Protein 3EZ2 (pdb70)

Sequence (782 aa):
SQLHKVAQRANRMLNVLTEQVQLQKEFYQVYAKAALAKLPLLTRANVDYAVSEMEEKGYVFDKRPAGSSMKYAMSIQNIIDIYEHRGVPKYRDRYSEAYVIFISNLKGGVSKTVSTVSLAHAMRAHPHLLMEDLRILVIDLDPQSSATMFLSHKHSIGIVNATSAQAMLQNVSREELLEEFIVPSVVPGVDVMPASIDDAFIASDWRELCNEHLPGQNIHAVLKENVIDKLKSDYDFILVDSGPHLDAFLKNALASANILFTPLPPATVDFHSSLKYVARLPELVKLISDEGCECQLATNIGFMSKLSNKADHKYCHSLAKEVFGGDMLDVFLPRLDGFERCGESFDTVISANPATYVGSADALKNARIAAEDFAKAVFDRIEFIRSNSQLHKVAQRANRMLNVLTEQVQLQKDELHANEFYQVYAKAALAKLPLLTRANVDYAVSEMEEKGYVFDKRPAGSSMKYAMSIQNIIDIYEHRGVPKYRDRYSEAYVIFISNLKGGVSKTVSTVSLAHAMRAHPHLLMEDLRILVIDLDPQSSATMFLSHKHSIGIVNATSAQAMLQNVSREELLEEFIVPSVVPGVDVMPASIDDAFIASDWRELCNEHLPGQNIHAVLKENVIDKLKSDYDFILVDSGPHLDAFLKNALASANILFTPLPPATVDFHSSLKYVARLPELVKLISDEGCECQLATNIGFMSKLSNKADHKYCHSLAKEVFGGDMLDVFLPRLDGFERCGESFDTVISANPATYVGSADALKNARIAAEDFAKAVFDRIEFIRSN

Foldseek 3Di:
DCVVVVVVVVVVVVVVVLVVLLVLAAFPAWDFLCRLCVFPPDHNVLSVVLVVVCVVVPDDADWACDPDDITGGHDLVNSLVSLVSVPQDALCVPPQWAAEEEADFLQPPLCSQLLQLLLQLLCCPQSHNSPNLFQEEEAEAAQVFLNVLLFADCSHCRDPDQALLNLLLQLDALVCCVVPQKDHGLRPRYIYRTHHNVCVVCQVCVVVSCCVRPNPDQLLQSSQPSPRVRCTRVGHYYYYYYGSDPTSSVSNSQQNHQEYEYAAEQAVVSNVSRVVRVVCVVVSQVVSVVRDDHRNYDYYAYAYEQADPDPSSVVSVVVVCVVCVVSYQPAHQHNAVLSVQCSVSSYRLSRDDLVPRPDDSVRSVVNSVSSNVVSVSVVVVVCVVVVD/DCVVVVVVVVVVVVVVVLVVLLVLFDAADQVPQPAWDFLCCLCVEPPHHNVLSVVLVVVVVVVPDDFDWDDDPPDTTGGHDLVNSLVSLVSVPQDAQCVPPQWAAEEEADFLQPPLCSQLLLLLLLLLCCPQSHRSPNNFAEEEAEAAQVFLNVLLFADSRNQRDDDQALLNQLLQLDALVCCVPPFWDHGNHPRYIYRTHHNVSVVCQVCVVVSCCVRPNPDQLLQRSQPSPRVRCTRPGHYYYYGYHSDPTSSVSNSQQRHQEYEYAAEQDPVSNVSRVVRVVCVVVSQVVSVVRDDHHNYDYYAYAYEQADPDDSSVVSVVVVCVVCPVRYQPAHQHNAVLSVQCSVSSYRLSSDDLVPRPDDSVRSVVNSVSSNVSSVSVVVVVCVVVVD

Radius of gyration: 28.62 Å; Cα contacts (8 Å, |Δi|>4): 1425; chains: 2; bounding box: 56×77×88 Å

Structure (mmCIF, N/CA/C/O backbone):
data_3EZ2
#
_entry.id   3EZ2
#
_cell.length_a   60.100
_cell.length_b   125.900
_cell.length_c   148.400
_cell.angle_alpha   90.00
_cell.angle_beta   90.00
_cell.angle_gamma   90.00
#
_symmetry.space_group_name_H-M   'P 21 21 21'
#
loop_
_entity.id
_entity.type
_entity.pdbx_description
1 polymer 'Plasmid partition protein A'
2 non-polymer "ADENOSINE-5'-DIPHOSPHATE"
3 non-polymer 'MAGNESIUM ION'
4 non-polymer '4-(2-HYDROXYETHYL)-1-PIPERAZINE ETHANESULFONIC ACID'
5 non-polymer GLYCEROL
6 water water
#
loop_
_atom_site.group_PDB
_atom_site.id
_atom_site.type_symbol
_atom_site.label_atom_id
_atom_site.label_alt_id
_atom_site.label_comp_id
_atom_site.label_asym_id
_atom_site.label_entity_id
_atom_site.label_seq_id
_atom_site.pdbx_PDB_ins_code
_atom_site.Cartn_x
_atom_site.Cartn_y
_atom_site.Cartn_z
_atom_site.occupancy
_atom_site.B_iso_or_equiv
_atom_site.auth_seq_id
_atom_site.auth_comp_id
_atom_site.auth_asym_id
_atom_site.auth_atom_id
_atom_site.pdbx_PDB_model_num
ATOM 1 N N . SER A 1 5 ? -21.184 63.608 69.722 1.00 88.89 5 SER A N 1
ATOM 2 C CA . SER A 1 5 ? -20.864 62.633 68.644 1.00 86.61 5 SER A CA 1
ATOM 3 C C . SER A 1 5 ? -20.797 63.335 67.294 1.00 84.28 5 SER A C 1
ATOM 4 O O . SER A 1 5 ? -21.332 62.847 66.292 1.00 81.52 5 SER A O 1
ATOM 7 N N . GLN A 1 6 ? -20.125 64.481 67.272 1.00 79.23 6 GLN A N 1
ATOM 8 C CA . GLN A 1 6 ? -19.997 65.250 66.047 1.00 74.61 6 GLN A CA 1
ATOM 9 C C . GLN A 1 6 ? -19.140 64.578 64.970 1.00 67.15 6 GLN A C 1
ATOM 10 O O . GLN A 1 6 ? -19.272 64.894 63.791 1.00 64.84 6 GLN A O 1
ATOM 16 N N . LEU A 1 7 ? -18.248 63.677 65.371 1.00 60.58 7 LEU A N 1
ATOM 17 C CA . LEU A 1 7 ? -17.438 62.955 64.396 1.00 57.01 7 LEU A CA 1
ATOM 18 C C . LEU A 1 7 ? -18.428 62.207 63.509 1.00 57.18 7 LEU A C 1
ATOM 19 O O . LEU A 1 7 ? -18.223 62.078 62.300 1.00 53.78 7 LEU A O 1
ATOM 24 N N . HIS A 1 8 ? -19.504 61.708 64.117 1.00 54.67 8 HIS A N 1
ATOM 25 C CA . HIS A 1 8 ? -20.517 60.986 63.356 1.00 55.63 8 HIS A CA 1
ATOM 26 C C . HIS A 1 8 ? -21.260 61.973 62.479 1.00 51.58 8 HIS A C 1
ATOM 27 O O . HIS A 1 8 ? -21.563 61.695 61.323 1.00 48.70 8 HIS A O 1
ATOM 34 N N . LYS A 1 9 ? -21.548 63.132 63.049 1.00 46.66 9 LYS A N 1
ATOM 35 C CA . LYS A 1 9 ? -22.255 64.165 62.329 1.00 45.82 9 LYS A CA 1
ATOM 36 C C . LYS A 1 9 ? -21.489 64.546 61.062 1.00 43.41 9 LYS A C 1
ATOM 37 O O . LYS A 1 9 ? -22.056 64.538 59.963 1.00 37.91 9 LYS A O 1
ATOM 43 N N . VAL A 1 10 ? -20.200 64.863 61.207 1.00 37.55 10 VAL A N 1
ATOM 44 C CA . VAL A 1 10 ? -19.395 65.240 60.048 1.00 37.70 10 VAL A CA 1
ATOM 45 C C . VAL A 1 10 ? -19.166 64.031 59.136 1.00 36.01 10 VAL A C 1
ATOM 46 O O . VAL A 1 10 ? -19.154 64.170 57.910 1.00 34.48 10 VAL A O 1
ATOM 50 N N . ALA A 1 11 ? -19.015 62.848 59.731 1.00 32.48 11 ALA A N 1
ATOM 51 C CA . ALA A 1 11 ? -18.811 61.628 58.953 1.00 34.51 11 ALA A CA 1
ATOM 52 C C . ALA A 1 11 ? -20.003 61.410 58.020 1.00 38.34 11 ALA A C 1
ATOM 53 O O . ALA A 1 11 ? -19.832 61.059 56.857 1.00 34.66 11 ALA A O 1
ATOM 55 N N . GLN A 1 12 ? -21.214 61.635 58.527 1.00 38.28 12 GLN A N 1
ATOM 56 C CA . GLN A 1 12 ? -22.407 61.434 57.704 1.00 46.50 12 GLN A CA 1
ATOM 57 C C . GLN A 1 12 ? -22.519 62.440 56.575 1.00 40.46 12 GLN A C 1
ATOM 58 O O . GLN A 1 12 ? -22.985 62.084 55.498 1.00 38.36 12 GLN A O 1
ATOM 64 N N . ARG A 1 13 ? -22.118 63.692 56.808 1.00 36.18 13 ARG A N 1
ATOM 65 C CA . ARG A 1 13 ? -22.154 64.661 55.714 1.00 38.90 13 ARG A CA 1
ATOM 66 C C . ARG A 1 13 ? -21.103 64.209 54.703 1.00 38.35 13 ARG A C 1
ATOM 67 O O . ARG A 1 13 ? -21.312 64.314 53.498 1.00 37.05 13 ARG A O 1
ATOM 75 N N . ALA A 1 14 ? -19.979 63.694 55.213 1.00 34.18 14 ALA A N 1
ATOM 76 C CA . ALA A 1 14 ? -18.898 63.200 54.362 1.00 34.79 14 ALA A CA 1
ATOM 77 C C . ALA A 1 14 ? -19.440 62.076 53.484 1.00 31.96 14 ALA A C 1
ATOM 78 O O . ALA A 1 14 ? -19.246 62.076 52.279 1.00 27.56 14 ALA A O 1
ATOM 80 N N . ASN A 1 15 ? -20.116 61.110 54.090 1.00 30.53 15 ASN A N 1
ATOM 81 C CA . ASN A 1 15 ? -20.677 60.020 53.296 1.00 38.89 15 ASN A CA 1
ATOM 82 C C . ASN A 1 15 ? -21.564 60.538 52.161 1.00 32.33 15 ASN A C 1
ATOM 83 O O . ASN A 1 15 ? -21.467 60.095 51.030 1.00 29.50 15 ASN A O 1
ATOM 88 N N . ARG A 1 16 ? -22.417 61.499 52.457 1.00 33.02 16 ARG A N 1
ATOM 89 C CA . ARG A 1 16 ? -23.269 62.050 51.414 1.00 37.10 16 ARG A CA 1
ATOM 90 C C . ARG A 1 16 ? -22.477 62.768 50.306 1.00 42.66 16 ARG A C 1
ATOM 91 O O . ARG A 1 16 ? -22.792 62.621 49.113 1.00 36.98 16 ARG A O 1
ATOM 99 N N . MET A 1 17 ? -21.452 63.542 50.682 1.00 36.61 17 MET A N 1
ATOM 100 C CA . MET A 1 17 ? -20.655 64.245 49.674 1.00 36.57 17 MET A CA 1
ATOM 101 C C . MET A 1 17 ? -19.926 63.281 48.754 1.00 31.34 17 MET A C 1
ATOM 102 O O . MET A 1 17 ? -19.644 63.626 47.601 1.00 31.38 17 MET A O 1
ATOM 107 N N . LEU A 1 18 ? -19.604 62.091 49.262 1.00 31.85 18 LEU A N 1
ATOM 108 C CA . LEU A 1 18 ? -18.909 61.090 48.453 1.00 39.50 18 LEU A CA 1
ATOM 109 C C . LEU A 1 18 ? -19.728 60.708 47.203 1.00 43.08 18 LEU A C 1
ATOM 110 O O . LEU A 1 18 ? -19.222 60.704 46.073 1.00 37.66 18 LEU A O 1
ATOM 115 N N . ASN A 1 19 ? -20.999 60.393 47.420 1.00 42.66 19 ASN A N 1
ATOM 116 C CA . ASN A 1 19 ? -21.901 60.032 46.338 1.00 40.72 19 ASN A CA 1
ATOM 117 C C . ASN A 1 19 ? -21.977 61.226 45.363 1.00 37.59 19 ASN A C 1
ATOM 118 O O . ASN A 1 19 ? -21.945 61.058 44.147 1.00 39.15 19 ASN A O 1
ATOM 121 N N . VAL A 1 20 ? -22.039 62.445 45.888 1.00 37.11 20 VAL A N 1
ATOM 122 C CA . VAL A 1 20 ? -22.071 63.623 45.021 1.00 36.89 20 VAL A CA 1
ATOM 123 C C . VAL A 1 20 ? -20.761 63.753 44.213 1.00 46.47 20 VAL A C 1
ATOM 124 O O . VAL A 1 20 ? -20.781 64.150 43.037 1.00 41.05 20 VAL A O 1
ATOM 128 N N . LEU A 1 21 ? -19.622 63.438 44.835 1.00 40.22 21 LEU A N 1
ATOM 129 C CA . LEU A 1 21 ? -18.345 63.544 44.121 1.00 47.59 21 LEU A CA 1
ATOM 130 C C . LEU A 1 21 ? -18.192 62.425 43.102 1.00 42.71 21 LEU A C 1
ATOM 131 O O . LEU A 1 21 ? -17.714 62.646 41.994 1.00 42.15 21 LEU A O 1
ATOM 136 N N . THR A 1 22 ? -18.600 61.225 43.482 1.00 42.39 22 THR A N 1
ATOM 137 C CA . THR A 1 22 ? -18.507 60.095 42.582 1.00 45.64 22 THR A CA 1
ATOM 138 C C . THR A 1 22 ? -19.286 60.375 41.306 1.00 51.22 22 THR A C 1
ATOM 139 O O . THR A 1 22 ? -18.869 59.975 40.224 1.00 58.82 22 THR A O 1
ATOM 143 N N . GLU A 1 23 ? -20.413 61.067 41.424 1.00 56.41 23 GLU A N 1
ATOM 144 C CA . GLU A 1 23 ? -21.214 61.373 40.244 1.00 61.59 23 GLU A CA 1
ATOM 145 C C . GLU A 1 23 ? -20.530 62.402 39.373 1.00 60.60 23 GLU A C 1
ATOM 146 O O . GLU A 1 23 ? -20.660 62.380 38.157 1.00 61.22 23 GLU A O 1
ATOM 152 N N . GLN A 1 24 ? -19.804 63.312 40.003 1.00 61.57 24 GLN A N 1
ATOM 153 C CA . GLN A 1 24 ? -19.113 64.355 39.269 1.00 64.11 24 GLN A CA 1
ATOM 154 C C . GLN A 1 24 ? -17.918 63.799 38.486 1.00 64.19 24 GLN A C 1
ATOM 155 O O . GLN A 1 24 ? -17.631 64.267 37.380 1.00 60.82 24 GLN A O 1
ATOM 161 N N . VAL A 1 25 ? -17.229 62.805 39.049 1.00 64.10 25 VAL A N 1
ATOM 162 C CA . VAL A 1 25 ? -16.075 62.200 38.374 1.00 69.31 25 VAL A CA 1
ATOM 163 C C . VAL A 1 25 ? -16.504 61.246 37.255 1.00 72.14 25 VAL A C 1
ATOM 164 O O . VAL A 1 25 ? -15.913 61.251 36.172 1.00 70.35 25 VAL A O 1
ATOM 168 N N . GLN A 1 26 ? -17.526 60.433 37.515 1.00 74.85 26 GLN A N 1
ATOM 169 C CA . GLN A 1 26 ? -18.019 59.478 36.523 1.00 79.66 26 GLN A CA 1
ATOM 170 C C . GLN A 1 26 ? -18.648 60.175 35.325 1.00 80.65 26 GLN A C 1
ATOM 171 O O . GLN A 1 26 ? -18.984 59.536 34.325 1.00 78.24 26 GLN A O 1
ATOM 177 N N . LEU A 1 27 ? -18.818 61.487 35.434 1.00 81.76 27 LEU A N 1
ATOM 178 C CA . LEU A 1 27 ? -19.397 62.264 34.351 1.00 85.66 27 LEU A CA 1
ATOM 179 C C . LEU A 1 27 ? -18.309 63.019 33.594 1.00 88.85 27 LEU A C 1
ATOM 180 O O . LEU A 1 27 ? -18.600 63.877 32.765 1.00 91.17 27 LEU A O 1
ATOM 185 N N . GLN A 1 28 ? -17.052 62.703 33.888 1.00 93.38 28 GLN A N 1
ATOM 186 C CA . GLN A 1 28 ? -15.935 63.347 33.204 1.00 97.20 28 GLN A CA 1
ATOM 187 C C . GLN A 1 28 ? -15.255 62.356 32.266 1.00 99.22 28 GLN A C 1
ATOM 188 O O . GLN A 1 28 ? -14.632 62.750 31.275 1.00 100.34 28 GLN A O 1
ATOM 194 N N . LYS A 1 29 ? -15.389 61.070 32.582 1.00 99.00 29 LYS A N 1
ATOM 195 C CA . LYS A 1 29 ? -14.801 60.009 31.774 1.00 98.00 29 LYS A CA 1
ATOM 196 C C . LYS A 1 29 ? -15.834 59.456 30.792 1.00 97.43 29 LYS A C 1
ATOM 197 O O . LYS A 1 29 ? -17.039 59.667 30.950 1.00 95.52 29 LYS A O 1
ATOM 203 N N . GLU A 1 36 ? -3.853 56.972 22.667 1.00 65.32 36 GLU A N 1
ATOM 204 C CA . GLU A 1 36 ? -3.437 58.320 23.038 1.00 65.87 36 GLU A CA 1
ATOM 205 C C . GLU A 1 36 ? -1.918 58.524 23.029 1.00 63.77 36 GLU A C 1
ATOM 206 O O . GLU A 1 36 ? -1.456 59.669 23.027 1.00 65.68 36 GLU A O 1
ATOM 212 N N . PHE A 1 37 ? -1.139 57.440 23.044 1.00 55.77 37 PHE A N 1
ATOM 213 C CA . PHE A 1 37 ? 0.322 57.579 23.032 1.00 44.87 37 PHE A CA 1
ATOM 214 C C . PHE A 1 37 ? 0.687 58.501 21.863 1.00 40.10 37 PHE A C 1
ATOM 215 O O . PHE A 1 37 ? 0.191 58.327 20.768 1.00 33.56 37 PHE A O 1
ATOM 223 N N . TYR A 1 38 ? 1.547 59.484 22.092 1.00 38.28 38 TYR A N 1
ATOM 224 C CA . TYR A 1 38 ? 1.906 60.432 21.028 1.00 36.94 38 TYR A CA 1
ATOM 225 C C . TYR A 1 38 ? 2.917 59.921 19.996 1.00 35.36 38 TYR A C 1
ATOM 226 O O . TYR A 1 38 ? 2.982 60.424 18.872 1.00 34.05 38 TYR A O 1
ATOM 235 N N . GLN A 1 39 ? 3.712 58.934 20.383 1.00 28.24 39 GLN A N 1
ATOM 236 C CA . GLN A 1 39 ? 4.791 58.518 19.520 1.00 31.39 39 GLN A CA 1
ATOM 237 C C . GLN A 1 39 ? 4.472 57.773 18.256 1.00 27.04 39 GLN A C 1
ATOM 238 O O . GLN A 1 39 ? 3.829 56.734 18.289 1.00 27.32 39 GLN A O 1
ATOM 244 N N . VAL A 1 40 ? 4.934 58.330 17.141 1.00 27.21 40 VAL A N 1
ATOM 245 C CA . VAL A 1 40 ? 4.811 57.702 15.837 1.00 29.88 40 VAL A CA 1
ATOM 246 C C . VAL A 1 40 ? 6.193 57.871 15.169 1.00 33.31 40 VAL A C 1
ATOM 247 O O . VAL A 1 40 ? 6.993 58.704 15.606 1.00 26.05 40 VAL A O 1
ATOM 251 N N . TYR A 1 41 ? 6.476 57.062 14.146 1.00 24.75 41 TYR A N 1
ATOM 252 C CA . TYR A 1 41 ? 7.752 57.126 13.414 1.00 27.35 41 TYR A CA 1
ATOM 253 C C . TYR A 1 41 ? 7.558 57.321 11.912 1.00 28.68 41 TYR A C 1
ATOM 254 O O . TYR A 1 41 ? 6.673 56.695 11.293 1.00 25.31 41 TYR A O 1
ATOM 263 N N . ALA A 1 42 ? 8.393 58.162 11.307 1.00 28.48 42 ALA A N 1
ATOM 264 C CA . ALA A 1 42 ? 8.311 58.319 9.855 1.00 26.50 42 ALA A CA 1
ATOM 265 C C . ALA A 1 42 ? 8.886 56.984 9.321 1.00 28.97 42 ALA A C 1
ATOM 266 O O . ALA A 1 42 ? 9.739 56.376 9.972 1.00 21.65 42 ALA A O 1
ATOM 268 N N . LYS A 1 43 ? 8.421 56.527 8.155 1.00 29.98 43 LYS A N 1
ATOM 269 C CA . LYS A 1 43 ? 8.921 55.269 7.611 1.00 30.27 43 LYS A CA 1
ATOM 270 C C . LYS A 1 43 ? 10.434 55.299 7.537 1.00 28.71 43 LYS A C 1
ATOM 271 O O . LYS A 1 43 ? 11.114 54.384 8.021 1.00 26.92 43 LYS A O 1
ATOM 277 N N . ALA A 1 44 ? 10.974 56.372 6.980 1.00 24.86 44 ALA A N 1
ATOM 278 C CA . ALA A 1 44 ? 12.427 56.470 6.862 1.00 29.62 44 ALA A CA 1
ATOM 279 C C . ALA A 1 44 ? 13.159 56.371 8.216 1.00 32.87 44 ALA A C 1
ATOM 280 O O . ALA A 1 44 ? 14.322 55.947 8.279 1.00 30.23 44 ALA A O 1
ATOM 282 N N . ALA A 1 45 ? 12.484 56.727 9.302 1.00 26.61 45 ALA A N 1
ATOM 283 C CA . ALA A 1 45 ? 13.120 56.674 10.620 1.00 25.53 45 ALA A CA 1
ATOM 284 C C . ALA A 1 45 ? 13.340 55.258 11.194 1.00 28.14 45 ALA A C 1
ATOM 285 O O . ALA A 1 45 ? 14.118 55.048 12.155 1.00 27.15 45 ALA A O 1
ATOM 287 N N . LEU A 1 46 ? 12.661 54.271 10.627 1.00 26.41 46 LEU A N 1
ATOM 288 C CA . LEU A 1 46 ? 12.831 52.904 11.129 1.00 25.32 46 LEU A CA 1
ATOM 289 C C . LEU A 1 46 ? 14.243 52.331 10.843 1.00 23.19 46 LEU A C 1
ATOM 290 O O . LEU A 1 46 ? 14.706 51.424 11.542 1.00 21.46 46 LEU A O 1
ATOM 295 N N . ALA A 1 47 ? 14.910 52.860 9.812 1.00 18.53 47 ALA A N 1
ATOM 296 C CA . ALA A 1 47 ? 16.241 52.361 9.405 1.00 20.57 47 ALA A CA 1
ATOM 297 C C . ALA A 1 47 ? 17.264 52.530 10.506 1.00 25.24 47 ALA A C 1
ATOM 298 O O . ALA A 1 47 ? 18.250 51.794 10.590 1.00 25.95 47 ALA A O 1
ATOM 300 N N . LYS A 1 48 ? 17.028 53.501 11.372 1.00 25.89 48 LYS A N 1
ATOM 301 C CA . LYS A 1 48 ? 17.929 53.703 12.488 1.00 29.26 48 LYS A CA 1
ATOM 302 C C . LYS A 1 48 ? 17.797 52.571 13.508 1.00 26.30 48 LYS A C 1
ATOM 303 O O . LYS A 1 48 ? 18.657 52.426 14.357 1.00 22.57 48 LYS A O 1
ATOM 309 N N . LEU A 1 49 ? 16.734 51.767 13.436 1.00 26.21 49 LEU A N 1
ATOM 310 C CA . LEU A 1 49 ? 16.544 50.700 14.429 1.00 20.27 49 LEU A CA 1
ATOM 311 C C . LEU A 1 49 ? 17.374 49.439 14.124 1.00 25.94 49 LEU A C 1
ATOM 312 O O . LEU A 1 49 ? 17.740 49.175 12.989 1.00 24.45 49 LEU A O 1
ATOM 317 N N . PRO A 1 50 ? 17.657 48.637 15.146 1.00 16.33 50 PRO A N 1
ATOM 318 C CA . PRO A 1 50 ? 18.448 47.417 14.934 1.00 21.21 50 PRO A CA 1
ATOM 319 C C . PRO A 1 50 ? 17.809 46.438 13.931 1.00 27.07 50 PRO A C 1
ATOM 320 O O . PRO A 1 50 ? 16.607 46.170 13.998 1.00 23.87 50 PRO A O 1
ATOM 324 N N . LEU A 1 51 ? 18.634 45.889 13.039 1.00 23.15 51 LEU A N 1
ATOM 325 C CA . LEU A 1 51 ? 18.191 44.909 12.036 1.00 23.15 51 LEU A CA 1
ATOM 326 C C . LEU A 1 51 ? 17.368 45.469 10.882 1.00 26.47 51 LEU A C 1
ATOM 327 O O . LEU A 1 51 ? 17.079 44.744 9.933 1.00 24.41 51 LEU A O 1
ATOM 332 N N . LEU A 1 52 ? 17.004 46.751 10.930 1.00 20.42 52 LEU A N 1
ATOM 333 C CA . LEU A 1 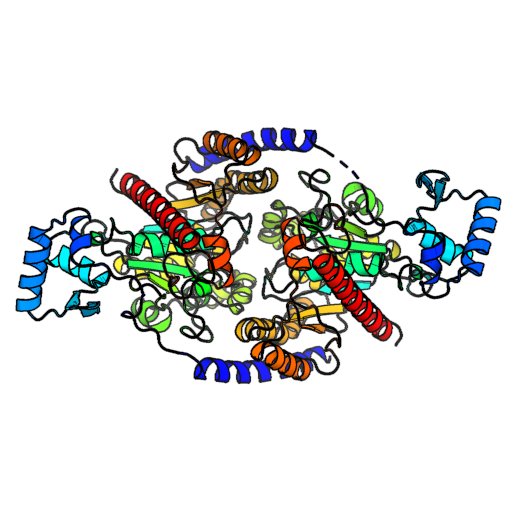52 ? 16.210 47.309 9.843 1.00 19.56 52 LEU A CA 1
ATOM 334 C C . LEU A 1 52 ? 16.995 48.216 8.898 1.00 21.16 52 LEU A C 1
ATOM 335 O O . LEU A 1 52 ? 17.918 48.924 9.320 1.00 24.91 52 LEU A O 1
ATOM 340 N N . THR A 1 53 ? 16.654 48.210 7.614 1.00 19.30 53 THR A N 1
ATOM 341 C CA . THR A 1 53 ? 17.320 49.117 6.680 1.00 21.52 53 THR A CA 1
ATOM 342 C C . THR A 1 53 ? 16.227 49.771 5.848 1.00 26.16 53 THR A C 1
ATOM 343 O O . THR A 1 53 ? 15.109 49.267 5.817 1.00 24.27 53 THR A O 1
ATOM 347 N N . ARG A 1 54 ? 16.553 50.873 5.165 1.00 20.75 54 ARG A N 1
ATOM 348 C CA . ARG A 1 54 ? 15.581 51.517 4.305 1.00 25.08 54 ARG A CA 1
ATOM 349 C C . ARG A 1 54 ? 15.021 50.440 3.344 1.00 25.26 54 ARG A C 1
ATOM 350 O O . ARG A 1 54 ? 13.830 50.365 3.121 1.00 20.25 54 ARG A O 1
ATOM 358 N N . ALA A 1 55 ? 15.892 49.623 2.766 1.00 23.91 55 ALA A N 1
ATOM 359 C CA . ALA A 1 55 ? 15.447 48.585 1.823 1.00 23.68 55 ALA A CA 1
ATOM 360 C C . ALA A 1 55 ? 14.596 47.468 2.452 1.00 20.76 55 ALA A C 1
ATOM 361 O O . ALA A 1 55 ? 13.574 47.083 1.893 1.00 17.57 55 ALA A O 1
ATOM 363 N N . ASN A 1 56 ? 15.013 46.912 3.586 1.00 17.18 56 ASN A N 1
ATOM 364 C CA . ASN A 1 56 ? 14.185 45.833 4.088 1.00 21.85 56 ASN A CA 1
ATOM 365 C C . ASN A 1 56 ? 12.860 46.328 4.708 1.00 22.74 56 ASN A C 1
ATOM 366 O O . ASN A 1 56 ? 11.872 45.603 4.732 1.00 17.88 56 ASN A O 1
ATOM 371 N N . VAL A 1 57 ? 12.809 47.588 5.125 1.00 15.39 57 VAL A N 1
ATOM 372 C CA . VAL A 1 57 ? 11.558 48.133 5.644 1.00 15.28 57 VAL A CA 1
ATOM 373 C C . VAL A 1 57 ? 10.595 48.338 4.458 1.00 17.37 57 VAL A C 1
ATOM 374 O O . VAL A 1 57 ? 9.414 47.993 4.556 1.00 19.61 57 VAL A O 1
ATOM 378 N N . ASP A 1 58 ? 11.077 48.877 3.332 1.00 16.83 58 ASP A N 1
ATOM 379 C CA . ASP A 1 58 ? 10.185 49.042 2.160 1.00 19.81 58 ASP A CA 1
ATOM 380 C C . ASP A 1 58 ? 9.697 47.697 1.615 1.00 22.03 58 ASP A C 1
ATOM 381 O O . ASP A 1 58 ? 8.550 47.569 1.188 1.00 21.12 58 ASP A O 1
ATOM 386 N N . TYR A 1 59 ? 10.578 46.701 1.626 1.00 23.43 59 TYR A N 1
ATOM 387 C CA . TYR A 1 59 ? 10.224 45.360 1.161 1.00 22.52 59 TYR A CA 1
ATOM 388 C C . TYR A 1 59 ? 9.132 44.780 2.079 1.00 21.78 59 TYR A C 1
ATOM 389 O O . TYR A 1 59 ? 8.076 44.355 1.595 1.00 16.12 59 TYR A O 1
ATOM 398 N N . ALA A 1 60 ? 9.365 44.785 3.397 1.00 18.42 60 ALA A N 1
ATOM 399 C CA . ALA A 1 60 ? 8.357 44.253 4.315 1.00 17.46 60 ALA A CA 1
ATOM 400 C C . ALA A 1 60 ? 7.043 45.052 4.240 1.00 20.99 60 ALA A C 1
ATOM 401 O O . ALA A 1 60 ? 5.961 44.466 4.252 1.00 17.51 60 ALA A O 1
ATOM 403 N N . VAL A 1 61 ? 7.134 46.378 4.143 1.00 24.62 61 VAL A N 1
ATOM 404 C CA . VAL A 1 61 ? 5.927 47.189 4.073 1.00 19.92 61 VAL A CA 1
ATOM 405 C C . VAL A 1 61 ? 5.093 46.838 2.845 1.00 21.72 61 VAL A C 1
ATOM 406 O O . VAL A 1 61 ? 3.873 46.609 2.961 1.00 21.49 61 VAL A O 1
ATOM 410 N N . SER A 1 62 ? 5.730 46.799 1.672 1.00 25.37 62 SER A N 1
ATOM 411 C CA . SER A 1 62 ? 4.965 46.486 0.474 1.00 30.44 62 SER A CA 1
ATOM 412 C C . SER A 1 62 ? 4.398 45.054 0.512 1.00 27.97 62 SER A C 1
ATOM 413 O O . SER A 1 62 ? 3.296 44.829 0.025 1.00 29.38 62 SER A O 1
ATOM 416 N N . GLU A 1 63 ? 5.109 44.100 1.114 1.00 27.42 63 GLU A N 1
ATOM 417 C CA . GLU A 1 63 ? 4.600 42.716 1.160 1.00 22.83 63 GLU A CA 1
ATOM 418 C C . GLU A 1 63 ? 3.391 42.648 2.088 1.00 22.19 63 GLU A C 1
ATOM 419 O O . GLU A 1 63 ? 2.395 41.980 1.788 1.00 18.45 63 GLU A O 1
ATOM 425 N N . MET A 1 64 ? 3.472 43.348 3.218 1.00 17.86 64 MET A N 1
ATOM 426 C CA . MET A 1 64 ? 2.366 43.352 4.153 1.00 22.19 64 MET A CA 1
ATOM 427 C C . MET A 1 64 ? 1.128 44.037 3.538 1.00 22.15 64 MET A C 1
ATOM 428 O O . MET A 1 64 ? 0.004 43.573 3.715 1.00 21.67 64 MET A O 1
ATOM 433 N N . GLU A 1 65 ? 1.323 45.150 2.828 1.00 18.65 65 GLU A N 1
ATOM 434 C CA . GLU A 1 65 ? 0.175 45.816 2.223 1.00 23.82 65 GLU A CA 1
ATOM 435 C C . GLU A 1 65 ? -0.419 44.899 1.144 1.00 22.72 65 GLU A C 1
ATOM 436 O O . GLU A 1 65 ? -1.622 44.803 1.020 1.00 21.01 65 GLU A O 1
ATOM 442 N N . GLU A 1 66 ? 0.425 44.200 0.395 1.00 21.65 66 GLU A N 1
ATOM 443 C CA . GLU A 1 66 ? -0.082 43.273 -0.624 1.00 18.53 66 GLU A CA 1
ATOM 444 C C . GLU A 1 66 ? -0.949 42.208 0.073 1.00 25.66 66 GLU A C 1
ATOM 445 O O . GLU A 1 66 ? -1.998 41.833 -0.446 1.00 24.15 66 GLU A O 1
ATOM 451 N N . LYS A 1 67 ? -0.527 41.719 1.248 1.00 21.28 67 LYS A N 1
ATOM 452 C CA . LYS A 1 67 ? -1.315 40.700 1.948 1.00 23.41 67 LYS A CA 1
ATOM 453 C C . LYS A 1 67 ? -2.665 41.246 2.490 1.00 25.96 67 LYS A C 1
ATOM 454 O O . LYS A 1 67 ? -3.641 40.483 2.710 1.00 21.74 67 LYS A O 1
ATOM 460 N N . GLY A 1 68 ? -2.727 42.567 2.677 1.00 19.44 68 GLY A N 1
ATOM 461 C CA . GLY A 1 68 ? -3.931 43.214 3.166 1.00 27.66 68 GLY A CA 1
ATOM 462 C C . GLY A 1 68 ? -3.779 44.113 4.397 1.00 28.49 68 GLY A C 1
ATOM 463 O O . GLY A 1 68 ? -4.756 44.720 4.866 1.00 21.82 68 GLY A O 1
ATOM 464 N N . TYR A 1 69 ? -2.561 44.189 4.931 1.00 23.78 69 TYR A N 1
ATOM 465 C CA . TYR A 1 69 ? -2.282 44.998 6.120 1.00 24.35 69 TYR A CA 1
ATOM 466 C C . TYR A 1 69 ? -2.421 46.482 5.792 1.00 21.37 69 TYR A C 1
ATOM 467 O O . TYR A 1 69 ? -2.023 46.915 4.718 1.00 24.12 69 TYR A O 1
ATOM 476 N N . VAL A 1 70 ? -2.969 47.263 6.712 1.00 16.12 70 VAL A N 1
ATOM 477 C CA . VAL A 1 70 ? -3.096 48.693 6.487 1.00 20.77 70 VAL A CA 1
ATOM 478 C C . VAL A 1 70 ? -2.357 49.494 7.565 1.00 25.69 70 VAL A C 1
ATOM 479 O O . VAL A 1 70 ? -2.713 49.449 8.751 1.00 22.42 70 VAL A O 1
ATOM 483 N N . PHE A 1 71 ? -1.311 50.212 7.152 1.00 25.09 71 PHE A N 1
ATOM 484 C CA . PHE A 1 71 ? -0.511 51.016 8.084 1.00 25.80 71 PHE A CA 1
ATOM 485 C C . PHE A 1 71 ? -1.169 52.362 8.439 1.00 30.38 71 PHE A C 1
ATOM 486 O O . PHE A 1 71 ? -1.933 52.909 7.650 1.00 34.72 71 PHE A O 1
ATOM 494 N N . ASP A 1 72 ? -0.861 52.901 9.619 1.00 30.64 72 ASP A N 1
ATOM 495 C CA . ASP A 1 72 ? -1.418 54.202 9.994 1.00 34.07 72 ASP A CA 1
ATOM 496 C C . ASP A 1 72 ? -0.755 55.258 9.114 1.00 34.81 72 ASP A C 1
ATOM 497 O O . ASP A 1 72 ? 0.439 55.183 8.827 1.00 35.20 72 ASP A O 1
ATOM 502 N N . LYS A 1 73 ? -1.531 56.236 8.673 1.00 41.35 73 LYS A N 1
ATOM 503 C CA . LYS A 1 73 ? -0.998 57.329 7.866 1.00 49.84 73 LYS A CA 1
ATOM 504 C C . LYS A 1 73 ? -1.581 58.658 8.345 1.00 56.60 73 LYS A C 1
ATOM 505 O O . LYS A 1 73 ? -2.631 58.691 8.985 1.00 58.12 73 LYS A O 1
ATOM 511 N N . ARG A 1 74 ? -0.882 59.748 8.065 1.00 61.68 74 ARG A N 1
ATOM 512 C CA . ARG A 1 74 ? -1.350 61.060 8.467 1.00 70.90 74 ARG A CA 1
ATOM 513 C C . ARG A 1 74 ? -0.954 62.065 7.406 1.00 79.41 74 ARG A C 1
ATOM 514 O O . ARG A 1 74 ? 0.155 62.015 6.876 1.00 81.83 74 ARG A O 1
ATOM 522 N N . PRO A 1 75 ? -1.861 62.998 7.075 1.00 87.11 75 PRO A N 1
ATOM 523 C CA . PRO A 1 75 ? -1.582 64.018 6.057 1.00 91.03 75 PRO A CA 1
ATOM 524 C C . PRO A 1 75 ? -0.350 64.870 6.370 1.00 93.93 75 PRO A C 1
ATOM 525 O O . PRO A 1 75 ? -0.243 65.442 7.454 1.00 93.55 75 PRO A O 1
ATOM 529 N N . ALA A 1 76 ? 0.581 64.939 5.421 1.00 97.47 76 ALA A N 1
ATOM 530 C CA . ALA A 1 76 ? 1.795 65.732 5.601 1.00 104.37 76 ALA A CA 1
ATOM 531 C C . ALA A 1 76 ? 1.844 66.845 4.551 1.00 109.50 76 ALA A C 1
ATOM 532 O O . ALA A 1 76 ? 2.593 66.758 3.572 1.00 112.40 76 ALA A O 1
ATOM 534 N N . GLY A 1 77 ? 1.045 67.890 4.766 1.00 110.91 77 GLY A N 1
ATOM 535 C CA . GLY A 1 77 ? 0.992 68.996 3.825 1.00 109.39 77 GLY A CA 1
ATOM 536 C C . GLY A 1 77 ? 0.304 68.571 2.538 1.00 108.85 77 GLY A C 1
ATOM 537 O O . GLY A 1 77 ? -0.928 68.522 2.463 1.00 107.30 77 GLY A O 1
ATOM 538 N N . SER A 1 78 ? 1.101 68.255 1.521 1.00 108.43 78 SER A N 1
ATOM 539 C CA . SER A 1 78 ? 0.570 67.819 0.233 1.00 108.09 78 SER A CA 1
ATOM 540 C C . SER A 1 78 ? 0.199 66.332 0.275 1.00 107.18 78 SER A C 1
ATOM 541 O O . SER A 1 78 ? -0.949 65.968 0.571 1.00 104.86 78 SER A O 1
ATOM 544 N N . SER A 1 79 ? 1.183 65.487 -0.025 1.00 105.05 79 SER A N 1
ATOM 545 C CA . SER A 1 79 ? 1.014 64.038 -0.025 1.00 102.32 79 SER A CA 1
ATOM 546 C C . SER A 1 79 ? 0.898 63.519 1.417 1.00 99.14 79 SER A C 1
ATOM 547 O O . SER A 1 79 ? 1.378 64.159 2.354 1.00 100.71 79 SER A O 1
ATOM 550 N N . MET A 1 80 ? 0.250 62.371 1.598 1.00 93.20 80 MET A N 1
ATOM 551 C CA . MET A 1 80 ? 0.092 61.801 2.932 1.00 85.66 80 MET A CA 1
ATOM 552 C C . MET A 1 80 ? 1.253 60.845 3.225 1.00 77.72 80 MET A C 1
ATOM 553 O O . MET A 1 80 ? 1.764 60.183 2.317 1.00 77.35 80 MET A O 1
ATOM 558 N N . LYS A 1 81 ? 1.677 60.777 4.486 1.00 65.71 81 LYS A N 1
ATOM 559 C CA . LYS A 1 81 ? 2.809 59.926 4.850 1.00 55.21 81 LYS A CA 1
ATOM 560 C C . LYS A 1 81 ? 2.520 58.891 5.943 1.00 45.17 81 LYS A C 1
ATOM 561 O O . LYS A 1 81 ? 1.567 59.036 6.718 1.00 40.24 81 LYS A O 1
ATOM 567 N N . TYR A 1 82 ? 3.345 57.844 6.000 1.00 34.08 82 TYR A N 1
ATOM 568 C CA . TYR A 1 82 ? 3.186 56.811 7.023 1.00 32.24 82 TYR A CA 1
ATOM 569 C C . TYR A 1 82 ? 3.457 57.405 8.407 1.00 30.99 82 TYR A C 1
ATOM 570 O O . TYR A 1 82 ? 4.373 58.190 8.577 1.00 32.55 82 TYR A O 1
ATOM 579 N N . ALA A 1 83 ? 2.669 57.007 9.386 1.00 25.77 83 ALA A N 1
ATOM 580 C CA . ALA A 1 83 ? 2.868 57.448 10.761 1.00 31.63 83 ALA A CA 1
ATOM 581 C C . ALA A 1 83 ? 2.890 56.115 11.493 1.00 27.78 83 ALA A C 1
ATOM 582 O O . ALA A 1 83 ? 1.880 55.661 12.032 1.00 28.30 83 ALA A O 1
ATOM 584 N N . MET A 1 84 ? 4.054 55.480 11.473 1.00 27.83 84 MET A N 1
ATOM 585 C CA . MET A 1 84 ? 4.215 54.176 12.088 1.00 24.94 84 MET A CA 1
ATOM 586 C C . MET A 1 84 ? 4.021 54.183 13.603 1.00 23.72 84 MET A C 1
ATOM 587 O O . MET A 1 84 ? 4.685 54.933 14.315 1.00 22.32 84 MET A O 1
ATOM 592 N N . SER A 1 85 ? 3.115 53.354 14.087 1.00 20.37 85 SER A N 1
ATOM 593 C CA . SER A 1 85 ? 2.924 53.210 15.516 1.00 22.53 85 SER A CA 1
ATOM 594 C C . SER A 1 85 ? 3.923 52.141 15.993 1.00 28.26 85 SER A C 1
ATOM 595 O O . SER A 1 85 ? 4.562 51.445 15.195 1.00 21.76 85 SER A O 1
ATOM 598 N N . ILE A 1 86 ? 4.035 52.003 17.305 1.00 21.96 86 ILE A N 1
ATOM 599 C CA . ILE A 1 86 ? 4.881 50.971 17.890 1.00 26.01 86 ILE A CA 1
ATOM 600 C C . ILE A 1 86 ? 4.392 49.588 17.404 1.00 25.39 86 ILE A C 1
ATOM 601 O O . ILE A 1 86 ? 5.210 48.714 17.093 1.00 20.11 86 ILE A O 1
ATOM 606 N N . GLN A 1 87 ? 3.077 49.366 17.362 1.00 21.73 87 GLN A N 1
ATOM 607 C CA . GLN A 1 87 ? 2.558 48.056 16.901 1.00 21.58 87 GLN A CA 1
ATOM 608 C C . GLN A 1 87 ? 2.928 47.773 15.422 1.00 17.59 87 GLN A C 1
ATOM 609 O O . GLN A 1 87 ? 3.238 46.629 15.049 1.00 19.76 87 GLN A O 1
ATOM 615 N N . ASN A 1 88 ? 2.891 48.817 14.594 1.00 14.63 88 ASN A N 1
ATOM 616 C CA . ASN A 1 88 ? 3.252 48.693 13.184 1.00 19.75 88 ASN A CA 1
ATOM 617 C C . ASN A 1 88 ? 4.713 48.210 13.112 1.00 21.98 88 ASN A C 1
ATOM 618 O O . ASN A 1 88 ? 5.050 47.331 12.318 1.00 23.11 88 ASN A O 1
ATOM 623 N N . ILE A 1 89 ? 5.575 48.780 13.950 1.00 22.30 89 ILE A N 1
ATOM 624 C CA . ILE A 1 89 ? 6.999 48.402 13.935 1.00 22.92 89 ILE A CA 1
ATOM 625 C C . ILE A 1 89 ? 7.153 46.947 14.408 1.00 23.72 89 ILE A C 1
ATOM 626 O O . ILE A 1 89 ? 7.860 46.149 13.780 1.00 23.41 89 ILE A O 1
ATOM 631 N N . ILE A 1 90 ? 6.467 46.601 15.492 1.00 18.98 90 ILE A N 1
ATOM 632 C CA . ILE A 1 90 ? 6.497 45.245 16.018 1.00 21.50 90 ILE A CA 1
ATOM 633 C C . ILE A 1 90 ? 6.026 44.248 14.918 1.00 22.28 90 ILE A C 1
ATOM 634 O O . ILE A 1 90 ? 6.611 43.176 14.744 1.00 24.98 90 ILE A O 1
ATOM 639 N N . ASP A 1 91 ? 5.003 44.626 14.160 1.00 20.60 91 ASP A N 1
ATOM 640 C CA . ASP A 1 91 ? 4.484 43.755 13.118 1.00 20.67 91 ASP A CA 1
ATOM 641 C C . ASP A 1 91 ? 5.458 43.587 11.975 1.00 23.14 91 ASP A C 1
ATOM 642 O O . ASP A 1 91 ? 5.478 42.541 11.327 1.00 21.13 91 ASP A O 1
ATOM 647 N N . ILE A 1 92 ? 6.259 44.621 11.720 1.00 22.39 92 ILE A N 1
ATOM 648 C CA . ILE A 1 92 ? 7.248 44.575 10.661 1.00 19.08 92 ILE A CA 1
ATOM 649 C C . ILE A 1 92 ? 8.364 43.573 11.064 1.00 21.37 92 ILE A C 1
ATOM 650 O O . ILE A 1 92 ? 8.779 42.735 10.252 1.00 16.54 92 ILE A O 1
ATOM 655 N N . TYR A 1 93 ? 8.803 43.626 12.323 1.00 20.43 93 TYR A N 1
ATOM 656 C CA . TYR A 1 93 ? 9.835 42.693 12.838 1.00 22.90 93 TYR A CA 1
ATOM 657 C C . TYR A 1 93 ? 9.334 41.249 12.746 1.00 23.61 93 TYR A C 1
ATOM 658 O O . TYR A 1 93 ? 10.073 40.330 12.345 1.00 20.60 93 TYR A O 1
ATOM 667 N N . GLU A 1 94 ? 8.065 41.057 13.096 1.00 22.86 94 GLU A N 1
ATOM 668 C CA . GLU A 1 94 ? 7.467 39.722 13.055 1.00 25.07 94 GLU A CA 1
ATOM 669 C C . GLU A 1 94 ? 7.454 39.208 11.605 1.00 27.97 94 GLU A C 1
ATOM 670 O O . GLU A 1 94 ? 7.869 38.066 11.319 1.00 27.17 94 GLU A O 1
ATOM 676 N N . HIS A 1 95 ? 6.950 40.051 10.700 1.00 23.84 95 HIS A N 1
ATOM 677 C CA . HIS A 1 95 ? 6.905 39.717 9.294 1.00 23.49 95 HIS A CA 1
ATOM 678 C C . HIS A 1 95 ? 8.303 39.304 8.776 1.00 28.07 95 HIS A C 1
ATOM 679 O O . HIS A 1 95 ? 8.429 38.411 7.938 1.00 24.41 95 HIS A O 1
ATOM 686 N N . ARG A 1 96 ? 9.346 39.990 9.241 1.00 24.38 96 ARG A N 1
ATOM 687 C CA . ARG A 1 96 ? 10.704 39.664 8.837 1.00 20.34 96 ARG A CA 1
ATOM 688 C C . ARG A 1 96 ? 11.310 38.468 9.599 1.00 26.14 96 ARG A C 1
ATOM 689 O O . ARG A 1 96 ? 12.517 38.207 9.521 1.00 26.81 96 ARG A O 1
ATOM 697 N N . GLY A 1 97 ? 10.483 37.730 10.331 1.00 19.94 97 GLY A N 1
ATOM 698 C CA . GLY A 1 97 ? 11.010 36.564 11.025 1.00 27.16 97 GLY A CA 1
ATOM 699 C C . GLY A 1 97 ? 11.873 36.769 12.269 1.00 26.39 97 GLY A C 1
ATOM 700 O O . GLY A 1 97 ? 12.606 35.874 12.651 1.00 26.85 97 GLY A O 1
ATOM 701 N N . VAL A 1 98 ? 11.804 37.938 12.898 1.00 19.36 98 VAL A N 1
ATOM 702 C CA . VAL A 1 98 ? 12.585 38.182 14.123 1.00 18.99 98 VAL A CA 1
ATOM 703 C C . VAL A 1 98 ? 11.751 37.648 15.295 1.00 19.13 98 VAL A C 1
ATOM 704 O O . VAL A 1 98 ? 10.594 38.038 15.464 1.00 21.58 98 VAL A O 1
ATOM 708 N N . PRO A 1 99 ? 12.299 36.719 16.099 1.00 21.39 99 PRO A N 1
ATOM 709 C CA . PRO A 1 99 ? 11.477 36.217 17.217 1.00 21.34 99 PRO A CA 1
ATOM 710 C C . PRO A 1 99 ? 11.218 37.274 18.306 1.00 22.95 99 PRO A C 1
ATOM 711 O O . PRO A 1 99 ? 11.908 38.300 18.366 1.00 21.28 99 PRO A O 1
ATOM 715 N N . LYS A 1 100 ? 10.213 37.022 19.139 1.00 18.49 100 LYS A N 1
ATOM 716 C CA . LYS A 1 100 ? 9.859 37.929 20.235 1.00 25.47 100 LYS A CA 1
ATOM 717 C C . LYS A 1 100 ? 10.421 37.370 21.554 1.00 33.25 100 LYS A C 1
ATOM 718 O O . LYS A 1 100 ? 10.863 36.207 21.608 1.00 27.06 100 LYS A O 1
ATOM 724 N N . TYR A 1 101 ? 10.417 38.200 22.608 1.00 26.61 101 TYR A N 1
ATOM 725 C CA . TYR A 1 101 ? 10.907 37.774 23.923 1.00 23.66 101 TYR A CA 1
ATOM 726 C C . TYR A 1 101 ? 10.158 36.508 24.361 1.00 24.79 101 TYR A C 1
ATOM 727 O O . TYR A 1 101 ? 10.774 35.542 24.836 1.00 25.63 101 TYR A O 1
ATOM 736 N N . ARG A 1 102 ? 8.837 36.498 24.198 1.00 22.19 102 ARG A N 1
ATOM 737 C CA . ARG A 1 102 ? 8.081 35.316 24.606 1.00 25.84 102 ARG A CA 1
ATOM 738 C C . ARG A 1 102 ? 8.503 34.035 23.851 1.00 31.90 102 ARG A C 1
ATOM 739 O O . ARG A 1 102 ? 8.112 32.932 24.248 1.00 29.18 102 ARG A O 1
ATOM 747 N N . ASP A 1 103 ? 9.286 34.172 22.779 1.00 28.65 103 ASP A N 1
ATOM 748 C CA . ASP A 1 103 ? 9.720 32.993 22.031 1.00 33.97 103 ASP A CA 1
ATOM 749 C C . ASP A 1 103 ? 10.875 32.298 22.722 1.00 34.38 103 ASP A C 1
ATOM 750 O O . ASP A 1 103 ? 11.202 31.167 22.379 1.00 31.01 103 ASP A O 1
ATOM 755 N N . ARG A 1 104 ? 11.498 32.960 23.689 1.00 29.79 104 ARG A N 1
ATOM 756 C CA . ARG A 1 104 ? 12.589 32.323 24.406 1.00 30.72 104 ARG A CA 1
ATOM 757 C C . ARG A 1 104 ? 12.314 32.183 25.917 1.00 33.24 104 ARG A C 1
ATOM 758 O O . ARG A 1 104 ? 12.941 31.364 26.583 1.00 33.49 104 ARG A O 1
ATOM 766 N N . TYR A 1 105 ? 11.401 32.982 26.465 1.00 29.84 105 TYR A N 1
ATOM 767 C CA . TYR A 1 105 ? 11.029 32.822 27.871 1.00 25.93 105 TYR A CA 1
ATOM 768 C C . TYR A 1 105 ? 9.557 32.534 27.878 1.00 26.88 105 TYR A C 1
ATOM 769 O O . TYR A 1 105 ? 8.780 33.308 27.341 1.00 29.27 105 TYR A O 1
ATOM 778 N N . SER A 1 106 ? 9.151 31.435 28.508 1.00 32.00 106 SER A N 1
ATOM 779 C CA . SER A 1 106 ? 7.741 31.073 28.500 1.00 34.61 106 SER A CA 1
ATOM 780 C C . SER A 1 106 ? 6.907 31.402 29.726 1.00 36.54 106 SER A C 1
ATOM 781 O O . SER A 1 106 ? 5.735 31.016 29.787 1.00 33.52 106 SER A O 1
ATOM 784 N N . GLU A 1 107 ? 7.497 32.106 30.688 1.00 33.45 107 GLU A N 1
ATOM 785 C CA . GLU A 1 107 ? 6.798 32.512 31.914 1.00 40.37 107 GLU A CA 1
ATOM 786 C C . GLU A 1 107 ? 7.166 33.955 32.345 1.00 32.95 107 GLU A C 1
ATOM 787 O O . GLU A 1 107 ? 8.328 34.347 32.271 1.00 28.77 107 GLU A O 1
ATOM 793 N N . ALA A 1 108 ? 6.183 34.728 32.806 1.00 30.25 108 ALA A N 1
ATOM 794 C CA . ALA A 1 108 ? 6.447 36.108 33.254 1.00 34.65 108 ALA A CA 1
ATOM 795 C C . ALA A 1 108 ? 7.525 36.153 34.340 1.00 32.12 108 ALA A C 1
ATOM 796 O O . ALA A 1 108 ? 7.532 35.323 35.248 1.00 30.12 108 ALA A O 1
ATOM 798 N N . TYR A 1 109 ? 8.443 37.109 34.228 1.00 25.26 109 TYR A N 1
ATOM 799 C CA . TYR A 1 109 ? 9.496 37.296 35.222 1.00 28.93 109 TYR A CA 1
ATOM 800 C C . TYR A 1 109 ? 9.009 38.468 36.126 1.00 35.48 109 TYR A C 1
ATOM 801 O O . TYR A 1 109 ? 8.615 39.526 35.630 1.00 27.37 109 TYR A O 1
ATOM 810 N N . VAL A 1 110 ? 9.020 38.260 37.442 1.00 25.93 110 VAL A N 1
ATOM 811 C CA . VAL A 1 110 ? 8.532 39.261 38.401 1.00 30.14 110 VAL A CA 1
ATOM 812 C C . VAL A 1 110 ? 9.627 40.160 38.990 1.00 30.61 110 VAL A C 1
ATOM 813 O O . VAL A 1 110 ? 10.559 39.669 39.644 1.00 27.03 110 VAL A O 1
ATOM 817 N N . ILE A 1 111 ? 9.507 41.468 38.765 1.00 25.60 111 ILE A N 1
ATOM 818 C CA . ILE A 1 111 ? 10.489 42.438 39.284 1.00 20.21 111 ILE A CA 1
ATOM 819 C C . ILE A 1 111 ? 9.900 43.269 40.457 1.00 29.05 111 ILE A C 1
ATOM 820 O O . ILE A 1 111 ? 8.768 43.758 40.372 1.00 28.95 111 ILE A O 1
ATOM 825 N N . PHE A 1 112 ? 10.665 43.437 41.539 1.00 28.69 112 PHE A N 1
ATOM 826 C CA . PHE A 1 112 ? 10.208 44.237 42.690 1.00 28.17 112 PHE A CA 1
ATOM 827 C C . PHE A 1 112 ? 11.300 45.250 43.062 1.00 27.88 112 PHE A C 1
ATOM 828 O O . PHE A 1 112 ? 12.343 44.892 43.607 1.00 26.23 112 PHE A O 1
ATOM 836 N N . ILE A 1 113 ? 11.081 46.511 42.699 1.00 24.59 113 ILE A N 1
ATOM 837 C CA . ILE A 1 113 ? 12.026 47.570 43.036 1.00 23.45 113 ILE A CA 1
ATOM 838 C C . ILE A 1 113 ? 11.570 47.970 44.439 1.00 29.22 113 ILE A C 1
ATOM 839 O O . ILE A 1 113 ? 10.466 48.519 44.639 1.00 27.81 113 ILE A O 1
ATOM 844 N N . SER A 1 114 ? 12.448 47.689 45.393 1.00 23.93 114 SER A N 1
ATOM 845 C CA . SER A 1 114 ? 12.149 47.825 46.818 1.00 29.58 114 SER A CA 1
ATOM 846 C C . SER A 1 114 ? 13.205 48.509 47.701 1.00 24.94 114 SER A C 1
ATOM 847 O O . SER A 1 114 ? 14.406 48.461 47.404 1.00 28.31 114 SER A O 1
ATOM 850 N N . ASN A 1 115 ? 12.751 49.113 48.803 1.00 33.37 115 ASN A N 1
ATOM 851 C CA . ASN A 1 115 ? 13.619 49.840 49.764 1.00 26.87 115 ASN A CA 1
ATOM 852 C C . ASN A 1 115 ? 12.682 50.464 50.809 1.00 29.78 115 ASN A C 1
ATOM 853 O O . ASN A 1 115 ? 11.736 51.164 50.441 1.00 29.81 115 ASN A O 1
ATOM 858 N N . LEU A 1 116 ? 12.919 50.200 52.093 1.00 30.93 116 LEU A N 1
ATOM 859 C CA . LEU A 1 116 ? 12.074 50.751 53.160 1.00 31.07 116 LEU A CA 1
ATOM 860 C C . LEU A 1 116 ? 12.151 52.276 53.232 1.00 28.89 116 LEU A C 1
ATOM 861 O O . LEU A 1 116 ? 11.269 52.918 53.781 1.00 33.89 116 LEU A O 1
ATOM 866 N N . LYS A 1 117 ? 13.216 52.852 52.695 1.00 28.10 117 LYS A N 1
ATOM 867 C CA . LYS A 1 117 ? 13.367 54.297 52.703 1.00 24.34 117 LYS A CA 1
ATOM 868 C C . LYS A 1 117 ? 12.492 54.828 51.578 1.00 32.51 117 LYS A C 1
ATOM 869 O O . LYS A 1 117 ? 12.643 54.410 50.432 1.00 23.99 117 LYS A O 1
ATOM 875 N N . GLY A 1 118 ? 11.604 55.766 51.910 1.00 25.26 118 GLY A N 1
ATOM 876 C CA . GLY A 1 118 ? 10.706 56.350 50.935 1.00 29.47 118 GLY A CA 1
ATOM 877 C C . GLY A 1 118 ? 11.294 57.510 50.170 1.00 26.90 118 GLY A C 1
ATOM 878 O O . GLY A 1 118 ? 12.310 58.057 50.580 1.00 23.38 118 GLY A O 1
ATOM 879 N N . GLY A 1 119 ? 10.652 57.874 49.057 1.00 24.56 119 GLY A N 1
ATOM 880 C CA . GLY A 1 119 ? 11.112 58.987 48.234 1.00 26.17 119 GLY A CA 1
ATOM 881 C C . GLY A 1 119 ? 12.440 58.749 47.522 1.00 29.61 119 GLY A C 1
ATOM 882 O O . GLY A 1 119 ? 13.098 59.688 47.085 1.00 25.51 119 GLY A O 1
ATOM 883 N N . VAL A 1 120 ? 12.853 57.490 47.421 1.00 25.38 120 VAL A N 1
ATOM 884 C CA . VAL A 1 120 ? 14.106 57.177 46.753 1.00 28.53 120 VAL A CA 1
ATOM 885 C C . VAL A 1 120 ? 13.897 56.824 45.278 1.00 30.33 120 VAL A C 1
ATOM 886 O O . VAL A 1 120 ? 14.843 56.439 44.617 1.00 26.37 120 VAL A O 1
ATOM 890 N N . SER A 1 121 ? 12.657 56.942 44.784 1.00 26.88 121 SER A N 1
ATOM 891 C CA . SER A 1 121 ? 12.340 56.642 43.388 1.00 30.52 121 SER A CA 1
ATOM 892 C C . SER A 1 121 ? 11.857 55.207 43.076 1.00 26.52 121 SER A C 1
ATOM 893 O O . SER A 1 121 ? 11.968 54.749 41.938 1.00 26.18 121 SER A O 1
ATOM 896 N N . LYS A 1 122 ? 11.324 54.495 44.058 1.00 25.96 122 LYS A N 1
ATOM 897 C CA . LYS A 1 122 ? 10.796 53.160 43.770 1.00 26.61 122 LYS A CA 1
ATOM 898 C C . LYS A 1 122 ? 9.721 53.280 42.676 1.00 29.03 122 LYS A C 1
ATOM 899 O O . LYS A 1 122 ? 9.803 52.586 41.672 1.00 22.25 122 LYS A O 1
ATOM 905 N N . THR A 1 123 ? 8.749 54.181 42.847 1.00 22.27 123 THR A N 1
ATOM 906 C CA . THR A 1 123 ? 7.655 54.337 41.866 1.00 23.15 123 THR A CA 1
ATOM 907 C C . THR A 1 123 ? 8.079 54.857 40.483 1.00 24.21 123 THR A C 1
ATOM 908 O O . THR A 1 123 ? 7.726 54.270 39.443 1.00 20.55 123 THR A O 1
ATOM 912 N N . VAL A 1 124 ? 8.841 55.945 40.461 1.00 16.94 124 VAL A N 1
ATOM 913 C CA . VAL A 1 124 ? 9.288 56.499 39.197 1.00 17.75 124 VAL A CA 1
ATOM 914 C C . VAL A 1 124 ? 10.192 55.515 38.448 1.00 24.84 124 VAL A C 1
ATOM 915 O O . VAL A 1 124 ? 10.075 55.361 37.214 1.00 22.93 124 VAL A O 1
ATOM 919 N N . SER A 1 125 ? 11.083 54.836 39.163 1.00 20.67 125 SER A N 1
ATOM 920 C CA . SER A 1 125 ? 11.943 53.914 38.449 1.00 25.33 125 SER A CA 1
ATOM 921 C C . SER A 1 125 ? 11.056 52.749 37.958 1.00 25.60 125 SER A C 1
ATOM 922 O O . SER A 1 125 ? 11.237 52.271 36.830 1.00 21.04 125 SER A O 1
ATOM 925 N N . THR A 1 126 ? 10.051 52.345 38.752 1.00 25.92 126 THR A N 1
ATOM 926 C CA . THR A 1 126 ? 9.148 51.267 38.312 1.00 21.55 126 THR A CA 1
ATOM 927 C C . THR A 1 126 ? 8.354 51.607 37.060 1.00 20.89 126 THR A C 1
ATOM 928 O O . THR A 1 126 ? 8.365 50.847 36.068 1.00 19.75 126 THR A O 1
ATOM 932 N N . VAL A 1 127 ? 7.656 52.738 37.077 1.00 21.75 127 VAL A N 1
ATOM 933 C CA . VAL A 1 127 ? 6.860 53.070 35.900 1.00 19.20 127 VAL A CA 1
ATOM 934 C C . VAL A 1 127 ? 7.732 53.484 34.724 1.00 25.92 127 VAL A C 1
ATOM 935 O O . VAL A 1 127 ? 7.317 53.315 33.575 1.00 22.02 127 VAL A O 1
ATOM 939 N N . SER A 1 128 ? 8.927 54.030 34.992 1.00 22.83 128 SER A N 1
ATOM 940 C CA . SER A 1 128 ? 9.824 54.421 33.898 1.00 20.76 128 SER A CA 1
ATOM 941 C C . SER A 1 128 ? 10.363 53.144 33.236 1.00 25.33 128 SER A C 1
ATOM 942 O O . SER A 1 128 ? 10.451 53.054 32.008 1.00 25.51 128 SER A O 1
ATOM 945 N N . LEU A 1 129 ? 10.720 52.163 34.059 1.00 23.69 129 LEU A N 1
ATOM 946 C CA . LEU A 1 129 ? 11.252 50.911 33.546 1.00 22.85 129 LEU A CA 1
ATOM 947 C C . LEU A 1 129 ? 10.210 50.243 32.649 1.00 25.69 129 LEU A C 1
ATOM 948 O O . LEU A 1 129 ? 10.542 49.774 31.557 1.00 24.29 129 LEU A O 1
ATOM 953 N N . ALA A 1 130 ? 8.946 50.231 33.096 1.00 24.91 130 ALA A N 1
ATOM 954 C CA . ALA A 1 130 ? 7.862 49.613 32.329 1.00 26.08 130 ALA A CA 1
ATOM 955 C C . ALA A 1 130 ? 7.608 50.287 30.973 1.00 29.53 130 ALA A C 1
ATOM 956 O O . ALA A 1 130 ? 7.584 49.612 29.943 1.00 29.22 130 ALA A O 1
ATOM 958 N N . HIS A 1 131 ? 7.437 51.604 30.953 1.00 23.58 131 HIS A N 1
ATOM 959 C CA . HIS A 1 131 ? 7.226 52.289 29.684 1.00 21.35 131 HIS A CA 1
ATOM 960 C C . HIS A 1 131 ? 8.474 52.270 28.806 1.00 23.67 131 HIS A C 1
ATOM 961 O O . HIS A 1 131 ? 8.373 52.050 27.580 1.00 23.56 131 HIS A O 1
ATOM 968 N N . ALA A 1 132 ? 9.651 52.488 29.402 1.00 21.52 132 ALA A N 1
ATOM 969 C CA . ALA A 1 132 ? 10.886 52.477 28.597 1.00 25.12 132 ALA A CA 1
ATOM 970 C C . ALA A 1 132 ? 11.293 51.099 28.054 1.00 23.43 132 ALA A C 1
ATOM 971 O O . ALA A 1 132 ? 11.874 51.026 26.985 1.00 25.99 132 ALA A O 1
ATOM 973 N N . MET A 1 133 ? 11.014 50.010 28.759 1.00 21.65 133 MET A N 1
ATOM 974 C CA . MET A 1 133 ? 11.371 48.706 28.165 1.00 29.40 133 MET A CA 1
ATOM 975 C C . MET A 1 133 ? 10.463 48.479 26.954 1.00 28.51 133 MET A C 1
ATOM 976 O O . MET A 1 133 ? 10.937 48.142 25.863 1.00 28.51 133 MET A O 1
ATOM 981 N N . ARG A 1 134 ? 9.167 48.735 27.140 1.00 25.48 134 ARG A N 1
ATOM 982 C CA . ARG A 1 134 ? 8.164 48.574 26.080 1.00 26.67 134 ARG A CA 1
ATOM 983 C C . ARG A 1 134 ? 8.537 49.263 24.788 1.00 24.33 134 ARG A C 1
ATOM 984 O O . ARG A 1 134 ? 8.546 48.663 23.720 1.00 23.17 134 ARG A O 1
ATOM 992 N N . ALA A 1 135 ? 8.804 50.555 24.911 1.00 23.60 135 ALA A N 1
ATOM 993 C CA . ALA A 1 135 ? 9.104 51.415 23.767 1.00 29.38 135 ALA A CA 1
ATOM 994 C C . ALA A 1 135 ? 10.560 51.722 23.443 1.00 22.76 135 ALA A C 1
ATOM 995 O O . ALA A 1 135 ? 10.824 52.575 22.595 1.00 23.05 135 ALA A O 1
ATOM 997 N N . HIS A 1 136 ? 11.507 51.035 24.075 1.00 24.49 136 HIS A N 1
ATOM 998 C CA . HIS A 1 136 ? 12.921 51.284 23.795 1.00 23.73 136 HIS A CA 1
ATOM 999 C C . HIS A 1 136 ? 13.188 50.963 22.310 1.00 26.68 136 HIS A C 1
ATOM 1000 O O . HIS A 1 136 ? 12.817 49.907 21.843 1.00 30.14 136 HIS A O 1
ATOM 1007 N N . PRO A 1 137 ? 13.841 51.863 21.570 1.00 31.40 137 PRO A N 1
ATOM 1008 C CA . PRO A 1 137 ? 14.159 51.673 20.144 1.00 29.90 137 PRO A CA 1
ATOM 1009 C C . PRO A 1 137 ? 14.757 50.300 19.841 1.00 27.28 137 PRO A C 1
ATOM 1010 O O . PRO A 1 137 ? 14.424 49.658 18.832 1.00 33.60 137 PRO A O 1
ATOM 1014 N N . HIS A 1 138 ? 15.628 49.840 20.725 1.00 24.90 138 HIS A N 1
ATOM 1015 C CA . HIS A 1 138 ? 16.272 48.542 20.561 1.00 25.23 138 HIS A CA 1
ATOM 1016 C C . HIS A 1 138 ? 15.540 47.367 21.199 1.00 29.17 138 HIS A C 1
ATOM 1017 O O . HIS A 1 138 ? 16.051 46.249 21.226 1.00 30.26 138 HIS A O 1
ATOM 1024 N N . LEU A 1 139 ? 14.338 47.586 21.705 1.00 23.92 139 LEU A N 1
ATOM 1025 C CA . LEU A 1 139 ? 13.633 46.485 22.333 1.00 20.80 139 LEU A CA 1
ATOM 1026 C C . LEU A 1 139 ? 12.252 46.308 21.711 1.00 19.74 139 LEU A C 1
ATOM 1027 O O . LEU A 1 139 ? 11.481 45.438 22.121 1.00 21.51 139 LEU A O 1
ATOM 1032 N N . LEU A 1 140 ? 11.921 47.147 20.734 1.00 16.47 140 LEU A N 1
ATOM 1033 C CA . LEU A 1 140 ? 10.631 46.974 20.067 1.00 21.09 140 LEU A CA 1
ATOM 1034 C C . LEU A 1 140 ? 10.507 45.529 19.508 1.00 21.97 140 LEU A C 1
ATOM 1035 O O . LEU A 1 140 ? 9.441 44.919 19.570 1.00 16.53 140 LEU A O 1
ATOM 1040 N N . MET A 1 141 ? 11.598 44.990 18.958 1.00 17.22 141 MET A N 1
ATOM 1041 C CA . MET A 1 141 ? 11.563 43.630 18.380 1.00 20.95 141 MET A CA 1
ATOM 1042 C C . MET A 1 141 ? 11.250 42.553 19.413 1.00 27.28 141 MET A C 1
ATOM 1043 O O . MET A 1 141 ? 10.868 41.427 19.081 1.00 21.24 141 MET A O 1
ATOM 1048 N N . GLU A 1 142 ? 11.394 42.913 20.678 1.00 20.50 142 GLU A N 1
ATOM 1049 C CA . GLU A 1 142 ? 11.151 41.982 21.750 1.00 17.84 142 GLU A CA 1
ATOM 1050 C C . GLU A 1 142 ? 9.622 41.839 22.014 1.00 22.23 142 GLU A C 1
ATOM 1051 O O . GLU A 1 142 ? 9.181 40.834 22.586 1.00 24.05 142 GLU A O 1
ATOM 1057 N N . ASP A 1 143 ? 8.830 42.826 21.567 1.00 20.29 143 ASP A N 1
ATOM 1058 C CA . ASP A 1 143 ? 7.353 42.880 21.763 1.00 23.35 143 ASP A CA 1
ATOM 1059 C C . ASP A 1 143 ? 6.955 42.572 23.208 1.00 25.86 143 ASP A C 1
ATOM 1060 O O . ASP A 1 143 ? 6.150 41.679 23.492 1.00 24.21 143 ASP A O 1
ATOM 1065 N N . LEU A 1 144 ? 7.500 43.348 24.138 1.00 24.92 144 LEU A N 1
ATOM 1066 C CA . LEU A 1 144 ? 7.226 43.112 25.554 1.00 27.58 144 LEU A CA 1
ATOM 1067 C C . LEU A 1 144 ? 5.800 43.407 26.066 1.00 24.62 144 LEU A C 1
ATOM 1068 O O . LEU A 1 144 ? 5.239 44.468 25.785 1.00 25.43 144 LEU A O 1
ATOM 1073 N N . ARG A 1 145 ? 5.230 42.451 26.804 1.00 21.92 145 ARG A N 1
ATOM 1074 C CA . ARG A 1 145 ? 3.920 42.564 27.437 1.00 23.48 145 ARG A CA 1
ATOM 1075 C C . ARG A 1 145 ? 4.258 42.812 28.918 1.00 22.34 145 ARG A C 1
ATOM 1076 O O . ARG A 1 145 ? 4.885 41.972 29.561 1.00 23.67 145 ARG A O 1
ATOM 1084 N N . ILE A 1 146 ? 3.848 43.967 29.444 1.00 23.65 146 ILE A N 1
ATOM 1085 C CA . ILE A 1 146 ? 4.197 44.348 30.814 1.00 23.17 146 ILE A CA 1
ATOM 1086 C C . ILE A 1 146 ? 3.032 44.781 31.691 1.00 18.83 146 ILE A C 1
ATOM 1087 O O . ILE A 1 146 ? 2.183 45.580 31.277 1.00 24.00 146 ILE A O 1
ATOM 1092 N N . LEU A 1 147 ? 2.999 44.247 32.907 1.00 21.85 147 LEU A N 1
ATOM 1093 C CA . LEU A 1 147 ? 1.949 44.591 33.867 1.00 26.00 147 LEU A CA 1
ATOM 1094 C C . LEU A 1 147 ? 2.580 45.211 35.119 1.00 25.18 147 LEU A C 1
ATOM 1095 O O . LEU A 1 147 ? 3.577 44.704 35.606 1.00 22.22 147 LEU A O 1
ATOM 1100 N N . VAL A 1 148 ? 2.022 46.322 35.602 1.00 24.10 148 VAL A N 1
ATOM 1101 C CA . VAL A 1 148 ? 2.511 46.925 36.844 1.00 23.76 148 VAL A CA 1
ATOM 1102 C C . VAL A 1 148 ? 1.380 46.711 37.854 1.00 19.84 148 VAL A C 1
ATOM 1103 O O . VAL A 1 148 ? 0.246 47.133 37.623 1.00 19.35 148 VAL A O 1
ATOM 1107 N N . ILE A 1 149 ? 1.674 46.046 38.960 1.00 22.69 149 ILE A N 1
ATOM 1108 C CA . ILE A 1 149 ? 0.648 45.823 39.986 1.00 19.00 149 ILE A CA 1
ATOM 1109 C C . ILE A 1 149 ? 0.911 46.860 41.113 1.00 24.08 149 ILE A C 1
ATOM 1110 O O . ILE A 1 149 ? 1.979 46.879 41.736 1.00 25.53 149 ILE A O 1
ATOM 1115 N N . ASP A 1 150 ? -0.047 47.748 41.339 1.00 24.26 150 ASP A N 1
ATOM 1116 C CA . ASP A 1 150 ? 0.118 48.774 42.376 1.00 25.61 150 ASP A CA 1
ATOM 1117 C C . ASP A 1 150 ? -0.454 48.256 43.697 1.00 27.24 150 ASP A C 1
ATOM 1118 O O . ASP A 1 150 ? -1.638 47.900 43.800 1.00 25.06 150 ASP A O 1
ATOM 1123 N N . LEU A 1 151 ? 0.392 48.222 44.711 1.00 25.86 151 LEU A N 1
ATOM 1124 C CA . LEU A 1 151 ? -0.034 47.751 46.007 1.00 30.28 151 LEU A CA 1
ATOM 1125 C C . LEU A 1 151 ? 0.157 48.865 47.067 1.00 33.50 151 LEU A C 1
ATOM 1126 O O . LEU A 1 151 ? 0.184 48.612 48.273 1.00 29.79 151 LEU A O 1
ATOM 1131 N N . ASP A 1 152 ? 0.301 50.102 46.617 1.00 28.67 152 ASP A N 1
ATOM 1132 C CA . ASP A 1 152 ? 0.423 51.203 47.576 1.00 29.03 152 ASP A CA 1
ATOM 1133 C C . ASP A 1 152 ? -0.917 51.930 47.619 1.00 19.24 152 ASP A C 1
ATOM 1134 O O . ASP A 1 152 ? -1.346 52.479 46.604 1.00 22.18 152 ASP A O 1
ATOM 1139 N N . PRO A 1 153 ? -1.575 51.987 48.801 1.00 20.66 153 PRO A N 1
ATOM 1140 C CA . PRO A 1 153 ? -2.867 52.683 48.901 1.00 22.45 153 PRO A CA 1
ATOM 1141 C C . PRO A 1 153 ? -2.792 54.115 48.419 1.00 20.96 153 PRO A C 1
ATOM 1142 O O . PRO A 1 153 ? -3.795 54.666 48.006 1.00 24.03 153 PRO A O 1
ATOM 1146 N N . GLN A 1 154 ? -1.604 54.730 48.467 1.00 24.73 154 GLN A N 1
ATOM 1147 C CA . GLN A 1 154 ? -1.456 56.099 47.975 1.00 18.90 154 GLN A CA 1
ATOM 1148 C C . GLN A 1 154 ? -1.589 56.122 46.447 1.00 23.96 154 GLN A C 1
ATOM 1149 O O . GLN A 1 154 ? -1.712 57.186 45.832 1.00 20.43 154 GLN A O 1
ATOM 1155 N N . SER A 1 155 ? -1.505 54.935 45.848 1.00 21.83 155 SER A N 1
ATOM 1156 C CA . SER A 1 155 ? -1.661 54.726 44.403 1.00 23.27 155 SER A CA 1
ATOM 1157 C C . SER A 1 155 ? -0.847 55.582 43.437 1.00 25.74 155 SER A C 1
ATOM 1158 O O . SER A 1 155 ? -1.343 55.979 42.361 1.00 24.88 155 SER A O 1
ATOM 1161 N N . SER A 1 156 ? 0.415 55.845 43.785 1.00 29.36 156 SER A N 1
ATOM 1162 C CA . SER A 1 156 ? 1.256 56.667 42.925 1.00 24.35 156 SER A CA 1
ATOM 1163 C C . SER A 1 156 ? 1.516 55.994 41.580 1.00 23.52 156 SER A C 1
ATOM 1164 O O . SER A 1 156 ? 1.504 56.655 40.575 1.00 22.02 156 SER A O 1
ATOM 1167 N N . ALA A 1 157 ? 1.766 54.687 41.553 1.00 22.21 157 ALA A N 1
ATOM 1168 C CA . ALA A 1 157 ? 2.016 54.047 40.251 1.00 20.90 157 ALA A CA 1
ATOM 1169 C C . ALA A 1 157 ? 0.749 54.163 39.361 1.00 25.16 157 ALA A C 1
ATOM 1170 O O . ALA A 1 157 ? 0.839 54.491 38.157 1.00 22.00 157 ALA A O 1
ATOM 1172 N N . THR A 1 158 ? -0.420 53.928 39.978 1.00 22.93 158 THR A N 1
ATOM 1173 C CA . THR A 1 158 ? -1.721 54.012 39.292 1.00 29.28 158 THR A CA 1
ATOM 1174 C C . THR A 1 158 ? -1.907 55.359 38.586 1.00 27.80 158 THR A C 1
ATOM 1175 O O . THR A 1 158 ? -2.219 55.407 37.405 1.00 27.72 158 THR A O 1
ATOM 1179 N N . MET A 1 159 ? -1.692 56.449 39.309 1.00 22.10 159 MET A N 1
ATOM 1180 C CA . MET A 1 159 ? -1.811 57.780 38.733 1.00 24.98 159 MET A CA 1
ATOM 1181 C C . MET A 1 159 ? -0.789 58.042 37.610 1.00 23.22 159 MET A C 1
ATOM 1182 O O . MET A 1 159 ? -1.079 58.774 36.661 1.00 26.48 159 MET A O 1
ATOM 1187 N N . PHE A 1 160 ? 0.431 57.498 37.734 1.00 24.72 160 PHE A N 1
ATOM 1188 C CA . PHE A 1 160 ? 1.421 57.705 36.664 1.00 22.60 160 PHE A CA 1
ATOM 1189 C C . PHE A 1 160 ? 0.989 56.907 35.409 1.00 25.56 160 PHE A C 1
ATOM 1190 O O . PHE A 1 160 ? 1.071 57.399 34.286 1.00 26.52 160 PHE A O 1
ATOM 1198 N N . LEU A 1 161 ? 0.537 55.674 35.599 1.00 26.01 161 LEU A N 1
ATOM 1199 C CA . LEU A 1 161 ? 0.182 54.841 34.443 1.00 35.25 161 LEU A CA 1
ATOM 1200 C C . LEU A 1 161 ? -1.141 55.114 33.728 1.00 36.50 161 LEU A C 1
ATOM 1201 O O . LEU A 1 161 ? -1.255 54.867 32.526 1.00 33.27 161 LEU A O 1
ATOM 1206 N N . SER A 1 162 ? -2.137 55.630 34.438 1.00 41.82 162 SER A N 1
ATOM 1207 C CA . SER A 1 162 ? -3.414 55.918 33.781 1.00 49.99 162 SER A CA 1
ATOM 1208 C C . SER A 1 162 ? -3.598 57.403 33.418 1.00 56.22 162 SER A C 1
ATOM 1209 O O . SER A 1 162 ? -2.750 58.255 33.727 1.00 57.34 162 SER A O 1
ATOM 1212 N N . HIS A 1 163 ? -4.708 57.701 32.748 1.00 65.15 163 HI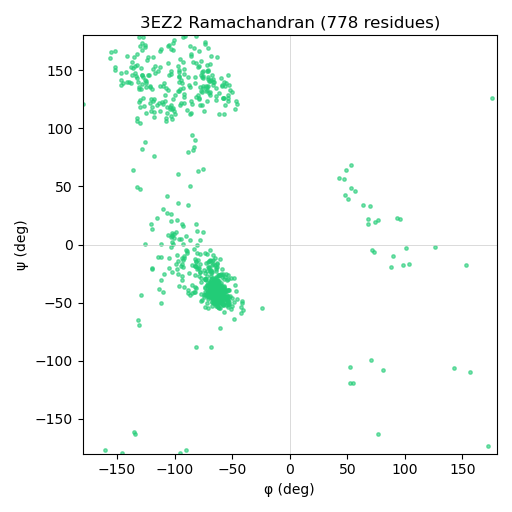S A N 1
ATOM 1213 C CA . HIS A 1 163 ? -5.040 59.068 32.355 1.00 76.10 163 HIS A CA 1
ATOM 1214 C C . HIS A 1 163 ? -6.085 59.602 33.332 1.00 79.66 163 HIS A C 1
ATOM 1215 O O . HIS A 1 163 ? -7.141 58.994 33.500 1.00 73.35 163 HIS A O 1
ATOM 1222 N N . LYS A 1 164 ? -5.785 60.748 33.946 1.00 89.09 164 LYS A N 1
ATOM 1223 C CA . LYS A 1 164 ? -6.653 61.405 34.939 1.00 96.69 164 LYS A CA 1
ATOM 1224 C C . LYS A 1 164 ? -8.155 61.097 34.880 1.00 98.46 164 LYS A C 1
ATOM 1225 O O . LYS A 1 164 ? -8.753 60.678 35.878 1.00 98.69 164 LYS A O 1
ATOM 1231 N N . HIS A 1 165 ? -8.760 61.301 33.714 1.00 99.93 165 HIS A N 1
ATOM 1232 C CA . HIS A 1 165 ? -10.192 61.066 33.545 1.00 99.65 165 HIS A CA 1
ATOM 1233 C C . HIS A 1 165 ? -10.484 59.701 32.945 1.00 99.99 165 HIS A C 1
ATOM 1234 O O . HIS A 1 165 ? -11.420 59.546 32.157 1.00 98.43 165 HIS A O 1
ATOM 1241 N N . SER A 1 166 ? -9.676 58.716 33.327 1.00 100.43 166 SER A N 1
ATOM 1242 C CA . SER A 1 166 ? -9.834 57.354 32.834 1.00 100.54 166 SER A CA 1
ATOM 1243 C C . SER A 1 166 ? -10.283 56.399 33.939 1.00 100.17 166 SER A C 1
ATOM 1244 O O . SER A 1 166 ? -11.251 55.656 33.758 1.00 100.80 166 SER A O 1
ATOM 1247 N N . ILE A 1 167 ? -9.592 56.414 35.080 1.00 98.54 167 ILE A N 1
ATOM 1248 C CA . ILE A 1 167 ? -9.965 55.534 36.191 1.00 95.46 167 ILE A CA 1
ATOM 1249 C C . ILE A 1 167 ? -10.906 56.241 37.162 1.00 95.69 167 ILE A C 1
ATOM 1250 O O . ILE A 1 167 ? -11.760 55.606 37.787 1.00 94.92 167 ILE A O 1
ATOM 1255 N N . GLY A 1 168 ? -10.755 57.558 37.274 1.00 95.91 168 GLY A N 1
ATOM 1256 C CA . GLY A 1 168 ? -11.586 58.312 38.194 1.00 92.24 168 GLY A CA 1
ATOM 1257 C C . GLY A 1 168 ? -11.519 57.672 39.572 1.00 88.76 168 GLY A C 1
ATOM 1258 O O . GLY A 1 168 ? -10.510 57.792 40.281 1.00 90.54 168 GLY A O 1
ATOM 1259 N N . ILE A 1 169 ? -12.593 56.980 39.947 1.00 79.67 169 ILE A N 1
ATOM 1260 C CA . ILE A 1 169 ? -12.662 56.304 41.237 1.00 68.88 169 ILE A CA 1
ATOM 1261 C C . ILE A 1 169 ? -12.523 54.813 40.991 1.00 65.19 169 ILE A C 1
ATOM 1262 O O . ILE A 1 169 ? -13.348 54.201 40.313 1.00 67.37 169 ILE A O 1
ATOM 1267 N N . VAL A 1 170 ? -11.471 54.234 41.547 1.00 57.86 170 VAL A N 1
ATOM 1268 C CA . VAL A 1 170 ? -11.194 52.822 41.356 1.00 53.46 170 VAL A CA 1
ATOM 1269 C C . VAL A 1 170 ? -11.708 51.974 42.502 1.00 51.18 170 VAL A C 1
ATOM 1270 O O . VAL A 1 170 ? -11.448 52.288 43.658 1.00 49.36 170 VAL A O 1
ATOM 1274 N N . ASN A 1 171 ? -12.407 50.886 42.184 1.00 46.28 171 ASN A N 1
ATOM 1275 C CA . ASN A 1 171 ? -12.907 49.995 43.224 1.00 48.37 171 ASN A CA 1
ATOM 1276 C C . ASN A 1 171 ? -12.235 48.636 43.159 1.00 44.20 171 ASN A C 1
ATOM 1277 O O . ASN A 1 171 ? -11.948 48.037 44.184 1.00 40.22 171 ASN A O 1
ATOM 1282 N N . ALA A 1 172 ? -11.993 48.146 41.946 1.00 43.05 172 ALA A N 1
ATOM 1283 C CA . ALA A 1 172 ? -11.367 46.837 41.762 1.00 36.15 172 ALA A CA 1
ATOM 1284 C C . ALA A 1 172 ? -9.862 47.013 41.836 1.00 33.00 172 ALA A C 1
ATOM 1285 O O . ALA A 1 172 ? -9.225 47.300 40.832 1.00 33.00 172 ALA A O 1
ATOM 1287 N N . THR A 1 173 ? -9.290 46.813 43.013 1.00 30.62 173 THR A N 1
ATOM 1288 C CA . THR A 1 173 ? -7.855 47.003 43.186 1.00 29.66 173 THR A CA 1
ATOM 1289 C C . THR A 1 173 ? -7.058 45.711 43.300 1.00 26.32 173 THR A C 1
ATOM 1290 O O . THR A 1 173 ? -7.623 44.631 43.432 1.00 31.24 173 THR A O 1
ATOM 1294 N N . SER A 1 174 ? -5.732 45.834 43.273 1.00 24.37 174 SER A N 1
ATOM 1295 C CA . SER A 1 174 ? -4.855 44.672 43.393 1.00 22.34 174 SER A CA 1
ATOM 1296 C C . SER A 1 174 ? -5.179 43.955 44.713 1.00 30.98 174 SER A C 1
ATOM 1297 O O . SER A 1 174 ? -5.297 42.727 44.758 1.00 29.84 174 SER A O 1
ATOM 1300 N N . ALA A 1 175 ? -5.330 44.727 45.784 1.00 30.82 175 ALA A N 1
ATOM 1301 C CA . ALA A 1 175 ? -5.623 44.147 47.086 1.00 32.82 175 ALA A CA 1
ATOM 1302 C C . ALA A 1 175 ? -6.962 43.394 47.059 1.00 29.87 175 ALA A C 1
ATOM 1303 O O . ALA A 1 175 ? -7.080 42.307 47.622 1.00 36.02 175 ALA A O 1
ATOM 1305 N N . GLN A 1 176 ? -7.958 43.961 46.391 1.00 36.85 176 GLN A N 1
ATOM 1306 C CA . GLN A 1 176 ? -9.258 43.305 46.282 1.00 35.81 176 GLN A CA 1
ATOM 1307 C C . GLN A 1 176 ? -9.096 41.978 45.509 1.00 40.82 176 GLN A C 1
ATOM 1308 O O . GLN A 1 176 ? -9.678 40.952 45.887 1.00 33.97 176 GLN A O 1
ATOM 1314 N N . ALA A 1 177 ? -8.299 41.997 44.434 1.00 41.62 177 ALA A N 1
ATOM 1315 C CA . ALA A 1 177 ? -8.077 40.787 43.637 1.00 33.45 177 ALA A CA 1
ATOM 1316 C C . ALA A 1 177 ? -7.437 39.710 44.500 1.00 34.47 177 ALA A C 1
ATOM 1317 O O . ALA A 1 177 ? -7.802 38.533 44.425 1.00 36.76 177 ALA A O 1
ATOM 1319 N N . MET A 1 178 ? -6.470 40.095 45.317 1.00 29.78 178 MET A N 1
ATOM 1320 C CA . MET A 1 178 ? -5.825 39.138 46.207 1.00 36.01 178 MET A CA 1
ATOM 1321 C C . MET A 1 178 ? -6.870 38.473 47.137 1.00 39.13 178 MET A C 1
ATOM 1322 O O . MET A 1 178 ? -6.874 37.262 47.328 1.00 38.87 178 MET A O 1
ATOM 1327 N N . LEU A 1 179 ? -7.763 39.269 47.709 1.00 39.51 179 LEU A N 1
ATOM 1328 C CA . LEU A 1 179 ? -8.746 38.704 48.625 1.00 43.91 179 LEU A CA 1
ATOM 1329 C C . LEU A 1 179 ? -9.850 37.910 47.924 1.00 42.72 179 LEU A C 1
ATOM 1330 O O . LEU A 1 179 ? -10.217 36.832 48.389 1.00 40.85 179 LEU A O 1
ATOM 1335 N N . GLN A 1 180 ? -10.369 38.435 46.816 1.00 39.84 180 GLN A N 1
ATOM 1336 C CA . GLN A 1 180 ? -11.429 37.767 46.067 1.00 40.26 180 GLN A CA 1
ATOM 1337 C C . GLN A 1 180 ? -11.029 36.465 45.348 1.00 45.31 180 GLN A C 1
ATOM 1338 O O . GLN A 1 180 ? -11.871 35.588 45.134 1.00 47.89 180 GLN A O 1
ATOM 1344 N N . ASN A 1 181 ? -9.758 36.340 44.980 1.00 45.18 181 ASN A N 1
ATOM 1345 C CA . ASN A 1 181 ? -9.263 35.140 44.302 1.00 45.29 181 ASN A CA 1
ATOM 1346 C C . ASN A 1 181 ? -10.101 34.815 43.072 1.00 46.95 181 ASN A C 1
ATOM 1347 O O . ASN A 1 181 ? -10.815 33.807 43.032 1.00 47.73 181 ASN A O 1
ATOM 1352 N N . VAL A 1 182 ? -10.018 35.662 42.060 1.00 39.43 182 VAL A N 1
ATOM 1353 C CA . VAL A 1 182 ? -10.800 35.420 40.873 1.00 42.35 182 VAL A CA 1
ATOM 1354 C C . VAL A 1 182 ? -10.029 34.676 39.786 1.00 40.05 182 VAL A C 1
ATOM 1355 O O . VAL A 1 182 ? -8.862 34.315 39.963 1.00 41.44 182 VAL A O 1
ATOM 1359 N N . SER A 1 183 ? -10.695 34.443 38.661 1.00 40.85 183 SER A N 1
ATOM 1360 C CA . SER A 1 183 ? -10.100 33.714 37.547 1.00 44.44 183 SER A CA 1
ATOM 1361 C C . SER A 1 183 ? -9.273 34.610 36.659 1.00 41.79 183 SER A C 1
ATOM 1362 O O . SER A 1 183 ? -9.505 35.815 36.611 1.00 41.28 183 SER A O 1
ATOM 1365 N N . ARG A 1 184 ? -8.339 33.995 35.933 1.00 43.90 184 ARG A N 1
ATOM 1366 C CA . ARG A 1 184 ? -7.474 34.705 34.992 1.00 44.75 184 ARG A CA 1
ATOM 1367 C C . ARG A 1 184 ? -8.331 35.654 34.161 1.00 43.13 184 ARG A C 1
ATOM 1368 O O . ARG A 1 184 ? -7.998 36.828 33.992 1.00 41.11 184 ARG A O 1
ATOM 1376 N N . GLU A 1 185 ? -9.448 35.146 33.656 1.00 41.65 185 GLU A N 1
ATOM 1377 C CA . GLU A 1 185 ? -10.318 35.962 32.820 1.00 39.33 185 GLU A CA 1
ATOM 1378 C C . GLU A 1 185 ? -10.883 37.182 33.527 1.00 37.65 185 GLU A C 1
ATOM 1379 O O . GLU A 1 185 ? -10.936 38.270 32.940 1.00 38.49 185 GLU A O 1
ATOM 1385 N N . GLU A 1 186 ? -11.325 37.018 34.776 1.00 40.65 186 GLU A N 1
ATOM 1386 C CA . GLU A 1 186 ? -11.873 38.156 35.519 1.00 41.52 186 GLU A CA 1
ATOM 1387 C C . GLU A 1 186 ? -10.764 39.168 35.815 1.00 33.89 186 GLU A C 1
ATOM 1388 O O . GLU A 1 186 ? -10.984 40.382 35.768 1.00 38.10 186 GLU A O 1
ATOM 1394 N N . LEU A 1 187 ? -9.577 38.663 36.125 1.00 33.06 187 LEU A N 1
ATOM 1395 C CA . LEU A 1 187 ? -8.458 39.557 36.399 1.00 33.07 187 LEU A CA 1
ATOM 1396 C C . LEU A 1 187 ? -8.254 40.441 35.174 1.00 34.66 187 LEU A C 1
ATOM 1397 O O . LEU A 1 187 ? -8.249 41.667 35.270 1.00 30.80 187 LEU A O 1
ATOM 1402 N N . LEU A 1 188 ? -8.133 39.808 34.008 1.00 37.01 188 LEU A N 1
ATOM 1403 C CA . LEU A 1 188 ? -7.900 40.543 32.774 1.00 37.85 188 LEU A CA 1
ATOM 1404 C C . LEU A 1 188 ? -9.034 41.474 32.402 1.00 32.85 188 LEU A C 1
ATOM 1405 O O . LEU A 1 188 ? -8.799 42.590 31.956 1.00 40.42 188 LEU A O 1
ATOM 1410 N N . GLU A 1 189 ? -10.260 41.028 32.615 1.00 33.24 189 GLU A N 1
ATOM 1411 C CA . GLU A 1 189 ? -11.432 41.816 32.241 1.00 38.78 189 GLU A CA 1
ATOM 1412 C C . GLU A 1 189 ? -11.880 42.891 33.222 1.00 39.82 189 GLU A C 1
ATOM 1413 O O . GLU A 1 189 ? -12.253 43.992 32.804 1.00 39.38 189 GLU A O 1
ATOM 1419 N N . GLU A 1 190 ? -11.843 42.592 34.520 1.00 36.54 190 GLU A N 1
ATOM 1420 C CA . GLU A 1 190 ? -12.313 43.569 35.502 1.00 42.98 190 GLU A CA 1
ATOM 1421 C C . GLU A 1 190 ? -11.307 44.227 36.460 1.00 42.30 190 GLU A C 1
ATOM 1422 O O . GLU A 1 190 ? -11.647 45.187 37.148 1.00 40.05 190 GLU A O 1
ATOM 1428 N N . PHE A 1 191 ? -10.078 43.734 36.515 1.00 39.66 191 PHE A N 1
ATOM 1429 C CA . PHE A 1 191 ? -9.117 44.348 37.426 1.00 42.13 191 PHE A CA 1
ATOM 1430 C C . PHE A 1 191 ? -7.987 45.083 36.732 1.00 38.68 191 PHE A C 1
ATOM 1431 O O . PHE A 1 191 ? -7.482 46.072 37.246 1.00 47.33 191 PHE A O 1
ATOM 1439 N N . ILE A 1 192 ? -7.603 44.619 35.554 1.00 34.90 192 ILE A N 1
ATOM 1440 C CA . ILE A 1 192 ? -6.498 45.229 34.845 1.00 31.06 192 ILE A CA 1
ATOM 1441 C C . ILE A 1 192 ? -6.972 46.272 33.871 1.00 30.66 192 ILE A C 1
ATOM 1442 O O . ILE A 1 192 ? -7.979 46.101 33.197 1.00 38.11 192 ILE A O 1
ATOM 1447 N N . VAL A 1 193 ? -6.245 47.372 33.817 1.00 24.21 193 VAL A N 1
ATOM 1448 C CA . VAL A 1 193 ? -6.591 48.482 32.938 1.00 27.93 193 VAL A CA 1
ATOM 1449 C C . VAL A 1 193 ? -5.361 48.848 32.113 1.00 27.44 193 VAL A C 1
ATOM 1450 O O . VAL A 1 193 ? -4.238 48.766 32.593 1.00 28.35 193 VAL A O 1
ATOM 1454 N N . PRO A 1 194 ? -5.558 49.280 30.868 1.00 28.39 194 PRO A N 1
ATOM 1455 C CA . PRO A 1 194 ? -4.420 49.650 30.014 1.00 31.17 194 PRO A CA 1
ATOM 1456 C C . PRO A 1 194 ? -3.810 51.002 30.396 1.00 25.87 194 PRO A C 1
ATOM 1457 O O . PRO A 1 194 ? -4.532 51.914 30.807 1.00 24.84 194 PRO A O 1
ATOM 1461 N N . SER A 1 195 ? -2.491 51.136 30.266 1.00 22.26 195 SER A N 1
ATOM 1462 C CA . SER A 1 195 ? -1.840 52.422 30.596 1.00 27.47 195 SER A CA 1
ATOM 1463 C C . SER A 1 195 ? -1.832 53.251 29.322 1.00 29.67 195 SER A C 1
ATOM 1464 O O . SER A 1 195 ? -2.354 52.807 28.292 1.00 24.11 195 SER A O 1
ATOM 1467 N N . VAL A 1 196 ? -1.230 54.436 29.382 1.00 27.00 196 VAL A N 1
ATOM 1468 C CA . VAL A 1 196 ? -1.130 55.354 28.233 1.00 31.57 196 VAL A CA 1
ATOM 1469 C C . VAL A 1 196 ? -0.324 54.775 27.055 1.00 32.67 196 VAL A C 1
ATOM 1470 O O . VAL A 1 196 ? -0.517 55.156 25.893 1.00 30.30 196 VAL A O 1
ATOM 1474 N N . VAL A 1 197 ? 0.588 53.863 27.368 1.00 29.47 197 VAL A N 1
ATOM 1475 C CA . VAL A 1 197 ? 1.415 53.220 26.357 1.00 24.77 197 VAL A CA 1
ATOM 1476 C C . VAL A 1 197 ? 0.851 51.825 26.113 1.00 23.50 197 VAL A C 1
ATOM 1477 O O . VAL A 1 197 ? 0.839 50.984 27.009 1.00 26.35 197 VAL A O 1
ATOM 1481 N N . PRO A 1 198 ? 0.378 51.560 24.896 1.00 22.27 198 PRO A N 1
ATOM 1482 C CA . PRO A 1 198 ? -0.180 50.230 24.606 1.00 24.20 198 PRO A CA 1
ATOM 1483 C C . PRO A 1 198 ? 0.867 49.137 24.843 1.00 23.21 198 PRO A C 1
ATOM 1484 O O . PRO A 1 198 ? 2.055 49.284 24.511 1.00 25.24 198 PRO A O 1
ATOM 1488 N N . GLY A 1 199 ? 0.439 48.052 25.465 1.00 21.82 199 GLY A N 1
ATOM 1489 C CA . GLY A 1 199 ? 1.383 46.989 25.765 1.00 24.46 199 GLY A CA 1
ATOM 1490 C C . GLY A 1 199 ? 1.762 47.009 27.251 1.00 24.99 199 GLY A C 1
ATOM 1491 O O . GLY A 1 199 ? 2.290 46.032 27.744 1.00 23.06 199 GLY A O 1
ATOM 1492 N N . VAL A 1 200 ? 1.505 48.110 27.964 1.00 23.08 200 VAL A N 1
ATOM 1493 C CA . VAL A 1 200 ? 1.826 48.172 29.412 1.00 22.84 200 VAL A CA 1
ATOM 1494 C C . VAL A 1 200 ? 0.500 48.368 30.127 1.00 24.75 200 VAL A C 1
ATOM 1495 O O . VAL A 1 200 ? -0.250 49.312 29.816 1.00 23.44 200 VAL A O 1
ATOM 1499 N N . ASP A 1 201 ? 0.203 47.487 31.073 1.00 19.30 201 ASP A N 1
ATOM 1500 C CA . ASP A 1 201 ? -1.059 47.571 31.799 1.00 23.63 201 ASP A CA 1
ATOM 1501 C C . ASP A 1 201 ? -0.855 47.776 33.305 1.00 25.42 201 ASP A C 1
ATOM 1502 O O . ASP A 1 201 ? 0.225 47.529 33.839 1.00 22.76 201 ASP A O 1
ATOM 1507 N N . VAL A 1 202 ? -1.898 48.235 33.985 1.00 23.34 202 VAL A N 1
ATOM 1508 C CA . VAL A 1 202 ? -1.790 48.417 35.424 1.00 23.33 202 VAL A CA 1
ATOM 1509 C C . VAL A 1 202 ? -2.976 47.809 36.196 1.00 22.20 202 VAL A C 1
ATOM 1510 O O . VAL A 1 202 ? -4.106 47.831 35.717 1.00 29.47 202 VAL A O 1
ATOM 1514 N N . MET A 1 203 ? -2.699 47.189 37.340 1.00 25.19 203 MET A N 1
ATOM 1515 C CA . MET A 1 203 ? -3.744 46.684 38.240 1.00 21.03 203 MET A CA 1
ATOM 1516 C C . MET A 1 203 ? -3.650 47.819 39.292 1.00 29.67 203 MET A C 1
ATOM 1517 O O . MET A 1 203 ? -2.678 47.914 40.029 1.00 23.81 203 MET A O 1
ATOM 1522 N N . PRO A 1 204 ? -4.678 48.677 39.379 1.00 27.08 204 PRO A N 1
ATOM 1523 C CA . PRO A 1 204 ? -4.627 49.789 40.318 1.00 22.83 204 PRO A CA 1
ATOM 1524 C C . PRO A 1 204 ? -4.792 49.553 41.800 1.00 25.46 204 PRO A C 1
ATOM 1525 O O . PRO A 1 204 ? -5.070 48.438 42.262 1.00 23.68 204 PRO A O 1
ATOM 1529 N N . ALA A 1 205 ? -4.571 50.631 42.546 1.00 23.39 205 ALA A N 1
ATOM 1530 C CA . ALA A 1 205 ? -4.706 50.613 43.997 1.00 20.48 205 ALA A CA 1
ATOM 1531 C C . ALA A 1 205 ? -5.578 51.808 44.345 1.00 21.70 205 ALA A C 1
ATOM 1532 O O . ALA A 1 205 ? -5.875 52.638 43.473 1.00 23.35 205 ALA A O 1
ATOM 1534 N N . SER A 1 206 ? -6.008 51.900 45.598 1.00 23.64 206 SER A N 1
ATOM 1535 C CA . SER A 1 206 ? -6.826 53.044 46.017 1.00 26.67 206 SER A CA 1
ATOM 1536 C C . SER A 1 206 ? -6.679 53.251 47.526 1.00 25.08 206 SER A C 1
ATOM 1537 O O . SER A 1 206 ? -6.178 52.372 48.223 1.00 19.88 206 SER A O 1
ATOM 1540 N N . ILE A 1 207 ? -7.104 54.411 48.030 1.00 24.76 207 ILE A N 1
ATOM 1541 C CA . ILE A 1 207 ? -6.953 54.669 49.461 1.00 25.50 207 ILE A CA 1
ATOM 1542 C C . ILE A 1 207 ? -7.629 53.584 50.318 1.00 32.09 207 ILE A C 1
ATOM 1543 O O . ILE A 1 207 ? -7.175 53.297 51.429 1.00 28.99 207 ILE A O 1
ATOM 1548 N N . ASP A 1 208 ? -8.675 52.931 49.795 1.00 28.91 208 ASP A N 1
ATOM 1549 C CA . ASP A 1 208 ? -9.331 51.908 50.595 1.00 29.93 208 ASP A CA 1
ATOM 1550 C C . ASP A 1 208 ? -8.483 50.727 50.923 1.00 31.06 208 ASP A C 1
ATOM 1551 O O . ASP A 1 208 ? -8.750 50.037 51.909 1.00 32.47 208 ASP A O 1
ATOM 1556 N N . ASP A 1 209 ? -7.448 50.479 50.128 1.00 27.10 209 ASP A N 1
ATOM 1557 C CA . ASP A 1 209 ? -6.589 49.335 50.426 1.00 26.99 209 ASP A CA 1
ATOM 1558 C C . ASP A 1 209 ? -5.821 49.522 51.735 1.00 23.20 209 ASP A C 1
ATOM 1559 O O . ASP A 1 209 ? -5.312 48.556 52.305 1.00 27.21 209 ASP A O 1
ATOM 1564 N N . ALA A 1 210 ? -5.738 50.751 52.238 1.00 25.20 210 ALA A N 1
ATOM 1565 C CA . ALA A 1 210 ? -5.023 50.961 53.504 1.00 26.16 210 ALA A CA 1
ATOM 1566 C C . ALA A 1 210 ? -5.735 50.205 54.631 1.00 26.10 210 ALA A C 1
ATOM 1567 O O . ALA A 1 210 ? -5.105 49.678 55.561 1.00 33.55 210 ALA A O 1
ATOM 1569 N N . PHE A 1 211 ? -7.056 50.144 54.548 1.00 29.61 211 PHE A N 1
ATOM 1570 C CA . PHE A 1 211 ? -7.828 49.426 55.563 1.00 35.88 211 PHE A CA 1
ATOM 1571 C C . PHE A 1 211 ? -7.638 47.930 55.374 1.00 34.95 211 PHE A C 1
ATOM 1572 O O . PHE A 1 211 ? -7.677 47.171 56.339 1.00 36.16 211 PHE A O 1
ATOM 1580 N N . ILE A 1 212 ? -7.408 47.502 54.133 1.00 36.08 212 ILE A N 1
ATOM 1581 C CA . ILE A 1 212 ? -7.196 46.077 53.865 1.00 30.89 212 ILE A CA 1
ATOM 1582 C C . ILE A 1 212 ? -5.902 45.624 54.484 1.00 27.84 212 ILE A C 1
ATOM 1583 O O . ILE A 1 212 ? -5.838 44.569 55.116 1.00 31.61 212 ILE A O 1
ATOM 1588 N N . ALA A 1 213 ? -4.851 46.422 54.298 1.00 29.10 213 ALA A N 1
ATOM 1589 C CA . ALA A 1 213 ? -3.528 46.091 54.865 1.00 31.33 213 ALA A CA 1
ATOM 1590 C C . ALA A 1 213 ? -3.591 45.992 56.388 1.00 32.26 213 ALA A C 1
ATOM 1591 O O . ALA A 1 213 ? -2.996 45.099 57.011 1.00 31.15 213 ALA A O 1
ATOM 1593 N N . SER A 1 214 ? -4.310 46.943 56.968 1.00 35.12 214 SER A N 1
ATOM 1594 C CA . SER A 1 214 ? -4.463 47.046 58.399 1.00 36.23 214 SER A CA 1
ATOM 1595 C C . SER A 1 214 ? -5.076 45.791 59.007 1.00 39.03 214 SER A C 1
ATOM 1596 O O . SER A 1 214 ? -4.590 45.295 60.016 1.00 42.60 214 SER A O 1
ATOM 1599 N N . ASP A 1 215 ? -6.136 45.271 58.392 1.00 45.72 215 ASP A N 1
ATOM 1600 C CA . ASP A 1 215 ? -6.813 44.073 58.910 1.00 45.32 215 ASP A CA 1
ATOM 1601 C C . ASP A 1 215 ? -6.507 42.776 58.156 1.00 45.82 215 ASP A C 1
ATOM 1602 O O . ASP A 1 215 ? -7.298 41.834 58.190 1.00 44.14 215 ASP A O 1
ATOM 1607 N N . TRP A 1 216 ? -5.343 42.711 57.519 1.00 44.08 216 TRP A N 1
ATOM 1608 C CA . TRP A 1 216 ? -4.965 41.544 56.718 1.00 44.64 216 TRP A CA 1
ATOM 1609 C C . TRP A 1 216 ? -5.140 40.160 57.346 1.00 47.79 216 TRP A C 1
ATOM 1610 O O . TRP A 1 216 ? -5.670 39.248 56.713 1.00 44.19 216 TRP A O 1
ATOM 1621 N N . ARG A 1 217 ? -4.646 39.997 58.567 1.00 48.18 217 ARG A N 1
ATOM 1622 C CA . ARG A 1 217 ? -4.747 38.727 59.283 1.00 53.83 217 ARG A CA 1
ATOM 1623 C C . ARG A 1 217 ? -6.175 38.191 59.228 1.00 53.57 217 ARG A C 1
ATOM 1624 O O . ARG A 1 217 ? -6.445 37.136 58.649 1.00 51.38 217 ARG A O 1
ATOM 1632 N N . GLU A 1 218 ? -7.081 38.944 59.839 1.00 49.30 218 GLU A N 1
ATOM 1633 C CA . GLU A 1 218 ? -8.486 38.569 59.919 1.00 55.73 218 GLU A CA 1
ATOM 1634 C C . GLU A 1 218 ? -9.178 38.482 58.575 1.00 54.34 218 GLU A C 1
ATOM 1635 O O . GLU A 1 218 ? -10.044 37.627 58.369 1.00 53.73 218 GLU A O 1
ATOM 1641 N N . LEU A 1 219 ? -8.808 39.372 57.663 1.00 47.57 219 LEU A N 1
ATOM 1642 C CA . LEU A 1 219 ? -9.415 39.370 56.350 1.00 44.87 219 LEU A CA 1
ATOM 1643 C C . LEU A 1 219 ? -9.035 38.100 55.599 1.00 46.61 219 LEU A C 1
ATOM 1644 O O . LEU A 1 219 ? -9.820 37.592 54.795 1.00 48.64 219 LEU A O 1
ATOM 1649 N N . CYS A 1 220 ? -7.837 37.585 55.856 1.00 39.74 220 CYS A N 1
ATOM 1650 C CA . CYS A 1 220 ? -7.399 36.369 55.188 1.00 46.78 220 CYS A CA 1
ATOM 1651 C C . CYS A 1 220 ? -8.123 35.150 55.757 1.00 50.31 220 CYS A C 1
ATOM 1652 O O . CYS A 1 220 ? -8.459 34.214 55.030 1.00 46.41 220 CYS A O 1
ATOM 1655 N N . ASN A 1 221 ? -8.368 35.164 57.060 1.00 51.49 221 ASN A N 1
ATOM 1656 C CA . ASN A 1 221 ? -9.049 34.050 57.695 1.00 56.48 221 ASN A CA 1
ATOM 1657 C C . ASN A 1 221 ? -10.452 33.876 57.177 1.00 54.53 221 ASN A C 1
ATOM 1658 O O . ASN A 1 221 ? -10.895 32.754 56.972 1.00 55.24 221 ASN A O 1
ATOM 1663 N N . GLU A 1 222 ? -11.134 34.996 56.954 1.00 57.08 222 GLU A N 1
ATOM 1664 C CA . GLU A 1 222 ? -12.504 34.990 56.472 1.00 57.34 222 GLU A CA 1
ATOM 1665 C C . GLU A 1 222 ? -12.678 34.614 55.012 1.00 59.09 222 GLU A C 1
ATOM 1666 O O . GLU A 1 222 ? -13.446 33.707 54.700 1.00 62.31 222 GLU A O 1
ATOM 1672 N N . HIS A 1 223 ? -11.982 35.300 54.112 1.00 52.69 223 HIS A N 1
ATOM 1673 C CA . HIS A 1 223 ? -12.134 34.991 52.694 1.00 49.60 223 HIS A CA 1
ATOM 1674 C C . HIS A 1 223 ? -11.112 33.993 52.116 1.00 44.36 223 HIS A C 1
ATOM 1675 O O . HIS A 1 223 ? -11.333 33.446 51.048 1.00 49.38 223 HIS A O 1
ATOM 1682 N N . LEU A 1 224 ? -10.001 33.755 52.802 1.00 44.16 224 LEU A N 1
ATOM 1683 C CA . LEU A 1 224 ? -8.976 32.836 52.293 1.00 41.90 224 LEU A CA 1
ATOM 1684 C C . LEU A 1 224 ? -8.582 31.829 53.353 1.00 44.30 224 LEU A C 1
ATOM 1685 O O . LEU A 1 224 ? -7.388 31.562 53.578 1.00 43.71 224 LEU A O 1
ATOM 1690 N N . PRO A 1 225 ? -9.584 31.216 54.001 1.00 47.23 225 PRO A N 1
ATOM 1691 C CA . PRO A 1 225 ? -9.292 30.236 55.050 1.00 47.01 225 PRO A CA 1
ATOM 1692 C C . PRO A 1 225 ? -8.232 29.207 54.701 1.00 44.61 225 PRO A C 1
ATOM 1693 O O . PRO A 1 225 ? -8.346 28.502 53.705 1.00 47.17 225 PRO A O 1
ATOM 1697 N N . GLY A 1 226 ? -7.193 29.141 55.527 1.00 44.02 226 GLY A N 1
ATOM 1698 C CA . GLY A 1 226 ? -6.133 28.172 55.315 1.00 45.61 226 GLY A CA 1
ATOM 1699 C C . GLY A 1 226 ? -4.988 28.583 54.408 1.00 49.58 226 GLY A C 1
ATOM 1700 O O . GLY A 1 226 ? -3.919 27.975 54.456 1.00 49.14 226 GLY A O 1
ATOM 1701 N N . GLN A 1 227 ? -5.188 29.601 53.576 1.00 47.92 227 GLN A N 1
ATOM 1702 C CA . GLN A 1 227 ? -4.111 30.021 52.694 1.00 45.03 227 GLN A CA 1
ATOM 1703 C C . GLN A 1 227 ? -3.036 30.795 53.452 1.00 42.84 227 GLN A C 1
ATOM 1704 O O . GLN A 1 227 ? -3.343 31.658 54.275 1.00 46.49 227 GLN A O 1
ATOM 1710 N N . ASN A 1 228 ? -1.778 30.464 53.187 1.00 41.32 228 ASN A N 1
ATOM 1711 C CA . ASN A 1 228 ? -0.634 31.150 53.796 1.00 45.19 228 ASN A CA 1
ATOM 1712 C C . ASN A 1 228 ? -0.745 32.664 53.468 1.00 41.10 228 ASN A C 1
ATOM 1713 O O . ASN A 1 228 ? -0.861 33.047 52.303 1.00 40.32 228 ASN A O 1
ATOM 1718 N N . ILE A 1 229 ? -0.713 33.511 54.496 1.00 41.88 229 ILE A N 1
ATOM 1719 C CA . ILE A 1 229 ? -0.875 34.961 54.309 1.00 45.22 229 ILE A CA 1
ATOM 1720 C C . ILE A 1 229 ? 0.167 35.721 53.478 1.00 39.58 229 ILE A C 1
ATOM 1721 O O . ILE A 1 229 ? -0.123 36.812 53.010 1.00 44.53 229 ILE A O 1
ATOM 1726 N N . HIS A 1 230 ? 1.356 35.153 53.294 1.00 36.27 230 HIS A N 1
ATOM 1727 C CA . HIS A 1 230 ? 2.407 35.796 52.506 1.00 38.22 230 HIS A CA 1
ATOM 1728 C C . HIS A 1 230 ? 2.402 35.344 51.040 1.00 38.38 230 HIS A C 1
ATOM 1729 O O . HIS A 1 230 ? 3.071 35.952 50.198 1.00 35.39 230 HIS A O 1
ATOM 1736 N N . ALA A 1 231 ? 1.648 34.294 50.732 1.00 36.19 231 ALA A N 1
ATOM 1737 C CA . ALA A 1 231 ? 1.609 33.765 49.371 1.00 32.69 231 ALA A CA 1
ATOM 1738 C C . ALA A 1 231 ? 0.381 34.124 48.564 1.00 35.07 231 ALA A C 1
ATOM 1739 O O . ALA A 1 231 ? 0.222 33.630 47.446 1.00 39.20 231 ALA A O 1
ATOM 1741 N N . VAL A 1 232 ? -0.477 34.980 49.106 1.00 26.71 232 VAL A N 1
ATOM 1742 C CA . VAL A 1 232 ? -1.711 35.358 48.430 1.00 29.36 232 VAL A CA 1
ATOM 1743 C C . VAL A 1 232 ? -1.584 36.064 47.069 1.00 38.32 232 VAL A C 1
ATOM 1744 O O . VAL A 1 232 ? -2.351 35.767 46.136 1.00 36.50 232 VAL A O 1
ATOM 1748 N N . LEU A 1 233 ? -0.648 36.999 46.947 1.00 32.78 233 LEU A N 1
ATOM 1749 C CA . LEU A 1 233 ? -0.445 37.706 45.682 1.00 34.35 233 LEU A CA 1
ATOM 1750 C C . LEU A 1 233 ? 0.110 36.716 44.621 1.00 28.36 233 LEU A C 1
ATOM 1751 O O . LEU A 1 233 ? -0.394 36.617 43.514 1.00 29.80 233 LEU A O 1
ATOM 1756 N N . LYS A 1 234 ? 1.140 35.973 44.975 1.00 29.28 234 LYS A N 1
ATOM 1757 C CA . LYS A 1 234 ? 1.718 35.038 44.035 1.00 29.39 234 LYS A CA 1
ATOM 1758 C C . LYS A 1 234 ? 0.697 34.006 43.534 1.00 35.75 234 LYS A C 1
ATOM 1759 O O . LYS A 1 234 ? 0.604 33.757 42.320 1.00 32.58 234 LYS A O 1
ATOM 1765 N N . GLU A 1 235 ? -0.100 33.448 44.449 1.00 31.99 235 GLU A N 1
ATOM 1766 C CA . GLU A 1 235 ? -1.077 32.431 44.090 1.00 31.98 235 GLU A CA 1
ATOM 1767 C C . GLU A 1 235 ? -2.412 32.873 43.558 1.00 33.45 235 GLU A C 1
ATOM 1768 O O . GLU A 1 235 ? -2.929 32.261 42.621 1.00 35.62 235 GLU A O 1
ATOM 1774 N N . ASN A 1 236 ? -2.999 33.913 44.129 1.00 24.56 236 ASN A N 1
ATOM 1775 C CA . ASN A 1 236 ? -4.304 34.321 43.648 1.00 28.67 236 ASN A CA 1
ATOM 1776 C C . ASN A 1 236 ? -4.259 35.323 42.517 1.00 30.36 236 ASN A C 1
ATOM 1777 O O . ASN A 1 236 ? -5.302 35.654 41.942 1.00 31.24 236 ASN A O 1
ATOM 1782 N N . VAL A 1 237 ? -3.073 35.820 42.188 1.00 29.55 237 VAL A N 1
ATOM 1783 C CA . VAL A 1 237 ? -3.002 36.807 41.116 1.00 26.96 237 VAL A CA 1
ATOM 1784 C C . VAL A 1 237 ? -1.932 36.527 40.075 1.00 30.06 237 VAL A C 1
ATOM 1785 O O . VAL A 1 237 ? -2.237 36.257 38.913 1.00 35.03 237 VAL A O 1
ATOM 1789 N N . ILE A 1 238 ? -0.674 36.572 40.500 1.00 31.34 238 ILE A N 1
ATOM 1790 C CA . ILE A 1 238 ? 0.431 36.397 39.584 1.00 34.15 238 ILE A CA 1
ATOM 1791 C C . ILE A 1 238 ? 0.517 35.065 38.845 1.00 36.54 238 ILE A C 1
ATOM 1792 O O . ILE A 1 238 ? 0.761 35.056 37.634 1.00 33.44 238 ILE A O 1
ATOM 1797 N N . ASP A 1 239 ? 0.314 33.953 39.541 1.00 36.71 239 ASP A N 1
ATOM 1798 C CA . ASP A 1 239 ? 0.378 32.647 38.876 1.00 42.05 239 ASP A CA 1
ATOM 1799 C C . ASP A 1 239 ? -0.662 32.480 37.763 1.00 37.33 239 ASP A C 1
ATOM 1800 O O . ASP A 1 239 ? -0.456 31.714 36.836 1.00 41.76 239 ASP A O 1
ATOM 1805 N N . LYS A 1 240 ? -1.774 33.199 37.861 1.00 38.20 240 LYS A N 1
ATOM 1806 C CA . LYS A 1 240 ? -2.823 33.118 36.852 1.00 34.77 240 LYS A CA 1
ATOM 1807 C C . LYS A 1 240 ? -2.571 33.973 35.604 1.00 36.31 240 LYS A C 1
ATOM 1808 O O . LYS A 1 240 ? -3.232 33.783 34.581 1.00 33.66 240 LYS A O 1
ATOM 1814 N N . LEU A 1 241 ? -1.617 34.896 35.689 1.00 32.27 241 LEU A N 1
ATOM 1815 C CA . LEU A 1 241 ? -1.305 35.813 34.588 1.00 30.86 241 LEU A CA 1
ATOM 1816 C C . LEU A 1 241 ? 0.066 35.538 33.970 1.00 28.70 241 LEU A C 1
ATOM 1817 O O . LEU A 1 241 ? 0.466 36.230 33.049 1.00 30.16 241 LEU A O 1
ATOM 1822 N N . LYS A 1 242 ? 0.762 34.527 34.493 1.00 23.64 242 LYS A N 1
ATOM 1823 C CA . LYS A 1 242 ? 2.092 34.115 34.045 1.00 28.74 242 LYS A CA 1
ATOM 1824 C C . LYS A 1 242 ? 2.308 33.929 32.530 1.00 32.63 242 LYS A C 1
ATOM 1825 O O . LYS A 1 242 ? 3.434 34.086 32.036 1.00 33.39 242 LYS A O 1
ATOM 1831 N N . SER A 1 243 ? 1.261 33.573 31.799 1.00 31.13 243 SER A N 1
ATOM 1832 C CA . SER A 1 243 ? 1.382 33.373 30.343 1.00 31.71 243 SER A CA 1
ATOM 1833 C C . SER A 1 243 ? 0.943 34.589 29.545 1.00 30.61 243 SER A C 1
ATOM 1834 O O . SER A 1 243 ? 1.137 34.633 28.324 1.00 32.15 243 SER A O 1
ATOM 1837 N N . ASP A 1 244 ? 0.356 35.567 30.233 1.00 29.23 244 ASP A N 1
ATOM 1838 C CA . ASP A 1 244 ? -0.126 36.778 29.588 1.00 27.30 244 ASP A CA 1
ATOM 1839 C C . ASP A 1 244 ? 0.843 37.942 29.559 1.00 26.52 244 ASP A C 1
ATOM 1840 O O . ASP A 1 244 ? 0.607 38.908 28.832 1.00 24.16 244 ASP A O 1
ATOM 1845 N N . TYR A 1 245 ? 1.915 37.864 30.338 1.00 27.64 245 TYR A N 1
ATOM 1846 C CA . TYR A 1 245 ? 2.895 38.956 30.362 1.00 28.76 245 TYR A CA 1
ATOM 1847 C C . TYR A 1 245 ? 4.336 38.446 30.378 1.00 23.11 245 TYR A C 1
ATOM 1848 O O . TYR A 1 245 ? 4.610 37.351 30.861 1.00 23.19 245 TYR A O 1
ATOM 1857 N N . ASP A 1 246 ? 5.252 39.248 29.846 1.00 19.02 246 ASP A N 1
ATOM 1858 C CA . ASP A 1 246 ? 6.659 38.915 29.859 1.00 22.09 246 ASP A CA 1
ATOM 1859 C C . ASP A 1 246 ? 7.260 39.455 31.185 1.00 27.39 246 ASP A C 1
ATOM 1860 O O . ASP A 1 246 ? 8.066 38.797 31.811 1.00 24.02 246 ASP A O 1
ATOM 1865 N N . PHE A 1 247 ? 6.879 40.661 31.596 1.00 25.46 247 PHE A N 1
ATOM 1866 C CA . PHE A 1 247 ? 7.385 41.203 32.861 1.00 23.15 247 PHE A CA 1
ATOM 1867 C C . PHE A 1 247 ? 6.234 41.684 33.750 1.00 23.58 247 PHE A C 1
ATOM 1868 O O . PHE A 1 247 ? 5.269 42.297 33.280 1.00 20.22 247 PHE A O 1
ATOM 1876 N N . ILE A 1 248 ? 6.328 41.391 35.039 1.00 25.01 248 ILE A N 1
ATOM 1877 C CA . ILE A 1 248 ? 5.324 41.881 35.981 1.00 25.90 248 ILE A CA 1
ATOM 1878 C C . ILE A 1 248 ? 6.096 42.602 37.085 1.00 23.25 248 ILE A C 1
ATOM 1879 O O . ILE A 1 248 ? 6.973 42.005 37.739 1.00 24.68 248 ILE A O 1
ATOM 1884 N N . LEU A 1 249 ? 5.815 43.900 37.229 1.00 23.80 249 LEU A N 1
ATOM 1885 C CA . LEU A 1 249 ? 6.469 44.742 38.251 1.00 22.90 249 LEU A CA 1
ATOM 1886 C C . LEU A 1 249 ? 5.472 45.099 39.365 1.00 22.33 249 LEU A C 1
ATOM 1887 O O . LEU A 1 249 ? 4.351 45.565 39.089 1.00 26.75 249 LEU A O 1
ATOM 1892 N N . VAL A 1 250 ? 5.880 44.854 40.610 1.00 25.19 250 VAL A N 1
ATOM 1893 C CA . VAL A 1 250 ? 5.052 45.150 41.787 1.00 20.26 250 VAL A CA 1
ATOM 1894 C C . VAL A 1 250 ? 5.619 46.411 42.495 1.00 23.62 250 VAL A C 1
ATOM 1895 O O . VAL A 1 250 ? 6.829 46.549 42.682 1.00 23.99 250 VAL A O 1
ATOM 1899 N N . ASP A 1 251 ? 4.746 47.345 42.840 1.00 23.61 251 ASP A N 1
ATOM 1900 C CA . ASP A 1 251 ? 5.164 48.570 43.541 1.00 24.38 251 ASP A CA 1
ATOM 1901 C C . ASP A 1 251 ? 4.287 48.687 44.791 1.00 31.30 251 ASP A C 1
ATOM 1902 O O . ASP A 1 251 ? 3.063 48.603 44.701 1.00 27.68 251 ASP A O 1
ATOM 1907 N N . SER A 1 252 ? 4.904 48.823 45.963 1.00 31.63 252 SER A N 1
ATOM 1908 C CA . SER A 1 252 ? 4.111 49.008 47.184 1.00 33.23 252 SER A CA 1
ATOM 1909 C C . SER A 1 252 ? 4.616 50.255 47.927 1.00 32.87 252 SER A C 1
ATOM 1910 O O . SER A 1 252 ? 5.545 50.934 47.472 1.00 28.09 252 SER A O 1
ATOM 1913 N N . GLY A 1 253 ? 3.980 50.584 49.044 1.00 29.80 253 GLY A N 1
ATOM 1914 C CA . GLY A 1 253 ? 4.438 51.732 49.798 1.00 28.79 253 GLY A CA 1
ATOM 1915 C C . GLY A 1 253 ? 5.609 51.238 50.629 1.00 28.85 253 GLY A C 1
ATOM 1916 O O . GLY A 1 253 ? 5.929 50.057 50.565 1.00 29.74 253 GLY A O 1
ATOM 1917 N N . PRO A 1 254 ? 6.254 52.098 51.428 1.00 28.17 254 PRO A N 1
ATOM 1918 C CA . PRO A 1 254 ? 7.391 51.677 52.252 1.00 30.06 254 PRO A CA 1
ATOM 1919 C C . PRO A 1 254 ? 6.996 50.966 53.567 1.00 32.88 254 PRO A C 1
ATOM 1920 O O . PRO A 1 254 ? 7.853 50.556 54.325 1.00 46.62 254 PRO A O 1
ATOM 1924 N N . HIS A 1 255 ? 5.706 50.810 53.822 1.00 35.02 255 HIS A N 1
ATOM 1925 C CA . HIS A 1 255 ? 5.208 50.169 55.052 1.00 39.20 255 HIS A CA 1
ATOM 1926 C C . HIS A 1 255 ? 5.638 48.683 55.102 1.00 42.82 255 HIS A C 1
ATOM 1927 O O . HIS A 1 255 ? 5.434 47.930 54.137 1.00 33.54 255 HIS A O 1
ATOM 1934 N N . LEU A 1 256 ? 6.252 48.249 56.205 1.00 35.62 256 LEU A N 1
ATOM 1935 C CA . LEU A 1 256 ? 6.631 46.847 56.299 1.00 34.79 256 LEU A CA 1
ATOM 1936 C C . LEU A 1 256 ? 5.393 46.083 56.763 1.00 34.97 256 LEU A C 1
ATOM 1937 O O . LEU A 1 256 ? 5.222 45.819 57.942 1.00 30.64 256 LEU A O 1
ATOM 1942 N N . ASP A 1 257 ? 4.526 45.738 55.813 1.00 29.07 257 ASP A N 1
ATOM 1943 C CA . ASP A 1 257 ? 3.300 45.034 56.135 1.00 29.54 257 ASP A CA 1
ATOM 1944 C C . ASP A 1 257 ? 3.026 43.870 55.172 1.00 31.87 257 ASP A C 1
ATOM 1945 O O . ASP A 1 257 ? 3.929 43.404 54.468 1.00 30.30 257 ASP A O 1
ATOM 1950 N N . ALA A 1 258 ? 1.776 43.418 55.148 1.00 33.13 258 ALA A N 1
ATOM 1951 C CA . ALA A 1 258 ? 1.351 42.303 54.299 1.00 36.73 258 ALA A CA 1
ATOM 1952 C C . ALA A 1 258 ? 1.586 42.508 52.787 1.00 36.16 258 ALA A C 1
ATOM 1953 O O . ALA A 1 258 ? 1.972 41.569 52.083 1.00 32.59 258 ALA A O 1
ATOM 1955 N N . PHE A 1 259 ? 1.351 43.719 52.288 1.00 30.62 259 PHE A N 1
ATOM 1956 C CA . PHE A 1 259 ? 1.539 43.978 50.872 1.00 27.93 259 PHE A CA 1
ATOM 1957 C C . PHE A 1 259 ? 3.011 43.809 50.500 1.00 33.07 259 PHE A C 1
ATOM 1958 O O . PHE A 1 259 ? 3.347 43.074 49.571 1.00 26.97 259 PHE A O 1
ATOM 1966 N N . LEU A 1 260 ? 3.888 44.479 51.242 1.00 27.29 260 LEU A N 1
ATOM 1967 C CA . LEU A 1 260 ? 5.328 44.385 51.030 1.00 31.51 260 LEU A CA 1
ATOM 1968 C C . LEU A 1 260 ? 5.821 42.919 51.125 1.00 35.54 260 LEU A C 1
ATOM 1969 O O . LEU A 1 260 ? 6.698 42.485 50.354 1.00 28.82 260 LEU A O 1
ATOM 1974 N N . LYS A 1 261 ? 5.275 42.163 52.076 1.00 29.39 261 LYS A N 1
ATOM 1975 C CA . LYS A 1 261 ? 5.685 40.780 52.250 1.00 32.36 261 LYS A CA 1
ATOM 1976 C C . LYS A 1 261 ? 5.202 39.909 51.096 1.00 32.71 261 LYS A C 1
ATOM 1977 O O . LYS A 1 261 ? 5.928 39.021 50.636 1.00 30.22 261 LYS A O 1
ATOM 1983 N N . ASN A 1 262 ? 3.987 40.166 50.629 1.00 29.01 262 ASN A N 1
ATOM 1984 C CA . ASN A 1 262 ? 3.459 39.412 49.504 1.00 28.72 262 ASN A CA 1
ATOM 1985 C C . ASN A 1 262 ? 4.247 39.756 48.224 1.00 35.85 262 ASN A C 1
ATOM 1986 O O . ASN A 1 262 ? 4.494 38.874 47.383 1.00 31.62 262 ASN A O 1
ATOM 1991 N N . ALA A 1 263 ? 4.655 41.021 48.085 1.00 27.67 263 ALA A N 1
ATOM 1992 C CA . ALA A 1 263 ? 5.459 41.434 46.926 1.00 29.48 263 ALA A CA 1
ATOM 1993 C C . ALA A 1 263 ? 6.811 40.691 46.960 1.00 27.97 263 ALA A C 1
ATOM 1994 O O . ALA A 1 263 ? 7.255 40.130 45.958 1.00 29.84 263 ALA A O 1
ATOM 1996 N N . LEU A 1 264 ? 7.448 40.673 48.128 1.00 27.90 264 LEU A N 1
ATOM 1997 C CA . LEU A 1 264 ? 8.722 39.984 48.330 1.00 29.60 264 LEU A CA 1
ATOM 1998 C C . LEU A 1 264 ? 8.626 38.493 47.975 1.00 32.09 264 LEU A C 1
ATOM 1999 O O . LEU A 1 264 ? 9.494 37.931 47.304 1.00 29.40 264 LEU A O 1
ATOM 2004 N N . ALA A 1 265 ? 7.563 37.855 48.451 1.00 31.65 265 ALA A N 1
ATOM 2005 C CA . ALA A 1 265 ? 7.374 36.433 48.223 1.00 32.80 265 ALA A CA 1
ATOM 2006 C C . ALA A 1 265 ? 7.072 36.072 46.777 1.00 33.54 265 ALA A C 1
ATOM 2007 O O . ALA A 1 265 ? 7.170 34.919 46.399 1.00 34.20 265 ALA A O 1
ATOM 2009 N N . SER A 1 266 ? 6.739 37.057 45.964 1.00 30.73 266 SER A N 1
ATOM 2010 C CA . SER A 1 266 ? 6.394 36.780 44.573 1.00 35.66 266 SER A CA 1
ATOM 2011 C C . SER A 1 266 ? 7.471 37.157 43.564 1.00 29.75 266 SER A C 1
ATOM 2012 O O . SER A 1 266 ? 7.408 36.758 42.405 1.00 27.81 266 SER A O 1
ATOM 2015 N N . ALA A 1 267 ? 8.479 37.893 44.010 1.00 26.06 267 ALA A N 1
ATOM 2016 C CA . ALA A 1 267 ? 9.517 38.385 43.113 1.00 29.52 267 ALA A CA 1
ATOM 2017 C C . ALA A 1 267 ? 10.575 37.405 42.630 1.00 35.81 267 ALA A C 1
ATOM 2018 O O . ALA A 1 267 ? 11.004 36.538 43.389 1.00 30.37 267 ALA A O 1
ATOM 2020 N N . ASN A 1 268 ? 11.018 37.565 41.377 1.00 28.00 268 ASN A N 1
ATOM 2021 C CA . ASN A 1 268 ? 12.088 36.726 40.845 1.00 28.89 268 ASN A CA 1
ATOM 2022 C C . ASN A 1 268 ? 13.396 37.455 41.071 1.00 32.71 268 ASN A C 1
ATOM 2023 O O . ASN A 1 268 ? 14.470 36.840 41.167 1.00 32.12 268 ASN A O 1
ATOM 2028 N N . ILE A 1 269 ? 13.300 38.779 41.121 1.00 26.43 269 ILE A N 1
ATOM 2029 C CA . ILE A 1 269 ? 14.467 39.616 41.284 1.00 25.33 269 ILE A CA 1
ATOM 2030 C C . ILE A 1 269 ? 14.113 40.943 41.990 1.00 30.08 269 ILE A C 1
ATOM 2031 O O . ILE A 1 269 ? 12.987 41.432 41.864 1.00 26.08 269 ILE A O 1
ATOM 2036 N N . LEU A 1 270 ? 15.074 41.508 42.729 1.00 28.60 270 LEU A N 1
ATOM 2037 C CA . LEU A 1 270 ? 14.862 42.769 43.443 1.00 29.81 270 LEU A CA 1
ATOM 2038 C C . LEU A 1 270 ? 15.892 43.783 43.006 1.00 27.89 270 LEU A C 1
ATOM 2039 O O . LEU A 1 270 ? 17.018 43.431 42.696 1.00 34.76 270 LEU A O 1
ATOM 2044 N N . PHE A 1 271 ? 15.493 45.046 42.968 1.00 24.37 271 PHE A N 1
ATOM 2045 C CA . PHE A 1 271 ? 16.417 46.120 42.656 1.00 27.38 271 PHE A CA 1
ATOM 2046 C C . PHE A 1 271 ? 16.221 47.083 43.819 1.00 27.85 271 PHE A C 1
ATOM 2047 O O . PHE A 1 271 ? 15.104 47.216 44.352 1.00 25.06 271 PHE A O 1
ATOM 2055 N N . THR A 1 272 ? 17.302 47.720 44.236 1.00 19.65 272 THR A N 1
ATOM 2056 C CA . THR A 1 272 ? 17.220 48.674 45.341 1.00 21.72 272 THR A CA 1
ATOM 2057 C C . THR A 1 272 ? 17.616 50.036 44.850 1.00 23.94 272 THR A C 1
ATOM 2058 O O . THR A 1 272 ? 18.759 50.233 44.436 1.00 26.37 272 THR A O 1
ATOM 2062 N N . PRO A 1 273 ? 16.674 51.003 44.837 1.00 23.94 273 PRO A N 1
ATOM 2063 C CA . PRO A 1 273 ? 17.194 52.289 44.357 1.00 21.45 273 PRO A CA 1
ATOM 2064 C C . PRO A 1 273 ? 18.002 52.891 45.531 1.00 31.09 273 PRO A C 1
ATOM 2065 O O . PRO A 1 273 ? 17.549 52.873 46.674 1.00 26.34 273 PRO A O 1
ATOM 2069 N N . LEU A 1 274 ? 19.219 53.358 45.255 1.00 27.45 274 LEU A N 1
ATOM 2070 C CA . LEU A 1 274 ? 20.072 53.914 46.297 1.00 31.69 274 LEU A CA 1
ATOM 2071 C C . LEU A 1 274 ? 20.211 55.425 46.255 1.00 29.16 274 LEU A C 1
ATOM 2072 O O . LEU A 1 274 ? 20.785 55.973 45.328 1.00 31.13 274 LEU A O 1
ATOM 2077 N N . PRO A 1 275 ? 19.683 56.128 47.274 1.00 31.67 275 PRO A N 1
ATOM 2078 C CA . PRO A 1 275 ? 19.773 57.595 47.321 1.00 26.08 275 PRO A CA 1
ATOM 2079 C C . PRO A 1 275 ? 21.245 57.980 47.620 1.00 30.20 275 PRO A C 1
ATOM 2080 O O . PRO A 1 275 ? 21.940 57.289 48.373 1.00 30.41 275 PRO A O 1
ATOM 2084 N N . PRO A 1 276 ? 21.727 59.081 47.033 1.00 28.57 276 PRO A N 1
ATOM 2085 C CA . PRO A 1 276 ? 23.093 59.585 47.173 1.00 34.26 276 PRO A CA 1
ATOM 2086 C C . PRO A 1 276 ? 23.507 60.393 48.398 1.00 35.01 276 PRO A C 1
ATOM 2087 O O . PRO A 1 276 ? 24.699 60.495 48.676 1.00 38.43 276 PRO A O 1
ATOM 2091 N N . ALA A 1 277 ? 22.556 60.991 49.109 1.00 32.67 277 ALA A N 1
ATOM 2092 C CA . ALA A 1 277 ? 22.922 61.775 50.286 1.00 37.97 277 ALA A CA 1
ATOM 2093 C C . ALA A 1 277 ? 23.353 60.808 51.377 1.00 43.54 277 ALA A C 1
ATOM 2094 O O . ALA A 1 277 ? 22.670 59.805 51.625 1.00 36.06 277 ALA A O 1
ATOM 2096 N N . THR A 1 278 ? 24.485 61.097 52.020 1.00 40.52 278 THR A N 1
ATOM 2097 C CA . THR A 1 278 ? 24.990 60.214 53.074 1.00 43.52 278 THR A CA 1
ATOM 2098 C C . THR A 1 278 ? 23.924 59.670 54.038 1.00 35.05 278 THR A C 1
ATOM 2099 O O . THR A 1 278 ? 23.883 58.464 54.267 1.00 37.54 278 THR A O 1
ATOM 2103 N N . VAL A 1 279 ? 23.048 60.514 54.581 1.00 34.55 279 VAL A N 1
ATOM 2104 C CA . VAL A 1 279 ? 22.056 59.992 55.532 1.00 36.53 279 VAL A CA 1
ATOM 2105 C C . VAL A 1 279 ? 20.989 59.070 54.931 1.00 37.28 279 VAL A C 1
ATOM 2106 O O . VAL A 1 279 ? 20.587 58.091 55.558 1.00 35.75 279 VAL A O 1
ATOM 2110 N N . ASP A 1 280 ? 20.526 59.386 53.724 1.00 37.60 280 ASP A N 1
ATOM 2111 C CA . ASP A 1 280 ? 19.513 58.569 53.063 1.00 33.96 280 ASP A CA 1
ATOM 2112 C C . ASP A 1 280 ? 20.163 57.262 52.617 1.00 31.03 280 ASP A C 1
ATOM 2113 O O . ASP A 1 280 ? 19.540 56.196 52.649 1.00 29.80 280 ASP A O 1
ATOM 2118 N N . PHE A 1 281 ? 21.431 57.361 52.229 1.00 32.14 281 PHE A N 1
ATOM 2119 C CA . PHE A 1 281 ? 22.199 56.204 51.811 1.00 32.86 281 PHE A CA 1
ATOM 2120 C C . PHE A 1 281 ? 22.340 55.318 53.036 1.00 32.77 281 PHE A C 1
ATOM 2121 O O . PHE A 1 281 ? 22.169 54.109 52.956 1.00 32.55 281 PHE A O 1
ATOM 2129 N N . HIS A 1 282 ? 22.603 55.939 54.184 1.00 30.90 282 HIS A N 1
ATOM 2130 C CA . HIS A 1 282 ? 22.748 55.198 55.434 1.00 29.77 282 HIS A CA 1
ATOM 2131 C C . HIS A 1 282 ? 21.455 54.480 55.795 1.00 27.26 282 HIS A C 1
ATOM 2132 O O . HIS A 1 282 ? 21.484 53.312 56.178 1.00 26.81 282 HIS A O 1
ATOM 2139 N N . SER A 1 283 ? 20.319 55.169 55.688 1.00 25.29 283 SER A N 1
ATOM 2140 C CA . SER A 1 283 ? 19.046 54.514 55.998 1.00 22.03 283 SER A CA 1
ATOM 2141 C C . SER A 1 283 ? 18.806 53.365 55.016 1.00 17.88 283 SER A C 1
ATOM 2142 O O . SER A 1 283 ? 18.277 52.317 55.386 1.00 25.58 283 SER A O 1
ATOM 2145 N N . SER A 1 284 ? 19.175 53.561 53.758 1.00 24.14 284 SER A N 1
ATOM 2146 C CA . SER A 1 284 ? 18.978 52.497 52.766 1.00 24.27 284 SER A CA 1
ATOM 2147 C C . SER A 1 284 ? 19.807 51.254 53.101 1.00 27.91 284 SER A C 1
ATOM 2148 O O . SER A 1 284 ? 19.317 50.126 52.956 1.00 33.79 284 SER A O 1
ATOM 2151 N N . LEU A 1 285 ? 21.046 51.446 53.574 1.00 30.43 285 LEU A N 1
ATOM 2152 C CA . LEU A 1 285 ? 21.906 50.306 53.931 1.00 30.72 285 LEU A CA 1
ATOM 2153 C C . LEU A 1 285 ? 21.307 49.476 55.072 1.00 31.73 285 LEU A C 1
ATOM 2154 O O . LEU A 1 285 ? 21.491 48.250 55.127 1.00 29.52 285 LEU A O 1
ATOM 2159 N N . LYS A 1 286 ? 20.567 50.124 55.971 1.00 27.59 286 LYS A N 1
ATOM 2160 C CA . LYS A 1 286 ? 19.958 49.366 57.056 1.00 27.11 286 LYS A CA 1
ATOM 2161 C C . LYS A 1 286 ? 18.930 48.424 56.457 1.00 33.19 286 LYS A C 1
ATOM 2162 O O . LYS A 1 286 ? 18.734 47.300 56.947 1.00 36.82 286 LYS A O 1
ATOM 2168 N N . TYR A 1 287 ? 18.247 48.886 55.414 1.00 29.48 287 TYR A N 1
ATOM 2169 C CA . TYR A 1 287 ? 17.270 48.029 54.767 1.00 31.86 287 TYR A CA 1
ATOM 2170 C C . TYR A 1 287 ? 18.050 46.887 54.102 1.00 25.92 287 TYR A C 1
ATOM 2171 O O . TYR A 1 287 ? 17.726 45.724 54.281 1.00 28.87 287 TYR A O 1
ATOM 2180 N N . VAL A 1 288 ? 19.089 47.228 53.349 1.00 32.73 288 VAL A N 1
ATOM 2181 C CA . VAL A 1 288 ? 19.864 46.197 52.680 1.00 37.19 288 VAL A CA 1
ATOM 2182 C C . VAL A 1 288 ? 20.404 45.171 53.678 1.00 43.01 288 VAL A C 1
ATOM 2183 O O . VAL A 1 288 ? 20.358 43.976 53.417 1.00 32.25 288 VAL A O 1
ATOM 2187 N N . ALA A 1 289 ? 20.876 45.633 54.837 1.00 44.93 289 ALA A N 1
ATOM 2188 C CA . ALA A 1 289 ? 21.407 44.721 55.861 1.00 39.42 289 ALA A CA 1
ATOM 2189 C C . ALA A 1 289 ? 20.349 43.820 56.520 1.00 40.92 289 ALA A C 1
ATOM 2190 O O . ALA A 1 289 ? 20.693 42.773 57.064 1.00 42.85 289 ALA A O 1
ATOM 2192 N N . ARG A 1 290 ? 19.072 44.200 56.490 1.00 33.37 290 ARG A N 1
ATOM 2193 C CA . ARG A 1 290 ? 18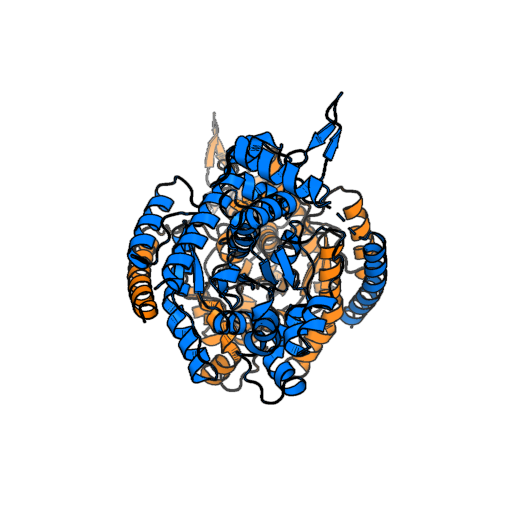.075 43.351 57.135 1.00 34.51 290 ARG A CA 1
ATOM 2194 C C . ARG A 1 290 ? 17.262 42.519 56.167 1.00 39.00 290 ARG A C 1
ATOM 2195 O O . ARG A 1 290 ? 16.414 41.720 56.588 1.00 35.43 290 ARG A O 1
ATOM 2203 N N . LEU A 1 291 ? 17.524 42.689 54.873 1.00 37.94 291 LEU A N 1
ATOM 2204 C CA . LEU A 1 291 ? 16.804 41.936 53.844 1.00 39.56 291 LEU A CA 1
ATOM 2205 C C . LEU A 1 291 ? 16.779 40.424 54.117 1.00 41.64 291 LEU A C 1
ATOM 2206 O O . LEU A 1 291 ? 15.710 39.809 54.143 1.00 37.87 291 LEU A O 1
ATOM 2211 N N . PRO A 1 292 ? 17.960 39.806 54.336 1.00 47.17 292 PRO A N 1
ATOM 2212 C CA . PRO A 1 292 ? 17.992 38.355 54.597 1.00 50.36 292 PRO A CA 1
ATOM 2213 C C . PRO A 1 292 ? 17.148 37.964 55.789 1.00 46.90 292 PRO A C 1
ATOM 2214 O O . PRO A 1 292 ? 16.597 36.865 55.848 1.00 48.77 292 PRO A O 1
ATOM 2218 N N . GLU A 1 293 ? 17.039 38.898 56.722 1.00 43.76 293 GLU A N 1
ATOM 2219 C CA . GLU A 1 293 ? 16.244 38.724 57.925 1.00 49.05 293 GLU A CA 1
ATOM 2220 C C . GLU A 1 293 ? 14.748 38.665 57.574 1.00 48.89 293 GLU A C 1
ATOM 2221 O O . GLU A 1 293 ? 14.004 37.898 58.168 1.00 42.81 293 GLU A O 1
ATOM 2227 N N . LEU A 1 294 ? 14.313 39.488 56.617 1.00 46.28 294 LEU A N 1
ATOM 2228 C CA . LEU A 1 294 ? 12.905 39.512 56.212 1.00 45.79 294 LEU A CA 1
ATOM 2229 C C . LEU A 1 294 ? 12.527 38.222 55.481 1.00 44.19 294 LEU A C 1
ATOM 2230 O O . LEU A 1 294 ? 11.449 37.673 55.687 1.00 36.91 294 LEU A O 1
ATOM 2235 N N . VAL A 1 295 ? 13.422 37.740 54.626 1.00 44.42 295 VAL A N 1
ATOM 2236 C CA . VAL A 1 295 ? 13.146 36.521 53.879 1.00 49.45 295 VAL A CA 1
ATOM 2237 C C . VAL A 1 295 ? 13.067 35.337 54.825 1.00 48.95 295 VAL A C 1
ATOM 2238 O O . VAL A 1 295 ? 12.184 34.478 54.703 1.00 49.01 295 VAL A O 1
ATOM 2242 N N . LYS A 1 296 ? 13.985 35.299 55.781 1.00 52.57 296 LYS A N 1
ATOM 2243 C CA . LYS A 1 296 ? 13.977 34.219 56.752 1.00 54.97 296 LYS A CA 1
ATOM 2244 C C . LYS A 1 296 ? 12.628 34.250 57.464 1.00 49.69 296 LYS A C 1
ATOM 2245 O O . LYS A 1 296 ? 11.937 33.237 57.554 1.00 50.69 296 LYS A O 1
ATOM 2251 N N . LEU A 1 297 ? 12.250 35.419 57.959 1.00 44.02 297 LEU A N 1
ATOM 2252 C CA . LEU A 1 297 ? 10.970 35.562 58.637 1.00 50.70 297 LEU A CA 1
ATOM 2253 C C . LEU A 1 297 ? 9.812 35.018 57.797 1.00 52.68 297 LEU A C 1
ATOM 2254 O O . LEU A 1 297 ? 8.930 34.332 58.323 1.00 54.44 297 LEU A O 1
ATOM 2259 N N . ILE A 1 298 ? 9.809 35.335 56.499 1.00 54.38 298 ILE A N 1
ATOM 2260 C CA . ILE A 1 298 ? 8.747 34.880 55.602 1.00 52.22 298 ILE A CA 1
ATOM 2261 C C . ILE A 1 298 ? 8.766 33.350 55.552 1.00 56.40 298 ILE A C 1
ATOM 2262 O O . ILE A 1 298 ? 7.736 32.695 55.741 1.00 54.22 298 ILE A O 1
ATOM 2267 N N . SER A 1 299 ? 9.944 32.795 55.284 1.00 56.20 299 SER A N 1
ATOM 2268 C CA . SER A 1 299 ? 10.117 31.346 55.209 1.00 63.14 299 SER A CA 1
ATOM 2269 C C . SER A 1 299 ? 9.699 30.634 56.492 1.00 64.70 299 SER A C 1
ATOM 2270 O O . SER A 1 299 ? 8.834 29.758 56.479 1.00 64.38 299 SER A O 1
ATOM 2273 N N . ASP A 1 300 ? 10.324 31.014 57.599 1.00 68.05 300 ASP A N 1
ATOM 2274 C CA . ASP A 1 300 ? 10.016 30.400 58.876 1.00 69.59 300 ASP A CA 1
ATOM 2275 C C . ASP A 1 300 ? 8.526 30.321 59.131 1.00 71.01 300 ASP A C 1
ATOM 2276 O O . ASP A 1 300 ? 8.062 29.357 59.733 1.00 72.39 300 ASP A O 1
ATOM 2281 N N . GLU A 1 301 ? 7.761 31.309 58.676 1.00 69.96 301 GLU A N 1
ATOM 2282 C CA . GLU A 1 301 ? 6.330 31.256 58.944 1.00 71.43 301 GLU A CA 1
ATOM 2283 C C . GLU A 1 301 ? 5.436 31.003 57.750 1.00 69.71 301 GLU A C 1
ATOM 2284 O O . GLU A 1 301 ? 4.285 31.446 57.719 1.00 69.65 301 GLU A O 1
ATOM 2290 N N . GLY A 1 302 ? 5.951 30.269 56.775 1.00 67.87 302 GLY A N 1
ATOM 2291 C CA . GLY A 1 302 ? 5.138 29.988 55.616 1.00 68.85 302 GLY A CA 1
ATOM 2292 C C . GLY A 1 302 ? 5.881 29.652 54.348 1.00 67.77 302 GLY A C 1
ATOM 2293 O O . GLY A 1 302 ? 6.491 28.596 54.256 1.00 66.99 302 GLY A O 1
ATOM 2294 N N . CYS A 1 303 ? 5.850 30.554 53.372 1.00 68.95 303 CYS A N 1
ATOM 2295 C CA . CYS A 1 303 ? 6.500 30.272 52.107 1.00 66.30 303 CYS A CA 1
ATOM 2296 C C . CYS A 1 303 ? 7.918 30.789 51.926 1.00 66.89 303 CYS A C 1
ATOM 2297 O O . CYS A 1 303 ? 8.370 31.702 52.623 1.00 65.21 303 CYS A O 1
ATOM 2300 N N . GLU A 1 304 ? 8.614 30.162 50.979 1.00 65.92 304 GLU A N 1
ATOM 2301 C CA . GLU A 1 304 ? 9.990 30.499 50.637 1.00 68.35 304 GLU A CA 1
ATOM 2302 C C . GLU A 1 304 ? 9.994 31.450 49.441 1.00 64.63 304 GLU A C 1
ATOM 2303 O O . GLU A 1 304 ? 9.151 31.350 48.546 1.00 64.57 304 GLU A O 1
ATOM 2309 N N . CYS A 1 305 ? 10.932 32.386 49.442 1.00 60.13 305 CYS A N 1
ATOM 2310 C CA . CYS A 1 305 ? 11.043 33.335 48.349 1.00 57.95 305 CYS A CA 1
ATOM 2311 C C . CYS A 1 305 ? 12.010 32.754 47.326 1.00 63.00 305 CYS A C 1
ATOM 2312 O O . CYS A 1 305 ? 13.102 32.324 47.686 1.00 66.17 305 CYS A O 1
ATOM 2315 N N . GLN A 1 306 ? 11.618 32.717 46.057 1.00 68.33 306 GLN A N 1
ATOM 2316 C CA . GLN A 1 306 ? 12.521 32.206 45.022 1.00 70.00 306 GLN A CA 1
ATOM 2317 C C . GLN A 1 306 ? 13.337 33.401 44.544 1.00 69.34 306 GLN A C 1
ATOM 2318 O O . GLN A 1 306 ? 13.693 33.511 43.375 1.00 70.22 306 GLN A O 1
ATOM 2324 N N . LEU A 1 307 ? 13.615 34.295 45.487 1.00 71.09 307 LEU A N 1
ATOM 2325 C CA . LEU A 1 307 ? 14.362 35.527 45.260 1.00 71.05 307 LEU A CA 1
ATOM 2326 C C . LEU A 1 307 ? 15.777 35.266 44.766 1.00 68.62 307 LEU A C 1
ATOM 2327 O O . LEU A 1 307 ? 16.601 34.752 45.514 1.00 68.37 307 LEU A O 1
ATOM 2332 N N . ALA A 1 308 ? 16.066 35.637 43.521 1.00 66.77 308 ALA A N 1
ATOM 2333 C CA . ALA A 1 308 ? 17.401 35.422 42.963 1.00 64.19 308 ALA A CA 1
ATOM 2334 C C . ALA A 1 308 ? 18.448 36.318 43.635 1.00 64.17 308 ALA A C 1
ATOM 2335 O O . ALA A 1 308 ? 19.098 35.918 44.609 1.00 65.42 308 ALA A O 1
ATOM 2337 N N . THR A 1 309 ? 18.621 37.526 43.110 1.00 53.99 309 THR A N 1
ATOM 2338 C CA . THR A 1 309 ? 19.579 38.448 43.683 1.00 49.93 309 THR A CA 1
ATOM 2339 C C . THR A 1 309 ? 18.942 39.824 43.897 1.00 43.11 309 THR A C 1
ATOM 2340 O O . THR A 1 309 ? 17.759 40.023 43.593 1.00 32.19 309 THR A O 1
ATOM 2344 N N . ASN A 1 310 ? 19.725 40.755 44.443 1.00 35.16 310 ASN A N 1
ATOM 2345 C CA . ASN A 1 310 ? 19.266 42.123 44.690 1.00 28.91 310 ASN A CA 1
ATOM 2346 C C . ASN A 1 310 ? 20.263 43.047 43.994 1.00 30.35 310 ASN A C 1
ATOM 2347 O O . ASN A 1 310 ? 21.427 43.110 44.369 1.00 32.83 310 ASN A O 1
ATOM 2352 N N . ILE A 1 311 ? 19.812 43.752 42.961 1.00 30.28 311 ILE A N 1
ATOM 2353 C CA . ILE A 1 311 ? 20.688 44.629 42.204 1.00 26.30 311 ILE A CA 1
ATOM 2354 C C . ILE A 1 311 ? 20.562 46.067 42.712 1.00 32.78 311 ILE A C 1
ATOM 2355 O O . ILE A 1 311 ? 19.453 46.572 42.872 1.00 27.72 311 ILE A O 1
ATOM 2360 N N . GLY A 1 312 ? 21.689 46.734 42.948 1.00 29.07 312 GLY A N 1
ATOM 2361 C CA . GLY A 1 312 ? 21.609 48.112 43.406 1.00 28.69 312 GLY A CA 1
ATOM 2362 C C . GLY A 1 312 ? 21.910 49.106 42.300 1.00 29.60 312 GLY A C 1
ATOM 2363 O O . GLY A 1 312 ? 22.673 48.811 41.369 1.00 29.18 312 GLY A O 1
ATOM 2364 N N . PHE A 1 313 ? 21.263 50.262 42.347 1.00 25.74 313 PHE A N 1
ATOM 2365 C CA . PHE A 1 313 ? 21.524 51.318 41.372 1.00 26.11 313 PHE A CA 1
ATOM 2366 C C . PHE A 1 313 ? 21.355 52.650 42.088 1.00 26.29 313 PHE A C 1
ATOM 2367 O O . PHE A 1 313 ? 20.433 52.789 42.894 1.00 25.87 313 PHE A O 1
ATOM 2375 N N . MET A 1 314 ? 22.265 53.599 41.837 1.00 24.18 314 MET A N 1
ATOM 2376 C CA . MET A 1 314 ? 22.146 54.926 42.432 1.00 28.32 314 MET A CA 1
ATOM 2377 C C . MET A 1 314 ? 20.936 55.571 41.739 1.00 30.66 314 MET A C 1
ATOM 2378 O O . MET A 1 314 ? 20.731 55.425 40.519 1.00 28.74 314 MET A O 1
ATOM 2383 N N . SER A 1 315 ? 20.144 56.298 42.516 1.00 27.19 315 SER A N 1
ATOM 2384 C CA . SER A 1 315 ? 18.956 56.946 41.994 1.00 25.07 315 SER A CA 1
ATOM 2385 C C . SER A 1 315 ? 18.932 58.397 42.434 1.00 27.42 315 SER A C 1
ATOM 2386 O O . SER A 1 315 ? 19.153 58.691 43.612 1.00 28.02 315 SER A O 1
ATOM 2389 N N . LYS A 1 316 ? 18.646 59.290 41.488 1.00 23.95 316 LYS A N 1
ATOM 2390 C CA . LYS A 1 316 ? 18.604 60.736 41.739 1.00 32.47 316 LYS A CA 1
ATOM 2391 C C . LYS A 1 316 ? 20.033 61.242 42.003 1.00 38.42 316 LYS A C 1
ATOM 2392 O O . LYS A 1 316 ? 20.269 62.189 42.756 1.00 30.29 316 LYS A O 1
ATOM 2398 N N . LEU A 1 317 ? 20.980 60.602 41.328 1.00 35.49 317 LEU A N 1
ATOM 2399 C CA . LEU A 1 317 ? 22.387 60.928 41.459 1.00 38.26 317 LEU A CA 1
ATOM 2400 C C . LEU A 1 317 ? 22.710 62.273 40.817 1.00 36.93 317 LEU A C 1
ATOM 2401 O O . LEU A 1 317 ? 22.221 62.597 39.730 1.00 33.48 317 LEU A O 1
ATOM 2406 N N . SER A 1 318 ? 23.517 63.061 41.526 1.00 39.17 318 SER A N 1
ATOM 2407 C CA . SER A 1 318 ? 23.979 64.356 41.044 1.00 40.25 318 SER A CA 1
ATOM 2408 C C . SER A 1 318 ? 25.520 64.416 41.023 1.00 40.55 318 SER A C 1
ATOM 2409 O O . SER A 1 318 ? 26.228 63.626 41.654 1.00 37.30 318 SER A O 1
ATOM 2412 N N . ASN A 1 319 ? 26.034 65.367 40.270 1.00 46.89 319 ASN A N 1
ATOM 2413 C CA . ASN A 1 319 ? 27.465 65.561 40.151 1.00 50.93 319 ASN A CA 1
ATOM 2414 C C . ASN A 1 319 ? 27.960 66.318 41.391 1.00 50.44 319 ASN A C 1
ATOM 2415 O O . ASN A 1 319 ? 28.426 67.443 41.283 1.00 55.85 319 ASN A O 1
ATOM 2420 N N . LYS A 1 320 ? 27.833 65.712 42.566 1.00 49.01 320 LYS A N 1
ATOM 2421 C CA . LYS A 1 320 ? 28.272 66.341 43.808 1.00 49.52 320 LYS A CA 1
ATOM 2422 C C . LYS A 1 320 ? 29.254 65.417 44.551 1.00 49.44 320 LYS A C 1
ATOM 2423 O O . LYS A 1 320 ? 29.063 64.196 44.593 1.00 49.68 320 LYS A O 1
ATOM 2429 N N . ALA A 1 321 ? 30.296 66.008 45.140 1.00 44.46 321 ALA A N 1
ATOM 2430 C CA . ALA A 1 321 ? 31.320 65.254 45.871 1.00 43.74 321 ALA A CA 1
ATOM 2431 C C . ALA A 1 321 ? 30.746 64.149 46.757 1.00 39.71 321 ALA A C 1
ATOM 2432 O O . ALA A 1 321 ? 31.153 62.974 46.659 1.00 38.08 321 ALA A O 1
ATOM 2434 N N . ASP A 1 322 ? 29.809 64.516 47.628 1.00 37.60 322 ASP A N 1
ATOM 2435 C CA . ASP A 1 322 ? 29.215 63.522 48.521 1.00 42.28 322 ASP A CA 1
ATOM 2436 C C . ASP A 1 322 ? 28.490 62.419 47.729 1.00 35.31 322 ASP A C 1
ATOM 2437 O O . ASP A 1 322 ? 28.552 61.252 48.098 1.00 36.73 322 ASP A O 1
ATOM 2442 N N . HIS A 1 323 ? 27.825 62.781 46.635 1.00 34.48 323 HIS A N 1
ATOM 2443 C CA . HIS A 1 323 ? 27.127 61.757 45.856 1.00 35.75 323 HIS A CA 1
ATOM 2444 C C . HIS A 1 323 ? 28.109 60.761 45.239 1.00 31.25 323 HIS A C 1
ATOM 2445 O O . HIS A 1 323 ? 27.899 59.545 45.292 1.00 35.30 323 HIS A O 1
ATOM 2452 N N . LYS A 1 324 ? 29.188 61.277 44.664 1.00 33.79 324 LYS A N 1
ATOM 2453 C CA . LYS A 1 324 ? 30.191 60.414 44.047 1.00 37.14 324 LYS A CA 1
ATOM 2454 C C . LYS A 1 324 ? 30.821 59.514 45.095 1.00 34.78 324 LYS A C 1
ATOM 2455 O O . LYS A 1 324 ? 31.154 58.355 44.820 1.00 39.40 324 LYS A O 1
ATOM 2461 N N . TYR A 1 325 ? 30.982 60.055 46.298 1.00 35.97 325 TYR A N 1
ATOM 2462 C CA . TYR A 1 325 ? 31.555 59.307 47.402 1.00 34.32 325 TYR A CA 1
ATOM 2463 C C . TYR A 1 325 ? 30.661 58.135 47.809 1.00 29.22 325 TYR A C 1
ATOM 2464 O O . TYR A 1 325 ? 31.143 57.021 47.997 1.00 29.70 325 TYR A O 1
ATOM 2473 N N . CYS A 1 326 ? 29.355 58.375 47.962 1.00 37.76 326 CYS A N 1
ATOM 2474 C CA . CYS A 1 326 ? 28.430 57.288 48.339 1.00 28.35 326 CYS A CA 1
ATOM 2475 C C . CYS A 1 326 ? 28.319 56.269 47.225 1.00 25.76 326 CYS A C 1
ATOM 2476 O O . CYS A 1 326 ? 28.161 55.069 47.481 1.00 36.64 326 CYS A O 1
ATOM 2479 N N . HIS A 1 327 ? 28.409 56.749 45.988 1.00 32.53 327 HIS A N 1
ATOM 2480 C CA . HIS A 1 327 ? 28.381 55.866 44.826 1.00 30.96 327 HIS A CA 1
ATOM 2481 C C . HIS A 1 327 ? 29.598 54.919 45.023 1.00 38.73 327 HIS A C 1
ATOM 2482 O O . HIS A 1 327 ? 29.473 53.694 44.884 1.00 33.71 327 HIS A O 1
ATOM 2489 N N . SER A 1 328 ? 30.761 55.483 45.384 1.00 38.70 328 SER A N 1
ATOM 2490 C CA . SER A 1 328 ? 31.964 54.654 45.657 1.00 39.13 328 SER A CA 1
ATOM 2491 C C . SER A 1 328 ? 31.645 53.602 46.702 1.00 37.14 328 SER A C 1
ATOM 2492 O O . SER A 1 328 ? 32.017 52.438 46.557 1.00 35.54 328 SER A O 1
ATOM 2495 N N . LEU A 1 329 ? 30.967 54.019 47.772 1.00 36.95 329 LEU A N 1
ATOM 2496 C CA . LEU A 1 329 ? 30.628 53.088 48.845 1.00 39.71 329 LEU A CA 1
ATOM 2497 C C . LEU A 1 329 ? 29.625 52.031 48.395 1.00 37.83 329 LEU A C 1
ATOM 2498 O O . LEU A 1 329 ? 29.709 50.878 48.795 1.00 44.98 329 LEU A O 1
ATOM 2503 N N . ALA A 1 330 ? 28.666 52.424 47.566 1.00 41.20 330 ALA A N 1
ATOM 2504 C CA . ALA A 1 330 ? 27.664 51.467 47.081 1.00 40.70 330 ALA A CA 1
ATOM 2505 C C . ALA A 1 330 ? 28.350 50.369 46.246 1.00 32.72 330 ALA A C 1
ATOM 2506 O O . ALA A 1 330 ? 28.059 49.174 46.400 1.00 35.02 330 ALA A O 1
ATOM 2508 N N . LYS A 1 331 ? 29.253 50.764 45.358 1.00 35.74 331 LYS A N 1
ATOM 2509 C CA . LYS A 1 331 ? 29.959 49.761 44.543 1.00 43.53 331 LYS A CA 1
ATOM 2510 C C . LYS A 1 331 ? 30.651 48.743 45.455 1.00 45.07 331 LYS A C 1
ATOM 2511 O O . LYS A 1 331 ? 30.663 47.534 45.186 1.00 42.89 331 LYS A O 1
ATOM 2517 N N . GLU A 1 332 ? 31.190 49.245 46.561 1.00 49.58 332 GLU A N 1
ATOM 2518 C CA . GLU A 1 332 ? 31.888 48.401 47.516 1.00 52.15 332 GLU A CA 1
ATOM 2519 C C . GLU A 1 332 ? 30.913 47.432 48.178 1.00 50.02 332 GLU A C 1
ATOM 2520 O O . GLU A 1 332 ? 31.227 46.252 48.361 1.00 50.29 332 GLU A O 1
ATOM 2526 N N . VAL A 1 333 ? 29.727 47.922 48.531 1.00 44.19 333 VAL A N 1
ATOM 2527 C CA . VAL A 1 333 ? 28.734 47.076 49.180 1.00 36.42 333 VAL A CA 1
ATOM 2528 C C . VAL A 1 333 ? 28.108 46.040 48.245 1.00 38.42 333 VAL A C 1
ATOM 2529 O O . VAL A 1 333 ? 27.973 44.871 48.604 1.00 38.20 333 VAL A O 1
ATOM 2533 N N . PHE A 1 334 ? 27.702 46.476 47.058 1.00 35.51 334 PHE A N 1
ATOM 2534 C CA . PHE A 1 334 ? 27.051 45.571 46.116 1.00 41.08 334 PHE A CA 1
ATOM 2535 C C . PHE A 1 334 ? 27.999 44.819 45.207 1.00 45.38 334 PHE A C 1
ATOM 2536 O O . PHE A 1 334 ? 27.657 43.744 44.703 1.00 39.96 334 PHE A O 1
ATOM 2544 N N . GLY A 1 335 ? 29.184 45.387 44.995 1.00 47.60 335 GLY A N 1
ATOM 2545 C CA . GLY A 1 335 ? 30.160 44.735 44.135 1.00 52.73 335 GLY A CA 1
ATOM 2546 C C . GLY A 1 335 ? 29.606 44.348 42.772 1.00 46.06 335 GLY A C 1
ATOM 2547 O O . GLY A 1 335 ? 29.186 45.212 42.017 1.00 44.55 335 GLY A O 1
ATOM 2548 N N . GLY A 1 336 ? 29.614 43.050 42.465 1.00 47.79 336 GLY A N 1
ATOM 2549 C CA . GLY A 1 336 ? 29.107 42.565 41.188 1.00 43.17 336 GLY A CA 1
ATOM 2550 C C . GLY A 1 336 ? 27.619 42.841 40.990 1.00 46.26 336 GLY A C 1
ATOM 2551 O O . GLY A 1 336 ? 27.145 43.030 39.860 1.00 42.50 336 GLY A O 1
ATOM 2552 N N . ASP A 1 337 ? 26.872 42.865 42.089 1.00 42.12 337 ASP A N 1
ATOM 2553 C CA . ASP A 1 337 ? 25.449 43.129 42.014 1.00 35.99 337 ASP A CA 1
ATOM 2554 C C . ASP A 1 337 ? 25.085 44.605 41.911 1.00 34.57 337 ASP A C 1
ATOM 2555 O O . ASP A 1 337 ? 23.944 44.992 42.137 1.00 37.15 337 ASP A O 1
ATOM 2560 N N . MET A 1 338 ? 26.058 45.428 41.547 1.00 34.74 338 MET A N 1
ATOM 2561 C CA . MET A 1 338 ? 25.827 46.857 41.355 1.00 33.55 338 MET A CA 1
ATOM 2562 C C . MET A 1 338 ? 25.565 47.068 39.831 1.00 40.23 338 MET A C 1
ATOM 2563 O O . MET A 1 338 ? 26.285 46.510 38.987 1.00 34.09 338 MET A O 1
ATOM 2568 N N . LEU A 1 339 ? 24.535 47.841 39.478 1.00 36.65 339 LEU A N 1
ATOM 2569 C CA . LEU A 1 339 ? 24.214 48.099 38.066 1.00 34.27 339 LEU A CA 1
ATOM 2570 C C . LEU A 1 339 ? 25.254 49.088 37.577 1.00 37.08 339 LEU A C 1
ATOM 2571 O O . LEU A 1 339 ? 25.627 49.999 38.309 1.00 32.89 339 LEU A O 1
ATOM 2576 N N . ASP A 1 340 ? 25.701 48.951 36.337 1.00 39.40 340 ASP A N 1
ATOM 2577 C CA . ASP A 1 340 ? 26.704 49.883 35.828 1.00 47.60 340 ASP A CA 1
ATOM 2578 C C . ASP A 1 340 ? 26.089 51.196 35.371 1.00 46.57 340 ASP A C 1
ATOM 2579 O O . ASP A 1 340 ? 26.801 52.145 35.063 1.00 50.01 340 ASP A O 1
ATOM 2584 N N . VAL A 1 341 ? 24.764 51.258 35.347 1.00 36.89 341 VAL A N 1
ATOM 2585 C CA . VAL A 1 341 ? 24.064 52.465 34.913 1.00 34.31 341 VAL A CA 1
ATOM 2586 C C . VAL A 1 341 ? 23.256 52.984 36.090 1.00 35.01 341 VAL A C 1
ATOM 2587 O O . VAL A 1 341 ? 22.791 52.189 36.913 1.00 34.15 341 VAL A O 1
ATOM 2591 N N . PHE A 1 342 ? 23.102 54.303 36.187 1.00 29.61 342 PHE A N 1
ATOM 2592 C CA . PHE A 1 342 ? 22.337 54.898 37.286 1.00 30.60 342 PHE A CA 1
ATOM 2593 C C . PHE A 1 342 ? 21.266 55.796 36.722 1.00 31.57 342 PHE A C 1
ATOM 2594 O O . PHE A 1 342 ? 21.256 56.075 35.526 1.00 34.15 342 PHE A O 1
ATOM 2602 N N . LEU A 1 343 ? 20.383 56.264 37.598 1.00 27.70 343 LEU A N 1
ATOM 2603 C CA . LEU A 1 343 ? 19.296 57.148 37.206 1.00 27.46 343 LEU A CA 1
ATOM 2604 C C . LEU A 1 343 ? 19.663 58.523 37.751 1.00 23.93 343 LEU A C 1
ATOM 2605 O O . LEU A 1 343 ? 19.598 58.755 38.954 1.00 33.13 343 LEU A O 1
ATOM 2610 N N . PRO A 1 344 ? 20.069 59.452 36.873 1.00 26.37 344 PRO A N 1
ATOM 2611 C CA . PRO A 1 344 ? 20.455 60.808 37.283 1.00 24.79 344 PRO A CA 1
ATOM 2612 C C . PRO A 1 344 ? 19.281 61.632 37.769 1.00 35.69 344 PRO A C 1
ATOM 2613 O O . PRO A 1 344 ? 18.118 61.368 37.407 1.00 30.98 344 PRO A O 1
ATOM 2617 N N . ARG A 1 345 ? 19.572 62.630 38.600 1.00 33.28 345 ARG A N 1
ATOM 2618 C CA . ARG A 1 345 ? 18.520 63.521 39.049 1.00 30.44 345 ARG A CA 1
ATOM 2619 C C . ARG A 1 345 ? 18.430 64.459 37.847 1.00 31.17 345 ARG A C 1
ATOM 2620 O O . ARG A 1 345 ? 19.471 64.965 37.425 1.00 25.77 345 ARG A O 1
ATOM 2628 N N . LEU A 1 346 ? 17.234 64.658 37.276 1.00 27.43 346 LEU A N 1
ATOM 2629 C CA . LEU A 1 346 ? 17.073 65.536 36.102 1.00 29.41 346 LEU A CA 1
ATOM 2630 C C . LEU A 1 346 ? 15.779 66.343 36.154 1.00 31.22 346 LEU A C 1
ATOM 2631 O O . LEU A 1 346 ? 14.775 65.872 36.696 1.00 32.18 346 LEU A O 1
ATOM 2636 N N . ASP A 1 347 ? 15.802 67.552 35.588 1.00 27.82 347 ASP A N 1
ATOM 2637 C CA . ASP A 1 347 ? 14.605 68.398 35.576 1.00 32.90 347 ASP A CA 1
ATOM 2638 C C . ASP A 1 347 ? 13.419 67.672 34.908 1.00 34.54 347 ASP A C 1
ATOM 2639 O O . ASP A 1 347 ? 12.277 67.782 35.365 1.00 32.83 347 ASP A O 1
ATOM 2644 N N . GLY A 1 348 ? 13.694 66.938 33.826 1.00 33.24 348 GLY A N 1
ATOM 2645 C CA . GLY A 1 348 ? 12.631 66.214 33.126 1.00 28.16 348 GLY A CA 1
ATOM 2646 C C . GLY A 1 348 ? 11.822 65.285 34.026 1.00 22.56 348 GLY A C 1
ATOM 2647 O O . GLY A 1 348 ? 10.596 65.276 33.984 1.00 30.33 348 GLY A O 1
ATOM 2648 N N . PHE A 1 349 ? 12.503 64.488 34.838 1.00 23.33 349 PHE A N 1
ATOM 2649 C CA . PHE A 1 349 ? 11.806 63.595 35.761 1.00 31.26 349 PHE A CA 1
ATOM 2650 C C . PHE A 1 349 ? 10.976 64.409 36.737 1.00 37.46 349 PHE A C 1
ATOM 2651 O O . PHE A 1 349 ? 9.831 64.049 37.056 1.00 32.73 349 PHE A O 1
ATOM 2659 N N . GLU A 1 350 ? 11.561 65.503 37.227 1.00 35.83 350 GLU A N 1
ATOM 2660 C CA . GLU A 1 350 ? 10.856 66.358 38.184 1.00 38.90 350 GLU A CA 1
ATOM 2661 C C . GLU A 1 350 ? 9.575 66.925 37.597 1.00 33.08 350 GLU A C 1
ATOM 2662 O O . GLU A 1 350 ? 8.512 66.760 38.178 1.00 34.80 350 GLU A O 1
ATOM 2668 N N . ARG A 1 351 ? 9.673 67.591 36.449 1.00 33.99 351 ARG A N 1
ATOM 2669 C CA . ARG A 1 351 ? 8.488 68.151 35.819 1.00 38.45 351 ARG A CA 1
ATOM 2670 C C . ARG A 1 351 ? 7.449 67.086 35.457 1.00 39.61 351 ARG A C 1
ATOM 2671 O O . ARG A 1 351 ? 6.262 67.265 35.739 1.00 33.68 351 ARG A O 1
ATOM 2679 N N . CYS A 1 352 ? 7.872 65.990 34.821 1.00 30.88 352 CYS A N 1
ATOM 2680 C CA . CYS A 1 352 ? 6.897 64.961 34.461 1.00 30.10 352 CYS A CA 1
ATOM 2681 C C . CYS A 1 352 ? 6.254 64.410 35.724 1.00 30.24 352 CYS A C 1
ATOM 2682 O O . CYS A 1 352 ? 5.056 64.140 35.754 1.00 25.06 352 CYS A O 1
ATOM 2685 N N . GLY A 1 353 ? 7.052 64.288 36.778 1.00 28.85 353 GLY A N 1
ATOM 2686 C CA . GLY A 1 353 ? 6.545 63.773 38.035 1.00 32.07 353 GLY A CA 1
ATOM 2687 C C . GLY A 1 353 ? 5.400 64.623 38.549 1.00 42.46 353 GLY A C 1
ATOM 2688 O O . GLY A 1 353 ? 4.411 64.102 39.075 1.00 38.17 353 GLY A O 1
ATOM 2689 N N . GLU A 1 354 ? 5.534 65.940 38.392 1.00 40.33 354 GLU A N 1
ATOM 2690 C CA . GLU A 1 354 ? 4.512 66.873 38.848 1.00 42.60 354 GLU A CA 1
ATOM 2691 C C . GLU A 1 354 ? 3.145 66.578 38.231 1.00 43.15 354 GLU A C 1
ATOM 2692 O O . GLU A 1 354 ? 2.149 66.541 38.952 1.00 44.14 354 GLU A O 1
ATOM 2698 N N . SER A 1 355 ? 3.084 66.362 36.915 1.00 35.87 355 SER A N 1
ATOM 2699 C CA . SER A 1 355 ? 1.797 66.065 36.273 1.00 42.50 355 SER A CA 1
ATOM 2700 C C . SER A 1 355 ? 1.498 64.557 36.140 1.00 38.59 355 SER A C 1
ATOM 2701 O O . SER A 1 355 ? 0.626 64.147 35.366 1.00 38.18 355 SER A O 1
ATOM 2704 N N . PHE A 1 356 ? 2.211 63.750 36.917 1.00 37.51 356 PHE A N 1
ATOM 2705 C CA . PHE A 1 356 ? 2.062 62.297 36.877 1.00 36.50 356 PHE A CA 1
ATOM 2706 C C . PHE A 1 356 ? 2.207 61.700 35.470 1.00 33.32 356 PHE A C 1
ATOM 2707 O O . PHE A 1 356 ? 1.384 60.915 35.005 1.00 27.23 356 PHE A O 1
ATOM 2715 N N . ASP A 1 357 ? 3.262 62.110 34.780 1.00 29.26 357 ASP A N 1
ATOM 2716 C CA . ASP A 1 357 ? 3.550 61.574 33.461 1.00 29.94 357 ASP A CA 1
ATOM 2717 C C . ASP A 1 357 ? 4.874 60.877 33.598 1.00 33.23 357 ASP A C 1
ATOM 2718 O O . ASP A 1 357 ? 5.717 61.240 34.421 1.00 26.53 357 ASP A O 1
ATOM 2723 N N . THR A 1 358 ? 5.054 59.900 32.735 1.00 25.98 358 THR A N 1
ATOM 2724 C CA . THR A 1 358 ? 6.267 59.133 32.646 1.00 22.23 358 THR A CA 1
ATOM 2725 C C . THR A 1 358 ? 7.059 59.939 31.586 1.00 26.59 358 THR A C 1
ATOM 2726 O O . THR A 1 358 ? 6.437 60.612 30.758 1.00 28.10 358 THR A O 1
ATOM 2730 N N . VAL A 1 359 ? 8.399 59.939 31.618 1.00 27.90 359 VAL A N 1
ATOM 2731 C CA . VAL A 1 359 ? 9.121 60.703 30.594 1.00 26.12 359 VAL A CA 1
ATOM 2732 C C . VAL A 1 359 ? 8.959 60.045 29.232 1.00 26.90 359 VAL A C 1
ATOM 2733 O O . VAL A 1 359 ? 9.266 60.648 28.220 1.00 26.38 359 VAL A O 1
ATOM 2737 N N . ILE A 1 360 ? 8.477 58.809 29.207 1.00 24.55 360 ILE A N 1
ATOM 2738 C CA . ILE A 1 360 ? 8.228 58.151 27.925 1.00 23.70 360 ILE A CA 1
ATOM 2739 C C . ILE A 1 360 ? 6.811 58.562 27.424 1.00 24.68 360 ILE A C 1
ATOM 2740 O O . ILE A 1 360 ? 6.618 58.848 26.241 1.00 28.80 360 ILE A O 1
ATOM 2745 N N . SER A 1 361 ? 5.817 58.612 28.310 1.00 24.23 361 SER A N 1
ATOM 2746 C CA . SER A 1 361 ? 4.461 58.985 27.849 1.00 27.21 361 SER A CA 1
ATOM 2747 C C . SER A 1 361 ? 4.187 60.491 27.641 1.00 27.70 361 SER A C 1
ATOM 2748 O O . SER A 1 361 ? 3.246 60.840 26.926 1.00 23.49 361 SER A O 1
ATOM 2751 N N . ALA A 1 362 ? 4.985 61.375 28.258 1.00 30.22 362 ALA A N 1
ATOM 2752 C CA . ALA A 1 362 ? 4.771 62.830 28.111 1.00 27.64 362 ALA A CA 1
ATOM 2753 C C . ALA A 1 362 ? 4.823 63.282 26.656 1.00 30.58 362 ALA A C 1
ATOM 2754 O O . ALA A 1 362 ? 5.793 63.026 25.961 1.00 28.19 362 ALA A O 1
ATOM 2756 N N . ASN A 1 363 ? 3.780 63.970 26.215 1.00 33.79 363 ASN A N 1
ATOM 2757 C CA . ASN A 1 363 ? 3.715 64.493 24.847 1.00 36.86 363 ASN A CA 1
ATOM 2758 C C . ASN A 1 363 ? 4.650 65.709 24.771 1.00 35.38 363 ASN A C 1
ATOM 2759 O O . ASN A 1 363 ? 4.409 66.723 25.422 1.00 35.44 363 ASN A O 1
ATOM 2764 N N . PRO A 1 364 ? 5.725 65.629 23.976 1.00 38.81 364 PRO A N 1
ATOM 2765 C CA . PRO A 1 364 ? 6.668 66.756 23.857 1.00 36.75 364 PRO A CA 1
ATOM 2766 C C . PRO A 1 364 ? 5.989 68.080 23.477 1.00 44.37 364 PRO A C 1
ATOM 2767 O O . PRO A 1 364 ? 6.454 69.162 23.869 1.00 42.13 364 PRO A O 1
ATOM 2771 N N . ALA A 1 365 ? 4.887 67.991 22.732 1.00 40.39 365 ALA A N 1
ATOM 2772 C CA . ALA A 1 365 ? 4.168 69.189 22.303 1.00 45.63 365 ALA A CA 1
ATOM 2773 C C . ALA A 1 365 ? 3.477 69.887 23.472 1.00 44.76 365 ALA A C 1
ATOM 2774 O O . ALA A 1 365 ? 3.210 71.072 23.401 1.00 47.04 365 ALA A O 1
ATOM 2776 N N . THR A 1 366 ? 3.211 69.147 24.544 1.00 46.50 366 THR A N 1
ATOM 2777 C CA . THR A 1 366 ? 2.540 69.669 25.740 1.00 44.40 366 THR A CA 1
ATOM 2778 C C . THR A 1 366 ? 3.508 69.950 26.880 1.00 45.82 366 THR A C 1
ATOM 2779 O O . THR A 1 366 ? 3.216 70.744 27.769 1.00 49.34 366 THR A O 1
ATOM 2783 N N . TYR A 1 367 ? 4.656 69.288 26.863 1.00 43.75 367 TYR A N 1
ATOM 2784 C CA . TYR A 1 367 ? 5.636 69.452 27.921 1.00 45.12 367 TYR A CA 1
ATOM 2785 C C . TYR A 1 367 ? 5.925 70.912 28.267 1.00 50.58 367 TYR A C 1
ATOM 2786 O O . TYR A 1 367 ? 6.445 71.681 27.450 1.00 50.64 367 TYR A O 1
ATOM 2795 N N . VAL A 1 368 ? 5.595 71.265 29.504 1.00 51.30 368 VAL A N 1
ATOM 2796 C CA . VAL A 1 368 ? 5.790 72.607 30.024 1.00 54.32 368 VAL A CA 1
ATOM 2797 C C . VAL A 1 368 ? 7.195 72.673 30.609 1.00 54.52 368 VAL A C 1
ATOM 2798 O O . VAL A 1 368 ? 7.392 72.547 31.819 1.00 61.31 368 VAL A O 1
ATOM 2802 N N . GLY A 1 369 ? 8.173 72.844 29.729 1.00 53.18 369 GLY A N 1
ATOM 2803 C CA . GLY A 1 369 ? 9.556 72.902 30.149 1.00 45.34 369 GLY A CA 1
ATOM 2804 C C . GLY A 1 369 ? 10.430 72.902 28.924 1.00 49.68 369 GLY A C 1
ATOM 2805 O O . GLY A 1 369 ? 9.934 72.981 27.798 1.00 49.32 369 GLY A O 1
ATOM 2806 N N . SER A 1 370 ? 11.735 72.820 29.136 1.00 48.81 370 SER A N 1
ATOM 2807 C CA . SER A 1 370 ? 12.687 72.807 28.037 1.00 51.72 370 SER A CA 1
ATOM 2808 C C . SER A 1 370 ? 12.528 71.513 27.228 1.00 56.13 370 SER A C 1
ATOM 2809 O O . SER A 1 370 ? 12.310 70.433 27.792 1.00 54.90 370 SER A O 1
ATOM 2812 N N . ALA A 1 371 ? 12.623 71.630 25.908 1.00 52.60 371 ALA A N 1
ATOM 2813 C CA . ALA A 1 371 ? 12.495 70.472 25.045 1.00 53.06 371 ALA A CA 1
ATOM 2814 C C . ALA A 1 371 ? 13.678 69.550 25.303 1.00 51.05 371 ALA A C 1
ATOM 2815 O O . ALA A 1 371 ? 13.538 68.329 25.297 1.00 53.34 371 ALA A O 1
ATOM 2817 N N . ASP A 1 372 ? 14.841 70.147 25.541 1.00 48.88 372 ASP A N 1
ATOM 2818 C CA . ASP A 1 372 ? 16.055 69.390 25.813 1.00 48.75 372 ASP A CA 1
ATOM 2819 C C . ASP A 1 372 ? 15.964 68.586 27.100 1.00 42.20 372 ASP A C 1
ATOM 2820 O O . ASP A 1 372 ? 16.458 67.463 27.170 1.00 48.74 372 ASP A O 1
ATOM 2825 N N . ALA A 1 373 ? 15.353 69.174 28.118 1.00 36.51 373 ALA A N 1
ATOM 2826 C CA . ALA A 1 373 ? 15.200 68.520 29.414 1.00 40.59 373 ALA A CA 1
ATOM 2827 C C . ALA A 1 373 ? 14.382 67.234 29.261 1.00 36.40 373 ALA A C 1
ATOM 2828 O O . ALA A 1 373 ? 14.717 66.188 29.834 1.00 34.43 373 ALA A O 1
ATOM 2830 N N . LEU A 1 374 ? 13.298 67.323 28.508 1.00 33.07 374 LEU A N 1
ATOM 2831 C CA . LEU A 1 374 ? 12.454 66.143 28.278 1.00 39.08 374 LEU A CA 1
ATOM 2832 C C . LEU A 1 374 ? 13.296 65.083 27.561 1.00 35.59 374 LEU A C 1
ATOM 2833 O O . LEU A 1 374 ? 13.341 63.933 27.992 1.00 31.87 374 LEU A O 1
ATOM 2838 N N . LYS A 1 375 ? 13.977 65.492 26.483 1.00 35.48 375 LYS A N 1
ATOM 2839 C CA . LYS A 1 375 ? 14.805 64.578 25.704 1.00 37.76 375 LYS A CA 1
ATOM 2840 C C . LYS A 1 375 ? 15.866 63.878 26.531 1.00 38.16 375 LYS A C 1
ATOM 2841 O O . LYS A 1 375 ? 16.014 62.656 26.449 1.00 32.47 375 LYS A O 1
ATOM 2847 N N . ASN A 1 376 ? 16.613 64.650 27.318 1.00 33.99 376 ASN A N 1
ATOM 2848 C CA . ASN A 1 376 ? 17.669 64.082 28.148 1.00 31.92 376 ASN A CA 1
ATOM 2849 C C . ASN A 1 376 ? 17.115 63.077 29.141 1.00 26.56 376 ASN A C 1
ATOM 2850 O O . ASN A 1 376 ? 17.758 62.062 29.426 1.00 30.83 376 ASN A O 1
ATOM 2855 N N . ALA A 1 377 ? 15.920 63.342 29.668 1.00 29.20 377 ALA A N 1
ATOM 2856 C CA . ALA A 1 377 ? 15.352 62.434 30.666 1.00 29.73 377 ALA A CA 1
ATOM 2857 C C . ALA A 1 377 ? 14.864 61.157 30.011 1.00 29.10 377 ALA A C 1
ATOM 2858 O O . ALA A 1 377 ? 15.010 60.083 30.576 1.00 31.92 377 ALA A O 1
ATOM 2860 N N . ARG A 1 378 ? 14.307 61.274 28.812 1.00 28.54 378 ARG A N 1
ATOM 2861 C CA . ARG A 1 378 ? 13.844 60.094 28.078 1.00 29.66 378 ARG A CA 1
ATOM 2862 C C . ARG A 1 378 ? 15.057 59.190 27.876 1.00 27.90 378 ARG A C 1
ATOM 2863 O O . ARG A 1 378 ? 15.018 57.999 28.176 1.00 29.39 378 ARG A O 1
ATOM 2871 N N . ILE A 1 379 ? 16.151 59.776 27.388 1.00 32.19 379 ILE A N 1
ATOM 2872 C CA . ILE A 1 379 ? 17.376 59.019 27.138 1.00 30.88 379 ILE A CA 1
ATOM 2873 C C . ILE A 1 379 ? 17.924 58.370 28.405 1.00 29.88 379 ILE A C 1
ATOM 2874 O O . ILE A 1 379 ? 18.406 57.230 28.365 1.00 27.51 379 ILE A O 1
ATOM 2879 N N . ALA A 1 380 ? 17.847 59.077 29.532 1.00 27.06 380 ALA A N 1
ATOM 2880 C CA . ALA A 1 380 ? 18.285 58.509 30.810 1.00 23.96 380 ALA A CA 1
ATOM 2881 C C . ALA A 1 380 ? 17.399 57.272 31.144 1.00 24.41 380 ALA A C 1
ATOM 2882 O O . ALA A 1 380 ? 17.890 56.223 31.577 1.00 25.65 380 ALA A O 1
ATOM 2884 N N . ALA A 1 381 ? 16.086 57.414 30.961 1.00 23.34 381 ALA A N 1
ATOM 2885 C CA . ALA A 1 381 ? 15.150 56.320 31.246 1.00 23.62 381 ALA A CA 1
ATOM 2886 C C . ALA A 1 381 ? 15.404 55.141 30.294 1.00 23.19 381 ALA A C 1
ATOM 2887 O O . ALA A 1 381 ? 15.318 53.988 30.694 1.00 23.18 381 ALA A O 1
ATOM 2889 N N . GLU A 1 382 ? 15.710 55.437 29.035 1.00 27.85 382 GLU A N 1
ATOM 2890 C CA . GLU A 1 382 ? 15.991 54.381 28.055 1.00 26.15 382 GLU A CA 1
ATOM 2891 C C . GLU A 1 382 ? 17.288 53.656 28.407 1.00 28.07 382 GLU A C 1
ATOM 2892 O O . GLU A 1 382 ? 17.322 52.410 28.423 1.00 27.11 382 GLU A O 1
ATOM 2898 N N . ASP A 1 383 ? 18.342 54.415 28.730 1.00 26.91 383 ASP A N 1
ATOM 2899 C CA . ASP A 1 383 ? 19.628 53.794 29.097 1.00 26.89 383 ASP A CA 1
ATOM 2900 C C . ASP A 1 383 ? 19.468 52.918 30.341 1.00 27.62 383 ASP A C 1
ATOM 2901 O O . ASP A 1 383 ? 20.024 51.820 30.419 1.00 29.10 383 ASP A O 1
ATOM 2906 N N . PHE A 1 384 ? 18.706 53.399 31.320 1.00 26.77 384 PHE A N 1
ATOM 2907 C CA . PHE A 1 384 ? 18.462 52.619 32.523 1.00 25.03 384 PHE A CA 1
ATOM 2908 C C . PHE A 1 384 ? 17.642 51.354 32.196 1.00 27.21 384 PHE A C 1
ATOM 2909 O O . PHE A 1 384 ? 17.926 50.264 32.711 1.00 28.86 384 PHE A O 1
ATOM 2917 N N . ALA A 1 385 ? 16.620 51.484 31.352 1.00 24.93 385 ALA A N 1
ATOM 2918 C CA . ALA A 1 385 ? 15.805 50.303 31.034 1.00 27.52 385 ALA A CA 1
ATOM 2919 C C . ALA A 1 385 ? 16.599 49.266 30.254 1.00 23.64 385 ALA A C 1
ATOM 2920 O O . ALA A 1 385 ? 16.392 48.070 30.449 1.00 22.29 385 ALA A O 1
ATOM 2922 N N . LYS A 1 386 ? 17.473 49.732 29.354 1.00 22.54 386 LYS A N 1
ATOM 2923 C CA . LYS A 1 386 ? 18.297 48.824 28.544 1.00 28.15 386 LYS A CA 1
ATOM 2924 C C . LYS A 1 386 ? 19.288 48.095 29.449 1.00 29.09 386 LYS A C 1
ATOM 2925 O O . LYS A 1 386 ? 19.497 46.887 29.311 1.00 29.31 386 LYS A O 1
ATOM 2931 N N . ALA A 1 387 ? 19.884 48.831 30.386 1.00 30.30 387 ALA A N 1
ATOM 2932 C CA . ALA A 1 387 ? 20.818 48.240 31.335 1.00 28.64 387 ALA A CA 1
ATOM 2933 C C . ALA A 1 387 ? 20.113 47.178 32.175 1.00 25.61 387 ALA A C 1
ATOM 2934 O O . ALA A 1 387 ? 20.662 46.094 32.392 1.00 25.67 387 ALA A O 1
ATOM 2936 N N . VAL A 1 388 ? 18.901 47.469 32.653 1.00 26.05 388 VAL A N 1
ATOM 2937 C CA . VAL A 1 388 ? 18.148 46.485 33.471 1.00 19.55 388 VAL A CA 1
ATOM 2938 C C . VAL A 1 388 ? 17.761 45.244 32.626 1.00 25.57 388 VAL A C 1
ATOM 2939 O O . VAL A 1 388 ? 17.869 44.089 33.074 1.00 26.00 388 VAL A O 1
ATOM 2943 N N . PHE A 1 389 ? 17.303 45.484 31.406 1.00 25.10 389 PHE A N 1
ATOM 2944 C CA . PHE A 1 389 ? 16.930 44.381 30.536 1.00 24.81 389 PHE A CA 1
ATOM 2945 C C . PHE A 1 389 ? 18.140 43.449 30.308 1.00 21.60 389 PHE A C 1
ATOM 2946 O O . PHE A 1 389 ? 18.019 42.235 30.406 1.00 23.63 389 PHE A O 1
ATOM 2954 N N . ASP A 1 390 ? 19.308 44.021 30.028 1.00 31.63 390 ASP A N 1
ATOM 2955 C CA . ASP A 1 390 ? 20.497 43.192 29.762 1.00 30.82 390 ASP A CA 1
ATOM 2956 C C . ASP A 1 390 ? 20.993 42.460 31.001 1.00 34.42 390 ASP A C 1
ATOM 2957 O O . ASP A 1 390 ? 21.492 41.339 30.900 1.00 30.30 390 ASP A O 1
ATOM 2962 N N . ARG A 1 391 ? 20.857 43.077 32.175 1.00 33.34 391 ARG A N 1
ATOM 2963 C CA . ARG A 1 391 ? 21.295 42.406 33.393 1.00 28.05 391 ARG A CA 1
ATOM 2964 C C . ARG A 1 391 ? 20.388 41.223 33.614 1.00 27.26 391 ARG A C 1
ATOM 2965 O O . ARG A 1 391 ? 20.830 40.134 33.999 1.00 29.28 391 ARG A O 1
ATOM 2973 N N . ILE A 1 392 ? 19.104 41.424 33.362 1.00 24.57 392 ILE A N 1
ATOM 2974 C CA . ILE A 1 392 ? 18.161 40.328 33.551 1.00 24.26 392 ILE A CA 1
ATOM 2975 C C . ILE A 1 392 ? 18.405 39.210 32.527 1.00 26.69 392 ILE A C 1
ATOM 2976 O O . ILE A 1 392 ? 18.257 38.027 32.846 1.00 28.32 392 ILE A O 1
ATOM 2981 N N . GLU A 1 393 ? 18.789 39.581 31.304 1.00 26.28 393 GLU A N 1
ATOM 2982 C CA . GLU A 1 393 ? 19.040 38.581 30.239 1.00 26.36 393 GLU A CA 1
ATOM 2983 C C . GLU A 1 393 ? 20.175 37.655 30.704 1.00 29.32 393 GLU A C 1
ATOM 2984 O O . GLU A 1 393 ? 20.081 36.430 30.621 1.00 33.77 393 GLU A O 1
ATOM 2990 N N . PHE A 1 394 ? 21.237 38.265 31.214 1.00 28.27 394 PHE A N 1
ATOM 2991 C CA . PHE A 1 394 ? 22.372 37.516 31.720 1.00 39.55 394 PHE A CA 1
ATOM 2992 C C . PHE A 1 394 ? 21.973 36.539 32.830 1.00 40.74 394 PHE A C 1
ATOM 2993 O O . PHE A 1 394 ? 22.423 35.396 32.839 1.00 36.02 394 PHE A O 1
ATOM 3001 N N . ILE A 1 395 ? 21.122 36.987 33.757 1.00 40.44 395 ILE A N 1
ATOM 3002 C CA . ILE A 1 395 ? 20.695 36.142 34.880 1.00 37.91 395 ILE A CA 1
ATOM 3003 C C . ILE A 1 395 ? 19.849 34.962 34.439 1.00 38.05 395 ILE A C 1
ATOM 3004 O O . ILE A 1 395 ? 19.964 33.870 34.978 1.00 42.82 395 ILE A O 1
ATOM 3009 N N . ARG A 1 396 ? 18.981 35.196 33.466 1.00 39.20 396 ARG A N 1
ATOM 3010 C CA . ARG A 1 396 ? 18.091 34.157 32.975 1.00 40.83 396 ARG A CA 1
ATOM 3011 C C . ARG A 1 396 ? 18.718 33.258 31.907 1.00 44.15 396 ARG A C 1
ATOM 3012 O O . ARG A 1 396 ? 18.184 32.178 31.620 1.00 44.71 396 ARG A O 1
ATOM 3020 N N . SER A 1 397 ? 19.813 33.707 31.290 1.00 44.10 397 SER A N 1
ATOM 3021 C CA . SER A 1 397 ? 20.430 32.909 30.226 1.00 49.31 397 SER A CA 1
ATOM 3022 C C . SER A 1 397 ? 21.491 31.928 30.735 1.00 55.58 397 SER A C 1
ATOM 3023 O O . SER A 1 397 ? 22.029 31.123 29.974 1.00 55.59 397 SER A O 1
ATOM 3026 N N . ASN A 1 398 ? 21.774 31.993 32.032 1.00 61.07 398 ASN A N 1
ATOM 3027 C CA . ASN A 1 398 ? 22.735 31.098 32.652 1.00 64.92 398 ASN A CA 1
ATOM 3028 C C . ASN A 1 398 ? 22.053 30.446 33.854 1.00 70.14 398 ASN A C 1
ATOM 3029 O O . ASN A 1 398 ? 22.620 30.508 34.972 1.00 72.56 398 ASN A O 1
ATOM 3035 N N . SER B 1 5 ? 23.596 32.298 47.864 1.00 90.76 5 SER B N 1
ATOM 3036 C CA . SER B 1 5 ? 23.183 33.107 49.051 1.00 90.30 5 SER B CA 1
ATOM 3037 C C . SER B 1 5 ? 24.039 34.369 49.205 1.00 89.19 5 SER B C 1
ATOM 3038 O O . SER B 1 5 ? 24.422 34.736 50.320 1.00 86.75 5 SER B O 1
ATOM 3041 N N . GLN B 1 6 ? 24.332 35.027 48.082 1.00 86.68 6 GLN B N 1
ATOM 3042 C CA . GLN B 1 6 ? 25.135 36.248 48.086 1.00 83.86 6 GLN B CA 1
ATOM 3043 C C . GLN B 1 6 ? 24.348 37.380 48.738 1.00 82.04 6 GLN B C 1
ATOM 3044 O O . GLN B 1 6 ? 24.859 38.490 48.925 1.00 82.80 6 GLN B O 1
ATOM 3050 N N . LEU B 1 7 ? 23.096 37.086 49.076 1.00 72.11 7 LEU B N 1
ATOM 3051 C CA . LEU B 1 7 ? 22.221 38.047 49.723 1.00 62.85 7 LEU B CA 1
ATOM 3052 C C . LEU B 1 7 ? 22.794 38.322 51.116 1.00 60.70 7 LEU B C 1
ATOM 3053 O O . LEU B 1 7 ? 22.762 39.450 51.613 1.00 54.00 7 LEU B O 1
ATOM 3058 N N . HIS B 1 8 ? 23.317 37.275 51.743 1.00 53.86 8 HIS B N 1
ATOM 3059 C CA . HIS B 1 8 ? 23.919 37.416 53.058 1.00 53.97 8 HIS B CA 1
ATOM 3060 C C . HIS B 1 8 ? 25.222 38.186 52.976 1.00 45.92 8 HIS B C 1
ATOM 3061 O O . HIS B 1 8 ? 25.505 39.020 53.818 1.00 44.32 8 HIS B O 1
ATOM 3068 N N . LYS B 1 9 ? 26.012 37.918 51.947 1.00 46.02 9 LYS B N 1
ATOM 3069 C CA . LYS B 1 9 ? 27.287 38.599 51.780 1.00 49.25 9 LYS B CA 1
ATOM 3070 C C . LYS B 1 9 ? 27.118 40.112 51.561 1.00 48.32 9 LYS B C 1
ATOM 3071 O O . LYS B 1 9 ? 27.852 40.914 52.143 1.00 43.78 9 LYS B O 1
ATOM 3077 N N . VAL B 1 10 ? 26.173 40.505 50.708 1.00 49.53 10 VAL B N 1
ATOM 3078 C CA . VAL B 1 10 ? 25.932 41.930 50.460 1.00 41.58 10 VAL B CA 1
ATOM 3079 C C . VAL B 1 10 ? 25.493 42.568 51.794 1.00 43.08 10 VAL B C 1
ATOM 3080 O O . VAL B 1 10 ? 25.942 43.663 52.154 1.00 39.67 10 VAL B O 1
ATOM 3084 N N . ALA B 1 11 ? 24.639 41.860 52.532 1.00 39.63 11 ALA B N 1
ATOM 3085 C CA . ALA B 1 11 ? 24.140 42.344 53.820 1.00 45.60 11 ALA B CA 1
ATOM 3086 C C . ALA B 1 11 ? 25.292 42.566 54.797 1.00 45.73 11 ALA B C 1
ATOM 3087 O O . ALA B 1 11 ? 25.377 43.612 55.450 1.00 45.33 11 ALA B O 1
ATOM 3089 N N . GLN B 1 12 ? 26.174 41.573 54.886 1.00 49.52 12 GLN B N 1
ATOM 3090 C CA . GLN B 1 12 ? 27.334 41.650 55.760 1.00 51.49 12 GLN B CA 1
ATOM 3091 C C . GLN B 1 12 ? 28.079 42.918 55.421 1.00 46.61 12 GLN B C 1
ATOM 3092 O O . GLN B 1 12 ? 28.355 43.728 56.290 1.00 49.30 12 GLN B O 1
ATOM 3098 N N . ARG B 1 13 ? 28.391 43.102 54.146 1.00 42.64 13 ARG B N 1
ATOM 3099 C CA . ARG B 1 13 ? 29.108 44.295 53.745 1.00 41.72 13 ARG B CA 1
ATOM 3100 C C . ARG B 1 13 ? 28.342 45.582 54.000 1.00 42.31 13 ARG B C 1
ATOM 3101 O O . ARG B 1 13 ? 28.963 46.601 54.292 1.00 35.67 13 ARG B O 1
ATOM 3109 N N . ALA B 1 14 ? 27.010 45.543 53.875 1.00 38.97 14 ALA B N 1
ATOM 3110 C CA . ALA B 1 14 ? 26.183 46.730 54.114 1.00 40.72 14 ALA B CA 1
ATOM 3111 C C . ALA B 1 14 ? 26.306 47.089 55.583 1.00 39.06 14 ALA B C 1
ATOM 3112 O O . ALA B 1 14 ? 26.443 48.256 55.960 1.00 36.30 14 ALA B O 1
ATOM 3114 N N . ASN B 1 15 ? 26.249 46.064 56.413 1.00 36.48 15 ASN B N 1
ATOM 3115 C CA . ASN B 1 15 ? 26.355 46.279 57.841 1.00 47.20 15 ASN B CA 1
ATOM 3116 C C . ASN B 1 15 ? 27.705 46.913 58.197 1.00 48.23 15 ASN B C 1
ATOM 3117 O O . ASN B 1 15 ? 27.767 47.873 58.968 1.00 48.42 15 ASN B O 1
ATOM 3122 N N . ARG B 1 16 ? 28.783 46.389 57.625 1.00 48.85 16 ARG B N 1
ATOM 3123 C CA . ARG B 1 16 ? 30.114 46.934 57.900 1.00 52.99 16 ARG B CA 1
ATOM 3124 C C . ARG B 1 16 ? 30.187 48.387 57.427 1.00 50.17 16 ARG B C 1
ATOM 3125 O O . ARG B 1 16 ? 30.779 49.235 58.098 1.00 49.95 16 ARG B O 1
ATOM 3133 N N . MET B 1 17 ? 29.592 48.671 56.268 1.00 47.31 17 MET B N 1
ATOM 3134 C CA . MET B 1 17 ? 29.575 50.035 55.731 1.00 44.06 17 MET B CA 1
ATOM 3135 C C . MET B 1 17 ? 28.756 50.983 56.615 1.00 42.10 17 MET B C 1
ATOM 3136 O O . MET B 1 17 ? 29.119 52.150 56.789 1.00 36.00 17 MET B O 1
ATOM 3141 N N . LEU B 1 18 ? 27.648 50.472 57.154 1.00 42.91 18 LEU B N 1
ATOM 3142 C CA . LEU B 1 18 ? 26.772 51.222 58.068 1.00 46.19 18 LEU B CA 1
ATOM 3143 C C . LEU B 1 18 ? 27.596 51.750 59.256 1.00 48.97 18 LEU B C 1
ATOM 3144 O O . LEU B 1 18 ? 27.551 52.942 59.576 1.00 43.41 18 LEU B O 1
ATOM 3149 N N . ASN B 1 19 ? 28.333 50.840 59.903 1.00 47.12 19 ASN B N 1
ATOM 3150 C CA . ASN B 1 19 ? 29.168 51.181 61.059 1.00 48.79 19 ASN B CA 1
ATOM 3151 C C . ASN B 1 19 ? 30.193 52.233 60.669 1.00 46.21 19 ASN B C 1
ATOM 3152 O O . ASN B 1 19 ? 30.486 53.148 61.433 1.00 46.02 19 ASN B O 1
ATOM 3155 N N . VAL B 1 20 ? 30.750 52.090 59.476 1.00 45.93 20 VAL B N 1
ATOM 3156 C CA . VAL B 1 20 ? 31.721 53.059 58.996 1.00 45.38 20 VAL B CA 1
ATOM 3157 C C . VAL B 1 20 ? 31.050 54.423 58.880 1.00 44.49 20 VAL B C 1
ATOM 3158 O O . VAL B 1 20 ? 31.530 55.407 59.449 1.00 45.62 20 VAL B O 1
ATOM 3162 N N . LEU B 1 21 ? 29.928 54.473 58.162 1.00 38.27 21 LEU B N 1
ATOM 3163 C CA . LEU B 1 21 ? 29.216 55.730 57.965 1.00 38.09 21 LEU B CA 1
ATOM 3164 C C . LEU B 1 21 ? 28.651 56.316 59.256 1.00 35.66 21 LEU B C 1
ATOM 3165 O O . LEU B 1 21 ? 28.529 57.537 59.386 1.00 39.97 21 LEU B O 1
ATOM 3170 N N . THR B 1 22 ? 28.287 55.464 60.207 1.00 38.94 22 THR B N 1
ATOM 3171 C CA . THR B 1 22 ? 27.775 55.980 61.476 1.00 43.56 22 THR B CA 1
ATOM 3172 C C . THR B 1 22 ? 28.839 56.879 62.123 1.00 46.74 22 THR B C 1
ATOM 3173 O O . THR B 1 22 ? 28.560 58.012 62.536 1.00 42.80 22 THR B O 1
ATOM 3177 N N . GLU B 1 23 ? 30.059 56.345 62.206 1.00 45.89 23 GLU B N 1
ATOM 3178 C CA . GLU B 1 23 ? 31.197 57.049 62.797 1.00 44.42 23 GLU B CA 1
ATOM 3179 C C . GLU B 1 23 ? 31.474 58.341 62.052 1.00 39.39 23 GLU B C 1
ATOM 3180 O O . GLU B 1 23 ? 31.684 59.383 62.657 1.00 38.66 23 GLU B O 1
ATOM 3186 N N . GLN B 1 24 ? 31.474 58.269 60.727 1.00 36.41 24 GLN B N 1
ATOM 3187 C CA . GLN B 1 24 ? 31.722 59.444 59.910 1.00 37.88 24 GLN B CA 1
ATOM 3188 C C . GLN B 1 24 ? 30.665 60.531 60.122 1.00 44.43 24 GLN B C 1
ATOM 3189 O O . GLN B 1 24 ? 30.972 61.729 60.035 1.00 41.45 24 GLN B O 1
ATOM 3195 N N . VAL B 1 25 ? 29.426 60.116 60.403 1.00 39.90 25 VAL B N 1
ATOM 3196 C CA . VAL B 1 25 ? 28.334 61.067 60.626 1.00 38.97 25 VAL B CA 1
ATOM 3197 C C . VAL B 1 25 ? 28.500 61.675 62.031 1.00 38.27 25 VAL B C 1
ATOM 3198 O O . VAL B 1 25 ? 28.455 62.895 62.214 1.00 37.28 25 VAL B O 1
ATOM 3202 N N . GLN B 1 26 ? 28.732 60.818 63.016 1.00 38.30 26 GLN B N 1
ATOM 3203 C CA . GLN B 1 26 ? 28.909 61.288 64.379 1.00 43.34 26 GLN B CA 1
ATOM 3204 C C . GLN B 1 26 ? 30.042 62.302 64.517 1.00 46.65 26 GLN B C 1
ATOM 3205 O O . GLN B 1 26 ? 29.939 63.243 65.307 1.00 49.19 26 GLN B O 1
ATOM 3211 N N . LEU B 1 27 ? 31.110 62.124 63.738 1.00 50.07 27 LEU B N 1
ATOM 3212 C CA . LEU B 1 27 ? 32.253 63.044 63.783 1.00 48.93 27 LEU B CA 1
ATOM 3213 C C . LEU B 1 27 ? 31.945 64.382 63.128 1.00 50.09 27 LEU B C 1
ATOM 3214 O O . LEU B 1 27 ? 32.517 65.401 63.509 1.00 53.58 27 LEU B O 1
ATOM 3219 N N . GLN B 1 28 ? 31.052 64.383 62.140 1.00 49.79 28 GLN B N 1
ATOM 3220 C CA . GLN B 1 28 ? 30.676 65.625 61.461 1.00 55.62 28 GLN B CA 1
ATOM 3221 C C . GLN B 1 28 ? 29.610 66.410 62.233 1.00 56.92 28 GLN B C 1
ATOM 3222 O O . GLN B 1 28 ? 29.358 67.572 61.918 1.00 63.04 28 GLN B O 1
ATOM 3228 N N . LYS B 1 29 ? 28.983 65.796 63.233 1.00 54.27 29 LYS B N 1
ATOM 3229 C CA . LYS B 1 29 ? 27.922 66.490 63.953 1.00 60.74 29 LYS B CA 1
ATOM 3230 C C . LYS B 1 29 ? 28.359 67.805 64.576 1.00 63.39 29 LYS B C 1
ATOM 3231 O O . LYS B 1 29 ? 29.460 67.940 65.116 1.00 63.24 29 LYS B O 1
ATOM 3237 N N . ASP B 1 30 ? 27.469 68.779 64.473 1.00 64.47 30 ASP B N 1
ATOM 3238 C CA . ASP B 1 30 ? 27.704 70.113 64.981 1.00 67.46 30 ASP B CA 1
ATOM 3239 C C . ASP B 1 30 ? 26.612 70.446 66.002 1.00 69.96 30 ASP B C 1
ATOM 3240 O O . ASP B 1 30 ? 25.416 70.421 65.676 1.00 70.73 30 ASP B O 1
ATOM 3245 N N . GLU B 1 31 ? 27.017 70.756 67.232 1.00 70.75 31 GLU B N 1
ATOM 3246 C CA . GLU B 1 31 ? 26.052 71.093 68.280 1.00 71.30 31 GLU B CA 1
ATOM 3247 C C . GLU B 1 31 ? 25.328 72.405 67.962 1.00 63.65 31 GLU B C 1
ATOM 3248 O O . GLU B 1 31 ? 25.927 73.383 67.518 1.00 62.00 31 GLU B O 1
ATOM 3254 N N . LEU B 1 32 ? 24.025 72.407 68.192 1.00 58.05 32 LEU B N 1
ATOM 3255 C CA . LEU B 1 32 ? 23.189 73.564 67.908 1.00 53.20 32 LEU B CA 1
ATOM 3256 C C . LEU B 1 32 ? 23.238 74.621 69.041 1.00 47.24 32 LEU B C 1
ATOM 3257 O O . LEU B 1 32 ? 23.233 74.264 70.216 1.00 43.44 32 LEU B O 1
ATOM 3262 N N . HIS B 1 33 ? 23.298 75.908 68.686 1.00 41.20 33 HIS B N 1
ATOM 3263 C CA . HIS B 1 33 ? 23.299 76.989 69.691 1.00 47.08 33 HIS B CA 1
ATOM 3264 C C . HIS B 1 33 ? 21.982 77.787 69.654 1.00 44.91 33 HIS B C 1
ATOM 3265 O O . HIS B 1 33 ? 21.608 78.364 68.622 1.00 40.06 33 HIS B O 1
ATOM 3272 N N . ALA B 1 34 ? 21.273 77.807 70.781 1.00 41.37 34 ALA B N 1
ATOM 3273 C CA . ALA B 1 34 ? 19.991 78.510 70.863 1.00 41.22 34 ALA B CA 1
ATOM 3274 C C . ALA B 1 34 ? 20.052 79.983 70.400 1.00 41.67 34 ALA B C 1
ATOM 3275 O O . ALA B 1 34 ? 19.141 80.473 69.719 1.00 39.11 34 ALA B O 1
ATOM 3277 N N . ASN B 1 35 ? 21.135 80.681 70.728 1.00 39.13 35 ASN B N 1
ATOM 3278 C CA . ASN B 1 35 ? 21.242 82.084 70.344 1.00 42.76 35 ASN B CA 1
ATOM 3279 C C . ASN B 1 35 ? 21.563 82.310 68.859 1.00 46.84 35 ASN B C 1
ATOM 3280 O O . ASN B 1 35 ? 21.847 83.438 68.442 1.00 43.47 35 ASN B O 1
ATOM 3285 N N . GLU B 1 36 ? 21.492 81.239 68.067 1.00 50.59 36 GLU B N 1
ATOM 3286 C CA . GLU B 1 36 ? 21.769 81.315 66.631 1.00 56.29 36 GLU B CA 1
ATOM 3287 C C . GLU B 1 36 ? 20.522 81.441 65.736 1.00 56.07 36 GLU B C 1
ATOM 3288 O O . GLU B 1 36 ? 20.645 81.759 64.548 1.00 55.96 36 GLU B O 1
ATOM 3294 N N . PHE B 1 37 ? 19.331 81.175 66.282 1.00 47.18 37 PHE B N 1
ATOM 3295 C CA . PHE B 1 37 ? 18.091 81.328 65.502 1.00 39.84 37 PHE B CA 1
ATOM 3296 C C . PHE B 1 37 ? 18.234 82.750 64.901 1.00 31.51 37 PHE B C 1
ATOM 3297 O O . PHE B 1 37 ? 18.549 83.717 65.611 1.00 25.75 37 PHE B O 1
ATOM 3305 N N . TYR B 1 38 ? 18.001 82.874 63.604 1.00 21.95 38 TYR B N 1
ATOM 3306 C CA . TYR B 1 38 ? 18.216 84.150 62.918 1.00 27.23 38 TYR B CA 1
ATOM 3307 C C . TYR B 1 38 ? 17.354 85.365 63.263 1.00 25.69 38 TYR B C 1
ATOM 3308 O O . TYR B 1 38 ? 17.847 86.489 63.286 1.00 23.90 38 TYR B O 1
ATOM 3317 N N . GLN B 1 39 ? 16.074 85.147 63.528 1.00 22.58 39 GLN B N 1
ATOM 3318 C CA . GLN B 1 39 ? 15.172 86.261 63.784 1.00 22.76 39 GLN B CA 1
ATOM 3319 C C . GLN B 1 39 ? 15.524 87.235 64.906 1.00 24.34 39 GLN B C 1
ATOM 3320 O O . GLN B 1 39 ? 15.596 86.844 66.059 1.00 22.76 39 GLN B O 1
ATOM 3326 N N . VAL B 1 40 ? 15.693 88.513 64.567 1.00 20.81 40 VAL B N 1
ATOM 3327 C CA . VAL B 1 40 ? 15.917 89.547 65.575 1.00 23.37 40 VAL B CA 1
ATOM 3328 C C . VAL B 1 40 ? 15.051 90.757 65.205 1.00 27.72 40 VAL B C 1
ATOM 3329 O O . VAL B 1 40 ? 14.738 90.987 64.032 1.00 26.18 40 VAL B O 1
ATOM 3333 N N . TYR B 1 41 ? 14.664 91.518 66.218 1.00 20.95 41 TYR B N 1
ATOM 3334 C CA . TYR B 1 41 ? 13.802 92.677 66.039 1.00 22.30 41 TYR B CA 1
ATOM 3335 C C . TYR B 1 41 ? 14.552 93.949 66.398 1.00 25.30 41 TYR B C 1
ATOM 3336 O O . TYR B 1 41 ? 15.428 93.916 67.258 1.00 21.72 41 TYR B O 1
ATOM 3345 N N . ALA B 1 42 ? 14.213 95.058 65.748 1.00 25.80 42 ALA B N 1
ATOM 3346 C CA . ALA B 1 42 ? 14.800 96.356 66.104 1.00 26.02 42 ALA B CA 1
ATOM 3347 C C . ALA B 1 42 ? 14.086 96.740 67.402 1.00 21.02 42 ALA B C 1
ATOM 3348 O O . ALA B 1 42 ? 12.925 96.389 67.619 1.00 19.33 42 ALA B O 1
ATOM 3350 N N . LYS B 1 43 ? 14.760 97.465 68.275 1.00 20.11 43 LYS B N 1
ATOM 3351 C CA . LYS B 1 43 ? 14.122 97.849 69.508 1.00 25.03 43 LYS B CA 1
ATOM 3352 C C . LYS B 1 43 ? 12.824 98.617 69.224 1.00 25.42 43 LYS B C 1
ATOM 3353 O O . LYS B 1 43 ? 11.817 98.379 69.876 1.00 23.09 43 LYS B O 1
ATOM 3359 N N . ALA B 1 44 ? 12.848 99.505 68.226 1.00 23.14 44 ALA B N 1
ATOM 3360 C CA . ALA B 1 44 ? 11.690 100.326 67.872 1.00 25.76 44 ALA B CA 1
ATOM 3361 C C . ALA B 1 44 ? 10.477 99.554 67.340 1.00 25.43 44 ALA B C 1
ATOM 3362 O O . ALA B 1 44 ? 9.355 99.994 67.502 1.00 31.73 44 ALA B O 1
ATOM 3364 N N . ALA B 1 45 ? 10.705 98.410 66.710 1.00 23.18 45 ALA B N 1
ATOM 3365 C CA . ALA B 1 45 ? 9.625 97.591 66.203 1.00 27.22 45 ALA B CA 1
ATOM 3366 C C . ALA B 1 45 ? 8.839 96.908 67.340 1.00 29.26 45 ALA B C 1
ATOM 3367 O O . ALA B 1 45 ? 7.709 96.464 67.127 1.00 27.84 45 ALA B O 1
ATOM 3369 N N . LEU B 1 46 ? 9.431 96.809 68.532 1.00 23.87 46 LEU B N 1
ATOM 3370 C CA . LEU B 1 46 ? 8.731 96.135 69.644 1.00 19.36 46 LEU B CA 1
ATOM 3371 C C . LEU B 1 46 ? 7.435 96.849 69.992 1.00 26.15 46 LEU B C 1
ATOM 3372 O O . LEU B 1 46 ? 6.485 96.208 70.424 1.00 23.17 46 LEU B O 1
ATOM 3377 N N . ALA B 1 47 ? 7.394 98.171 69.816 1.00 23.88 47 ALA B N 1
ATOM 3378 C CA . ALA B 1 47 ? 6.192 98.933 70.153 1.00 25.48 47 ALA B CA 1
ATOM 3379 C C . ALA B 1 47 ? 4.991 98.565 69.324 1.00 21.43 47 ALA B C 1
ATOM 3380 O O . ALA B 1 47 ? 3.866 98.907 69.675 1.00 28.88 47 ALA B O 1
ATOM 3382 N N . LYS B 1 48 ? 5.227 97.870 68.220 1.00 21.60 48 LYS B N 1
ATOM 3383 C CA . LYS B 1 48 ? 4.137 97.452 67.356 1.00 26.15 48 LYS B CA 1
ATOM 3384 C C . LYS B 1 48 ? 3.477 96.193 67.901 1.00 27.41 48 LYS B C 1
ATOM 3385 O O . LYS B 1 48 ? 2.373 95.851 67.480 1.00 27.13 48 LYS B O 1
ATOM 3391 N N . LEU B 1 49 ? 4.140 95.509 68.837 1.00 22.45 49 LEU B N 1
ATOM 3392 C CA . LEU B 1 49 ? 3.592 94.263 69.359 1.00 20.35 49 LEU B CA 1
ATOM 3393 C C . LEU B 1 49 ? 2.477 94.443 70.414 1.00 19.78 49 LEU B C 1
ATOM 3394 O O . LEU B 1 49 ? 2.419 95.461 71.125 1.00 21.55 49 LEU B O 1
ATOM 3399 N N . PRO B 1 50 ? 1.577 93.441 70.537 1.00 18.44 50 PRO B N 1
ATOM 3400 C CA . PRO B 1 50 ? 0.493 93.575 71.535 1.00 18.52 50 PRO B CA 1
ATOM 3401 C C . PRO B 1 50 ? 1.002 93.904 72.953 1.00 19.21 50 PRO B C 1
ATOM 3402 O O . PRO B 1 50 ? 2.045 93.379 73.403 1.00 14.40 50 PRO B O 1
ATOM 3406 N N . LEU B 1 51 ? 0.308 94.829 73.612 1.00 15.42 51 LEU B N 1
ATOM 3407 C CA . LEU B 1 51 ? 0.614 95.219 74.998 1.00 22.00 51 LEU B CA 1
ATOM 3408 C C . LEU B 1 51 ? 1.885 96.034 75.207 1.00 19.12 51 LEU B C 1
ATOM 3409 O O . LEU B 1 51 ? 2.155 96.470 76.338 1.00 20.57 51 LEU B O 1
ATOM 3414 N N . LEU B 1 52 ? 2.672 96.244 74.157 1.00 18.16 52 LEU B N 1
ATOM 3415 C CA . LEU B 1 52 ? 3.918 97.018 74.331 1.00 18.52 52 LEU B CA 1
ATOM 3416 C C . LEU B 1 52 ? 3.753 98.423 73.739 1.00 23.52 52 LEU B C 1
ATOM 3417 O O . LEU B 1 52 ? 2.904 98.636 72.885 1.00 26.27 52 LEU B O 1
ATOM 3422 N N . THR B 1 53 ? 4.549 99.373 74.210 1.00 22.29 53 THR B N 1
ATOM 3423 C CA . THR B 1 53 ? 4.485 100.739 73.698 1.00 23.53 53 THR B CA 1
ATOM 3424 C C . THR B 1 53 ? 5.907 101.264 73.632 1.00 26.98 53 THR B C 1
ATOM 3425 O O . THR B 1 53 ? 6.823 100.716 74.263 1.00 18.26 53 THR B O 1
ATOM 3429 N N . ARG B 1 54 ? 6.108 102.328 72.873 1.00 21.50 54 ARG B N 1
ATOM 3430 C CA . ARG B 1 54 ? 7.445 102.888 72.768 1.00 13.08 54 ARG B CA 1
ATOM 3431 C C . ARG B 1 54 ? 8.000 103.199 74.181 1.00 19.98 54 ARG B C 1
ATOM 3432 O O . ARG B 1 54 ? 9.134 102.842 74.514 1.00 21.64 54 ARG B O 1
ATOM 3440 N N . ALA B 1 55 ? 7.206 103.837 75.027 1.00 20.28 55 ALA B N 1
ATOM 3441 C CA . ALA B 1 55 ? 7.700 104.154 76.365 1.00 19.64 55 ALA B CA 1
ATOM 3442 C C . ALA B 1 55 ? 7.870 102.947 77.311 1.00 22.17 55 ALA B C 1
ATOM 3443 O O . ALA B 1 55 ? 8.899 102.864 77.993 1.00 23.76 55 ALA B O 1
ATOM 3445 N N . ASN B 1 56 ? 6.901 102.026 77.378 1.00 19.22 56 ASN B N 1
ATOM 3446 C CA . ASN B 1 56 ? 7.094 100.918 78.304 1.00 19.52 56 ASN B CA 1
ATOM 3447 C C . ASN B 1 56 ? 8.199 99.950 77.829 1.00 17.47 56 ASN B C 1
ATOM 3448 O O . ASN B 1 56 ? 8.778 99.234 78.643 1.00 22.44 56 ASN B O 1
ATOM 3453 N N . VAL B 1 57 ? 8.530 99.959 76.528 1.00 19.35 57 VAL B N 1
ATOM 3454 C CA . VAL B 1 57 ? 9.647 99.130 76.057 1.00 16.86 57 VAL B CA 1
ATOM 3455 C C . VAL B 1 57 ? 10.949 99.819 76.522 1.00 24.38 57 VAL B C 1
ATOM 3456 O O . VAL B 1 57 ? 11.844 99.160 77.047 1.00 19.53 57 VAL B O 1
ATOM 3460 N N . ASP B 1 58 ? 11.055 101.141 76.349 1.00 19.27 58 ASP B N 1
ATOM 3461 C CA . ASP B 1 58 ? 12.280 101.846 76.802 1.00 23.67 58 ASP B CA 1
ATOM 3462 C C . ASP B 1 58 ? 12.510 101.645 78.322 1.00 19.57 58 ASP B C 1
ATOM 3463 O O . ASP B 1 58 ? 13.642 101.427 78.787 1.00 19.99 58 ASP B O 1
ATOM 3468 N N . TYR B 1 59 ? 11.441 101.756 79.097 1.00 18.18 59 TYR B N 1
ATOM 3469 C CA . TYR B 1 59 ? 11.566 101.559 80.543 1.00 23.65 59 TYR B CA 1
ATOM 3470 C C . TYR B 1 59 ? 11.961 100.144 80.891 1.00 19.23 59 TYR B C 1
ATOM 3471 O O . TYR B 1 59 ? 12.773 99.926 81.769 1.00 21.23 59 TYR B O 1
ATOM 3480 N N . ALA B 1 60 ? 11.354 99.173 80.225 1.00 17.62 60 ALA B N 1
ATOM 3481 C CA . ALA B 1 60 ? 11.659 97.780 80.547 1.00 18.30 60 ALA B CA 1
ATOM 3482 C C . ALA B 1 60 ? 13.116 97.446 80.264 1.00 17.89 60 ALA B C 1
ATOM 3483 O O . ALA B 1 60 ? 13.782 96.808 81.070 1.00 22.68 60 ALA B O 1
ATOM 3485 N N . VAL B 1 61 ? 13.602 97.865 79.103 1.00 19.25 61 VAL B N 1
ATOM 3486 C CA . VAL B 1 61 ? 14.968 97.589 78.713 1.00 14.71 61 VAL B CA 1
ATOM 3487 C C . VAL B 1 61 ? 15.962 98.208 79.731 1.00 18.25 61 VAL B C 1
ATOM 3488 O O . VAL B 1 61 ? 16.887 97.560 80.177 1.00 18.10 61 VAL B O 1
ATOM 3492 N N . SER B 1 62 ? 15.740 99.465 80.083 1.00 19.86 62 SER B N 1
ATOM 3493 C CA . SER B 1 62 ? 16.607 100.176 81.021 1.00 21.59 62 SER B CA 1
ATOM 3494 C C . SER B 1 62 ? 16.586 99.492 82.396 1.00 25.29 62 SER B C 1
ATOM 3495 O O . SER B 1 62 ? 17.653 99.257 82.992 1.00 18.10 62 SER B O 1
ATOM 3498 N N . GLU B 1 63 ? 15.390 99.151 82.883 1.00 17.65 63 GLU B N 1
ATOM 3499 C CA . GLU B 1 63 ? 15.268 98.487 84.193 1.00 16.00 63 GLU B CA 1
ATOM 3500 C C . GLU B 1 63 ? 15.936 97.115 84.243 1.00 21.10 63 GLU B C 1
ATOM 3501 O O . GLU B 1 63 ? 16.516 96.729 85.275 1.00 19.56 63 GLU B O 1
ATOM 3507 N N . MET B 1 64 ? 15.847 96.374 83.136 1.00 15.27 64 MET B N 1
ATOM 3508 C CA . MET B 1 64 ? 16.448 95.043 83.021 1.00 17.42 64 MET B CA 1
ATOM 3509 C C . MET B 1 64 ? 17.983 95.159 82.973 1.00 18.11 64 MET B C 1
ATOM 3510 O O . MET B 1 64 ? 18.703 94.392 83.636 1.00 15.57 64 MET B O 1
ATOM 3515 N N . GLU B 1 65 ? 18.483 96.106 82.185 1.00 15.86 65 GLU B N 1
ATOM 3516 C CA . GLU B 1 65 ? 19.935 96.310 82.094 1.00 18.62 65 GLU B CA 1
ATOM 3517 C C . GLU B 1 65 ? 20.532 96.707 83.459 1.00 22.44 65 GLU B C 1
ATOM 3518 O O . GLU B 1 65 ? 21.659 96.317 83.790 1.00 21.55 65 GLU B O 1
ATOM 3524 N N . GLU B 1 66 ? 19.767 97.473 84.232 1.00 20.49 66 GLU B N 1
ATOM 3525 C CA . GLU B 1 66 ? 20.173 97.919 85.560 1.00 22.59 66 GLU B CA 1
ATOM 3526 C C . GLU B 1 66 ? 20.275 96.688 86.493 1.00 24.93 66 GLU B C 1
ATOM 3527 O O . GLU B 1 66 ? 21.089 96.668 87.397 1.00 25.06 66 GLU B O 1
ATOM 3533 N N . LYS B 1 67 ? 19.474 95.655 86.241 1.00 19.16 67 LYS B N 1
ATOM 3534 C CA . LYS B 1 67 ? 19.533 94.405 87.021 1.00 22.38 67 LYS B CA 1
ATOM 3535 C C . LYS B 1 67 ? 20.595 93.437 86.441 1.00 21.24 67 LYS B C 1
ATOM 3536 O O . LYS B 1 67 ? 20.713 92.302 86.879 1.00 23.10 67 LYS B O 1
ATOM 3542 N N . GLY B 1 68 ? 21.338 93.854 85.423 1.00 18.29 68 GLY B N 1
ATOM 3543 C CA . GLY B 1 68 ? 22.368 92.960 84.910 1.00 19.23 68 GLY B CA 1
ATOM 3544 C C . GLY B 1 68 ? 22.032 92.208 83.632 1.00 23.60 68 GLY B C 1
ATOM 3545 O O . GLY B 1 68 ? 22.857 91.462 83.132 1.00 22.25 68 GLY B O 1
ATOM 3546 N N . TYR B 1 69 ? 20.824 92.374 83.109 1.00 17.75 69 TYR B N 1
ATOM 3547 C CA . TYR B 1 69 ? 20.444 91.685 81.859 1.00 16.60 69 TYR B CA 1
ATOM 3548 C C . TYR B 1 69 ? 21.208 92.357 80.691 1.00 20.41 69 TYR B C 1
ATOM 3549 O O . TYR B 1 69 ? 21.284 93.583 80.633 1.00 18.96 69 TYR B O 1
ATOM 3558 N N . VAL B 1 70 ? 21.777 91.586 79.770 1.00 20.39 70 VAL B N 1
ATOM 3559 C CA . VAL B 1 70 ? 22.497 92.195 78.643 1.00 16.94 70 VAL B CA 1
ATOM 3560 C C . VAL B 1 70 ? 21.846 91.811 77.320 1.00 19.95 70 VAL B C 1
ATOM 3561 O O . VAL B 1 70 ? 21.686 90.631 77.043 1.00 18.33 70 VAL B O 1
ATOM 3565 N N . PHE B 1 71 ? 21.440 92.810 76.519 1.00 15.77 71 PHE B N 1
ATOM 3566 C CA . PHE B 1 71 ? 20.815 92.570 75.212 1.00 21.08 71 PHE B CA 1
ATOM 3567 C C . PHE B 1 71 ? 21.907 92.677 74.170 1.00 24.18 71 PHE B C 1
ATOM 3568 O O . PHE B 1 71 ? 22.761 93.554 74.253 1.00 26.20 71 PHE B O 1
ATOM 3576 N N . ASP B 1 72 ? 21.879 91.800 73.185 1.00 23.13 72 ASP B N 1
ATOM 3577 C CA . ASP B 1 72 ? 22.878 91.820 72.121 1.00 27.96 72 ASP B CA 1
ATOM 3578 C C . ASP B 1 72 ? 22.733 93.099 71.245 1.00 25.56 72 ASP B C 1
ATOM 3579 O O . ASP B 1 72 ? 21.632 93.595 71.035 1.00 19.81 72 ASP B O 1
ATOM 3584 N N . LYS B 1 73 ? 23.851 93.667 70.799 1.00 22.78 73 LYS B N 1
ATOM 3585 C CA . LYS B 1 73 ? 23.830 94.823 69.908 1.00 22.99 73 LYS B CA 1
ATOM 3586 C C . LYS B 1 73 ? 24.737 94.461 68.742 1.00 24.87 73 LYS B C 1
ATOM 3587 O O . LYS B 1 73 ? 25.694 93.699 68.906 1.00 28.25 73 LYS B O 1
ATOM 3593 N N . ARG B 1 74 ? 24.458 95.027 67.583 1.00 20.76 74 ARG B N 1
ATOM 3594 C CA . ARG B 1 74 ? 25.254 94.756 66.385 1.00 23.30 74 ARG B CA 1
ATOM 3595 C C . ARG B 1 74 ? 25.513 96.072 65.633 1.00 24.09 74 ARG B C 1
ATOM 3596 O O . ARG B 1 74 ? 24.678 96.979 65.632 1.00 24.13 74 ARG B O 1
ATOM 3604 N N . PRO B 1 75 ? 26.682 96.204 65.004 1.00 25.46 75 PRO B N 1
ATOM 3605 C CA . PRO B 1 75 ? 26.933 97.458 64.294 1.00 28.50 75 PRO B CA 1
ATOM 3606 C C . PRO B 1 75 ? 25.956 97.646 63.128 1.00 28.05 75 PRO B C 1
ATOM 3607 O O . PRO B 1 75 ? 25.665 96.711 62.397 1.00 24.36 75 PRO B O 1
ATOM 3611 N N . ALA B 1 76 ? 25.415 98.855 63.015 1.00 26.03 76 ALA B N 1
ATOM 3612 C CA . ALA B 1 76 ? 24.450 99.195 61.967 1.00 35.33 76 ALA B CA 1
ATOM 3613 C C . ALA B 1 76 ? 24.824 100.552 61.412 1.00 35.33 76 ALA B C 1
ATOM 3614 O O . ALA B 1 76 ? 24.099 101.530 61.577 1.00 33.89 76 ALA B O 1
ATOM 3616 N N . GLY B 1 77 ? 25.996 100.609 60.798 1.00 36.33 77 GLY B N 1
ATOM 3617 C CA . GLY B 1 77 ? 26.448 101.854 60.224 1.00 41.47 77 GLY B CA 1
ATOM 3618 C C . GLY B 1 77 ? 27.075 102.830 61.208 1.00 33.02 77 GLY B C 1
ATOM 3619 O O . GLY B 1 77 ? 28.167 102.607 61.685 1.00 37.92 77 GLY B O 1
ATOM 3620 N N . SER B 1 78 ? 26.357 103.904 61.519 1.00 33.59 78 SER B N 1
ATOM 3621 C CA . SER B 1 78 ? 26.870 104.952 62.380 1.00 31.31 78 SER B CA 1
ATOM 3622 C C . SER B 1 78 ? 26.719 104.670 63.848 1.00 26.17 78 SER B C 1
ATOM 3623 O O . SER B 1 78 ? 27.181 105.460 64.675 1.00 21.66 78 SER B O 1
ATOM 3626 N N . SER B 1 79 ? 26.070 103.552 64.172 1.00 24.78 79 SER B N 1
ATOM 3627 C CA . SER B 1 79 ? 25.839 103.190 65.571 1.00 24.75 79 SER B CA 1
ATOM 3628 C C . SER B 1 79 ? 25.637 101.687 65.758 1.00 28.02 79 SER B C 1
ATOM 3629 O O . SER B 1 79 ? 25.331 100.973 64.804 1.00 27.38 79 SER B O 1
ATOM 3632 N N . MET B 1 80 ? 25.820 101.233 66.998 1.00 23.81 80 MET B N 1
ATOM 3633 C CA . MET B 1 80 ? 25.558 99.850 67.408 1.00 26.01 80 MET B CA 1
ATOM 3634 C C . MET B 1 80 ? 24.029 99.927 67.646 1.00 26.45 80 MET B C 1
ATOM 3635 O O . MET B 1 80 ? 23.535 100.963 68.112 1.00 21.76 80 MET B O 1
ATOM 3640 N N . LYS B 1 81 ? 23.295 98.865 67.325 1.00 18.07 81 LYS B N 1
ATOM 3641 C CA . LYS B 1 81 ? 21.826 98.828 67.521 1.00 23.20 81 LYS B CA 1
ATOM 3642 C C . LYS B 1 81 ? 21.405 97.519 68.172 1.00 21.60 81 LYS B C 1
ATOM 3643 O O . LYS B 1 81 ? 22.005 96.475 67.884 1.00 19.53 81 LYS B O 1
ATOM 3649 N N . TYR B 1 82 ? 20.381 97.563 69.023 1.00 17.00 82 TYR B N 1
ATOM 3650 C CA . TYR B 1 82 ? 19.885 96.336 69.683 1.00 20.05 82 TYR B CA 1
ATOM 3651 C C . TYR B 1 82 ? 19.413 95.291 68.653 1.00 24.26 82 TYR B C 1
ATOM 3652 O O . TYR B 1 82 ? 18.870 95.642 67.615 1.00 21.05 82 TYR B O 1
ATOM 3661 N N . ALA B 1 83 ? 19.654 94.010 68.925 1.00 20.53 83 ALA B N 1
ATOM 3662 C CA . ALA B 1 83 ? 19.188 92.945 68.032 1.00 19.45 83 ALA B CA 1
ATOM 3663 C C . ALA B 1 83 ? 18.400 92.055 68.977 1.00 22.84 83 ALA B C 1
ATOM 3664 O O . ALA B 1 83 ? 18.950 91.114 69.547 1.00 23.45 83 ALA B O 1
ATOM 3666 N N . MET B 1 84 ? 17.111 92.356 69.141 1.00 21.21 84 MET B N 1
ATOM 3667 C CA . MET B 1 84 ? 16.259 91.609 70.080 1.00 23.02 84 MET B CA 1
ATOM 3668 C C . MET B 1 84 ? 15.824 90.235 69.585 1.00 22.13 84 MET B C 1
ATOM 3669 O O . MET B 1 84 ? 15.159 90.125 68.544 1.00 17.45 84 MET B O 1
ATOM 3674 N N . SER B 1 85 ? 16.198 89.200 70.339 1.00 18.04 85 SER B N 1
ATOM 3675 C CA . SER B 1 85 ? 15.828 87.819 70.003 1.00 16.34 85 SER B CA 1
ATOM 3676 C C . SER B 1 85 ? 14.414 87.586 70.548 1.00 16.70 85 SER B C 1
ATOM 3677 O O . SER B 1 85 ? 13.926 88.400 71.329 1.00 17.00 85 SER B O 1
ATOM 3680 N N . ILE B 1 86 ? 13.775 86.469 70.178 1.00 15.53 86 ILE B N 1
ATOM 3681 C CA . ILE B 1 86 ? 12.443 86.227 70.720 1.00 19.61 86 ILE B CA 1
ATOM 3682 C C . ILE B 1 86 ? 12.563 86.015 72.239 1.00 21.77 86 ILE B C 1
ATOM 3683 O O . ILE B 1 86 ? 11.682 86.424 72.972 1.00 18.89 86 ILE B O 1
ATOM 3688 N N . GLN B 1 87 ? 13.635 85.377 72.714 1.00 15.72 87 GLN B N 1
ATOM 3689 C CA . GLN B 1 87 ? 13.765 85.193 74.171 1.00 19.02 87 GLN B CA 1
ATOM 3690 C C . GLN B 1 87 ? 13.878 86.565 74.872 1.00 18.45 87 GLN B C 1
ATOM 3691 O O . GLN B 1 87 ? 13.333 86.747 75.971 1.00 21.49 87 GLN B O 1
ATOM 3697 N N . ASN B 1 88 ? 14.551 87.539 74.242 1.00 15.16 88 ASN B N 1
ATOM 3698 C CA . ASN B 1 88 ? 14.651 88.859 74.879 1.00 17.76 88 ASN B CA 1
ATOM 3699 C C . ASN B 1 88 ? 13.227 89.486 75.007 1.00 15.45 88 ASN B C 1
ATOM 3700 O O . ASN B 1 88 ? 12.920 90.120 75.999 1.00 13.76 88 ASN B O 1
ATOM 3705 N N . ILE B 1 89 ? 12.385 89.313 73.992 1.00 14.56 89 ILE B N 1
ATOM 3706 C CA . ILE B 1 89 ? 11.033 89.889 74.013 1.00 17.87 89 ILE B CA 1
ATOM 3707 C C . ILE B 1 89 ? 10.161 89.200 75.075 1.00 16.66 89 ILE B C 1
ATOM 3708 O O . ILE B 1 89 ? 9.425 89.856 75.808 1.00 16.75 89 ILE B O 1
ATOM 3713 N N . ILE B 1 90 ? 10.266 87.877 75.149 1.00 17.15 90 ILE B N 1
ATOM 3714 C CA . ILE B 1 90 ? 9.531 87.097 76.171 1.00 19.42 90 ILE B CA 1
ATOM 3715 C C . ILE B 1 90 ? 9.958 87.642 77.551 1.00 14.17 90 ILE B C 1
ATOM 3716 O O . ILE B 1 90 ? 9.120 87.865 78.446 1.00 15.75 90 ILE B O 1
ATOM 3721 N N . ASP B 1 91 ? 11.258 87.881 77.719 1.00 13.05 91 ASP B N 1
ATOM 3722 C CA . ASP B 1 91 ? 11.750 88.407 79.016 1.00 13.99 91 ASP B CA 1
ATOM 3723 C C . ASP B 1 91 ? 11.269 89.845 79.281 1.00 15.70 91 ASP B C 1
ATOM 3724 O O . ASP B 1 91 ? 11.108 90.256 80.425 1.00 15.25 91 ASP B O 1
ATOM 3729 N N . ILE B 1 92 ? 11.033 90.631 78.240 1.00 14.64 92 ILE B N 1
ATOM 3730 C CA . ILE B 1 92 ? 10.524 91.989 78.494 1.00 12.91 92 ILE B CA 1
ATOM 3731 C C . ILE B 1 92 ? 9.044 91.849 78.953 1.00 15.66 92 ILE B C 1
ATOM 3732 O O . ILE B 1 92 ? 8.613 92.520 79.891 1.00 15.61 92 ILE B O 1
ATOM 3737 N N . TYR B 1 93 ? 8.267 90.974 78.299 1.00 14.38 93 TYR B N 1
ATOM 3738 C CA . TYR B 1 93 ? 6.854 90.762 78.715 1.00 13.92 93 TYR B CA 1
ATOM 3739 C C . TYR B 1 93 ? 6.818 90.273 80.173 1.00 17.08 93 TYR B C 1
ATOM 3740 O O . TYR B 1 93 ? 5.977 90.722 81.000 1.00 14.84 93 TYR B O 1
ATOM 3749 N N . GLU B 1 94 ? 7.745 89.384 80.525 1.00 11.24 94 GLU B N 1
ATOM 3750 C CA . GLU B 1 94 ? 7.750 88.872 81.917 1.00 16.26 94 GLU B CA 1
ATOM 3751 C C . GLU B 1 94 ? 8.123 90.008 82.911 1.00 18.09 94 GLU B C 1
ATOM 3752 O O . GLU B 1 94 ? 7.546 90.150 84.010 1.00 17.09 94 GLU B O 1
ATOM 3758 N N . HIS B 1 95 ? 9.090 90.824 82.519 1.00 19.61 95 HIS B N 1
ATOM 3759 C CA . HIS B 1 95 ? 9.506 91.941 83.351 1.00 21.84 95 HIS B CA 1
ATOM 3760 C C . HIS B 1 95 ? 8.299 92.839 83.617 1.00 21.24 95 HIS B C 1
ATOM 3761 O O . HIS B 1 95 ? 8.116 93.354 84.705 1.00 18.68 95 HIS B O 1
ATOM 3768 N N . ARG B 1 96 ? 7.468 93.012 82.607 1.00 16.22 96 ARG B N 1
ATOM 3769 C CA . ARG B 1 96 ? 6.271 93.812 82.747 1.00 19.51 96 ARG B CA 1
ATOM 3770 C C . ARG B 1 96 ? 5.082 93.122 83.467 1.00 27.06 96 ARG B C 1
ATOM 3771 O O . ARG B 1 96 ? 3.995 93.698 83.576 1.00 23.36 96 ARG B O 1
ATOM 3779 N N . GLY B 1 97 ? 5.284 91.903 83.959 1.00 19.58 97 GLY B N 1
ATOM 3780 C CA . GLY B 1 97 ? 4.217 91.202 84.681 1.00 20.63 97 GLY B CA 1
ATOM 3781 C C . GLY B 1 97 ? 3.098 90.592 83.847 1.00 17.22 97 GLY B C 1
ATOM 3782 O O . GLY B 1 97 ? 2.011 90.363 84.348 1.00 23.22 97 GLY B O 1
ATOM 3783 N N . VAL B 1 98 ? 3.331 90.348 82.559 1.00 17.12 98 VAL B N 1
ATOM 3784 C CA . VAL B 1 98 ? 2.299 89.732 81.727 1.00 14.63 98 VAL B CA 1
ATOM 3785 C C . VAL B 1 98 ? 2.410 88.182 81.916 1.00 18.03 98 VAL B C 1
ATOM 3786 O O . VAL B 1 98 ? 3.467 87.599 81.637 1.00 19.87 98 VAL B O 1
ATOM 3790 N N . PRO B 1 99 ? 1.337 87.508 82.377 1.00 17.51 99 PRO B N 1
ATOM 3791 C CA . PRO B 1 99 ? 1.392 86.033 82.573 1.00 21.04 99 PRO B CA 1
ATOM 3792 C C . PRO B 1 99 ? 1.609 85.279 81.284 1.00 18.40 99 PRO B C 1
ATOM 3793 O O . PRO B 1 99 ? 1.400 85.814 80.200 1.00 18.04 99 PRO B O 1
ATOM 3797 N N . LYS B 1 100 ? 2.039 84.035 81.415 1.00 13.24 100 LYS B N 1
ATOM 3798 C CA . LYS B 1 100 ? 2.327 83.202 80.249 1.00 15.83 100 LYS B CA 1
ATOM 3799 C C . LYS B 1 100 ? 1.209 82.162 80.051 1.00 18.83 100 LYS B C 1
ATOM 3800 O O . LYS B 1 100 ? 0.330 82.013 80.901 1.00 14.57 100 LYS B O 1
ATOM 3806 N N . TYR B 1 101 ? 1.246 81.447 78.936 1.00 15.66 101 TYR B N 1
ATOM 3807 C CA . TYR B 1 101 ? 0.211 80.453 78.661 1.00 15.45 101 TYR B CA 1
ATOM 3808 C C . TYR B 1 101 ? 0.098 79.413 79.791 1.00 16.55 101 TYR B C 1
ATOM 3809 O O . TYR B 1 101 ? -1.004 79.083 80.225 1.00 18.97 101 TYR B O 1
ATOM 3818 N N . ARG B 1 102 ? 1.241 78.909 80.263 1.00 13.63 102 ARG B N 1
ATOM 3819 C CA . ARG B 1 102 ? 1.286 77.890 81.314 1.00 16.92 102 ARG B CA 1
ATOM 3820 C C . ARG B 1 102 ? 0.732 78.427 82.643 1.00 19.63 102 ARG B C 1
ATOM 3821 O O . ARG B 1 102 ? 0.507 77.665 83.563 1.00 13.03 102 ARG B O 1
ATOM 3829 N N . ASP B 1 103 ? 0.521 79.735 82.750 1.00 17.63 103 ASP B N 1
ATOM 3830 C CA . ASP B 1 103 ? -0.019 80.263 83.997 1.00 21.10 103 ASP B CA 1
ATOM 3831 C C . ASP B 1 103 ? -1.548 80.085 83.993 1.00 26.02 103 ASP B C 1
ATOM 3832 O O . ASP B 1 103 ? -2.179 80.136 85.044 1.00 17.93 103 ASP B O 1
ATOM 3837 N N . ARG B 1 104 ? -2.151 79.870 82.826 1.00 19.04 104 ARG B N 1
ATOM 3838 C CA . ARG B 1 104 ? -3.604 79.647 82.831 1.00 22.67 104 ARG B CA 1
ATOM 3839 C C . ARG B 1 104 ? -4.005 78.240 82.394 1.00 26.78 104 ARG B C 1
ATOM 3840 O O . ARG B 1 104 ? -5.168 77.864 82.536 1.00 25.60 104 ARG B O 1
ATOM 3848 N N . TYR B 1 105 ? -3.064 77.452 81.861 1.00 22.95 105 TYR B N 1
ATOM 3849 C CA . TYR B 1 105 ? -3.388 76.060 81.493 1.00 20.80 105 TYR B CA 1
ATOM 3850 C C . TYR B 1 105 ? -2.264 75.224 82.146 1.00 24.20 105 TYR B C 1
ATOM 3851 O O . TYR B 1 105 ? -1.091 75.487 81.904 1.00 21.04 105 TYR B O 1
ATOM 3860 N N . SER B 1 106 ? -2.601 74.229 82.974 1.00 22.49 106 SER B N 1
ATOM 3861 C CA . SER B 1 106 ? -1.543 73.466 83.643 1.00 26.25 106 SER B CA 1
ATOM 3862 C C . SER B 1 106 ? -1.207 72.092 83.087 1.00 20.81 106 SER B C 1
ATOM 3863 O O . SER B 1 106 ? -0.437 71.373 83.679 1.00 26.14 106 SER B O 1
ATOM 3866 N N . GLU B 1 107 ? -1.782 71.723 81.954 1.00 21.30 107 GLU B N 1
ATOM 3867 C CA . GLU B 1 107 ? -1.475 70.434 81.343 1.00 21.80 107 GLU B CA 1
ATOM 3868 C C . GLU B 1 107 ? -1.403 70.595 79.840 1.00 20.77 107 GLU B C 1
ATOM 3869 O O . GLU B 1 107 ? -2.240 71.271 79.252 1.00 20.86 107 GLU B O 1
ATOM 3875 N N . ALA B 1 108 ? -0.438 69.927 79.221 1.00 17.22 108 ALA B N 1
ATOM 3876 C CA . ALA B 1 108 ? -0.251 69.989 77.761 1.00 22.02 108 ALA B CA 1
ATOM 3877 C C . ALA B 1 108 ? -1.533 69.652 76.975 1.00 27.71 108 ALA B C 1
ATOM 3878 O O . ALA B 1 108 ? -2.322 68.809 77.401 1.00 25.50 108 ALA B O 1
ATOM 3880 N N . TYR B 1 109 ? -1.734 70.303 75.828 1.00 21.25 109 TYR B N 1
ATOM 3881 C CA . TYR B 1 109 ? -2.885 70.022 74.987 1.00 23.16 109 TYR B CA 1
ATOM 3882 C C . TYR B 1 109 ? -2.328 69.277 73.763 1.00 28.85 109 TYR B C 1
ATOM 3883 O O . TYR B 1 109 ? -1.432 69.784 73.064 1.00 19.99 109 TYR B O 1
ATOM 3892 N N . VAL B 1 110 ? -2.856 68.082 73.506 1.00 17.65 110 VAL B N 1
ATOM 3893 C CA . VAL B 1 110 ? -2.360 67.234 72.412 1.00 17.78 110 VAL B CA 1
ATOM 3894 C C . VAL B 1 110 ? -3.124 67.380 71.097 1.00 19.91 110 VAL B C 1
ATOM 3895 O O . VAL B 1 110 ? -4.348 67.156 71.034 1.00 21.98 110 VAL B O 1
ATOM 3899 N N . ILE B 1 111 ? -2.386 67.754 70.054 1.00 17.70 111 ILE B N 1
ATOM 3900 C CA . ILE B 1 111 ? -2.915 67.973 68.695 1.00 16.00 111 ILE B CA 1
ATOM 3901 C C . ILE B 1 111 ? -2.433 66.869 67.712 1.00 22.49 111 ILE B C 1
ATOM 3902 O O . ILE B 1 111 ? -1.254 66.508 67.728 1.00 23.26 111 ILE B O 1
ATOM 3907 N N . PHE B 1 112 ? -3.328 66.350 66.861 1.00 22.13 112 PHE B N 1
ATOM 3908 C CA . PHE B 1 112 ? -2.943 65.332 65.858 1.00 22.42 112 PHE B CA 1
ATOM 3909 C C . PHE B 1 112 ? -3.524 65.735 64.504 1.00 23.72 112 PHE B C 1
ATOM 3910 O O . PHE B 1 112 ? -4.733 65.683 64.301 1.00 25.73 112 PHE B O 1
ATOM 3918 N N . ILE B 1 113 ? -2.664 66.213 63.606 1.00 22.94 113 ILE B N 1
ATOM 3919 C CA . ILE B 1 113 ? -3.077 66.619 62.270 1.00 17.48 113 ILE B CA 1
ATOM 3920 C C . ILE B 1 113 ? -2.990 65.287 61.533 1.00 22.44 113 ILE B C 1
ATOM 3921 O O . ILE B 1 113 ? -1.907 64.746 61.330 1.00 21.99 113 ILE B O 1
ATOM 3926 N N . SER B 1 114 ? -4.150 64.780 61.137 1.00 21.45 114 SER B N 1
ATOM 3927 C CA . SER B 1 114 ? -4.274 63.449 60.567 1.00 22.70 114 SER B CA 1
ATOM 3928 C C . SER B 1 114 ? -5.128 63.336 59.319 1.00 23.32 114 SER B C 1
ATOM 3929 O O . SER B 1 114 ? -6.103 64.068 59.174 1.00 23.82 114 SER B O 1
ATOM 3932 N N . ASN B 1 115 ? -4.748 62.397 58.442 1.00 27.91 115 ASN B N 1
ATOM 3933 C CA . ASN B 1 115 ? -5.427 62.110 57.156 1.00 28.89 115 ASN B CA 1
ATOM 3934 C C . ASN B 1 115 ? -4.670 60.949 56.478 1.00 31.74 115 ASN B C 1
ATOM 3935 O O . ASN B 1 115 ? -3.470 61.064 56.191 1.00 29.17 115 ASN B O 1
ATOM 3940 N N . LEU B 1 116 ? -5.367 59.843 56.220 1.00 30.92 116 LEU B N 1
ATOM 3941 C CA . LEU B 1 116 ? -4.751 58.674 55.576 1.00 27.58 116 LEU B CA 1
ATOM 3942 C C . LEU B 1 116 ? -4.265 58.943 54.165 1.00 26.87 116 LEU B C 1
ATOM 3943 O O . LEU B 1 116 ? -3.456 58.187 53.636 1.00 33.83 116 LEU B O 1
ATOM 3948 N N . LYS B 1 117 ? -4.771 59.993 53.534 1.00 23.32 117 LYS B N 1
ATOM 3949 C CA . LYS B 1 117 ? -4.319 60.321 52.196 1.00 24.39 117 LYS B CA 1
ATOM 3950 C C . LYS B 1 117 ? -2.992 61.033 52.410 1.00 31.95 117 LYS B C 1
ATOM 3951 O O . LYS B 1 117 ? -2.915 61.972 53.197 1.00 28.56 117 LYS B O 1
ATOM 3957 N N . GLY B 1 118 ? -1.959 60.570 51.711 1.00 26.86 118 GLY B N 1
ATOM 3958 C CA . GLY B 1 118 ? -0.631 61.131 51.859 1.00 28.80 118 GLY B CA 1
ATOM 3959 C C . GLY B 1 118 ? -0.319 62.335 51.009 1.00 33.85 118 GLY B C 1
ATOM 3960 O O . GLY B 1 118 ? -1.038 62.624 50.045 1.00 34.06 118 GLY B O 1
ATOM 3961 N N . GLY B 1 119 ? 0.738 63.052 51.404 1.00 27.57 119 GLY B N 1
ATOM 3962 C CA . GLY B 1 119 ? 1.184 64.231 50.686 1.00 25.88 119 GLY B CA 1
ATOM 3963 C C . GLY B 1 119 ? 0.207 65.388 50.780 1.00 31.40 119 GLY B C 1
ATOM 3964 O O . GLY B 1 119 ? 0.222 66.284 49.939 1.00 29.74 119 GLY B O 1
ATOM 3965 N N . VAL B 1 120 ? -0.651 65.385 51.794 1.00 22.64 120 VAL B N 1
ATOM 3966 C CA . VAL B 1 120 ? -1.619 66.467 51.906 1.00 25.88 120 VAL B CA 1
ATOM 3967 C C . VAL B 1 120 ? -1.112 67.618 52.785 1.00 20.26 120 VAL B C 1
ATOM 3968 O O . VAL B 1 120 ? -1.803 68.606 52.939 1.00 24.43 120 VAL B O 1
ATOM 3972 N N . SER B 1 121 ? 0.111 67.483 53.309 1.00 20.63 121 SER B N 1
ATOM 3973 C CA . SER B 1 121 ? 0.757 68.469 54.174 1.00 14.59 121 SER B CA 1
ATOM 3974 C C . SER B 1 121 ? 0.604 68.198 55.679 1.00 16.34 121 SER B C 1
ATOM 3975 O O . SER B 1 121 ? 0.726 69.120 56.478 1.00 21.29 121 SER B O 1
ATOM 3978 N N . LYS B 1 122 ? 0.327 66.952 56.067 1.00 16.35 122 LYS B N 1
ATOM 3979 C CA . LYS B 1 122 ? 0.253 66.625 57.496 1.00 16.52 122 LYS B CA 1
ATOM 3980 C C . LYS B 1 122 ? 1.552 67.106 58.181 1.00 18.68 122 LYS B C 1
ATOM 3981 O O . LYS B 1 122 ? 1.520 67.828 59.181 1.00 21.02 122 LYS B O 1
ATOM 3987 N N . THR B 1 123 ? 2.697 66.730 57.621 1.00 22.67 123 THR B N 1
ATOM 3988 C CA . THR B 1 123 ? 4.007 67.107 58.204 1.00 20.10 123 THR B CA 1
ATOM 3989 C C . THR B 1 123 ? 4.376 68.596 58.162 1.00 22.47 123 THR B C 1
ATOM 3990 O O . THR B 1 123 ? 4.710 69.190 59.210 1.00 19.88 123 THR B O 1
ATOM 3994 N N . VAL B 1 124 ? 4.307 69.200 5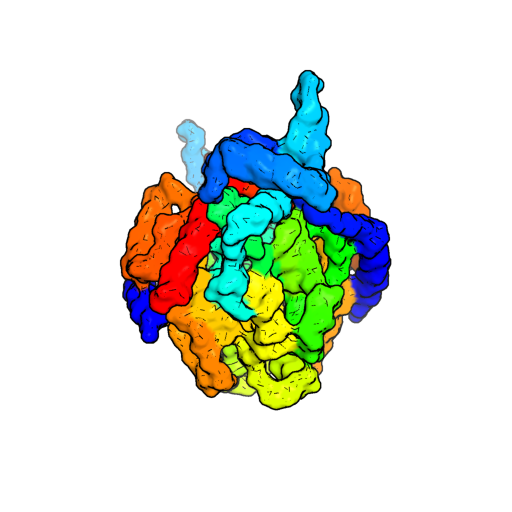6.980 1.00 14.64 124 VAL B N 1
ATOM 3995 C CA . VAL B 1 124 ? 4.617 70.618 56.855 1.00 19.85 124 VAL B CA 1
ATOM 3996 C C . VAL B 1 124 ? 3.657 71.450 57.726 1.00 18.79 124 VAL B C 1
ATOM 3997 O O . VAL B 1 124 ? 4.077 72.451 58.312 1.00 22.20 124 VAL B O 1
ATOM 4001 N N . SER B 1 125 ? 2.377 71.047 57.800 1.00 18.27 125 SER B N 1
ATOM 4002 C CA . SER B 1 125 ? 1.386 71.759 58.626 1.00 19.37 125 SER B CA 1
ATOM 4003 C C . SER B 1 125 ? 1.778 71.660 60.099 1.00 17.56 125 SER B C 1
ATOM 4004 O O . SER B 1 125 ? 1.771 72.650 60.811 1.00 19.46 125 SER B O 1
ATOM 4007 N N . THR B 1 126 ? 2.106 70.455 60.548 1.00 16.85 126 THR B N 1
ATOM 4008 C CA . THR B 1 126 ? 2.487 70.227 61.942 1.00 21.82 126 THR B CA 1
ATOM 4009 C C . THR B 1 126 ? 3.696 71.056 62.380 1.00 24.04 126 THR B C 1
ATOM 4010 O O . THR B 1 126 ? 3.713 71.744 63.422 1.00 22.42 126 THR B O 1
ATOM 4014 N N . VAL B 1 127 ? 4.720 70.949 61.551 1.00 21.15 127 VAL B N 1
ATOM 4015 C CA . VAL B 1 127 ? 6.015 71.569 61.749 1.00 20.89 127 VAL B CA 1
ATOM 4016 C C . VAL B 1 127 ? 5.923 73.110 61.607 1.00 24.43 127 VAL B C 1
ATOM 4017 O O . VAL B 1 127 ? 6.554 73.865 62.377 1.00 18.65 127 VAL B O 1
ATOM 4021 N N . SER B 1 128 ? 5.106 73.581 60.662 1.00 16.90 128 SER B N 1
ATOM 4022 C CA . SER B 1 128 ? 4.916 75.010 60.483 1.00 17.41 128 SER B CA 1
ATOM 4023 C C . SER B 1 128 ? 4.095 75.557 61.656 1.00 23.43 128 SER B C 1
ATOM 4024 O O . SER B 1 128 ? 4.391 76.645 62.154 1.00 22.47 128 SER B O 1
ATOM 4027 N N . LEU B 1 129 ? 3.094 74.792 62.107 1.00 16.18 129 LEU B N 1
ATOM 4028 C CA . LEU B 1 129 ? 2.244 75.194 63.227 1.00 19.77 129 LEU B CA 1
ATOM 4029 C C . LEU B 1 129 ? 3.092 75.339 64.509 1.00 20.70 129 LEU B C 1
ATOM 4030 O O . LEU B 1 129 ? 2.943 76.312 65.260 1.00 18.55 129 LEU B O 1
ATOM 4035 N N . ALA B 1 130 ? 3.961 74.355 64.755 1.00 18.84 130 ALA B N 1
ATOM 4036 C CA . ALA B 1 130 ? 4.812 74.337 65.932 1.00 19.44 130 ALA B CA 1
ATOM 4037 C C . ALA B 1 130 ? 5.756 75.561 65.953 1.00 25.49 130 ALA B C 1
ATOM 4038 O O . ALA B 1 130 ? 5.763 76.332 66.923 1.00 18.75 130 ALA B O 1
ATOM 4040 N N . HIS B 1 131 ? 6.527 75.757 64.887 1.00 18.13 131 HIS B N 1
ATOM 4041 C CA . HIS B 1 131 ? 7.425 76.901 64.833 1.00 19.15 131 HIS B CA 1
ATOM 4042 C C . HIS B 1 131 ? 6.699 78.231 64.801 1.00 18.38 131 HIS B C 1
ATOM 4043 O O . HIS B 1 131 ? 7.083 79.151 65.533 1.00 23.11 131 HIS B O 1
ATOM 4050 N N . ALA B 1 132 ? 5.661 78.350 63.967 1.00 19.20 132 ALA B N 1
ATOM 4051 C CA . ALA B 1 132 ? 4.912 79.613 63.851 1.00 22.81 132 ALA B CA 1
ATOM 4052 C C . ALA B 1 132 ? 4.128 80.039 65.095 1.00 18.58 132 ALA B C 1
ATOM 4053 O O . ALA B 1 132 ? 3.952 81.225 65.307 1.00 20.17 132 ALA B O 1
ATOM 4055 N N . MET B 1 133 ? 3.647 79.104 65.913 1.00 19.02 133 MET B N 1
ATOM 4056 C CA . MET B 1 133 ? 2.966 79.511 67.157 1.00 19.82 133 MET B CA 1
ATOM 4057 C C . MET B 1 133 ? 4.005 79.996 68.166 1.00 20.75 133 MET B C 1
ATOM 4058 O O . MET B 1 133 ? 3.813 81.012 68.832 1.00 17.19 133 MET B O 1
ATOM 4063 N N . ARG B 1 134 ? 5.109 79.263 68.282 1.00 20.63 134 ARG B N 1
ATOM 4064 C CA . ARG B 1 134 ? 6.164 79.632 69.219 1.00 18.46 134 ARG B CA 1
ATOM 4065 C C . ARG B 1 134 ? 6.725 81.014 68.926 1.00 19.81 134 ARG B C 1
ATOM 4066 O O . ARG B 1 134 ? 6.901 81.833 69.825 1.00 17.10 134 ARG B O 1
ATOM 4074 N N . ALA B 1 135 ? 6.981 81.274 67.654 1.00 18.48 135 ALA B N 1
ATOM 4075 C CA . ALA B 1 135 ? 7.564 82.532 67.247 1.00 22.18 135 ALA B CA 1
ATOM 4076 C C . ALA B 1 135 ? 6.588 83.537 66.628 1.00 17.63 135 ALA B C 1
ATOM 4077 O O . ALA B 1 135 ? 7.017 84.461 65.911 1.00 19.81 135 ALA B O 1
ATOM 4079 N N . HIS B 1 136 ? 5.287 83.375 66.882 1.00 20.55 136 HIS B N 1
ATOM 4080 C CA . HIS B 1 136 ? 4.300 84.316 66.313 1.00 19.36 136 HIS B CA 1
ATOM 4081 C C . HIS B 1 136 ? 4.495 85.674 67.010 1.00 21.09 136 HIS B C 1
ATOM 4082 O O . HIS B 1 136 ? 4.481 85.751 68.242 1.00 17.56 136 HIS B O 1
ATOM 4089 N N . PRO B 1 137 ? 4.631 86.756 66.224 1.00 19.92 137 PRO B N 1
ATOM 4090 C CA . PRO B 1 137 ? 4.836 88.128 66.710 1.00 16.60 137 PRO B CA 1
ATOM 4091 C C . PRO B 1 137 ? 3.806 88.548 67.768 1.00 17.97 137 PRO B C 1
ATOM 4092 O O . PRO B 1 137 ? 4.089 89.388 68.630 1.00 21.39 137 PRO B O 1
ATOM 4096 N N . HIS B 1 138 ? 2.619 87.967 67.693 1.00 17.30 138 HIS B N 1
ATOM 4097 C CA . HIS B 1 138 ? 1.527 88.291 68.633 1.00 17.44 138 HIS B CA 1
ATOM 4098 C C . HIS B 1 138 ? 1.300 87.269 69.753 1.00 20.79 138 HIS B C 1
ATOM 4099 O O . HIS B 1 138 ? 0.391 87.453 70.575 1.00 17.24 138 HIS B O 1
ATOM 4106 N N . LEU B 1 139 ? 2.098 86.199 69.779 1.00 15.00 139 LEU B N 1
ATOM 4107 C CA . LEU B 1 139 ? 1.981 85.172 70.832 1.00 15.08 139 LEU B CA 1
ATOM 4108 C C . LEU B 1 139 ? 3.279 85.024 71.666 1.00 18.52 139 LEU B C 1
ATOM 4109 O O . LEU B 1 139 ? 3.410 84.059 72.422 1.00 17.72 139 LEU B O 1
ATOM 4114 N N . LEU B 1 140 ? 4.218 85.970 71.545 1.00 19.15 140 LEU B N 1
ATOM 4115 C CA . LEU B 1 140 ? 5.477 85.858 72.302 1.00 17.96 140 LEU B CA 1
ATOM 4116 C C . LEU B 1 140 ? 5.223 85.974 73.809 1.00 20.03 140 LEU B C 1
ATOM 4117 O O . LEU B 1 140 ? 5.910 85.314 74.593 1.00 15.21 140 LEU B O 1
ATOM 4122 N N . MET B 1 141 ? 4.229 86.769 74.212 1.00 13.30 141 MET B N 1
ATOM 4123 C CA . MET B 1 141 ? 3.949 86.873 75.651 1.00 14.06 141 MET B CA 1
ATOM 4124 C C . MET B 1 141 ? 3.426 85.532 76.192 1.00 16.77 141 MET B C 1
ATOM 4125 O O . MET B 1 141 ? 3.384 85.328 77.407 1.00 16.18 141 MET B O 1
ATOM 4130 N N . GLU B 1 142 ? 3.040 84.600 75.311 1.00 17.71 142 GLU B N 1
ATOM 4131 C CA .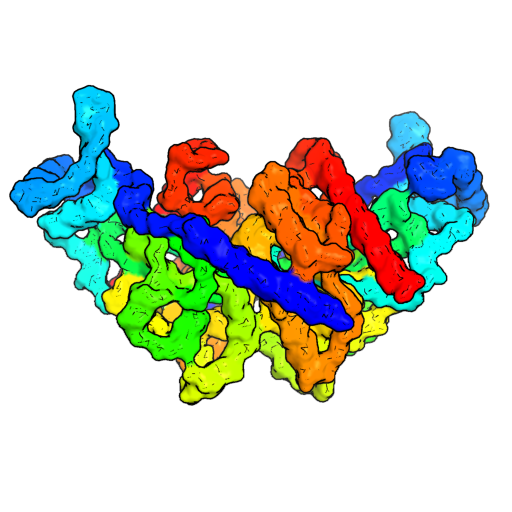 GLU B 1 142 ? 2.585 83.270 75.796 1.00 15.00 142 GLU B CA 1
ATOM 4132 C C . GLU B 1 142 ? 3.755 82.356 76.203 1.00 16.31 142 GLU B C 1
ATOM 4133 O O . GLU B 1 142 ? 3.550 81.360 76.928 1.00 16.25 142 GLU B O 1
ATOM 4139 N N . ASP B 1 143 ? 4.975 82.705 75.752 1.00 14.09 143 ASP B N 1
ATOM 4140 C CA . ASP B 1 143 ? 6.210 81.950 76.032 1.00 14.63 143 ASP B CA 1
ATOM 4141 C C . ASP B 1 143 ? 5.912 80.442 75.885 1.00 18.42 143 ASP B C 1
ATOM 4142 O O . ASP B 1 143 ? 6.136 79.630 76.810 1.00 15.08 143 ASP B O 1
ATOM 4147 N N . LEU B 1 144 ? 5.443 80.053 74.709 1.00 15.01 144 LEU B N 1
ATOM 4148 C CA . LEU B 1 144 ? 5.070 78.645 74.508 1.00 18.87 144 LEU B CA 1
ATOM 4149 C C . LEU B 1 144 ? 6.191 77.598 74.523 1.00 22.62 144 LEU B C 1
ATOM 4150 O O . LEU B 1 144 ? 7.314 77.864 74.117 1.00 21.33 144 LEU B O 1
ATOM 4155 N N . ARG B 1 145 ? 5.866 76.406 75.029 1.00 16.62 145 ARG B N 1
ATOM 4156 C CA . ARG B 1 145 ? 6.797 75.281 75.085 1.00 14.21 145 ARG B CA 1
ATOM 4157 C C . ARG B 1 145 ? 6.054 74.225 74.220 1.00 14.88 145 ARG B C 1
ATOM 4158 O O . ARG B 1 145 ? 4.926 73.812 74.539 1.00 15.70 145 ARG B O 1
ATOM 4166 N N . ILE B 1 146 ? 6.680 73.811 73.125 1.00 15.89 146 ILE B N 1
ATOM 4167 C CA . ILE B 1 146 ? 6.045 72.897 72.182 1.00 12.84 146 ILE B CA 1
ATOM 4168 C C . ILE B 1 146 ? 6.946 71.719 71.830 1.00 19.72 146 ILE B C 1
ATOM 4169 O O . ILE B 1 146 ? 8.156 71.884 71.555 1.00 17.24 146 ILE B O 1
ATOM 4174 N N . LEU B 1 147 ? 6.339 70.533 71.819 1.00 17.07 147 LEU B N 1
ATOM 4175 C CA . LEU B 1 147 ? 7.052 69.317 71.473 1.00 17.39 147 LEU B CA 1
ATOM 4176 C C . LEU B 1 147 ? 6.383 68.661 70.275 1.00 18.99 147 LEU B C 1
ATOM 4177 O O . LEU B 1 147 ? 5.139 68.592 70.199 1.00 16.48 147 LEU B O 1
ATOM 4182 N N . VAL B 1 148 ? 7.199 68.212 69.324 1.00 17.82 148 VAL B N 1
ATOM 4183 C CA . VAL B 1 148 ? 6.663 67.488 68.170 1.00 14.91 148 VAL B CA 1
ATOM 4184 C C . VAL B 1 148 ? 7.187 66.055 68.302 1.00 21.89 148 VAL B C 1
ATOM 4185 O O . VAL B 1 148 ? 8.417 65.807 68.390 1.00 13.86 148 VAL B O 1
ATOM 4189 N N . ILE B 1 149 ? 6.246 65.116 68.359 1.00 17.25 149 ILE B N 1
ATOM 4190 C CA . ILE B 1 149 ? 6.596 63.701 68.454 1.00 22.80 149 ILE B CA 1
ATOM 4191 C C . ILE B 1 149 ? 6.483 63.061 67.065 1.00 18.40 149 ILE B C 1
ATOM 4192 O O . ILE B 1 149 ? 5.404 62.927 66.520 1.00 18.52 149 ILE B O 1
ATOM 4197 N N . ASP B 1 150 ? 7.618 62.661 66.503 1.00 23.71 150 ASP B N 1
ATOM 4198 C CA . ASP B 1 150 ? 7.635 62.062 65.169 1.00 23.39 150 ASP B CA 1
ATOM 4199 C C . ASP B 1 150 ? 7.465 60.554 65.239 1.00 22.11 150 ASP B C 1
ATOM 4200 O O . ASP B 1 150 ? 8.302 59.859 65.820 1.00 21.16 150 ASP B O 1
ATOM 4205 N N . LEU B 1 151 ? 6.358 60.061 64.688 1.00 22.45 151 LEU B N 1
ATOM 4206 C CA . LEU B 1 151 ? 6.109 58.616 64.626 1.00 21.73 151 LEU B CA 1
ATOM 4207 C C . LEU B 1 151 ? 6.075 58.065 63.178 1.00 26.95 151 LEU B C 1
ATOM 4208 O O . LEU B 1 151 ? 5.456 57.026 62.910 1.00 27.45 151 LEU B O 1
ATOM 4213 N N . ASP B 1 152 ? 6.711 58.770 62.241 1.00 26.36 152 ASP B N 1
ATOM 4214 C CA . ASP B 1 152 ? 6.791 58.276 60.843 1.00 21.43 152 ASP B CA 1
ATOM 4215 C C . ASP B 1 152 ? 8.207 57.739 60.638 1.00 16.59 152 ASP B C 1
ATOM 4216 O O . ASP B 1 152 ? 9.158 58.503 60.718 1.00 21.87 152 ASP B O 1
ATOM 4221 N N . PRO B 1 153 ? 8.376 56.424 60.364 1.00 23.68 153 PRO B N 1
ATOM 4222 C CA . PRO B 1 153 ? 9.754 55.951 60.169 1.00 19.08 153 PRO B CA 1
ATOM 4223 C C . PRO B 1 153 ? 10.511 56.771 59.104 1.00 23.71 153 PRO B C 1
ATOM 4224 O O . PRO B 1 153 ? 11.749 56.840 59.129 1.00 21.93 153 PRO B O 1
ATOM 4228 N N . GLN B 1 154 ? 9.784 57.375 58.163 1.00 19.20 154 GLN B N 1
ATOM 4229 C CA . GLN B 1 154 ? 10.444 58.185 57.125 1.00 20.21 154 GLN B CA 1
ATOM 4230 C C . GLN B 1 154 ? 11.069 59.455 57.762 1.00 23.21 154 GLN B C 1
ATOM 4231 O O . GLN B 1 154 ? 11.872 60.134 57.132 1.00 20.10 154 GLN B O 1
ATOM 4237 N N . SER B 1 155 ? 10.664 59.751 59.005 1.00 23.70 155 SER B N 1
ATOM 4238 C CA . SER B 1 155 ? 11.143 60.893 59.818 1.00 26.09 155 SER B CA 1
ATOM 4239 C C . SER B 1 155 ? 11.194 62.289 59.176 1.00 24.98 155 SER B C 1
ATOM 4240 O O . SER B 1 155 ? 12.139 63.072 59.395 1.00 25.14 155 SER B O 1
ATOM 4243 N N . SER B 1 156 ? 10.149 62.624 58.431 1.00 20.68 156 SER B N 1
ATOM 4244 C CA . SER B 1 156 ? 10.103 63.924 57.781 1.00 22.97 156 SER B CA 1
ATOM 4245 C C . SER B 1 156 ? 10.049 65.038 58.799 1.00 24.85 156 SER B C 1
ATOM 4246 O O . SER B 1 156 ? 10.761 66.035 58.645 1.00 24.69 156 SER B O 1
ATOM 4249 N N . ALA B 1 157 ? 9.222 64.880 59.839 1.00 16.72 157 ALA B N 1
ATOM 4250 C CA . ALA B 1 157 ? 9.142 65.940 60.846 1.00 19.72 157 ALA B CA 1
ATOM 4251 C C . ALA B 1 157 ? 10.521 66.163 61.470 1.00 21.61 157 ALA B C 1
ATOM 4252 O O . ALA B 1 157 ? 10.974 67.303 61.605 1.00 20.15 157 ALA B O 1
ATOM 4254 N N . THR B 1 158 ? 11.190 65.074 61.839 1.00 18.24 158 THR B N 1
ATOM 4255 C CA . THR B 1 158 ? 12.524 65.158 62.450 1.00 22.87 158 THR B CA 1
ATOM 4256 C C . THR B 1 158 ? 13.481 65.947 61.573 1.00 25.40 158 THR B C 1
ATOM 4257 O O . THR B 1 158 ? 14.239 66.805 62.041 1.00 20.68 158 THR B O 1
ATOM 4261 N N . MET B 1 159 ? 13.430 65.675 60.280 1.00 21.22 159 MET B N 1
ATOM 4262 C CA . MET B 1 159 ? 14.322 66.358 59.382 1.00 20.90 159 MET B CA 1
ATOM 4263 C C . MET B 1 159 ? 13.984 67.836 59.274 1.00 22.36 159 MET B C 1
ATOM 4264 O O . MET B 1 159 ? 14.879 68.662 59.230 1.00 23.00 159 MET B O 1
ATOM 4269 N N . PHE B 1 160 ? 12.701 68.184 59.220 1.00 21.51 160 PHE B N 1
ATOM 4270 C CA . PHE B 1 160 ? 12.360 69.602 59.156 1.00 18.97 160 PHE B CA 1
ATOM 4271 C C . PHE B 1 160 ? 12.771 70.366 60.396 1.00 21.27 160 PHE B C 1
ATOM 4272 O O . PHE B 1 160 ? 13.230 71.519 60.310 1.00 22.22 160 PHE B O 1
ATOM 4280 N N . LEU B 1 161 ? 12.615 69.727 61.552 1.00 16.93 161 LEU B N 1
ATOM 4281 C CA . LEU B 1 161 ? 12.890 70.392 62.827 1.00 24.95 161 LEU B CA 1
ATOM 4282 C C . LEU B 1 161 ? 14.359 70.561 63.245 1.00 29.67 161 LEU B C 1
ATOM 4283 O O . LEU B 1 161 ? 14.723 71.548 63.900 1.00 30.03 161 LEU B O 1
ATOM 4288 N N . SER B 1 162 ? 15.207 69.619 62.856 1.00 31.79 162 SER B N 1
ATOM 4289 C CA . SER B 1 162 ? 16.615 69.699 63.214 1.00 30.85 162 SER B CA 1
ATOM 4290 C C . SER B 1 162 ? 17.462 70.204 62.050 1.00 32.98 162 SER B C 1
ATOM 4291 O O . SER B 1 162 ? 16.963 70.428 60.936 1.00 33.60 162 SER B O 1
ATOM 4294 N N . HIS B 1 163 ? 18.741 70.434 62.327 1.00 38.93 163 HIS B N 1
ATOM 4295 C CA . HIS B 1 163 ? 19.686 70.827 61.281 1.00 45.85 163 HIS B CA 1
ATOM 4296 C C . HIS B 1 163 ? 20.376 69.540 60.844 1.00 39.74 163 HIS B C 1
ATOM 4297 O O . HIS B 1 163 ? 20.612 68.659 61.669 1.00 40.84 163 HIS B O 1
ATOM 4304 N N . LYS B 1 164 ? 20.705 69.433 59.561 1.00 42.18 164 LYS B N 1
ATOM 4305 C CA . LYS B 1 164 ? 21.345 68.223 59.031 1.00 51.78 164 LYS B CA 1
ATOM 4306 C C . LYS B 1 164 ? 22.435 67.621 59.932 1.00 52.10 164 LYS B C 1
ATOM 4307 O O . LYS B 1 164 ? 22.405 66.426 60.231 1.00 53.24 164 LYS B O 1
ATOM 4313 N N . HIS B 1 165 ? 23.373 68.450 60.384 1.00 51.53 165 HIS B N 1
ATOM 4314 C CA . HIS B 1 165 ? 24.479 67.959 61.211 1.00 59.36 165 HIS B CA 1
ATOM 4315 C C . HIS B 1 165 ? 24.314 68.210 62.698 1.00 61.06 165 HIS B C 1
ATOM 4316 O O . HIS B 1 165 ? 25.227 67.993 63.495 1.00 61.87 165 HIS B O 1
ATOM 4323 N N . SER B 1 166 ? 23.136 68.655 63.076 1.00 60.70 166 SER B N 1
ATOM 4324 C CA . SER B 1 166 ? 22.875 68.930 64.468 1.00 64.94 166 SER B CA 1
ATOM 4325 C C . SER B 1 166 ? 22.448 67.655 65.192 1.00 61.35 166 SER B C 1
ATOM 4326 O O . SER B 1 166 ? 22.802 67.416 66.347 1.00 60.41 166 SER B O 1
ATOM 4329 N N . ILE B 1 167 ? 21.723 66.809 64.484 1.00 55.11 167 ILE B N 1
ATOM 4330 C CA . ILE B 1 167 ? 21.185 65.615 65.098 1.00 59.91 167 ILE B CA 1
ATOM 4331 C C . ILE B 1 167 ? 22.020 64.328 65.035 1.00 57.45 167 ILE B C 1
ATOM 4332 O O . ILE B 1 167 ? 22.041 63.560 65.999 1.00 58.56 167 ILE B O 1
ATOM 4337 N N . GLY B 1 168 ? 22.718 64.097 63.926 1.00 52.41 168 GLY B N 1
ATOM 4338 C CA . GLY B 1 168 ? 23.512 62.884 63.810 1.00 49.18 168 GLY B CA 1
ATOM 4339 C C . GLY B 1 168 ? 22.636 61.672 63.524 1.00 47.02 168 GLY B C 1
ATOM 4340 O O . GLY B 1 168 ? 21.493 61.821 63.112 1.00 50.11 168 GLY B O 1
ATOM 4341 N N . ILE B 1 169 ? 23.160 60.467 63.730 1.00 42.69 169 ILE B N 1
ATOM 4342 C CA . ILE B 1 169 ? 22.374 59.255 63.486 1.00 41.49 169 ILE B CA 1
ATOM 4343 C C . ILE B 1 169 ? 21.443 59.038 64.669 1.00 36.22 169 ILE B C 1
ATOM 4344 O O . ILE B 1 169 ? 21.888 58.970 65.810 1.00 40.40 169 ILE B O 1
ATOM 4349 N N . VAL B 1 170 ? 20.150 58.927 64.400 1.00 39.14 170 VAL B N 1
ATOM 4350 C CA . VAL B 1 170 ? 19.170 58.760 65.472 1.00 40.46 170 VAL B CA 1
ATOM 4351 C C . VAL B 1 170 ? 18.932 57.317 65.918 1.00 42.06 170 VAL B C 1
ATOM 4352 O O . VAL B 1 170 ? 18.758 56.439 65.079 1.00 42.69 170 VAL B O 1
ATOM 4356 N N . ASN B 1 171 ? 18.879 57.101 67.232 1.00 37.84 171 ASN B N 1
ATOM 4357 C CA . ASN B 1 171 ? 18.594 55.787 67.816 1.00 41.25 171 ASN B CA 1
ATOM 4358 C C . ASN B 1 171 ? 17.476 55.868 68.861 1.00 38.20 171 ASN B C 1
ATOM 4359 O O . ASN B 1 171 ? 16.584 55.013 68.903 1.00 32.48 171 ASN B O 1
ATOM 4364 N N . ALA B 1 172 ? 17.522 56.892 69.714 1.00 33.18 172 ALA B N 1
ATOM 4365 C CA . ALA B 1 172 ? 16.499 57.048 70.752 1.00 30.45 172 ALA B CA 1
ATOM 4366 C C . ALA B 1 172 ? 15.259 57.721 70.133 1.00 29.78 172 ALA B C 1
ATOM 4367 O O . ALA B 1 172 ? 15.125 58.951 70.156 1.00 32.56 172 ALA B O 1
ATOM 4369 N N . THR B 1 173 ? 14.335 56.911 69.620 1.00 25.95 173 THR B N 1
ATOM 4370 C CA . THR B 1 173 ? 13.147 57.433 68.949 1.00 23.18 173 THR B CA 1
ATOM 4371 C C . THR B 1 173 ? 11.869 57.372 69.770 1.00 20.44 173 THR B C 1
ATOM 4372 O O . THR B 1 173 ? 11.814 56.709 70.797 1.00 22.77 173 THR B O 1
ATOM 4376 N N . SER B 1 174 ? 10.837 58.060 69.277 1.00 20.56 174 SER B N 1
ATOM 4377 C CA . SER B 1 174 ? 9.508 58.051 69.904 1.00 22.08 174 SER B CA 1
ATOM 4378 C C . SER B 1 174 ? 9.008 56.590 70.088 1.00 27.52 174 SER B C 1
ATOM 4379 O O . SER B 1 174 ? 8.532 56.189 71.167 1.00 21.79 174 SER B O 1
ATOM 4382 N N . ALA B 1 175 ? 9.128 55.795 69.024 1.00 24.79 175 ALA B N 1
ATOM 4383 C CA . ALA B 1 175 ? 8.714 54.386 69.066 1.00 23.16 175 ALA B CA 1
ATOM 4384 C C . ALA B 1 175 ? 9.530 53.623 70.142 1.00 23.46 175 ALA B C 1
ATOM 4385 O O . ALA B 1 175 ? 8.971 52.831 70.908 1.00 26.06 175 ALA B O 1
ATOM 4387 N N . GLN B 1 176 ? 10.845 53.860 70.204 1.00 24.67 176 GLN B N 1
ATOM 4388 C CA . GLN B 1 176 ? 11.695 53.234 71.232 1.00 23.25 176 GLN B CA 1
ATOM 4389 C C . GLN B 1 176 ? 11.214 53.660 72.632 1.00 29.85 176 GLN B C 1
ATOM 4390 O O . GLN B 1 176 ? 11.127 52.834 73.551 1.00 24.90 176 GLN B O 1
ATOM 4396 N N . ALA B 1 177 ? 10.953 54.956 72.805 1.00 26.09 177 ALA B N 1
ATOM 4397 C CA . ALA B 1 177 ? 10.468 55.473 74.103 1.00 28.43 177 ALA B CA 1
ATOM 4398 C C . ALA B 1 177 ? 9.154 54.813 74.538 1.00 28.86 177 ALA B C 1
ATOM 4399 O O . ALA B 1 177 ? 8.928 54.539 75.738 1.00 27.30 177 ALA B O 1
ATOM 4401 N N . MET B 1 178 ? 8.271 54.586 73.575 1.00 25.62 178 MET B N 1
ATOM 4402 C CA . MET B 1 178 ? 6.986 53.953 73.886 1.00 26.32 178 MET B CA 1
ATOM 4403 C C . MET B 1 178 ? 7.205 52.532 74.442 1.00 30.40 178 MET B C 1
ATOM 4404 O O . MET B 1 178 ? 6.504 52.106 75.352 1.00 31.37 178 MET B O 1
ATOM 4409 N N . LEU B 1 179 ? 8.200 51.818 73.912 1.00 32.76 179 LEU B N 1
ATOM 4410 C CA . LEU B 1 179 ? 8.478 50.457 74.367 1.00 32.48 179 LEU B CA 1
ATOM 4411 C C . LEU B 1 179 ? 9.316 50.372 75.641 1.00 32.88 179 LEU B C 1
ATOM 4412 O O . LEU B 1 179 ? 9.086 49.494 76.455 1.00 32.77 179 LEU B O 1
ATOM 4417 N N . GLN B 1 180 ? 10.282 51.273 75.811 1.00 30.97 180 GLN B N 1
ATOM 4418 C CA . GLN B 1 180 ? 11.147 51.266 76.996 1.00 34.19 180 GLN B CA 1
ATOM 4419 C C . GLN B 1 180 ? 10.458 51.759 78.276 1.00 34.43 180 GLN B C 1
ATOM 4420 O O . GLN B 1 180 ? 10.834 51.369 79.380 1.00 32.44 180 GLN B O 1
ATOM 4426 N N . ASN B 1 181 ? 9.419 52.580 78.121 1.00 33.98 181 ASN B N 1
ATOM 4427 C CA . ASN B 1 181 ? 8.660 53.112 79.252 1.00 28.45 181 ASN B CA 1
ATOM 4428 C C . ASN B 1 181 ? 9.579 53.680 80.311 1.00 30.18 181 ASN B C 1
ATOM 4429 O O . ASN B 1 181 ? 9.619 53.176 81.427 1.00 31.70 181 ASN B O 1
ATOM 4434 N N . VAL B 1 182 ? 10.319 54.728 79.963 1.00 30.30 182 VAL B N 1
ATOM 4435 C CA . VAL B 1 182 ? 11.257 55.333 80.898 1.00 26.81 182 VAL B CA 1
ATOM 4436 C C . VAL B 1 182 ? 10.620 56.480 81.666 1.00 27.65 182 VAL B C 1
ATOM 4437 O O . VAL B 1 182 ? 9.458 56.822 81.447 1.00 28.97 182 VAL B O 1
ATOM 4441 N N . SER B 1 183 ? 11.391 57.084 82.561 1.00 26.43 183 SER B N 1
ATOM 4442 C CA . SER B 1 183 ? 10.860 58.159 83.380 1.00 32.42 183 SER B CA 1
ATOM 4443 C C . SER B 1 183 ? 10.798 59.485 82.639 1.00 33.99 183 SER B C 1
ATOM 4444 O O . SER B 1 183 ? 11.398 59.662 81.569 1.00 24.47 183 SER B O 1
ATOM 4447 N N . ARG B 1 184 ? 10.058 60.404 83.254 1.00 33.34 184 ARG B N 1
ATOM 4448 C CA . ARG B 1 184 ? 9.889 61.740 82.750 1.00 33.95 184 ARG B CA 1
ATOM 4449 C C . ARG B 1 184 ? 11.268 62.332 82.491 1.00 30.77 184 ARG B C 1
ATOM 4450 O O . ARG B 1 184 ? 11.538 62.863 81.407 1.00 25.43 184 ARG B O 1
ATOM 4458 N N . GLU B 1 185 ? 12.141 62.216 83.489 1.00 28.31 185 GLU B N 1
ATOM 4459 C CA . GLU B 1 185 ? 13.500 62.768 83.403 1.00 28.98 185 GLU B CA 1
ATOM 4460 C C . GLU B 1 185 ? 14.350 62.147 82.298 1.00 30.72 185 GLU B C 1
ATOM 4461 O O . GLU B 1 185 ? 15.145 62.842 81.642 1.00 27.19 185 GLU B O 1
ATOM 4467 N N . GLU B 1 186 ? 14.199 60.839 82.090 1.00 29.42 186 GLU B N 1
ATOM 4468 C CA . GLU B 1 186 ? 14.965 60.178 81.039 1.00 31.52 186 GLU B CA 1
ATOM 4469 C C . GLU B 1 186 ? 14.473 60.643 79.649 1.00 27.74 186 GLU B C 1
ATOM 4470 O O . GLU B 1 186 ? 15.274 60.796 78.708 1.00 26.72 186 GLU B O 1
ATOM 4476 N N . LEU B 1 187 ? 13.164 60.872 79.529 1.00 27.19 187 LEU B N 1
ATOM 4477 C CA . LEU B 1 187 ? 12.600 61.364 78.269 1.00 29.71 187 LEU B CA 1
ATOM 4478 C C . LEU B 1 187 ? 13.203 62.742 77.952 1.00 27.19 187 LEU B C 1
ATOM 4479 O O . LEU B 1 187 ? 13.698 62.990 76.850 1.00 23.09 187 LEU B O 1
ATOM 4484 N N . LEU B 1 188 ? 13.198 63.619 78.954 1.00 26.81 188 LEU B N 1
ATOM 4485 C CA . LEU B 1 188 ? 13.719 64.983 78.808 1.00 25.04 188 LEU B CA 1
ATOM 4486 C C . LEU B 1 188 ? 15.229 65.023 78.535 1.00 28.13 188 LEU B C 1
ATOM 4487 O O . LEU B 1 188 ? 15.718 65.891 77.824 1.00 23.43 188 LEU B O 1
ATOM 4492 N N . GLU B 1 189 ? 15.968 64.065 79.078 1.00 26.36 189 GLU B N 1
ATOM 4493 C CA . GLU B 1 189 ? 17.395 64.058 78.852 1.00 29.67 189 GLU B CA 1
ATOM 4494 C C . GLU B 1 189 ? 17.918 63.177 77.722 1.00 26.37 189 GLU B C 1
ATOM 4495 O O . GLU B 1 189 ? 18.873 63.567 77.059 1.00 27.34 189 GLU B O 1
ATOM 4501 N N . GLU B 1 190 ? 17.312 62.016 77.495 1.00 24.60 190 GLU B N 1
ATOM 4502 C CA . GLU B 1 190 ? 17.809 61.089 76.464 1.00 30.70 190 GLU B CA 1
ATOM 4503 C C . GLU B 1 190 ? 17.032 60.975 75.153 1.00 30.93 190 GLU B C 1
ATOM 4504 O O . GLU B 1 190 ? 17.575 60.498 74.164 1.00 32.13 190 GLU B O 1
ATOM 4510 N N . PHE B 1 191 ? 15.767 61.373 75.130 1.00 24.83 191 PHE B N 1
ATOM 4511 C CA . PHE B 1 191 ? 15.019 61.245 73.890 1.00 25.50 191 PHE B CA 1
ATOM 4512 C C . PHE B 1 191 ? 14.690 62.568 73.193 1.00 27.21 191 PHE B C 1
ATOM 4513 O O . PHE B 1 191 ? 14.778 62.671 71.979 1.00 29.69 191 PHE B O 1
ATOM 4521 N N . ILE B 1 192 ? 14.321 63.579 73.960 1.00 24.74 192 ILE B N 1
ATOM 4522 C CA . ILE B 1 192 ? 13.973 64.862 73.367 1.00 23.91 192 ILE B CA 1
ATOM 4523 C C . ILE B 1 192 ? 15.181 65.665 72.960 1.00 25.72 192 ILE B C 1
ATOM 4524 O O . ILE B 1 192 ? 16.151 65.779 73.705 1.00 24.82 192 ILE B O 1
ATOM 4529 N N . VAL B 1 193 ? 15.096 66.234 71.766 1.00 22.93 193 VAL B N 1
ATOM 4530 C CA . VAL B 1 193 ? 16.171 67.020 71.183 1.00 23.57 193 VAL B CA 1
ATOM 4531 C C . VAL B 1 193 ? 15.591 68.369 70.743 1.00 22.14 193 VAL B C 1
ATOM 4532 O O . VAL B 1 193 ? 14.452 68.437 70.317 1.00 20.21 193 VAL B O 1
ATOM 4536 N N . PRO B 1 194 ? 16.378 69.458 70.840 1.00 26.06 194 PRO B N 1
ATOM 4537 C CA . PRO B 1 194 ? 15.894 70.793 70.442 1.00 21.15 194 PRO B CA 1
ATOM 4538 C C . PRO B 1 194 ? 15.859 71.013 68.932 1.00 25.01 194 PRO B C 1
ATOM 4539 O O . PRO B 1 194 ? 16.697 70.482 68.220 1.00 23.65 194 PRO B O 1
ATOM 4543 N N . SER B 1 195 ? 14.876 71.775 68.434 1.00 22.02 195 SER B N 1
ATOM 4544 C CA . SER B 1 195 ? 14.797 72.062 66.999 1.00 20.44 195 SER B CA 1
ATOM 4545 C C . SER B 1 195 ? 15.584 73.355 66.777 1.00 24.02 195 SER B C 1
ATOM 4546 O O . SER B 1 195 ? 16.074 73.958 67.734 1.00 20.29 195 SER B O 1
ATOM 4549 N N . VAL B 1 196 ? 15.667 73.804 65.533 1.00 21.98 196 VAL B N 1
ATOM 4550 C CA . VAL B 1 196 ? 16.362 75.053 65.204 1.00 22.93 196 VAL B CA 1
ATOM 4551 C C . VAL B 1 196 ? 15.739 76.275 65.914 1.00 26.70 196 VAL B C 1
ATOM 4552 O O . VAL B 1 196 ? 16.416 77.285 66.110 1.00 23.13 196 VAL B O 1
ATOM 4556 N N . VAL B 1 197 ? 14.444 76.209 66.254 1.00 18.56 197 VAL B N 1
ATOM 4557 C CA . VAL B 1 197 ? 13.791 77.324 66.955 1.00 16.34 197 VAL B CA 1
ATOM 4558 C C . VAL B 1 197 ? 13.707 76.989 68.443 1.00 20.31 197 VAL B C 1
ATOM 4559 O O . VAL B 1 197 ? 13.025 76.047 68.829 1.00 19.73 197 VAL B O 1
ATOM 4563 N N . PRO B 1 198 ? 14.412 77.745 69.304 1.00 22.23 198 PRO B N 1
ATOM 4564 C CA . PRO B 1 198 ? 14.375 77.474 70.761 1.00 21.14 198 PRO B CA 1
ATOM 4565 C C . PRO B 1 198 ? 12.938 77.476 71.271 1.00 17.13 198 PRO B C 1
ATOM 4566 O O . PRO B 1 198 ? 12.150 78.342 70.875 1.00 18.80 198 PRO B O 1
ATOM 4570 N N . GLY B 1 199 ? 12.594 76.547 72.160 1.00 16.27 199 GLY B N 1
ATOM 4571 C CA . GLY B 1 199 ? 11.221 76.497 72.657 1.00 15.95 199 GLY B CA 1
ATOM 4572 C C . GLY B 1 199 ? 10.415 75.437 71.901 1.00 24.01 199 GLY B C 1
ATOM 4573 O O . GLY B 1 199 ? 9.336 75.033 72.335 1.00 19.11 199 GLY B O 1
ATOM 4574 N N . VAL B 1 200 ? 10.897 75.010 70.736 1.00 19.82 200 VAL B N 1
ATOM 4575 C CA . VAL B 1 200 ? 10.184 73.932 70.020 1.00 16.48 200 VAL B CA 1
ATOM 4576 C C . VAL B 1 200 ? 11.160 72.753 69.993 1.00 16.69 200 VAL B C 1
ATOM 4577 O O . VAL B 1 200 ? 12.273 72.872 69.481 1.00 17.25 200 VAL B O 1
ATOM 4581 N N . ASP B 1 201 ? 10.751 71.622 70.583 1.00 18.82 201 ASP B N 1
ATOM 4582 C CA . ASP B 1 201 ? 11.594 70.416 70.640 1.00 18.54 201 ASP B CA 1
ATOM 4583 C C . ASP B 1 201 ? 10.997 69.279 69.792 1.00 20.86 201 ASP B C 1
ATOM 4584 O O . ASP B 1 201 ? 9.823 69.323 69.395 1.00 16.35 201 ASP B O 1
ATOM 4589 N N . VAL B 1 202 ? 11.794 68.245 69.548 1.00 19.09 202 VAL B N 1
ATOM 4590 C CA . VAL B 1 202 ? 11.317 67.105 68.754 1.00 16.33 202 VAL B CA 1
ATOM 4591 C C . VAL B 1 202 ? 11.786 65.766 69.372 1.00 19.61 202 VAL B C 1
ATOM 4592 O O . VAL B 1 202 ? 12.916 65.672 69.861 1.00 23.39 202 VAL B O 1
ATOM 4596 N N . MET B 1 203 ? 10.893 64.768 69.387 1.00 21.90 203 MET B N 1
ATOM 4597 C CA . MET B 1 203 ? 11.214 63.393 69.821 1.00 23.18 203 MET B CA 1
ATOM 4598 C C . MET B 1 203 ? 11.326 62.787 68.416 1.00 19.80 203 MET B C 1
ATOM 4599 O O . MET B 1 203 ? 10.333 62.574 67.732 1.00 21.22 203 MET B O 1
ATOM 4604 N N . PRO B 1 204 ? 12.547 62.472 67.988 1.00 23.24 204 PRO B N 1
ATOM 4605 C CA . PRO B 1 204 ? 12.763 61.942 66.635 1.00 23.40 204 PRO B CA 1
ATOM 4606 C C . PRO B 1 204 ? 12.316 60.542 66.279 1.00 21.00 204 PRO B C 1
ATOM 4607 O O . PRO B 1 204 ? 11.942 59.768 67.147 1.00 19.68 204 PRO B O 1
ATOM 4611 N N . ALA B 1 205 ? 12.358 60.248 64.976 1.00 22.08 205 ALA B N 1
ATOM 4612 C CA . ALA B 1 205 ? 12.018 58.925 64.445 1.00 25.40 205 ALA B CA 1
ATOM 4613 C C . ALA B 1 205 ? 13.176 58.473 63.536 1.00 26.27 205 ALA B C 1
ATOM 4614 O O . ALA B 1 205 ? 14.061 59.278 63.184 1.00 26.56 205 ALA B O 1
ATOM 4616 N N . SER B 1 206 ? 13.190 57.194 63.166 1.00 22.67 206 SER B N 1
ATOM 4617 C CA . SER B 1 206 ? 14.239 56.685 62.269 1.00 25.25 206 SER B CA 1
ATOM 4618 C C . SER B 1 206 ? 13.687 55.495 61.475 1.00 26.15 206 SER B C 1
ATOM 4619 O O . SER B 1 206 ? 12.643 54.930 61.826 1.00 25.63 206 SER B O 1
ATOM 4622 N N . ILE B 1 207 ? 14.394 55.093 60.424 1.00 29.79 207 ILE B N 1
ATOM 4623 C CA . ILE B 1 207 ? 13.892 54.018 59.587 1.00 27.13 207 ILE B CA 1
ATOM 4624 C C . ILE B 1 207 ? 13.679 52.729 60.362 1.00 30.18 207 ILE B C 1
ATOM 4625 O O . ILE B 1 207 ? 12.785 51.947 60.035 1.00 30.39 207 ILE B O 1
ATOM 4630 N N . ASP B 1 208 ? 14.455 52.538 61.430 1.00 31.35 208 ASP B N 1
ATOM 4631 C CA . ASP B 1 208 ? 14.320 51.354 62.278 1.00 26.30 208 ASP B CA 1
ATOM 4632 C C . ASP B 1 208 ? 12.931 51.215 62.884 1.00 22.25 208 ASP B C 1
ATOM 4633 O O . ASP B 1 208 ? 12.500 50.113 63.198 1.00 23.60 208 ASP B O 1
ATOM 4638 N N . ASP B 1 209 ? 12.222 52.328 63.051 1.00 26.61 209 ASP B N 1
ATOM 4639 C CA . ASP B 1 209 ? 10.875 52.264 63.622 1.00 27.47 209 ASP B CA 1
ATOM 4640 C C . ASP B 1 209 ? 9.881 51.510 62.729 1.00 24.52 209 ASP B C 1
ATOM 4641 O O . ASP B 1 209 ? 8.805 51.108 63.172 1.00 26.96 209 ASP B O 1
ATOM 4646 N N . ALA B 1 210 ? 10.219 51.337 61.458 1.00 30.62 210 ALA B N 1
ATOM 4647 C CA . ALA B 1 210 ? 9.325 50.607 60.559 1.00 26.85 210 ALA B CA 1
ATOM 4648 C C . ALA B 1 210 ? 9.197 49.151 61.013 1.00 25.01 210 ALA B C 1
ATOM 4649 O O . ALA B 1 210 ? 8.129 48.547 60.871 1.00 25.19 210 ALA B O 1
ATOM 4651 N N . PHE B 1 211 ? 10.277 48.594 61.562 1.00 26.61 211 PHE B N 1
ATOM 4652 C CA . PHE B 1 211 ? 10.273 47.211 62.066 1.00 30.13 211 PHE B CA 1
ATOM 4653 C C . PHE B 1 211 ? 9.499 47.127 63.371 1.00 33.18 211 PHE B C 1
ATOM 4654 O O . PHE B 1 211 ? 8.916 46.093 63.693 1.00 38.55 211 PHE B O 1
ATOM 4662 N N . ILE B 1 212 ? 9.495 48.213 64.136 1.00 34.64 212 ILE B N 1
ATOM 4663 C CA . ILE B 1 212 ? 8.763 48.218 65.389 1.00 23.96 212 ILE B CA 1
ATOM 4664 C C . ILE B 1 212 ? 7.256 48.231 65.103 1.00 32.21 212 ILE B C 1
ATOM 4665 O O . ILE B 1 212 ? 6.489 47.508 65.750 1.00 32.75 212 ILE B O 1
ATOM 4670 N N . ALA B 1 213 ? 6.821 49.040 64.132 1.00 25.66 213 ALA B N 1
ATOM 4671 C CA . ALA B 1 213 ? 5.391 49.101 63.816 1.00 30.08 213 ALA B CA 1
ATOM 4672 C C . ALA B 1 213 ? 4.881 47.750 63.316 1.00 32.68 213 ALA B C 1
ATOM 4673 O O . ALA B 1 213 ? 3.746 47.344 63.616 1.00 34.71 213 ALA B O 1
ATOM 4675 N N . SER B 1 214 ? 5.736 47.062 62.562 1.00 32.34 214 SER B N 1
ATOM 4676 C CA . SER B 1 214 ? 5.387 45.773 61.979 1.00 34.12 214 SER B CA 1
ATOM 4677 C C . SER B 1 214 ? 5.197 44.704 63.032 1.00 37.16 214 SER B C 1
ATOM 4678 O O . SER B 1 214 ? 4.234 43.950 62.983 1.00 35.99 214 SER B O 1
ATOM 4681 N N . ASP B 1 215 ? 6.114 44.647 63.992 1.00 39.86 215 ASP B N 1
ATOM 4682 C CA . ASP B 1 215 ? 6.054 43.637 65.052 1.00 35.92 215 ASP B CA 1
ATOM 4683 C C . ASP B 1 215 ? 5.425 44.154 66.353 1.00 35.85 215 ASP B C 1
ATOM 4684 O O . ASP B 1 215 ? 5.627 43.569 67.412 1.00 28.42 215 ASP B O 1
ATOM 4689 N N . TRP B 1 216 ? 4.647 45.231 66.262 1.00 37.65 216 TRP B N 1
ATOM 4690 C CA . TRP B 1 216 ? 4.047 45.865 67.446 1.00 36.34 216 TRP B CA 1
ATOM 4691 C C . TRP B 1 216 ? 3.461 44.959 68.526 1.00 41.68 216 TRP B C 1
ATOM 4692 O O . TRP B 1 216 ? 3.870 45.015 69.697 1.00 33.05 216 TRP B O 1
ATOM 4703 N N . ARG B 1 217 ? 2.485 44.151 68.128 1.00 40.77 217 ARG B N 1
ATOM 4704 C CA . ARG B 1 217 ? 1.814 43.259 69.051 1.00 45.95 217 ARG B CA 1
ATOM 4705 C C . ARG B 1 217 ? 2.765 42.329 69.801 1.00 42.40 217 ARG B C 1
ATOM 4706 O O . ARG B 1 217 ? 2.645 42.157 71.017 1.00 40.40 217 ARG B O 1
ATOM 4714 N N . GLU B 1 218 ? 3.718 41.731 69.100 1.00 41.55 218 GLU B N 1
ATOM 4715 C CA . GLU B 1 218 ? 4.644 40.850 69.794 1.00 45.55 218 GLU B CA 1
ATOM 4716 C C . GLU B 1 218 ? 5.568 41.654 70.709 1.00 45.72 218 GLU B C 1
ATOM 4717 O O . GLU B 1 218 ? 5.889 41.205 71.818 1.00 41.11 218 GLU B O 1
ATOM 4723 N N . LEU B 1 219 ? 6.004 42.834 70.257 1.00 37.44 219 LEU B N 1
ATOM 4724 C CA . LEU B 1 219 ? 6.892 43.644 71.093 1.00 38.20 219 LEU B CA 1
ATOM 4725 C C . LEU B 1 219 ? 6.195 44.117 72.369 1.00 32.08 219 LEU B C 1
ATOM 4726 O O . LEU B 1 219 ? 6.804 44.127 73.435 1.00 37.37 219 LEU B O 1
ATOM 4731 N N . CYS B 1 220 ? 4.920 44.480 72.270 1.00 31.26 220 CYS B N 1
ATOM 4732 C CA . CYS B 1 220 ? 4.174 44.938 73.448 1.00 37.52 220 CYS B CA 1
ATOM 4733 C C . CYS B 1 220 ? 4.023 43.803 74.440 1.00 44.01 220 CYS B C 1
ATOM 4734 O O . CYS B 1 220 ? 4.279 43.960 75.630 1.00 42.95 220 CYS B O 1
ATOM 4737 N N . ASN B 1 221 ? 3.590 42.653 73.941 1.00 45.38 221 ASN B N 1
ATOM 4738 C CA . ASN B 1 221 ? 3.399 41.523 74.818 1.00 48.19 221 ASN B CA 1
ATOM 4739 C C . ASN B 1 221 ? 4.715 41.237 75.519 1.00 45.43 221 ASN B C 1
ATOM 4740 O O . ASN B 1 221 ? 4.731 40.937 76.713 1.00 45.54 221 ASN B O 1
ATOM 4745 N N . GLU B 1 222 ? 5.822 41.380 74.795 1.00 42.24 222 GLU B N 1
ATOM 4746 C CA . GLU B 1 222 ? 7.137 41.119 75.376 1.00 43.05 222 GLU B CA 1
ATOM 4747 C C . GLU B 1 222 ? 7.707 42.215 76.308 1.00 46.40 222 GLU B C 1
ATOM 4748 O O . GLU B 1 222 ? 8.183 41.909 77.400 1.00 39.35 222 GLU B O 1
ATOM 4754 N N . HIS B 1 223 ? 7.683 43.479 75.890 1.00 37.61 223 HIS B N 1
ATOM 4755 C CA . HIS B 1 223 ? 8.237 44.531 76.744 1.00 36.82 223 HIS B CA 1
ATOM 4756 C C . HIS B 1 223 ? 7.234 45.250 77.629 1.00 33.16 223 HIS B C 1
ATOM 4757 O O . HIS B 1 223 ? 7.622 45.887 78.595 1.00 34.92 223 HIS B O 1
ATOM 4764 N N . LEU B 1 224 ? 5.955 45.140 77.301 1.00 30.30 224 LEU B N 1
ATOM 4765 C CA . LEU B 1 224 ? 4.900 45.832 78.041 1.00 32.22 224 LEU B CA 1
ATOM 4766 C C . LEU B 1 224 ? 3.732 44.896 78.385 1.00 34.12 224 LEU B C 1
ATOM 4767 O O . LEU B 1 224 ? 2.549 45.233 78.184 1.00 29.79 224 LEU B O 1
ATOM 4772 N N . PRO B 1 225 ? 4.048 43.715 78.949 1.00 39.37 225 PRO B N 1
ATOM 4773 C CA . PRO B 1 225 ? 3.018 42.728 79.313 1.00 39.74 225 PRO B CA 1
ATOM 4774 C C . PRO B 1 225 ? 1.798 43.262 80.034 1.00 36.70 225 PRO B C 1
ATOM 4775 O O . PRO B 1 225 ? 1.906 43.854 81.097 1.00 38.32 225 PRO B O 1
ATOM 4779 N N . GLY B 1 226 ? 0.633 43.048 79.435 1.00 37.73 226 GLY B N 1
ATOM 4780 C CA . GLY B 1 226 ? -0.609 43.487 80.042 1.00 40.66 226 GLY B CA 1
ATOM 4781 C C . GLY B 1 226 ? -1.103 44.895 79.714 1.00 45.43 226 GLY B C 1
ATOM 4782 O O . GLY B 1 226 ? -2.234 45.249 80.041 1.00 40.27 226 GLY B O 1
ATOM 4783 N N . GLN B 1 227 ? -0.286 45.713 79.065 1.00 40.30 227 GLN B N 1
ATOM 4784 C CA . GLN B 1 227 ? -0.745 47.066 78.770 1.00 38.68 227 GLN B CA 1
ATOM 4785 C C . GLN B 1 227 ? -1.507 47.126 77.448 1.00 34.13 227 GLN B C 1
ATOM 4786 O O . GLN B 1 227 ? -1.095 46.507 76.475 1.00 34.35 227 GLN B O 1
ATOM 4792 N N . ASN B 1 228 ? -2.623 47.855 77.433 1.00 31.81 228 ASN B N 1
ATOM 4793 C CA . ASN B 1 228 ? -3.444 48.028 76.237 1.00 36.57 228 ASN B CA 1
ATOM 4794 C C . ASN B 1 228 ? -2.546 48.538 75.094 1.00 41.08 228 ASN B C 1
ATOM 4795 O O . ASN B 1 228 ? -1.823 49.538 75.272 1.00 38.02 228 ASN B O 1
ATOM 4800 N N . ILE B 1 229 ? -2.586 47.873 73.931 1.00 31.60 229 ILE B N 1
ATOM 4801 C CA . ILE B 1 229 ? -1.703 48.263 72.836 1.00 33.18 229 ILE B CA 1
ATOM 4802 C C . ILE B 1 229 ? -2.009 49.566 72.127 1.00 26.11 229 ILE B C 1
ATOM 4803 O O . ILE B 1 229 ? -1.210 50.000 71.320 1.00 28.57 229 ILE B O 1
ATOM 4808 N N . HIS B 1 230 ? -3.147 50.178 72.435 1.00 30.68 230 HIS B N 1
ATOM 4809 C CA . HIS B 1 230 ? -3.548 51.450 71.840 1.00 29.57 230 HIS B CA 1
ATOM 4810 C C . HIS B 1 230 ? -3.229 52.620 72.798 1.00 32.44 230 HIS B C 1
ATOM 4811 O O . HIS B 1 230 ? -3.199 53.792 72.381 1.00 23.58 230 HIS B O 1
ATOM 4818 N N . ALA B 1 231 ? -2.997 52.286 74.071 1.00 27.16 231 ALA B N 1
ATOM 4819 C CA . ALA B 1 231 ? -2.755 53.280 75.129 1.00 27.22 231 ALA B CA 1
ATOM 4820 C C . ALA B 1 231 ? -1.291 53.571 75.456 1.00 25.54 231 ALA B C 1
ATOM 4821 O O . ALA B 1 231 ? -0.984 54.343 76.388 1.00 26.01 231 ALA B O 1
ATOM 4823 N N . VAL B 1 232 ? -0.387 52.980 74.696 1.00 20.93 232 VAL B N 1
ATOM 4824 C CA . VAL B 1 232 ? 1.036 53.133 74.973 1.00 22.22 232 VAL B CA 1
ATOM 4825 C C . VAL B 1 232 ? 1.662 54.534 74.856 1.00 24.65 232 VAL B C 1
ATOM 4826 O O . VAL B 1 232 ? 2.405 54.945 75.740 1.00 22.14 232 VAL B O 1
ATOM 4830 N N . LEU B 1 233 ? 1.384 55.258 73.776 1.00 22.41 233 LEU B N 1
ATOM 4831 C CA . LEU B 1 233 ? 1.965 56.595 73.622 1.00 24.81 233 LEU B CA 1
ATOM 4832 C C . LEU B 1 233 ? 1.437 57.517 74.724 1.00 22.85 233 LEU B C 1
ATOM 4833 O O . LEU B 1 233 ? 2.190 58.264 75.356 1.00 23.83 233 LEU B O 1
ATOM 4838 N N . LYS B 1 234 ? 0.132 57.465 74.938 1.00 25.08 234 LYS B N 1
ATOM 4839 C CA . LYS B 1 234 ? -0.484 58.303 75.943 1.00 30.38 234 LYS B CA 1
ATOM 4840 C C . LYS B 1 234 ? 0.053 58.018 77.349 1.00 29.84 234 LYS B C 1
ATOM 4841 O O . LYS B 1 234 ? 0.406 58.947 78.084 1.00 26.73 234 LYS B O 1
ATOM 4847 N N . GLU B 1 235 ? 0.122 56.743 77.727 1.00 26.46 235 GLU B N 1
ATOM 4848 C CA . GLU B 1 235 ? 0.587 56.392 79.073 1.00 25.40 235 GLU B CA 1
ATOM 4849 C C . GLU B 1 235 ? 2.091 56.362 79.313 1.00 25.86 235 GLU B C 1
ATOM 4850 O O . GLU B 1 235 ? 2.551 56.769 80.387 1.00 27.66 235 GLU B O 1
ATOM 4856 N N . ASN B 1 236 ? 2.881 55.905 78.344 1.00 25.47 236 ASN B N 1
ATOM 4857 C CA . ASN B 1 236 ? 4.322 55.819 78.595 1.00 24.21 236 ASN B CA 1
ATOM 4858 C C . ASN B 1 236 ? 5.164 57.028 78.214 1.00 24.17 236 ASN B C 1
ATOM 4859 O O . ASN B 1 236 ? 6.358 57.084 78.541 1.00 25.33 236 ASN B O 1
ATOM 4864 N N . VAL B 1 237 ? 4.555 57.975 77.508 1.00 27.80 237 VAL B N 1
ATOM 4865 C CA . VAL B 1 237 ? 5.277 59.154 77.052 1.00 25.34 237 VAL B CA 1
ATOM 4866 C C . VAL B 1 237 ? 4.557 60.477 77.355 1.00 26.95 237 VAL B C 1
ATOM 4867 O O . VAL B 1 237 ? 4.993 61.263 78.197 1.00 27.08 237 VAL B O 1
ATOM 4871 N N . ILE B 1 238 ? 3.445 60.710 76.665 1.00 25.72 238 ILE B N 1
ATOM 4872 C CA . ILE B 1 238 ? 2.720 61.956 76.811 1.00 25.01 238 ILE B CA 1
ATOM 4873 C C . ILE B 1 238 ? 2.253 62.289 78.239 1.00 30.13 238 ILE B C 1
ATOM 4874 O O . ILE B 1 238 ? 2.461 63.410 78.720 1.00 25.06 238 ILE B O 1
ATOM 4879 N N . ASP B 1 239 ? 1.641 61.334 78.931 1.00 28.52 239 ASP B N 1
ATOM 4880 C CA . ASP B 1 239 ? 1.166 61.618 80.285 1.00 26.74 239 ASP B CA 1
ATOM 4881 C C . ASP B 1 239 ? 2.299 62.029 81.207 1.00 27.32 239 ASP B C 1
ATOM 4882 O O . ASP B 1 239 ? 2.071 62.713 82.188 1.00 30.23 239 ASP B O 1
ATOM 4887 N N . LYS B 1 240 ? 3.516 61.608 80.900 1.00 24.47 240 LYS B N 1
ATOM 4888 C CA . LYS B 1 240 ? 4.658 61.961 81.737 1.00 27.38 240 LYS B CA 1
ATOM 4889 C C . LYS B 1 240 ? 5.229 63.351 81.442 1.00 27.81 240 LYS B C 1
ATOM 4890 O O . LYS B 1 240 ? 5.956 63.903 82.255 1.00 22.54 240 LYS B O 1
ATOM 4896 N N . LEU B 1 241 ? 4.913 63.897 80.273 1.00 27.35 241 LEU B N 1
ATOM 4897 C CA . LEU B 1 241 ? 5.438 65.206 79.853 1.00 24.56 241 LEU B CA 1
ATOM 4898 C C . LEU B 1 241 ? 4.392 66.334 79.926 1.00 24.18 241 LEU B C 1
ATOM 4899 O O . LEU B 1 241 ? 4.646 67.455 79.487 1.00 25.18 241 LEU B O 1
ATOM 4904 N N . LYS B 1 242 ? 3.230 66.046 80.511 1.00 25.08 242 LYS B N 1
ATOM 4905 C CA . LYS B 1 242 ? 2.113 67.000 80.602 1.00 28.94 242 LYS B CA 1
ATOM 4906 C C . LYS B 1 242 ? 2.426 68.362 81.243 1.00 25.19 242 LYS B C 1
ATOM 4907 O O . LYS B 1 242 ? 1.795 69.349 80.910 1.00 24.09 242 LYS B O 1
ATOM 4913 N N . SER B 1 243 ? 3.364 68.395 82.181 1.00 23.63 243 SER B N 1
ATOM 4914 C CA . SER B 1 243 ? 3.748 69.622 82.880 1.00 25.23 243 SER B CA 1
ATOM 4915 C C . SER B 1 243 ? 4.904 70.338 82.196 1.00 21.51 243 SER B C 1
ATOM 4916 O O . SER B 1 243 ? 5.222 71.473 82.527 1.00 20.33 243 SER B O 1
ATOM 4919 N N . ASP B 1 244 ? 5.534 69.656 81.259 1.00 19.09 244 ASP B N 1
ATOM 4920 C CA . ASP B 1 244 ? 6.694 70.192 80.570 1.00 17.60 244 ASP B CA 1
ATOM 4921 C C . ASP B 1 244 ? 6.424 70.940 79.271 1.00 20.47 244 ASP B C 1
ATOM 4922 O O . ASP B 1 244 ? 7.275 71.706 78.809 1.00 18.04 244 ASP B O 1
ATOM 4927 N N . TYR B 1 245 ? 5.259 70.720 78.680 1.00 16.61 245 TYR B N 1
ATOM 4928 C CA . TYR B 1 245 ? 4.927 71.404 77.436 1.00 19.06 245 TYR B CA 1
ATOM 4929 C C . TYR B 1 245 ? 3.523 72.004 77.468 1.00 18.37 245 TYR B C 1
ATOM 4930 O O . TYR B 1 245 ? 2.656 71.546 78.198 1.00 18.09 245 TYR B O 1
ATOM 4939 N N . ASP B 1 246 ? 3.317 73.041 76.667 1.00 14.99 246 ASP B N 1
ATOM 4940 C CA . ASP B 1 246 ? 1.990 73.629 76.523 1.00 12.89 246 ASP B CA 1
ATOM 4941 C C . ASP B 1 246 ? 1.237 72.905 75.391 1.00 20.76 246 ASP B C 1
ATOM 4942 O O . ASP B 1 246 ? 0.031 72.681 75.503 1.00 21.12 246 ASP B O 1
ATOM 4947 N N . PHE B 1 247 ? 1.935 72.559 74.304 1.00 21.52 247 PHE B N 1
ATOM 4948 C CA . PHE B 1 247 ? 1.290 71.815 73.209 1.00 19.39 247 PHE B CA 1
ATOM 4949 C C . PHE B 1 247 ? 2.192 70.673 72.840 1.00 19.93 247 PHE B C 1
ATOM 4950 O O . PHE B 1 247 ? 3.420 70.806 72.886 1.00 15.64 247 PHE B O 1
ATOM 4958 N N . ILE B 1 248 ? 1.583 69.537 72.503 1.00 19.30 248 ILE B N 1
ATOM 4959 C CA . ILE B 1 248 ? 2.356 68.385 72.052 1.00 18.02 248 ILE B CA 1
ATOM 4960 C C . ILE B 1 248 ? 1.681 67.949 70.761 1.00 21.16 248 ILE B C 1
ATOM 4961 O O . ILE B 1 248 ? 0.479 67.626 70.751 1.00 19.02 248 ILE B O 1
ATOM 4966 N N . LEU B 1 249 ? 2.416 67.999 69.656 1.00 17.40 249 LEU B N 1
ATOM 4967 C CA . LEU B 1 249 ? 1.827 67.609 68.380 1.00 17.59 249 LEU B CA 1
ATOM 4968 C C . LEU B 1 249 ? 2.449 66.293 67.950 1.00 24.06 249 LEU B C 1
ATOM 4969 O O . LEU B 1 249 ? 3.654 66.118 68.087 1.00 22.83 249 LEU B O 1
ATOM 4974 N N . VAL B 1 250 ? 1.616 65.403 67.419 1.00 19.56 250 VAL B N 1
ATOM 4975 C CA . VAL B 1 250 ? 2.045 64.080 66.974 1.00 23.90 250 VAL B CA 1
ATOM 4976 C C . VAL B 1 250 ? 1.912 64.014 65.433 1.00 21.77 250 VAL B C 1
ATOM 4977 O O . VAL B 1 250 ? 0.927 64.489 64.853 1.00 24.07 250 VAL B O 1
ATOM 4981 N N . ASP B 1 251 ? 2.922 63.459 64.783 1.00 21.04 251 ASP B N 1
ATOM 4982 C CA . ASP B 1 251 ? 2.938 63.322 63.317 1.00 20.44 251 ASP B CA 1
ATOM 4983 C C . ASP B 1 251 ? 3.316 61.871 62.987 1.00 23.92 251 ASP B C 1
ATOM 4984 O O . ASP B 1 251 ? 4.351 61.392 63.435 1.00 25.30 251 ASP B O 1
ATOM 4989 N N . SER B 1 252 ? 2.468 61.159 62.241 1.00 24.54 252 SER B N 1
ATOM 4990 C CA . SER B 1 252 ? 2.818 59.788 61.850 1.00 19.20 252 SER B CA 1
ATOM 4991 C C . SER B 1 252 ? 2.647 59.637 60.341 1.00 26.04 252 SER B C 1
ATOM 4992 O O . SER B 1 252 ? 2.177 60.561 59.658 1.00 24.90 252 SER B O 1
ATOM 4995 N N . GLY B 1 253 ? 3.052 58.482 59.812 1.00 26.11 253 GLY B N 1
ATOM 4996 C CA . GLY B 1 253 ? 2.883 58.251 58.388 1.00 25.17 253 GLY B CA 1
ATOM 4997 C C . GLY B 1 253 ? 1.416 57.996 58.075 1.00 31.04 253 GLY B C 1
ATOM 4998 O O . GLY B 1 253 ? 0.587 57.920 58.983 1.00 31.12 253 GLY B O 1
ATOM 4999 N N . PRO B 1 254 ? 1.060 57.872 56.796 1.00 31.96 254 PRO B N 1
ATOM 5000 C CA . PRO B 1 254 ? -0.317 57.629 56.344 1.00 31.50 254 PRO B CA 1
ATOM 5001 C C . PRO B 1 254 ? -0.639 56.140 56.328 1.00 35.51 254 PRO B C 1
ATOM 5002 O O . PRO B 1 254 ? -1.115 55.607 55.324 1.00 42.11 254 PRO B O 1
ATOM 5006 N N . HIS B 1 255 ? -0.361 55.469 57.428 1.00 29.04 255 HIS B N 1
ATOM 5007 C CA . HIS B 1 255 ? -0.609 54.054 57.518 1.00 38.83 255 HIS B CA 1
ATOM 5008 C C . HIS B 1 255 ? -1.562 53.781 58.656 1.00 40.43 255 HIS B C 1
ATOM 5009 O O . HIS B 1 255 ? -1.443 54.354 59.726 1.00 40.60 255 HIS B O 1
ATOM 5016 N N . LEU B 1 256 ? -2.528 52.914 58.417 1.00 37.59 256 LEU B N 1
ATOM 5017 C CA . LEU B 1 256 ? -3.464 52.573 59.463 1.00 36.30 256 LEU B CA 1
ATOM 5018 C C . LEU B 1 256 ? -2.797 51.475 60.295 1.00 37.72 256 LEU B C 1
ATOM 5019 O O . LEU B 1 256 ? -3.038 50.284 60.088 1.00 34.26 256 LEU B O 1
ATOM 5024 N N . ASP B 1 257 ? -1.915 51.872 61.212 1.00 30.49 257 ASP B N 1
ATOM 5025 C CA . ASP B 1 257 ? -1.252 50.883 62.054 1.00 31.41 257 ASP B CA 1
ATOM 5026 C C . ASP B 1 257 ? -1.248 51.310 63.518 1.00 31.61 257 ASP B C 1
ATOM 5027 O O . ASP B 1 257 ? -2.010 52.194 63.898 1.00 29.13 257 ASP B O 1
ATOM 5032 N N . ALA B 1 258 ? -0.386 50.695 64.325 1.00 26.22 258 ALA B N 1
ATOM 5033 C CA . ALA B 1 258 ? -0.313 51.004 65.751 1.00 33.19 258 ALA B CA 1
ATOM 5034 C C . ALA B 1 258 ? 0.115 52.439 66.073 1.00 30.44 258 ALA B C 1
ATOM 5035 O O . ALA B 1 258 ? -0.350 53.005 67.053 1.00 28.02 258 ALA B O 1
ATOM 5037 N N . PHE B 1 259 ? 1.000 53.027 65.263 1.00 25.64 259 PHE B N 1
ATOM 5038 C CA . PHE B 1 259 ? 1.436 54.379 65.539 1.00 27.28 259 PHE B CA 1
ATOM 5039 C C . PHE B 1 259 ? 0.276 55.351 65.358 1.00 29.47 259 PHE B C 1
ATOM 5040 O O . PHE B 1 259 ? 0.080 56.261 66.157 1.00 27.76 259 PHE B O 1
ATOM 5048 N N . LEU B 1 260 ? -0.518 55.148 64.320 1.00 26.93 260 LEU B N 1
ATOM 5049 C CA . LEU B 1 260 ? -1.650 56.035 64.087 1.00 30.33 260 LEU B CA 1
ATOM 5050 C C . LEU B 1 260 ? -2.758 55.846 65.140 1.00 30.81 260 LEU B C 1
ATOM 5051 O O . LEU B 1 260 ? -3.409 56.807 65.530 1.00 27.24 260 LEU B O 1
ATOM 5056 N N . LYS B 1 261 ? -2.972 54.615 65.600 1.00 24.73 261 LYS B N 1
ATOM 5057 C CA . LYS B 1 261 ? -4.013 54.363 66.604 1.00 28.76 261 LYS B CA 1
ATOM 5058 C C . LYS B 1 261 ? -3.565 54.925 67.943 1.00 25.85 261 LYS B C 1
ATOM 5059 O O . LYS B 1 261 ? -4.374 55.424 68.720 1.00 32.27 261 LYS B O 1
ATOM 5065 N N . ASN B 1 262 ? -2.268 54.851 68.198 1.00 27.18 262 ASN B N 1
ATOM 5066 C CA . ASN B 1 262 ? -1.729 55.371 69.449 1.00 31.07 262 ASN B CA 1
ATOM 5067 C C . ASN B 1 262 ? -1.806 56.886 69.492 1.00 27.19 262 ASN B C 1
ATOM 5068 O O . ASN B 1 262 ? -2.000 57.462 70.550 1.00 28.58 262 ASN B O 1
ATOM 5073 N N . ALA B 1 263 ? -1.670 57.521 68.327 1.00 26.77 263 ALA B N 1
ATOM 5074 C CA . ALA B 1 263 ? -1.786 58.965 68.242 1.00 23.10 263 ALA B CA 1
ATOM 5075 C C . ALA B 1 263 ? -3.265 59.367 68.453 1.00 28.41 263 ALA B C 1
ATOM 5076 O O . ALA B 1 263 ? -3.558 60.307 69.194 1.00 19.50 263 ALA B O 1
ATOM 5078 N N . LEU B 1 264 ? -4.200 58.656 67.815 1.00 24.59 264 LEU B N 1
ATOM 5079 C CA . LEU B 1 264 ? -5.626 58.976 67.970 1.00 28.68 264 LEU B CA 1
ATOM 5080 C C . LEU B 1 264 ? -6.079 58.872 69.417 1.00 26.27 264 LEU B C 1
ATOM 5081 O O . LEU B 1 264 ? -6.873 59.672 69.884 1.00 30.54 264 LEU B O 1
ATOM 5086 N N . ALA B 1 265 ? -5.603 57.845 70.097 1.00 23.63 265 ALA B N 1
ATOM 5087 C CA . ALA B 1 265 ? -5.992 57.608 71.468 1.00 23.61 265 ALA B CA 1
ATOM 5088 C C . ALA B 1 265 ? -5.398 58.655 72.373 1.00 32.89 265 ALA B C 1
ATOM 5089 O O . ALA B 1 265 ? -5.868 58.844 73.496 1.00 30.73 265 ALA B O 1
ATOM 5091 N N . SER B 1 266 ? -4.358 59.332 71.898 1.00 24.81 266 SER B N 1
ATOM 5092 C CA . SER B 1 266 ? -3.706 60.327 72.738 1.00 23.67 266 SER B CA 1
ATOM 5093 C C . SER B 1 266 ? -4.130 61.784 72.511 1.00 27.64 266 SER B C 1
ATOM 5094 O O . SER B 1 266 ? -3.968 62.626 73.417 1.00 29.03 266 SER B O 1
ATOM 5097 N N . ALA B 1 267 ? -4.699 62.092 71.343 1.00 21.80 267 ALA B N 1
ATOM 5098 C CA . ALA B 1 267 ? -5.061 63.461 71.027 1.00 24.24 267 ALA B CA 1
ATOM 5099 C C . ALA B 1 267 ? -6.243 64.091 71.760 1.00 28.48 267 ALA B C 1
ATOM 5100 O O . ALA B 1 267 ? -7.189 63.398 72.145 1.00 30.57 267 ALA B O 1
ATOM 5102 N N . ASN B 1 268 ? -6.188 65.415 71.933 1.00 21.38 268 ASN B N 1
ATOM 5103 C CA . ASN B 1 268 ? -7.289 66.159 72.546 1.00 20.96 268 ASN B CA 1
ATOM 5104 C C . ASN B 1 268 ? -8.098 66.720 71.414 1.00 25.70 268 ASN B C 1
ATOM 5105 O O . ASN B 1 268 ? -9.285 67.012 71.572 1.00 28.83 268 ASN B O 1
ATOM 5110 N N . ILE B 1 269 ? -7.439 66.902 70.272 1.00 24.30 269 ILE B N 1
ATOM 5111 C CA . ILE B 1 269 ? -8.096 67.455 69.101 1.00 23.03 269 ILE B CA 1
ATOM 5112 C C . ILE B 1 269 ? -7.450 66.952 67.796 1.00 24.45 269 ILE B C 1
ATOM 5113 O O . ILE B 1 269 ? -6.273 66.622 67.780 1.00 23.61 269 ILE B O 1
ATOM 5118 N N . LEU B 1 270 ? -8.229 66.908 66.713 1.00 22.22 270 LEU B N 1
ATOM 5119 C CA . LEU B 1 270 ? -7.716 66.484 65.405 1.00 23.51 270 LEU B CA 1
ATOM 5120 C C . LEU B 1 270 ? -7.923 67.591 64.376 1.00 23.61 270 LEU B C 1
ATOM 5121 O O . LEU B 1 270 ? -8.899 68.347 64.461 1.00 24.66 270 LEU B O 1
ATOM 5126 N N . PHE B 1 271 ? -6.986 67.717 63.438 1.00 23.66 271 PHE B N 1
ATOM 5127 C CA . PHE B 1 271 ? -7.151 68.629 62.297 1.00 20.70 271 PHE B CA 1
ATOM 5128 C C . PHE B 1 271 ? -6.944 67.759 61.051 1.00 22.54 271 PHE B C 1
ATOM 5129 O O . PHE B 1 271 ? -6.088 66.862 61.033 1.00 23.71 271 PHE B O 1
ATOM 5137 N N . THR B 1 272 ? -7.741 68.021 60.022 1.00 17.04 272 THR B N 1
ATOM 5138 C CA . THR B 1 272 ? -7.651 67.271 58.780 1.00 20.29 272 THR B CA 1
ATOM 5139 C C . THR B 1 272 ? -7.263 68.205 57.634 1.00 24.84 272 THR B C 1
ATOM 5140 O O . THR B 1 272 ? -8.056 69.073 57.252 1.00 26.15 272 THR B O 1
ATOM 5144 N N . PRO B 1 273 ? -6.023 68.077 57.102 1.00 22.47 273 PRO B N 1
ATOM 5145 C CA . PRO B 1 273 ? -5.626 68.940 55.983 1.00 21.93 273 PRO B CA 1
ATOM 5146 C C . PRO B 1 273 ? -6.470 68.420 54.792 1.00 26.35 273 PRO B C 1
ATOM 5147 O O . PRO B 1 273 ? -6.465 67.219 54.526 1.00 24.74 273 PRO B O 1
ATOM 5151 N N . LEU B 1 274 ? -7.153 69.306 54.065 1.00 23.03 274 LEU B N 1
ATOM 5152 C CA . LEU B 1 274 ? -7.994 68.851 52.963 1.00 30.83 274 LEU B CA 1
ATOM 5153 C C . LEU B 1 274 ? -7.414 69.332 51.644 1.00 25.66 274 LEU B C 1
ATOM 5154 O O . LEU B 1 274 ? -7.352 70.527 51.392 1.00 24.34 274 LEU B O 1
ATOM 5159 N N . PRO B 1 275 ? -6.965 68.392 50.793 1.00 26.50 275 PRO B N 1
ATOM 5160 C CA . PRO B 1 275 ? -6.382 68.737 49.490 1.00 29.80 275 PRO B CA 1
ATOM 5161 C C . PRO B 1 275 ? -7.463 69.236 48.522 1.00 33.29 275 PRO B C 1
ATOM 5162 O O . PRO B 1 275 ? -8.626 68.818 48.587 1.00 33.87 275 PRO B O 1
ATOM 5166 N N . PRO B 1 276 ? -7.078 70.128 47.604 1.00 36.24 276 PRO B N 1
ATOM 5167 C CA . PRO B 1 276 ? -7.954 70.746 46.601 1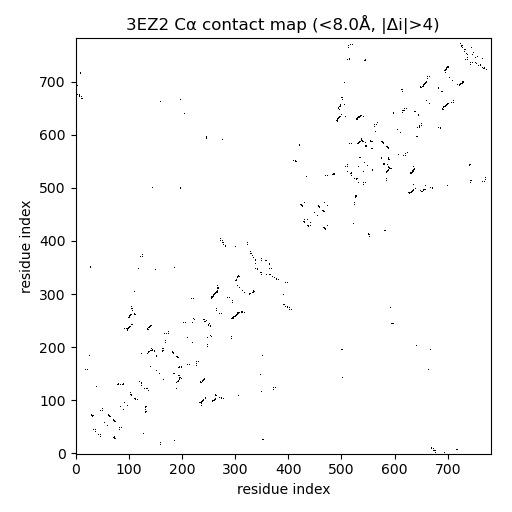.00 39.02 276 PRO B CA 1
ATOM 5168 C C . PRO B 1 276 ? -8.382 69.983 45.344 1.00 42.39 276 PRO B C 1
ATOM 5169 O O . PRO B 1 276 ? -9.404 70.326 44.763 1.00 33.70 276 PRO B O 1
ATOM 5173 N N . ALA B 1 277 ? -7.617 68.979 44.917 1.00 40.83 277 ALA B N 1
ATOM 5174 C CA . ALA B 1 277 ? -7.978 68.223 43.717 1.00 41.33 277 ALA B CA 1
ATOM 5175 C C . ALA B 1 277 ? -9.139 67.272 44.012 1.00 44.96 277 ALA B C 1
ATOM 5176 O O . ALA B 1 277 ? -9.159 66.581 45.043 1.00 36.18 277 ALA B O 1
ATOM 5178 N N . THR B 1 278 ? -10.098 67.237 43.092 1.00 40.31 278 THR B N 1
ATOM 5179 C CA . THR B 1 278 ? -11.280 66.404 43.242 1.00 39.05 278 THR B CA 1
ATOM 5180 C C . THR B 1 278 ? -11.045 65.011 43.804 1.00 37.05 278 THR B C 1
ATOM 5181 O O . THR B 1 278 ? -11.636 64.640 44.822 1.00 36.76 278 THR B O 1
ATOM 5185 N N . VAL B 1 279 ? -10.185 64.238 43.150 1.00 39.67 279 VAL B N 1
ATOM 5186 C CA . VAL B 1 279 ? -9.910 62.873 43.592 1.00 38.87 279 VAL B CA 1
ATOM 5187 C C . VAL B 1 279 ? -9.183 62.776 44.941 1.00 36.60 279 VAL B C 1
ATOM 5188 O O . VAL B 1 279 ? -9.432 61.850 45.727 1.00 30.20 279 VAL B O 1
ATOM 5192 N N . ASP B 1 280 ? -8.279 63.714 45.207 1.00 36.54 280 ASP B N 1
ATOM 5193 C CA . ASP B 1 280 ? -7.553 63.701 46.481 1.00 36.06 280 ASP B CA 1
ATOM 5194 C C . ASP B 1 280 ? -8.516 64.062 47.607 1.00 31.00 280 ASP B C 1
ATOM 5195 O O . ASP B 1 280 ? -8.477 63.495 48.706 1.00 29.84 280 ASP B O 1
ATOM 5200 N N . PHE B 1 281 ? -9.374 65.024 47.306 1.00 30.31 281 PHE B N 1
ATOM 5201 C CA . PHE B 1 281 ? -10.372 65.495 48.236 1.00 33.49 281 PHE B CA 1
ATOM 5202 C C . PHE B 1 281 ? -11.312 64.317 48.486 1.00 34.80 281 PHE B C 1
ATOM 5203 O O . PHE B 1 281 ? -11.707 64.043 49.641 1.00 26.74 281 PHE B O 1
ATOM 5211 N N . HIS B 1 282 ? -11.624 63.593 47.407 1.00 33.78 282 HIS B N 1
ATOM 5212 C CA . HIS B 1 282 ? -12.489 62.406 47.468 1.00 32.93 282 HIS B CA 1
ATOM 5213 C C . HIS B 1 282 ? -11.879 61.351 48.402 1.00 30.76 282 HIS B C 1
ATOM 5214 O O . HIS B 1 282 ? -12.579 60.790 49.264 1.00 26.79 282 HIS B O 1
ATOM 5221 N N . SER B 1 283 ? -10.579 61.067 48.241 1.00 29.24 283 SER B N 1
ATOM 5222 C CA . SER B 1 283 ? -9.909 60.077 49.115 1.00 29.96 283 SER B CA 1
ATOM 5223 C C . SER B 1 283 ? -9.912 60.574 50.570 1.00 22.91 283 SER B C 1
ATOM 5224 O O . SER B 1 283 ? -10.038 59.789 51.503 1.00 26.30 283 SER B O 1
ATOM 5227 N N . SER B 1 284 ? -9.762 61.879 50.757 1.00 26.50 284 SER B N 1
ATOM 5228 C CA . SER B 1 284 ? -9.778 62.457 52.114 1.00 31.95 284 SER B CA 1
ATOM 5229 C C . SER B 1 284 ? -11.154 62.300 52.773 1.00 31.90 284 SER B C 1
ATOM 5230 O O . SER B 1 284 ? -11.253 61.988 53.952 1.00 26.06 284 SER B O 1
ATOM 5233 N N . LEU B 1 285 ? -12.229 62.504 52.015 1.00 33.11 285 LEU B N 1
ATOM 5234 C CA . LEU B 1 285 ? -13.555 62.350 52.610 1.00 29.36 285 LEU B CA 1
ATOM 5235 C C . LEU B 1 285 ? -13.819 60.911 53.054 1.00 30.89 285 LEU B C 1
ATOM 5236 O O . LEU B 1 285 ? -14.567 60.667 54.010 1.00 35.39 285 LEU B O 1
ATOM 5241 N N . LYS B 1 286 ? -13.182 59.950 52.387 1.00 33.37 286 LYS B N 1
ATOM 5242 C CA . LYS B 1 286 ? -13.365 58.570 52.771 1.00 30.91 286 LYS B CA 1
ATOM 5243 C C . LYS B 1 286 ? -12.760 58.379 54.150 1.00 34.01 286 LYS B C 1
ATOM 5244 O O . LYS B 1 286 ? -13.291 57.646 54.996 1.00 29.80 286 LYS B O 1
ATOM 5250 N N . TYR B 1 287 ? -11.639 59.051 54.379 1.00 31.24 287 TYR B N 1
ATOM 5251 C CA . TYR B 1 287 ? -10.997 58.953 55.670 1.00 29.55 287 TYR B CA 1
ATOM 5252 C C . TYR B 1 287 ? -11.912 59.598 56.711 1.00 21.34 287 TYR B C 1
ATOM 5253 O O . TYR B 1 287 ? -12.136 59.038 57.768 1.00 30.28 287 TYR B O 1
ATOM 5262 N N . VAL B 1 288 ? -12.440 60.777 56.404 1.00 23.48 288 VAL B N 1
ATOM 5263 C CA . VAL B 1 288 ? -13.315 61.472 57.350 1.00 28.30 288 VAL B CA 1
ATOM 5264 C C . VAL B 1 288 ? -14.582 60.698 57.715 1.00 31.92 288 VAL B C 1
ATOM 5265 O O . VAL B 1 288 ? -15.046 60.775 58.856 1.00 27.30 288 VAL B O 1
ATOM 5269 N N . ALA B 1 289 ? -15.135 59.951 56.757 1.00 33.85 289 ALA B N 1
ATOM 5270 C CA . ALA B 1 289 ? -16.354 59.170 56.988 1.00 34.26 289 ALA B CA 1
ATOM 5271 C C . ALA B 1 289 ? -16.080 57.956 57.845 1.00 35.63 289 ALA B C 1
ATOM 5272 O O . ALA B 1 289 ? -16.959 57.502 58.571 1.00 43.51 289 ALA B O 1
ATOM 5274 N N . ARG B 1 290 ? -14.862 57.423 57.749 1.00 37.48 290 ARG B N 1
ATOM 5275 C CA . ARG B 1 290 ? -14.482 56.230 58.508 1.00 33.02 290 ARG B CA 1
ATOM 5276 C C . ARG B 1 290 ? -13.909 56.544 59.885 1.00 30.73 290 ARG B C 1
ATOM 5277 O O . ARG B 1 290 ? -13.643 55.627 60.657 1.00 34.84 290 ARG B O 1
ATOM 5285 N N . LEU B 1 291 ? -13.709 57.822 60.213 1.00 32.44 291 LEU B N 1
ATOM 5286 C CA . LEU B 1 291 ? -13.154 58.134 61.540 1.00 32.29 291 LEU B CA 1
ATOM 5287 C C . LEU B 1 291 ? -13.925 57.505 62.718 1.00 32.77 291 LEU B C 1
ATOM 5288 O O . LEU B 1 291 ? -13.340 56.824 63.563 1.00 28.77 291 LEU B O 1
ATOM 5293 N N . PRO B 1 292 ? -15.256 57.731 62.799 1.00 39.35 292 PRO B N 1
ATOM 5294 C CA . PRO B 1 292 ? -16.030 57.146 63.905 1.00 38.57 292 PRO B CA 1
ATOM 5295 C C . PRO B 1 292 ? -15.749 55.667 64.054 1.00 32.75 292 PRO B C 1
ATOM 5296 O O . PRO B 1 292 ? -15.519 55.156 65.145 1.00 33.76 292 PRO B O 1
ATOM 5300 N N . GLU B 1 293 ? -15.754 54.978 62.931 1.00 36.82 293 GLU B N 1
ATOM 5301 C CA . GLU B 1 293 ? -15.465 53.559 62.919 1.00 39.47 293 GLU B CA 1
ATOM 5302 C C . GLU B 1 293 ? -14.062 53.261 63.506 1.00 38.02 293 GLU B C 1
ATOM 5303 O O . GLU B 1 293 ? -13.883 52.294 64.259 1.00 37.60 293 GLU B O 1
ATOM 5309 N N . LEU B 1 294 ? -13.070 54.086 63.172 1.00 38.98 294 LEU B N 1
ATOM 5310 C CA . LEU B 1 294 ? -11.710 53.878 63.696 1.00 36.83 294 LEU B CA 1
ATOM 5311 C C . LEU B 1 294 ? -11.722 54.051 65.206 1.00 34.64 294 LEU B C 1
ATOM 5312 O O . LEU B 1 294 ? -11.204 53.227 65.948 1.00 32.00 294 LEU B O 1
ATOM 5317 N N . VAL B 1 295 ? -12.337 55.135 65.655 1.00 36.65 295 VAL B N 1
ATOM 5318 C CA . VAL B 1 295 ? -12.397 55.409 67.078 1.00 34.01 295 VAL B CA 1
ATOM 5319 C C . VAL B 1 295 ? -13.154 54.301 67.774 1.00 35.35 295 VAL B C 1
ATOM 5320 O O . VAL B 1 295 ? -12.747 53.844 68.829 1.00 40.33 295 VAL B O 1
ATOM 5324 N N . LYS B 1 296 ? -14.254 53.858 67.174 1.00 44.77 296 LYS B N 1
ATOM 5325 C CA . LYS B 1 296 ? -15.057 52.794 67.762 1.00 46.78 296 LYS B CA 1
ATOM 5326 C C . LYS B 1 296 ? -14.250 51.506 67.947 1.00 44.36 296 LYS B C 1
ATOM 5327 O O . LYS B 1 296 ? -14.335 50.851 68.985 1.00 49.81 296 LYS B O 1
ATOM 5333 N N . LEU B 1 297 ? -13.477 51.135 66.941 1.00 42.41 297 LEU B N 1
ATOM 5334 C CA . LEU B 1 297 ? -12.663 49.930 67.034 1.00 41.48 297 LEU B CA 1
ATOM 5335 C C . LEU B 1 297 ? -11.700 49.988 68.224 1.00 43.08 297 LEU B C 1
ATOM 5336 O O . LEU B 1 297 ? -11.493 48.990 68.930 1.00 42.16 297 LEU B O 1
ATOM 5341 N N . ILE B 1 298 ? -11.115 51.163 68.444 1.00 36.96 298 ILE B N 1
ATOM 5342 C CA . ILE B 1 298 ? -10.156 51.345 69.524 1.00 36.51 298 ILE B CA 1
ATOM 5343 C C . ILE B 1 298 ? -10.882 51.255 70.860 1.00 41.81 298 ILE B C 1
ATOM 5344 O O . ILE B 1 298 ? -10.356 50.707 71.833 1.00 40.87 298 ILE B O 1
ATOM 5349 N N . SER B 1 299 ? -12.100 51.783 70.899 1.00 42.73 299 SER B N 1
ATOM 5350 C CA . SER B 1 299 ? -12.897 51.730 72.118 1.00 49.41 299 SER B CA 1
ATOM 5351 C C . SER B 1 299 ? -13.250 50.278 72.434 1.00 53.30 299 SER B C 1
ATOM 5352 O O . SER B 1 299 ? -13.233 49.857 73.592 1.00 48.88 299 SER B O 1
ATOM 5355 N N . ASP B 1 300 ? -13.568 49.513 71.393 1.00 54.91 300 ASP B N 1
ATOM 5356 C CA . ASP B 1 300 ? -13.938 48.125 71.584 1.00 55.10 300 ASP B CA 1
ATOM 5357 C C . ASP B 1 300 ? -12.781 47.269 72.049 1.00 55.85 300 ASP B C 1
ATOM 5358 O O . ASP B 1 300 ? -12.983 46.337 72.830 1.00 55.44 300 ASP B O 1
ATOM 5363 N N . GLU B 1 301 ? -11.566 47.568 71.597 1.00 52.22 301 GLU B N 1
ATOM 5364 C CA . GLU B 1 301 ? -10.459 46.756 72.052 1.00 51.07 301 GLU B CA 1
ATOM 5365 C C . GLU B 1 301 ? -9.539 47.422 73.048 1.00 53.33 301 GLU B C 1
ATOM 5366 O O . GLU B 1 301 ? -8.312 47.277 72.990 1.00 54.37 301 GLU B O 1
ATOM 5372 N N . GLY B 1 302 ? -10.131 48.145 73.988 1.00 51.80 302 GLY B N 1
ATOM 5373 C CA . GLY B 1 302 ? -9.285 48.757 74.985 1.00 64.49 302 GLY B CA 1
ATOM 5374 C C . GLY B 1 302 ? -9.633 50.129 75.485 1.00 62.25 302 GLY B C 1
ATOM 5375 O O . GLY B 1 302 ? -10.581 50.285 76.235 1.00 68.53 302 GLY B O 1
ATOM 5376 N N . CYS B 1 303 ? -8.873 51.131 75.063 1.00 64.12 303 CYS B N 1
ATOM 5377 C CA . CYS B 1 303 ? -9.122 52.470 75.546 1.00 60.85 303 CYS B CA 1
ATOM 5378 C C . CYS B 1 303 ? -10.039 53.347 74.720 1.00 52.84 303 CYS B C 1
ATOM 5379 O O . CYS B 1 303 ? -10.238 53.163 73.523 1.00 51.05 303 CYS B O 1
ATOM 5382 N N . GLU B 1 304 ? -10.598 54.316 75.416 1.00 49.54 304 GLU B N 1
ATOM 5383 C CA . GLU B 1 304 ? -11.502 55.267 74.827 1.00 52.7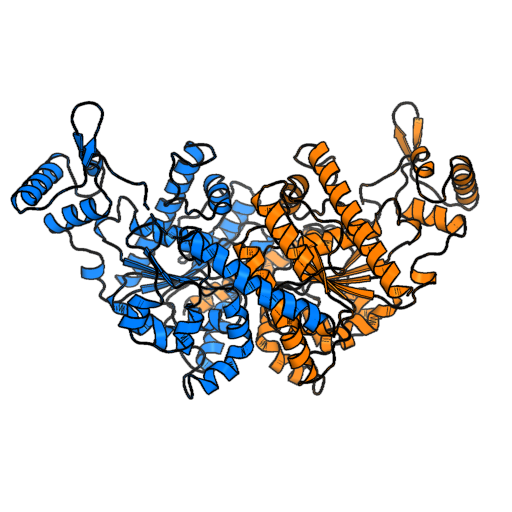9 304 GLU B CA 1
ATOM 5384 C C . GLU B 1 304 ? -10.690 56.498 74.412 1.00 49.25 304 GLU B C 1
ATOM 5385 O O . GLU B 1 304 ? -9.749 56.900 75.104 1.00 43.24 304 GLU B O 1
ATOM 5391 N N . CYS B 1 305 ? -11.046 57.068 73.266 1.00 49.53 305 CYS B N 1
ATOM 5392 C CA . CYS B 1 305 ? -10.394 58.266 72.762 1.00 51.57 305 CYS B CA 1
ATOM 5393 C C . CYS B 1 305 ? -11.133 59.448 73.352 1.00 55.27 305 CYS B C 1
ATOM 5394 O O . CYS B 1 305 ? -12.350 59.406 73.514 1.00 54.35 305 CYS B O 1
ATOM 5397 N N . GLN B 1 306 ? -10.388 60.500 73.660 1.00 56.27 306 GLN B N 1
ATOM 5398 C CA . GLN B 1 306 ? -10.952 61.714 74.231 1.00 63.34 306 GLN B CA 1
ATOM 5399 C C . GLN B 1 306 ? -10.978 62.822 73.174 1.00 64.81 306 GLN B C 1
ATOM 5400 O O . GLN B 1 306 ? -10.923 64.007 73.507 1.00 66.51 306 GLN B O 1
ATOM 5406 N N . LEU B 1 307 ? -11.049 62.424 71.904 1.00 65.75 307 LEU B N 1
ATOM 5407 C CA . LEU B 1 307 ? -11.075 63.360 70.785 1.00 64.73 307 LEU B CA 1
ATOM 5408 C C . LEU B 1 307 ? -12.229 64.335 70.888 1.00 66.32 307 LEU B C 1
ATOM 5409 O O . LEU B 1 307 ? -13.391 63.948 70.739 1.00 65.59 307 LEU B O 1
ATOM 5414 N N . ALA B 1 308 ? -11.903 65.603 71.115 1.00 63.61 308 ALA B N 1
ATOM 5415 C CA . ALA B 1 308 ? -12.917 66.644 71.217 1.00 64.25 308 ALA B CA 1
ATOM 5416 C C . ALA B 1 308 ? -13.725 66.747 69.920 1.00 65.43 308 ALA B C 1
ATOM 5417 O O . ALA B 1 308 ? -14.892 66.332 69.846 1.00 70.54 308 ALA B O 1
ATOM 5419 N N . THR B 1 309 ? -13.070 67.280 68.893 1.00 53.56 309 THR B N 1
ATOM 5420 C CA . THR B 1 309 ? -13.677 67.510 67.596 1.00 42.88 309 THR B CA 1
ATOM 5421 C C . THR B 1 309 ? -12.603 67.295 66.518 1.00 37.80 309 THR B C 1
ATOM 5422 O O . THR B 1 309 ? -11.462 66.992 66.836 1.00 36.49 309 THR B O 1
ATOM 5426 N N . ASN B 1 310 ? -12.970 67.482 65.254 1.00 33.75 310 ASN B N 1
ATOM 5427 C CA . ASN B 1 310 ? -12.030 67.340 64.142 1.00 29.76 310 ASN B CA 1
ATOM 5428 C C . ASN B 1 310 ? -12.206 68.563 63.241 1.00 30.46 310 ASN B C 1
ATOM 5429 O O . ASN B 1 310 ? -13.219 68.702 62.550 1.00 28.81 310 ASN B O 1
ATOM 5434 N N . ILE B 1 311 ? -11.224 69.459 63.251 1.00 26.69 311 ILE B N 1
ATOM 5435 C CA . ILE B 1 311 ? -11.295 70.667 62.443 1.00 24.19 311 ILE B CA 1
ATOM 5436 C C . ILE B 1 311 ? -10.653 70.486 61.062 1.00 31.91 311 ILE B C 1
ATOM 5437 O O . ILE B 1 311 ? -9.493 70.063 60.936 1.00 24.92 311 ILE B O 1
ATOM 5442 N N . GLY B 1 312 ? -11.407 70.812 60.021 1.00 24.58 312 GLY B N 1
ATOM 5443 C CA . GLY B 1 312 ? -10.872 70.677 58.676 1.00 26.92 312 GLY B CA 1
ATOM 5444 C C . GLY B 1 312 ? -10.324 71.996 58.174 1.00 24.84 312 GLY B C 1
ATOM 5445 O O . GLY B 1 312 ? -10.807 73.054 58.585 1.00 26.01 312 GLY B O 1
ATOM 5446 N N . PHE B 1 313 ? -9.287 71.949 57.333 1.00 25.93 313 PHE B N 1
ATOM 5447 C CA . PHE B 1 313 ? -8.708 73.148 56.728 1.00 26.61 313 PHE B CA 1
ATOM 5448 C C . PHE B 1 313 ? -8.192 72.822 55.328 1.00 22.90 313 PHE B C 1
ATOM 5449 O O . PHE B 1 313 ? -7.680 71.726 55.102 1.00 22.54 313 PHE B O 1
ATOM 5457 N N . MET B 1 314 ? -8.359 73.750 54.385 1.00 29.42 314 MET B N 1
ATOM 5458 C CA . MET B 1 314 ? -7.859 73.549 53.013 1.00 26.44 314 MET B CA 1
ATOM 5459 C C . MET B 1 314 ? -6.327 73.685 53.046 1.00 30.99 314 MET B C 1
ATOM 5460 O O . MET B 1 314 ? -5.792 74.652 53.625 1.00 30.14 314 MET B O 1
ATOM 5465 N N . SER B 1 315 ? -5.628 72.728 52.426 1.00 28.19 315 SER B N 1
ATOM 5466 C CA . SER B 1 315 ? -4.164 72.712 52.395 1.00 31.78 315 SER B CA 1
ATOM 5467 C C . SER B 1 315 ? -3.669 72.656 50.948 1.00 33.69 315 SER B C 1
ATOM 5468 O O . SER B 1 315 ? -4.183 71.870 50.149 1.00 31.76 315 SER B O 1
ATOM 5471 N N . LYS B 1 316 ? -2.667 73.479 50.634 1.00 28.32 316 LYS B N 1
ATOM 5472 C CA . LYS B 1 316 ? -2.096 73.573 49.298 1.00 34.89 316 LYS B CA 1
ATOM 5473 C C . LYS B 1 316 ? -3.146 74.091 48.313 1.00 35.05 316 LYS B C 1
ATOM 5474 O O . LYS B 1 316 ? -3.171 73.729 47.149 1.00 31.48 316 LYS B O 1
ATOM 5480 N N . LEU B 1 317 ? -3.998 74.971 48.817 1.00 31.91 317 LEU B N 1
ATOM 5481 C CA . LEU B 1 317 ? -5.063 75.582 48.044 1.00 33.06 317 LEU B CA 1
ATOM 5482 C C . LEU B 1 317 ? -4.528 76.623 47.052 1.00 35.86 317 LEU B C 1
ATOM 5483 O O . LEU B 1 317 ? -3.646 77.421 47.384 1.00 30.13 317 LEU B O 1
ATOM 5488 N N . SER B 1 318 ? -5.049 76.604 45.827 1.00 43.49 318 SER B N 1
ATOM 5489 C CA . SER B 1 318 ? -4.663 77.604 44.823 1.00 49.63 318 SER B CA 1
ATOM 5490 C C . SER B 1 318 ? -5.900 78.398 44.402 1.00 54.62 318 SER B C 1
ATOM 5491 O O . SER B 1 318 ? -7.027 77.895 44.455 1.00 55.19 318 SER B O 1
ATOM 5494 N N . ASN B 1 319 ? -5.693 79.646 44.003 1.00 62.63 319 ASN B N 1
ATOM 5495 C CA . ASN B 1 319 ? -6.805 80.483 43.574 1.00 67.87 319 ASN B CA 1
ATOM 5496 C C . ASN B 1 319 ? -7.213 80.021 42.187 1.00 67.49 319 ASN B C 1
ATOM 5497 O O . ASN B 1 319 ? -7.084 80.744 41.208 1.00 64.66 319 ASN B O 1
ATOM 5502 N N . LYS B 1 320 ? -7.695 78.789 42.131 1.00 71.93 320 LYS B N 1
ATOM 5503 C CA . LYS B 1 320 ? -8.122 78.160 40.899 1.00 74.90 320 LYS B CA 1
ATOM 5504 C C . LYS B 1 320 ? -9.635 77.978 40.938 1.00 79.19 320 LYS B C 1
ATOM 5505 O O . LYS B 1 320 ? -10.269 78.147 41.985 1.00 75.65 320 LYS B O 1
ATOM 5511 N N . ALA B 1 321 ? -10.203 77.640 39.784 1.00 80.01 321 ALA B N 1
ATOM 5512 C CA . ALA B 1 321 ? -11.633 77.428 39.653 1.00 75.56 321 ALA B CA 1
ATOM 5513 C C . ALA B 1 321 ? -12.054 76.130 40.335 1.00 72.33 321 ALA B C 1
ATOM 5514 O O . ALA B 1 321 ? -12.994 76.115 41.133 1.00 68.57 321 ALA B O 1
ATOM 5516 N N . ASP B 1 322 ? -11.354 75.044 40.016 1.00 70.63 322 ASP B N 1
ATOM 5517 C CA . ASP B 1 322 ? -11.649 73.731 40.591 1.00 67.68 322 ASP B CA 1
ATOM 5518 C C . ASP B 1 322 ? -11.443 73.664 42.118 1.00 65.03 322 ASP B C 1
ATOM 5519 O O . ASP B 1 322 ? -12.166 72.950 42.836 1.00 60.17 322 ASP B O 1
ATOM 5524 N N . HIS B 1 323 ? -10.442 74.397 42.599 1.00 56.00 323 HIS B N 1
ATOM 5525 C CA . HIS B 1 323 ? -10.120 74.426 44.021 1.00 51.61 323 HIS B CA 1
ATOM 5526 C C . HIS B 1 323 ? -11.236 75.133 44.779 1.00 48.92 323 HIS B C 1
ATOM 5527 O O . HIS B 1 323 ? -11.686 74.657 45.819 1.00 47.43 323 HIS B O 1
ATOM 5534 N N . LYS B 1 324 ? -11.701 76.252 44.235 1.00 47.11 324 LYS B N 1
ATOM 5535 C CA . LYS B 1 324 ? -12.779 77.009 44.853 1.00 52.53 324 LYS B CA 1
ATOM 5536 C C . LYS B 1 324 ? -14.000 76.115 45.113 1.00 51.74 324 LYS B C 1
ATOM 5537 O O . LYS B 1 324 ? -14.666 76.225 46.146 1.00 52.00 324 LYS B O 1
ATOM 5543 N N . TYR B 1 325 ? -14.272 75.221 44.171 1.00 50.56 325 TYR B N 1
ATOM 5544 C CA . TYR B 1 325 ? -15.406 74.320 44.265 1.00 50.86 325 TYR B CA 1
ATOM 5545 C C . TYR B 1 325 ? -15.276 73.315 45.418 1.00 49.38 325 TYR B C 1
ATOM 5546 O O . TYR B 1 325 ? -16.220 73.159 46.209 1.00 43.72 325 TYR B O 1
ATOM 5555 N N . CYS B 1 326 ? -14.129 72.630 45.508 1.00 41.67 326 CYS B N 1
ATOM 5556 C CA . CYS B 1 326 ? -13.919 71.664 46.588 1.00 43.53 326 CYS B CA 1
ATOM 5557 C C . CYS B 1 326 ? -13.944 72.377 47.927 1.00 37.93 326 CYS B C 1
ATOM 5558 O O . CYS B 1 326 ? -14.360 71.796 48.926 1.00 36.68 326 CYS B O 1
ATOM 5561 N N . HIS B 1 327 ? -13.509 73.636 47.934 1.00 34.73 327 HIS B N 1
ATOM 5562 C CA . HIS B 1 327 ? -13.506 74.451 49.151 1.00 39.13 327 HIS B CA 1
ATOM 5563 C C . HIS B 1 327 ? -14.969 74.626 49.600 1.00 41.15 327 HIS B C 1
ATOM 5564 O O . HIS B 1 327 ? -15.282 74.676 50.801 1.00 39.08 327 HIS B O 1
ATOM 5571 N N . SER B 1 328 ? -15.876 74.696 48.630 1.00 36.71 328 SER B N 1
ATOM 5572 C CA . SER B 1 328 ? -17.297 74.840 48.972 1.00 41.48 328 SER B CA 1
ATOM 5573 C C . SER B 1 328 ? -17.846 73.563 49.581 1.00 37.85 328 SER B C 1
ATOM 5574 O O . SER B 1 328 ? -18.642 73.596 50.526 1.00 36.59 328 SER B O 1
ATOM 5577 N N . LEU B 1 329 ? -17.419 72.435 49.027 1.00 35.47 329 LEU B N 1
ATOM 5578 C CA . LEU B 1 329 ? -17.881 71.141 49.501 1.00 37.78 329 LEU B CA 1
ATOM 5579 C C . LEU B 1 329 ? -17.329 70.881 50.893 1.00 37.69 329 LEU B C 1
ATOM 5580 O O . LEU B 1 329 ? -17.977 70.235 51.724 1.00 33.70 329 LEU B O 1
ATOM 5585 N N . ALA B 1 330 ? -16.117 71.369 51.136 1.00 27.50 330 ALA B N 1
ATOM 5586 C CA . ALA B 1 330 ? -15.505 71.174 52.433 1.00 32.41 330 ALA B CA 1
ATOM 5587 C C . ALA B 1 330 ? -16.334 71.930 53.476 1.00 32.92 330 ALA B C 1
ATOM 5588 O O . ALA B 1 330 ? -16.576 71.419 54.582 1.00 30.42 330 ALA B O 1
ATOM 5590 N N . LYS B 1 331 ? -16.787 73.135 53.118 1.00 33.13 331 LYS B N 1
ATOM 5591 C CA . LYS B 1 331 ? -17.589 73.931 54.056 1.00 37.59 331 LYS B CA 1
ATOM 5592 C C . LYS B 1 331 ? -18.871 73.191 54.411 1.00 38.42 331 LYS B C 1
ATOM 5593 O O . LYS B 1 331 ? -19.245 73.092 55.586 1.00 37.24 331 LYS B O 1
ATOM 5599 N N . GLU B 1 332 ? -19.522 72.634 53.395 1.00 40.41 332 GLU B N 1
ATOM 5600 C CA . GLU B 1 332 ? -20.752 71.881 53.600 1.00 37.74 332 GLU B CA 1
ATOM 5601 C C . GLU B 1 332 ? -20.528 70.687 54.507 1.00 41.33 332 GLU B C 1
ATOM 5602 O O . GLU B 1 332 ? -21.368 70.393 55.364 1.00 42.35 332 GLU B O 1
ATOM 5608 N N . VAL B 1 333 ? -19.417 69.976 54.305 1.00 34.54 333 VAL B N 1
ATOM 5609 C CA . VAL B 1 333 ? -19.124 68.801 55.125 1.00 26.99 333 VAL B CA 1
ATOM 5610 C C . VAL B 1 333 ? -18.752 69.152 56.563 1.00 33.18 333 VAL B C 1
ATOM 5611 O O . VAL B 1 333 ? -19.363 68.628 57.497 1.00 27.79 333 VAL B O 1
ATOM 5615 N N . PHE B 1 334 ? -17.747 70.020 56.747 1.00 32.42 334 PHE B N 1
ATOM 5616 C CA . PHE B 1 334 ? -17.299 70.378 58.104 1.00 29.56 334 PHE B CA 1
ATOM 5617 C C . PHE B 1 334 ? -18.132 71.456 58.791 1.00 32.48 334 PHE B C 1
ATOM 5618 O O . PHE B 1 334 ? -18.190 71.513 60.029 1.00 27.19 334 PHE B O 1
ATOM 5626 N N . GLY B 1 335 ? -18.759 72.309 57.991 1.00 33.92 335 GLY B N 1
ATOM 5627 C CA . GLY B 1 335 ? -19.602 73.361 58.530 1.00 38.70 335 GLY B CA 1
ATOM 5628 C C . GLY B 1 335 ? -18.907 74.252 59.546 1.00 40.16 335 GLY B C 1
ATOM 5629 O O . GLY B 1 335 ? -17.931 74.913 59.228 1.00 36.89 335 GLY B O 1
ATOM 5630 N N . GLY B 1 336 ? -19.425 74.269 60.769 1.00 42.39 336 GLY B N 1
ATOM 5631 C CA . GLY B 1 336 ? -18.843 75.090 61.813 1.00 43.50 336 GLY B CA 1
ATOM 5632 C C . GLY B 1 336 ? -17.464 74.622 62.233 1.00 45.11 336 GLY B C 1
ATOM 5633 O O . GLY B 1 336 ? -16.714 75.373 62.857 1.00 38.40 336 GLY B O 1
ATOM 5634 N N . ASP B 1 337 ? -17.135 73.378 61.900 1.00 43.19 337 ASP B N 1
ATOM 5635 C CA . ASP B 1 337 ? -15.837 72.809 62.241 1.00 38.63 337 ASP B CA 1
ATOM 5636 C C . ASP B 1 337 ? -14.772 72.970 61.153 1.00 35.60 337 ASP B C 1
ATOM 5637 O O . ASP B 1 337 ? -13.759 72.263 61.185 1.00 29.06 337 ASP B O 1
ATOM 5642 N N . MET B 1 338 ? -15.025 73.869 60.191 1.00 31.07 338 MET B N 1
ATOM 5643 C CA . MET B 1 338 ? -14.077 74.196 59.118 1.00 32.99 338 MET B CA 1
ATOM 5644 C C . MET B 1 338 ? -13.295 75.385 59.656 1.00 35.93 338 MET B C 1
ATOM 5645 O O . MET B 1 338 ? -13.884 76.320 60.179 1.00 37.07 338 MET B O 1
ATOM 5650 N N . LEU B 1 339 ? -11.982 75.369 59.519 1.00 34.49 339 LEU B N 1
ATOM 5651 C CA . LEU B 1 339 ? -11.190 76.497 59.982 1.00 33.68 339 LEU B CA 1
ATOM 5652 C C . LEU B 1 339 ? -11.402 77.583 58.925 1.00 34.26 339 LEU B C 1
ATOM 5653 O O . LEU B 1 339 ? -11.589 77.262 57.747 1.00 30.02 339 LEU B O 1
ATOM 5658 N N . ASP B 1 340 ? -11.368 78.853 59.326 1.00 34.22 340 ASP B N 1
ATOM 5659 C CA . ASP B 1 340 ? -11.568 79.946 58.370 1.00 40.03 340 ASP B CA 1
ATOM 5660 C C . ASP B 1 340 ? -10.333 80.328 57.573 1.00 39.64 340 ASP B C 1
ATOM 5661 O O . ASP B 1 340 ? -10.414 80.960 56.521 1.00 43.15 340 ASP B O 1
ATOM 5666 N N . VAL B 1 341 ? -9.179 79.931 58.072 1.00 33.53 341 VAL B N 1
ATOM 5667 C CA . VAL B 1 341 ? -7.937 80.214 57.387 1.00 30.59 341 VAL B CA 1
ATOM 5668 C C . VAL B 1 341 ? -7.473 78.925 56.697 1.00 23.86 341 VAL B C 1
ATOM 5669 O O . VAL B 1 341 ? -7.772 77.836 57.163 1.00 27.15 341 VAL B O 1
ATOM 5673 N N . PHE B 1 342 ? -6.782 79.041 55.575 1.00 26.01 342 PHE B N 1
ATOM 5674 C CA . PHE B 1 342 ? -6.258 77.856 54.885 1.00 26.91 342 PHE B CA 1
ATOM 5675 C C . PHE B 1 342 ? -4.738 78.019 54.677 1.00 26.05 342 PHE B C 1
ATOM 5676 O O . PHE B 1 342 ? -4.199 79.094 54.905 1.00 32.89 342 PHE B O 1
ATOM 5684 N N . LEU B 1 343 ? -4.063 76.951 54.257 1.00 25.51 343 LEU B N 1
ATOM 5685 C CA . LEU B 1 343 ? -2.631 76.997 53.963 1.00 30.51 343 LEU B CA 1
ATOM 5686 C C . LEU B 1 343 ? -2.579 76.929 52.441 1.00 32.35 343 LEU B C 1
ATOM 5687 O O . LEU B 1 343 ? -2.861 75.897 51.824 1.00 31.21 343 LEU B O 1
ATOM 5692 N N . PRO B 1 344 ? -2.217 78.040 51.814 1.00 29.92 344 PRO B N 1
ATOM 5693 C CA . PRO B 1 344 ? -2.151 78.087 50.366 1.00 32.21 344 PRO B CA 1
ATOM 5694 C C . PRO B 1 344 ? -0.916 77.413 49.825 1.00 31.41 344 PRO B C 1
ATOM 5695 O O . PRO B 1 344 ? 0.074 77.243 50.536 1.00 30.99 344 PRO B O 1
ATOM 5699 N N . ARG B 1 345 ? -0.986 77.019 48.564 1.00 33.84 345 ARG B N 1
ATOM 5700 C CA . ARG B 1 345 ? 0.182 76.449 47.904 1.00 36.63 345 ARG B CA 1
ATOM 5701 C C . ARG B 1 345 ? 1.045 77.700 47.622 1.00 33.52 345 ARG B C 1
ATOM 5702 O O . ARG B 1 345 ? 0.528 78.705 47.125 1.00 35.32 345 ARG B O 1
ATOM 5710 N N . LEU B 1 346 ? 2.331 77.671 47.967 1.00 30.98 346 LEU B N 1
ATOM 5711 C CA . LEU B 1 346 ? 3.198 78.829 47.709 1.00 32.59 346 LEU B CA 1
ATOM 5712 C C . LEU B 1 346 ? 4.626 78.358 47.390 1.00 33.22 346 LEU B C 1
ATOM 5713 O O . LEU B 1 346 ? 5.056 77.337 47.921 1.00 32.15 346 LEU B O 1
ATOM 5718 N N . ASP B 1 347 ? 5.357 79.078 46.527 1.00 33.02 347 ASP B N 1
ATOM 5719 C CA . ASP B 1 347 ? 6.752 78.679 46.225 1.00 32.10 347 ASP B CA 1
ATOM 5720 C C . ASP B 1 347 ? 7.650 78.656 47.489 1.00 31.58 347 ASP B C 1
ATOM 5721 O O . ASP B 1 347 ? 8.577 77.850 47.578 1.00 26.84 347 ASP B O 1
ATOM 5726 N N . GLY B 1 348 ? 7.406 79.569 48.432 1.00 25.70 348 GLY B N 1
ATOM 5727 C CA . GLY B 1 348 ? 8.192 79.578 49.663 1.00 25.68 348 GLY B CA 1
ATOM 5728 C C . GLY B 1 348 ? 8.140 78.213 50.335 1.00 23.12 348 GLY B C 1
ATOM 5729 O O . GLY B 1 348 ? 9.176 77.661 50.715 1.00 27.93 348 GLY B O 1
ATOM 5730 N N . PHE B 1 349 ? 6.935 77.662 50.491 1.00 21.19 349 PHE B N 1
ATOM 5731 C CA . PHE B 1 349 ? 6.787 76.336 51.081 1.00 25.88 349 PHE B CA 1
ATOM 5732 C C . PHE B 1 349 ? 7.490 75.280 50.232 1.00 27.26 349 PHE B C 1
ATOM 5733 O O . PHE B 1 349 ? 8.159 74.394 50.760 1.00 26.92 349 PHE B O 1
ATOM 5741 N N . GLU B 1 350 ? 7.333 75.349 48.912 1.00 26.26 350 GLU B N 1
ATOM 5742 C CA . GLU B 1 350 ? 7.987 74.347 48.070 1.00 28.75 350 GLU B CA 1
ATOM 5743 C C . GLU B 1 350 ? 9.511 74.429 48.170 1.00 29.48 350 GLU B C 1
ATOM 5744 O O . GLU B 1 350 ? 10.179 73.408 48.339 1.00 25.41 350 GLU B O 1
ATOM 5750 N N . ARG B 1 351 ? 10.071 75.632 48.095 1.00 30.82 351 ARG B N 1
ATOM 5751 C CA . ARG B 1 351 ? 11.530 75.741 48.165 1.00 34.38 351 ARG B CA 1
ATOM 5752 C C . ARG B 1 351 ? 12.032 75.309 49.530 1.00 33.80 351 ARG B C 1
ATOM 5753 O O . ARG B 1 351 ? 12.929 74.466 49.622 1.00 27.45 351 ARG B O 1
ATOM 5761 N N . CYS B 1 352 ? 11.451 75.853 50.600 1.00 29.43 352 CYS B N 1
ATOM 5762 C CA . CYS B 1 352 ? 11.905 75.427 51.919 1.00 28.75 352 CYS B CA 1
ATOM 5763 C C . CYS B 1 352 ? 11.764 73.918 52.098 1.00 28.79 352 CYS B C 1
ATOM 5764 O O . CYS B 1 352 ? 12.622 73.278 52.723 1.00 28.08 352 CYS B O 1
ATOM 5767 N N . GLY B 1 353 ? 10.697 73.348 51.536 1.00 29.03 353 GLY B N 1
ATOM 5768 C CA . GLY B 1 353 ? 10.493 71.905 51.649 1.00 32.56 353 GLY B CA 1
ATOM 5769 C C . GLY B 1 353 ? 11.615 71.054 51.052 1.00 38.86 353 GLY B C 1
ATOM 5770 O O . GLY B 1 353 ? 11.917 69.979 51.571 1.00 36.22 353 GLY B O 1
ATOM 5771 N N . GLU B 1 354 ? 12.244 71.531 49.973 1.00 38.26 354 GLU B N 1
ATOM 5772 C CA . GLU B 1 354 ? 13.326 70.792 49.318 1.00 36.05 354 GLU B CA 1
ATOM 5773 C C . GLU B 1 354 ? 14.584 70.717 50.179 1.00 37.22 354 GLU B C 1
ATOM 5774 O O . GLU B 1 354 ? 15.332 69.757 50.082 1.00 38.46 354 GLU B O 1
ATOM 5780 N N . SER B 1 355 ? 14.820 71.718 51.024 1.00 31.08 355 SER B N 1
ATOM 5781 C CA . SER B 1 355 ? 15.976 71.685 51.909 1.00 33.25 355 SER B CA 1
ATOM 5782 C C . SER B 1 355 ? 15.593 71.292 53.361 1.00 32.76 355 SER B C 1
ATOM 5783 O O . SER B 1 355 ? 16.428 71.329 54.266 1.00 24.72 355 SER B O 1
ATOM 5786 N N . PHE B 1 356 ? 14.336 70.888 53.564 1.00 30.43 356 PHE B N 1
ATOM 5787 C CA . PHE B 1 356 ? 13.840 70.517 54.900 1.00 31.23 356 PHE B CA 1
ATOM 5788 C C . PHE B 1 356 ? 13.995 71.638 55.940 1.00 30.69 356 PHE B C 1
ATOM 5789 O O . PHE B 1 356 ? 14.480 71.443 57.060 1.00 28.34 356 PHE B O 1
ATOM 5797 N N . ASP B 1 357 ? 13.608 72.833 55.504 1.00 31.10 357 ASP B N 1
ATOM 5798 C CA . ASP B 1 357 ? 13.581 74.028 56.343 1.00 32.63 357 ASP B CA 1
ATOM 5799 C C . ASP B 1 357 ? 12.095 74.357 56.486 1.00 30.56 357 ASP B C 1
ATOM 5800 O O . ASP B 1 357 ? 11.289 74.048 55.622 1.00 27.77 357 ASP B O 1
ATOM 5805 N N . THR B 1 358 ? 11.767 75.007 57.585 1.00 23.71 358 THR B N 1
ATOM 5806 C CA . THR B 1 358 ? 10.433 75.430 57.891 1.00 21.71 358 THR B CA 1
ATOM 5807 C C . THR B 1 358 ? 10.537 76.877 57.405 1.00 21.86 358 THR B C 1
ATOM 5808 O O . THR B 1 358 ? 11.646 77.413 57.383 1.00 23.86 358 THR B O 1
ATOM 5812 N N . VAL B 1 359 ? 9.437 77.511 56.998 1.00 20.95 359 VAL B N 1
ATOM 5813 C CA . VAL B 1 359 ? 9.531 78.893 56.541 1.00 20.04 359 VAL B CA 1
ATOM 5814 C C . VAL B 1 359 ? 9.751 79.823 57.737 1.00 24.72 359 VAL B C 1
ATOM 5815 O O . VAL B 1 359 ? 9.992 81.018 57.557 1.00 21.13 359 VAL B O 1
ATOM 5819 N N . ILE B 1 360 ? 9.664 79.283 58.957 1.00 23.07 360 ILE B N 1
ATOM 5820 C CA . ILE B 1 360 ? 9.934 80.114 60.130 1.00 20.50 360 ILE B CA 1
ATOM 5821 C C . ILE B 1 360 ? 11.445 80.073 60.382 1.00 22.75 360 ILE B C 1
ATOM 5822 O O . ILE B 1 360 ? 12.066 81.109 60.636 1.00 21.69 360 ILE B O 1
ATOM 5827 N N . SER B 1 361 ? 12.040 78.882 60.287 1.00 21.37 361 SER B N 1
ATOM 5828 C CA . SER B 1 361 ? 13.474 78.749 60.550 1.00 25.32 361 SER B CA 1
ATOM 5829 C C . SER B 1 361 ? 14.386 79.200 59.404 1.00 29.73 361 SER B C 1
ATOM 5830 O O . SER B 1 361 ? 15.514 79.623 59.654 1.00 26.77 361 SER B O 1
ATOM 5833 N N . ALA B 1 362 ? 13.907 79.132 58.161 1.00 24.90 362 ALA B N 1
ATOM 5834 C CA . ALA B 1 362 ? 14.746 79.525 57.020 1.00 30.15 362 ALA B CA 1
ATOM 5835 C C . ALA B 1 362 ? 15.358 80.933 57.121 1.00 29.72 362 ALA B C 1
ATOM 5836 O O . ALA B 1 362 ? 14.642 81.936 57.279 1.00 30.77 362 ALA B O 1
ATOM 5838 N N . ASN B 1 363 ? 16.684 80.999 57.027 1.00 32.55 363 ASN B N 1
ATOM 5839 C CA . ASN B 1 363 ? 17.409 82.274 57.082 1.00 30.96 363 ASN B CA 1
ATOM 5840 C C . ASN B 1 363 ? 17.278 82.962 55.723 1.00 30.25 363 ASN B C 1
ATOM 5841 O O . ASN B 1 363 ? 17.705 82.430 54.711 1.00 32.26 363 ASN B O 1
ATOM 5846 N N . PRO B 1 364 ? 16.695 84.160 55.694 1.00 28.84 364 PRO B N 1
ATOM 5847 C CA . PRO B 1 364 ? 16.521 84.883 54.434 1.00 35.72 364 PRO B CA 1
ATOM 5848 C C . PRO B 1 364 ? 17.834 85.165 53.698 1.00 40.64 364 PRO B C 1
ATOM 5849 O O . PRO B 1 364 ? 17.835 85.387 52.479 1.00 44.34 364 PRO B O 1
ATOM 5853 N N . ALA B 1 365 ? 18.947 85.142 54.428 1.00 41.61 365 ALA B N 1
ATOM 5854 C CA . ALA B 1 365 ? 20.260 85.401 53.829 1.00 47.77 365 ALA B CA 1
ATOM 5855 C C . ALA B 1 365 ? 20.817 84.195 53.068 1.00 51.89 365 ALA B C 1
ATOM 5856 O O . ALA B 1 365 ? 21.827 84.304 52.386 1.00 57.20 365 ALA B O 1
ATOM 5858 N N . THR B 1 366 ? 20.144 83.055 53.179 1.00 52.38 366 THR B N 1
ATOM 5859 C CA . THR B 1 366 ? 20.567 81.823 52.529 1.00 50.64 366 THR B CA 1
ATOM 5860 C C . THR B 1 366 ? 19.514 81.298 51.555 1.00 52.96 366 THR B C 1
ATOM 5861 O O . THR B 1 366 ? 19.798 80.487 50.670 1.00 55.76 366 THR B O 1
ATOM 5865 N N . TYR B 1 367 ? 18.286 81.749 51.737 1.00 47.20 367 TYR B N 1
ATOM 5866 C CA . TYR B 1 367 ? 17.198 81.322 50.884 1.00 52.00 367 TYR B CA 1
ATOM 5867 C C . TYR B 1 367 ? 17.571 81.556 49.422 1.00 55.71 367 TYR B C 1
ATOM 5868 O O . TYR B 1 367 ? 17.932 82.669 49.024 1.00 54.45 367 TYR B O 1
ATOM 5877 N N . VAL B 1 368 ? 17.478 80.501 48.626 1.00 57.65 368 VAL B N 1
ATOM 5878 C CA . VAL B 1 368 ? 17.801 80.605 47.215 1.00 60.53 368 VAL B CA 1
ATOM 5879 C C . VAL B 1 368 ? 16.515 80.803 46.421 1.00 60.77 368 VAL B C 1
ATOM 5880 O O . VAL B 1 368 ? 16.159 79.993 45.571 1.00 68.14 368 VAL B O 1
ATOM 5884 N N . GLY B 1 369 ? 15.811 81.883 46.713 1.00 54.86 369 GLY B N 1
ATOM 5885 C CA . GLY B 1 369 ? 14.577 82.158 46.014 1.00 50.31 369 GLY B CA 1
ATOM 5886 C C . GLY B 1 369 ? 14.321 83.626 46.220 1.00 49.27 369 GLY B C 1
ATOM 5887 O O . GLY B 1 369 ? 15.153 84.304 46.822 1.00 47.90 369 GLY B O 1
ATOM 5888 N N . SER B 1 370 ? 13.195 84.132 45.729 1.00 50.37 370 SER B N 1
ATOM 5889 C CA . SER B 1 370 ? 12.897 85.546 45.915 1.00 51.31 370 SER B CA 1
ATOM 5890 C C . SER B 1 370 ? 12.554 85.826 47.386 1.00 51.13 370 SER B C 1
ATOM 5891 O O . SER B 1 370 ? 11.914 85.014 48.078 1.00 49.58 370 SER B O 1
ATOM 5894 N N . ALA B 1 371 ? 13.007 86.979 47.863 1.00 50.01 371 ALA B N 1
ATOM 5895 C CA . ALA B 1 371 ? 12.779 87.365 49.234 1.00 47.96 371 ALA B CA 1
ATOM 5896 C C . ALA B 1 371 ? 11.290 87.475 49.494 1.00 45.75 371 ALA B C 1
ATOM 5897 O O . ALA B 1 371 ? 10.825 87.105 50.573 1.00 46.49 371 ALA B O 1
ATOM 5899 N N . ASP B 1 372 ? 10.544 87.977 48.511 1.00 42.47 372 ASP B N 1
ATOM 5900 C CA . ASP B 1 372 ? 9.110 88.120 48.679 1.00 46.51 372 ASP B CA 1
ATOM 5901 C C . ASP B 1 372 ? 8.448 86.783 48.889 1.00 43.39 372 ASP B C 1
ATOM 5902 O O . ASP B 1 372 ? 7.522 86.679 49.691 1.00 44.38 372 ASP B O 1
ATOM 5907 N N . ALA B 1 373 ? 8.932 85.757 48.188 1.00 38.21 373 ALA B N 1
ATOM 5908 C CA . ALA B 1 373 ? 8.347 84.431 48.313 1.00 38.88 373 ALA B CA 1
ATOM 5909 C C . ALA B 1 373 ? 8.465 83.887 49.734 1.00 31.17 373 ALA B C 1
ATOM 5910 O O . ALA B 1 373 ? 7.489 83.405 50.263 1.00 30.88 373 ALA B O 1
ATOM 5912 N N . LEU B 1 374 ? 9.653 83.964 50.329 1.00 29.55 374 LEU B N 1
ATOM 5913 C CA . LEU B 1 374 ? 9.861 83.463 51.691 1.00 30.78 374 LEU B CA 1
ATOM 5914 C C . LEU B 1 374 ? 8.996 84.252 52.671 1.00 34.83 374 LEU B C 1
ATOM 5915 O O . LEU B 1 374 ? 8.346 83.677 53.547 1.00 29.57 374 LEU B O 1
ATOM 5920 N N . LYS B 1 375 ? 9.009 85.571 52.524 1.00 29.33 375 LYS B N 1
ATOM 5921 C CA . LYS B 1 375 ? 8.215 86.430 53.385 1.00 35.96 375 LYS B CA 1
ATOM 5922 C C . LYS B 1 375 ? 6.724 86.089 53.292 1.00 35.35 375 LYS B C 1
ATOM 5923 O O . LYS B 1 375 ? 6.050 86.003 54.312 1.00 34.06 375 LYS B O 1
ATOM 5929 N N . ASN B 1 376 ? 6.215 85.886 52.076 1.00 31.35 376 ASN B N 1
ATOM 5930 C CA . ASN B 1 376 ? 4.804 85.547 51.869 1.00 28.88 376 ASN B CA 1
ATOM 5931 C C . ASN B 1 376 ? 4.435 84.219 52.542 1.00 32.98 376 ASN B C 1
ATOM 5932 O O . ASN B 1 376 ? 3.361 84.062 53.149 1.00 28.04 376 ASN B O 1
ATOM 5937 N N . ALA B 1 377 ? 5.310 83.239 52.401 1.00 26.61 377 ALA B N 1
ATOM 5938 C CA . ALA B 1 377 ? 5.000 81.970 53.022 1.00 33.06 377 ALA B CA 1
ATOM 5939 C C . ALA B 1 377 ? 5.139 82.036 54.562 1.00 29.84 377 ALA B C 1
ATOM 5940 O O . ALA B 1 377 ? 4.425 81.338 55.263 1.00 28.39 377 ALA B O 1
ATOM 5942 N N . ARG B 1 378 ? 6.035 82.873 55.082 1.00 25.54 378 ARG B N 1
ATOM 5943 C CA . ARG B 1 378 ? 6.201 82.953 56.537 1.00 27.09 378 ARG B CA 1
ATOM 5944 C C . ARG B 1 378 ? 4.911 83.521 57.092 1.00 22.63 378 ARG B C 1
ATOM 5945 O O . ARG B 1 378 ? 4.373 83.012 58.081 1.00 26.85 378 ARG B O 1
ATOM 5953 N N . ILE B 1 379 ? 4.407 84.572 56.441 1.00 24.39 379 ILE B N 1
ATOM 5954 C CA . ILE B 1 379 ? 3.161 85.221 56.847 1.00 27.56 379 ILE B CA 1
ATOM 5955 C C . ILE B 1 379 ? 1.970 84.253 56.765 1.00 29.24 379 ILE B C 1
ATOM 5956 O O . ILE B 1 379 ? 1.094 84.267 57.641 1.00 27.77 379 ILE B O 1
ATOM 5961 N N . ALA B 1 380 ? 1.940 83.409 55.728 1.00 25.81 380 ALA B N 1
ATOM 5962 C CA . ALA B 1 380 ? 0.861 82.423 55.595 1.00 26.45 380 ALA B CA 1
ATOM 5963 C C . ALA B 1 380 ? 0.938 81.420 56.777 1.00 23.47 380 ALA B C 1
ATOM 5964 O O . ALA B 1 380 ? -0.090 81.005 57.313 1.00 22.86 380 ALA B O 1
ATOM 5966 N N . ALA B 1 381 ? 2.146 81.012 57.177 1.00 21.48 381 ALA B N 1
ATOM 5967 C CA . ALA B 1 381 ? 2.260 80.065 58.302 1.00 20.55 381 ALA B CA 1
ATOM 5968 C C . ALA B 1 381 ? 1.800 80.745 59.605 1.00 17.51 381 ALA B C 1
ATOM 5969 O O . ALA B 1 381 ? 1.071 80.161 60.422 1.00 19.50 381 ALA B O 1
ATOM 5971 N N . GLU B 1 382 ? 2.228 81.989 59.785 1.00 21.28 382 GLU B N 1
ATOM 5972 C CA . GLU B 1 382 ? 1.839 82.745 60.969 1.00 22.10 382 GLU B CA 1
ATOM 5973 C C . GLU B 1 382 ? 0.286 82.935 61.042 1.00 23.97 382 GLU B C 1
ATOM 5974 O O . GLU B 1 382 ? -0.328 82.767 62.124 1.00 21.10 382 GLU B O 1
ATOM 5980 N N . ASP B 1 383 ? -0.361 83.242 59.913 1.00 20.56 383 ASP B N 1
ATOM 5981 C CA . ASP B 1 383 ? -1.812 83.424 59.923 1.00 21.77 383 ASP B CA 1
ATOM 5982 C C . ASP B 1 383 ? -2.517 82.118 60.273 1.00 24.05 383 ASP B C 1
ATOM 5983 O O . ASP B 1 383 ? -3.480 82.117 61.010 1.00 21.46 383 ASP B O 1
ATOM 5988 N N . PHE B 1 384 ? -2.034 81.016 59.719 1.00 23.26 384 PHE B N 1
ATOM 5989 C CA . PHE B 1 384 ? -2.592 79.705 59.991 1.00 22.56 384 PHE B CA 1
ATOM 5990 C C . PHE B 1 384 ? -2.382 79.320 61.481 1.00 21.16 384 PHE B C 1
ATOM 5991 O O . PHE B 1 384 ? -3.293 78.820 62.140 1.00 24.45 384 PHE B O 1
ATOM 5999 N N . ALA B 1 385 ? -1.180 79.516 62.000 1.00 17.43 385 ALA B N 1
ATOM 6000 C CA . ALA B 1 385 ? -0.915 79.178 63.399 1.00 23.26 385 ALA B CA 1
ATOM 6001 C C . ALA B 1 385 ? -1.766 80.039 64.364 1.00 19.73 385 ALA B C 1
ATOM 6002 O O . ALA B 1 385 ? -2.250 79.547 65.373 1.00 18.25 385 ALA B O 1
ATOM 6004 N N . LYS B 1 386 ? -1.990 81.303 64.031 1.00 21.35 386 LYS B N 1
ATOM 6005 C CA . LYS B 1 386 ? -2.781 82.133 64.925 1.00 22.08 386 LYS B CA 1
ATOM 6006 C C . LYS B 1 386 ? -4.247 81.679 64.922 1.00 25.25 386 LYS B C 1
ATOM 6007 O O . LYS B 1 386 ? -4.910 81.669 65.973 1.00 19.07 386 LYS B O 1
ATOM 6013 N N . ALA B 1 387 ? -4.739 81.305 63.740 1.00 21.82 387 ALA B N 1
ATOM 6014 C CA . ALA B 1 387 ? -6.117 80.842 63.598 1.00 23.57 387 ALA B CA 1
ATOM 6015 C C . ALA B 1 387 ? -6.300 79.569 64.412 1.00 25.03 387 ALA B C 1
ATOM 6016 O O . ALA B 1 387 ? -7.293 79.419 65.131 1.00 19.37 387 ALA B O 1
ATOM 6018 N N . VAL B 1 388 ? -5.326 78.662 64.318 1.00 21.71 388 VAL B N 1
ATOM 6019 C CA . VAL B 1 388 ? -5.386 77.426 65.076 1.00 14.52 388 VAL B CA 1
ATOM 6020 C C . VAL B 1 388 ? -5.318 77.713 66.565 1.00 18.57 388 VAL B C 1
ATOM 6021 O O . VAL B 1 388 ? -6.055 77.115 67.344 1.00 22.21 388 VAL B O 1
ATOM 6025 N N . PHE B 1 389 ? -4.439 78.627 66.960 1.00 17.45 389 PHE B N 1
ATOM 6026 C CA . PHE B 1 389 ? -4.291 78.967 68.372 1.00 16.40 389 PHE B CA 1
ATOM 6027 C C . PHE B 1 389 ? -5.613 79.529 68.920 1.00 19.33 389 PHE B C 1
ATOM 6028 O O . PHE B 1 389 ? -6.038 79.147 69.998 1.00 20.21 389 PHE B O 1
ATOM 6036 N N . ASP B 1 390 ? -6.217 80.461 68.177 1.00 21.50 390 ASP B N 1
ATOM 6037 C CA . ASP B 1 390 ? -7.466 81.125 68.565 1.00 23.01 390 ASP B CA 1
ATOM 6038 C C . ASP B 1 390 ? -8.640 80.178 68.685 1.00 25.42 390 ASP B C 1
ATOM 6039 O O . ASP B 1 390 ? -9.485 80.332 69.568 1.00 23.48 390 ASP B O 1
ATOM 6044 N N . ARG B 1 391 ? -8.697 79.219 67.770 1.00 22.91 391 ARG B N 1
ATOM 6045 C CA . ARG B 1 391 ? -9.750 78.212 67.759 1.00 22.99 391 ARG B CA 1
ATOM 6046 C C . ARG B 1 391 ? -9.613 77.328 69.003 1.00 25.74 391 ARG B C 1
ATOM 6047 O O . ARG B 1 391 ? -10.606 77.044 69.711 1.00 22.01 391 ARG B O 1
ATOM 6055 N N . ILE B 1 392 ? -8.385 76.909 69.305 1.00 18.41 392 ILE B N 1
ATOM 6056 C CA . ILE B 1 392 ? -8.171 76.080 70.506 1.00 14.91 392 ILE B CA 1
ATOM 6057 C C . ILE B 1 392 ? -8.453 76.840 71.813 1.00 20.48 392 ILE B C 1
ATOM 6058 O O . ILE B 1 392 ? -8.924 76.243 72.796 1.00 25.51 392 ILE B O 1
ATOM 6063 N N . GLU B 1 393 ? -8.156 78.141 71.834 1.00 21.61 393 GLU B N 1
ATOM 6064 C CA . GLU B 1 393 ? -8.414 78.995 73.031 1.00 21.55 393 GLU B CA 1
ATOM 6065 C C . GLU B 1 393 ? -9.950 79.042 73.285 1.00 26.27 393 GLU B C 1
ATOM 6066 O O . GLU B 1 393 ? -10.420 78.952 74.418 1.00 25.67 393 GLU B O 1
ATOM 6072 N N . PHE B 1 394 ? -10.717 79.198 72.214 1.00 20.68 394 PHE B N 1
ATOM 6073 C CA . PHE B 1 394 ? -12.177 79.223 72.337 1.00 30.47 394 PHE B CA 1
ATOM 6074 C C . PHE B 1 394 ? -12.680 77.908 72.952 1.00 28.45 394 PHE B C 1
ATOM 6075 O O . PHE B 1 394 ? -13.437 77.907 73.925 1.00 28.08 394 PHE B O 1
ATOM 6083 N N . ILE B 1 395 ? -12.224 76.789 72.403 1.00 26.50 395 ILE B N 1
ATOM 6084 C CA . ILE B 1 395 ? -12.624 75.478 72.890 1.00 26.00 395 ILE B CA 1
ATOM 6085 C C . ILE B 1 395 ? -12.236 75.247 74.335 1.00 30.51 395 ILE B C 1
ATOM 6086 O O . ILE B 1 395 ? -13.035 74.770 75.143 1.00 30.53 395 ILE B O 1
ATOM 6091 N N . ARG B 1 396 ? -10.994 75.570 74.673 1.00 27.71 396 ARG B N 1
ATOM 6092 C CA . ARG B 1 396 ? -10.515 75.365 76.035 1.00 28.24 396 ARG B CA 1
ATOM 6093 C C . ARG B 1 396 ? -11.094 76.327 77.074 1.00 30.82 396 ARG B C 1
ATOM 6094 O O . ARG B 1 396 ? -11.081 76.035 78.262 1.00 27.41 396 ARG B O 1
ATOM 6102 N N . SER B 1 397 ? -11.568 77.486 76.646 1.00 33.70 397 SER B N 1
ATOM 6103 C CA . SER B 1 397 ? -12.071 78.432 77.620 1.00 32.86 397 SER B CA 1
ATOM 6104 C C . SER B 1 397 ? -13.602 78.463 77.706 1.00 35.81 397 SER B C 1
ATOM 6105 O O . SER B 1 397 ? -14.166 79.228 78.470 1.00 42.97 397 SER B O 1
ATOM 6108 N N . ASN B 1 398 ? -14.275 77.617 76.937 1.00 40.48 398 ASN B N 1
ATOM 6109 C CA . ASN B 1 398 ? -15.732 77.567 76.973 1.00 48.98 398 ASN B CA 1
ATOM 6110 C C . ASN B 1 398 ? -16.183 76.156 77.298 1.00 55.69 398 ASN B C 1
ATOM 6111 O O . ASN B 1 398 ? -15.405 75.456 77.984 1.00 62.80 398 ASN B O 1
#

Organism: Escherichia coli (NCBI:txid562)

InterPro domains:
  IPR025669 AAA domain [PF13614] (110-278)
  IPR027417 P-loop containing nucleoside triphosphate hydrolase [G3DSA:3.40.50.300] (107-398)
  IPR027417 P-loop containing nucleoside triphosphate hydrolase [SSF52540] (108-394)
  IPR041250 ParA helix turn helix domain [PF18607] (14-105)
  IPR050678 DNA Partitioning ATPase [PTHR13696] (102-391)

GO terms:
  GO:0042802 identical protein binding (F, IPI)

Secondary structure (DSSP, 8-state):
-HHHHHHHHHHHHHHHHHHHHTTT------B-GGGGGGSTT--HHHHHHHHHHHHHHT----EEE-SSSEEE-B-HHHHHHHHHHTTPPPGGGT--SPEEEEE--SSSSSSHHHHHHHHHHHHHH-TTTGGG---EEEEEE-TT-HHHHHHS-HHHHSS--S-HHHHHHH---HHHIIIII-EE-SSTTEEEE---TTHHHHHHTHHHHHHHHSTTS-TTSHHIIIIIHHHTTT-SEEEEEE-S--SHHHHHHHHH-SEEEEEE--SHHHHHHHHHHHHHHHHHHHHHHHTSPPP----EEEEEEEE-S-HHHHHHHHHHHHHHGGGB-S--EE--HHHHHHHHTT--TTTS-TTT-SS-HHHHHHHHHHHHHHHHHHHHHHHHHHH-/-HHHHHHHHHHHHHHHHHHHHHHH-----GGG----B-GGGGGGSTT--HHHHHHHHHHHHHTT----EEEETTEEEE-B-HHHHHHHHHHTT---HHHH--S-EEEEE--SSSSSSHHHHHHHHHHHHHT-TTTGGG---EEEEEE-TT-HHHHHHS-HHHH-S--S-HHHHHHH---HHHIIIII-EE-SSTTEEEE---TTHHHHHHTHHHHHHHHSTTS-TTSHHIIIIIHHHTTT-SEEEEEE-S--SHHHHHHHHH-SEEEEEE-SSHHHHHHHHHHHHHHHHHHHHHHHTSPPP----EEEEEEEE-S-HHHHHHHHHHHHHHGGGB-S--EE--HHHHHHHHTT--TTT--TTT-SS-HHHHHHHHHHHHHHHHHHHHHHHHHHH-

Nearest PDB structures (foldseek):
  3ez6-assembly1_A  TM=9.973E-01  e=7.774E-70  Escherichia coli
  3ez6-assembly1_B  TM=9.939E-01  e=9.768E-69  Escherichia coli
  3ezf-assembly1_A-2  TM=9.528E-01  e=5.799E-39  Salmonella enterica subsp. enterica serovar Newport str. SL317
  3ez7-assembly1_A-2  TM=6.713E-01  e=1.761E-50  Escherichia coli
  3ez9-assembly1_A-2  TM=9.060E-01  e=4.441E-38  Salmonella enterica subsp. enterica serovar Newport str. SL317

B-factor: mean 36.63, std 17.55, range [10.61, 131.87]

Solvent-accessible surface area: 32453 Å² total; per-residue (Å²): 124,71,27,96,121,6,7,124,81,0,86,185,22,25,78,69,0,37,108,57,8,104,149,95,114,174,30,60,38,60,30,62,58,59,37,0,3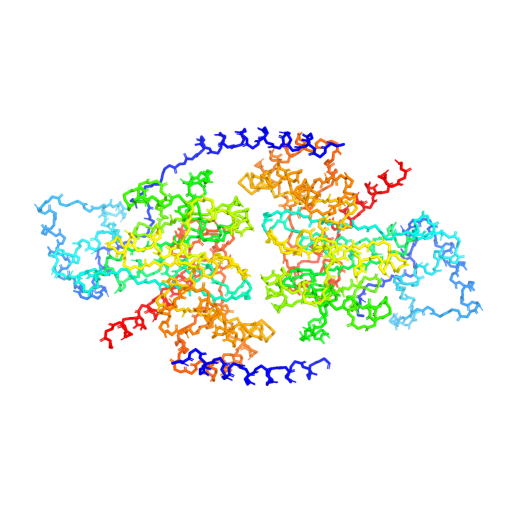5,188,11,34,111,8,69,169,76,28,2,67,141,1,5,62,64,12,66,155,193,53,66,130,9,72,106,122,98,51,83,114,58,102,111,44,8,0,27,5,90,7,0,2,26,0,3,97,75,93,59,31,90,30,1,82,93,113,33,105,107,2,16,0,0,2,2,1,2,2,15,19,66,3,17,19,26,43,0,1,1,2,0,0,0,0,0,9,5,15,34,94,4,1,29,18,14,0,57,0,0,0,0,0,3,20,22,27,14,30,0,3,56,16,0,11,74,140,92,54,35,5,34,22,117,34,1,0,1,57,0,0,11,96,64,17,45,97,98,70,0,57,141,109,12,17,48,97,12,37,1,78,30,0,31,0,0,2,2,16,10,42,4,6,16,22,15,37,55,9,138,108,39,3,103,128,98,13,101,85,41,49,33,7,5,0,0,68,78,7,0,1,58,62,0,41,88,31,10,5,0,0,1,0,1,7,9,27,37,9,25,15,4,7,27,0,0,1,1,5,0,31,0,1,1,1,0,0,8,11,34,25,71,38,0,6,21,0,0,28,6,2,18,68,2,15,83,5,26,129,64,0,36,95,78,36,29,118,20,82,23,46,15,4,0,0,0,0,0,82,17,33,128,111,76,37,28,112,98,0,29,64,20,0,115,88,0,2,32,67,15,12,10,137,46,81,5,31,114,53,82,0,28,63,83,4,21,128,54,68,52,3,3,8,14,5,64,57,100,108,29,129,45,65,64,93,17,2,104,82,0,43,93,12,1,30,75,1,0,67,17,0,8,64,43,0,41,130,51,52,72,153,118,70,28,95,130,6,5,116,77,0,80,152,7,21,60,51,2,45,110,64,10,67,154,110,79,94,113,49,100,67,141,122,21,54,19,63,40,63,63,88,19,0,36,164,14,40,108,10,67,196,61,25,3,62,150,2,4,64,83,10,69,152,165,56,65,132,10,70,95,113,109,52,83,124,58,100,124,42,8,0,38,5,82,16,0,2,28,0,2,98,58,103,60,34,91,26,1,79,93,114,34,99,105,3,15,1,0,2,2,1,2,1,16,18,65,4,16,18,26,44,0,1,1,2,0,0,0,0,0,8,1,14,27,86,6,0,23,16,17,1,60,0,0,0,0,0,3,16,15,29,13,30,0,5,52,14,0,8,90,156,93,18,34,10,28,24,108,34,1,0,0,57,0,0,14,95,68,20,56,97,110,71,0,66,141,106,8,20,44,74,1,16,0,33,27,0,29,0,0,4,2,12,8,40,3,8,16,14,12,35,51,9,125,99,39,2,90,120,96,14,98,87,43,46,39,3,4,0,0,62,78,6,0,1,58,62,0,40,73,26,11,4,0,0,1,0,1,7,6,28,31,10,22,15,2,5,30,0,0,1,0,4,0,32,0,0,1,0,0,0,8,14,35,21,60,38,0,6,19,0,0,32,3,2,16,70,1,20,83,10,25,118,61,1,29,91,82,45,29,126,19,85,22,52,32,6,1,0,0,1,1,75,16,36,165,107,81,42,19,121,76,0,32,48,7,0,113,105,0,3,37,69,18,13,10,139,48,82,5,26,107,53,95,1,31,85,114,4,22,125,48,77,45,4,2,1,14,6,59,64,97,97,36,124,29,68,84,101,21,2,113,77,0,40,76,13,0,23,76,0,0,58,19,0,10,66,54,0,41,135,53,56,73,142

CATH classification: 1.10.1660.30 (+1 more: 3.40.50.300)